Protein 1XV2 (pdb70)

Foldseek 3Di:
DEKEKEFFPLQVLWQQAFQAWQQRVLVAAQFWKFAFRQSAAIWTRHRSWIWGQGLVLFIDTDPTGTGTNIIMHHHDDFPDKFKDAFFWPVVVLVVVCVVPHLQFKKKKKKFFWFQKKAKHGDDPPTHNCLVVLVVIDMDMDGGFGWMKIWMADHDVCPSRYHHGTWIKIATPVRRGIGTDPITTHHIIMMTMGTDPYYHYHYSPVDPCVVPDPRDSVCSNVSSVVRD/DEKEKEFFPLLVLWQQAFQAWQQVVLVAAQFWWFAFRQRFAIWTRHRSWIWGAGLVLFIDTDPTGTGTNIIIHHHDDFPDKFKDAFFKPVVVLVVVCVGPHLQFKKKKKKWFWWQKKAKHGDDPPTHDCLVVLVDMDMDMDGGFTWMKIWMADHCVCPSRYNHGTWIKIAGPVRRDIGTDPITTHHIIMMGMGTDPYYHYHYSPPPPCVVPPPRDSVCVNVSRVRRD/DWEKEKEAFPLLVLWQQAFQAWQQRVLVAAQFWWFAFRQRFAIWTRHRSWIWGAGQVLFIGTDPTGTGTNIIMHTHDDFPDKDKDAFFWPVVVLVVVCVVPHLQFKKKKKKFFWFQKKAKHGDDPPTHDCLVVLVVIDMDMDGGFGWMKIWMAHHDVCPSRYNHGTWIKIATPVRRDIGTDPITTGHIIMMTMGTDPYYHYHYSPVDVCVVVDPRDSVCSSVSSVVRD/DEKEKEAFPLLVLWPQAFQAWQQRVLVAAQFWWFAFRQSFAIWTRHRSWIWGAGQVLFIDTDPTGTGTNIMMHHHDDFPDKFKDAFFKPVVVLVVVCVVPHLQFKKKKKKFFWFQKKAKHGDDPPTHRCLVVLVVIDMDMDGGFGWMKIWMAHHPVCPSRYNHGTWIKIAGPVRRGIGTDPITTHHIIMMTMGTDPYYHYHYSPVPVCVVPDDRDSVCSSVSSVVSD

CATH classification: 3.30.1330.80 (+1 more: 3.30.1330.80)

Structure (mmCIF, N/CA/C/O backbone):
data_1XV2
#
_entry.id   1XV2
#
_cell.length_a   48.434
_cell.length_b   160.005
_cell.length_c   68.056
_cell.angle_alpha   90.00
_cell.angle_beta   107.55
_cell.angle_gamma   90.00
#
_symmetry.space_group_name_H-M   'P 1 21 1'
#
loop_
_entity.id
_entity.type
_entity.pdbx_description
1 polymer 'hypothetical protein, similar to alpha-acetolactate decarboxylase'
2 non-polymer 'ZINC ION'
3 water water
#
loop_
_atom_site.group_PDB
_atom_site.id
_atom_site.type_symbol
_atom_site.label_atom_id
_atom_site.label_alt_id
_atom_site.label_comp_id
_atom_site.label_asym_id
_atom_site.label_entity_id
_atom_site.label_seq_id
_atom_site.pdbx_PDB_ins_code
_atom_site.Cartn_x
_atom_site.Cartn_y
_atom_site.Cartn_z
_atom_site.occupancy
_atom_site.B_iso_or_equiv
_atom_site.auth_seq_id
_atom_site.auth_comp_id
_atom_site.auth_asym_id
_atom_site.auth_atom_id
_atom_site.pdbx_PDB_model_num
ATOM 1 N N . ASN A 1 6 ? 28.878 31.748 53.011 1.00 26.78 3 ASN A N 1
ATOM 2 C CA . ASN A 1 6 ? 28.239 30.425 52.736 1.00 25.57 3 ASN A CA 1
ATOM 3 C C . ASN A 1 6 ? 26.842 30.372 53.337 1.00 24.10 3 ASN A C 1
ATOM 4 O O . ASN A 1 6 ? 26.633 29.766 54.392 1.00 22.95 3 ASN A O 1
ATOM 9 N N . VAL A 1 7 ? 25.887 31.000 52.658 1.00 21.97 4 VAL A N 1
ATOM 10 C CA . VAL A 1 7 ? 24.512 31.040 53.140 1.00 21.15 4 VAL A CA 1
ATOM 11 C C . VAL A 1 7 ? 23.514 30.438 52.168 1.00 18.61 4 VAL A C 1
ATOM 12 O O . VAL A 1 7 ? 23.539 30.729 50.974 1.00 21.04 4 VAL A O 1
ATOM 16 N N . LEU A 1 8 ? 22.638 29.590 52.690 1.00 17.64 5 LEU A N 1
ATOM 17 C CA . LEU A 1 8 ? 21.597 28.974 51.881 1.00 14.53 5 LEU A CA 1
ATOM 18 C C . LEU A 1 8 ? 20.319 29.738 52.198 1.00 14.04 5 LEU A C 1
ATOM 19 O O . LEU A 1 8 ? 19.915 29.820 53.354 1.00 14.39 5 LEU A O 1
ATOM 24 N N . TYR A 1 9 ? 19.692 30.298 51.173 1.00 14.49 6 TYR A N 1
ATOM 25 C CA . TYR A 1 9 ? 18.464 31.062 51.357 1.00 15.42 6 TYR A CA 1
ATOM 26 C C . TYR A 1 9 ? 17.236 30.257 50.963 1.00 16.02 6 TYR A C 1
ATOM 27 O O . TYR A 1 9 ? 17.191 29.654 49.892 1.00 16.42 6 TYR A O 1
ATOM 36 N N . GLN A 1 10 ? 16.231 30.253 51.828 1.00 15.54 7 GLN A N 1
ATOM 37 C CA . GLN A 1 10 ? 15.010 29.532 51.525 1.00 16.63 7 GLN A CA 1
ATOM 38 C C . GLN A 1 10 ? 13.784 30.395 51.794 1.00 15.99 7 GLN A C 1
ATOM 39 O O . GLN A 1 10 ? 13.667 31.029 52.845 1.00 16.10 7 GLN A O 1
ATOM 45 N N . HIS A 1 11 ? 12.886 30.439 50.819 1.00 15.00 8 HIS A N 1
ATOM 46 C CA . HIS A 1 11 ? 11.653 31.198 50.955 1.00 15.60 8 HIS A CA 1
ATOM 47 C C . HIS A 1 11 ? 10.545 30.171 51.112 1.00 15.12 8 HIS A C 1
ATOM 48 O O . HIS A 1 11 ? 10.302 29.368 50.209 1.00 15.31 8 HIS A O 1
ATOM 55 N N . GLY A 1 12 ? 9.875 30.196 52.259 1.00 14.48 9 GLY A N 1
ATOM 56 C CA . GLY A 1 12 ? 8.821 29.230 52.503 1.00 13.75 9 GLY A CA 1
ATOM 57 C C . GLY A 1 12 ? 9.476 27.907 52.835 1.00 13.81 9 GLY A C 1
ATOM 58 O O . GLY A 1 12 ? 10.707 27.825 52.900 1.00 13.97 9 GLY A O 1
ATOM 59 N N . THR A 1 13 ? 8.673 26.868 53.042 1.00 14.77 10 THR A N 1
ATOM 60 C CA . THR A 1 13 ? 9.212 25.554 53.382 1.00 14.06 10 THR A CA 1
ATOM 61 C C . THR A 1 13 ? 8.530 24.437 52.598 1.00 14.20 10 THR A C 1
ATOM 62 O O . THR A 1 13 ? 7.452 24.624 52.038 1.00 14.33 10 THR A O 1
ATOM 66 N N . LEU A 1 14 ? 9.163 23.271 52.561 1.00 13.81 11 LEU A N 1
ATOM 67 C CA . LEU A 1 14 ? 8.603 22.135 51.842 1.00 14.11 11 LEU A CA 1
ATOM 68 C C . LEU A 1 14 ? 7.367 21.584 52.545 1.00 13.55 11 LEU A C 1
ATOM 69 O O . LEU A 1 14 ? 6.383 21.235 51.901 1.00 13.31 11 LEU A O 1
ATOM 74 N N . GLY A 1 15 ? 7.422 21.519 53.870 1.00 14.02 12 GLY A N 1
ATOM 75 C CA . GLY A 1 15 ? 6.299 21.005 54.632 1.00 12.98 12 GLY A CA 1
ATOM 76 C C . GLY A 1 15 ? 5.023 21.817 54.483 1.00 13.99 12 GLY A C 1
ATOM 77 O O . GLY A 1 15 ? 3.936 21.252 54.407 1.00 12.92 12 GLY A O 1
ATOM 78 N N . THR A 1 16 ? 5.150 23.140 54.453 1.00 13.53 13 THR A N 1
ATOM 79 C CA . THR A 1 16 ? 3.996 24.019 54.311 1.00 14.80 13 THR A CA 1
ATOM 80 C C . THR A 1 16 ? 3.472 23.975 52.875 1.00 15.74 13 THR A C 1
ATOM 81 O O . THR A 1 16 ? 2.272 24.123 52.639 1.00 16.04 13 THR A O 1
ATOM 85 N N . LEU A 1 17 ? 4.371 23.780 51.915 1.00 15.87 14 LEU A N 1
ATOM 86 C CA . LEU A 1 17 ? 3.955 23.685 50.521 1.00 17.14 14 LEU A CA 1
ATOM 87 C C . LEU A 1 17 ? 3.127 22.403 50.418 1.00 17.16 14 LEU A C 1
ATOM 88 O O . LEU A 1 17 ? 2.018 22.412 49.887 1.00 18.09 14 LEU A O 1
ATOM 101 N N . ALA A 1 19 ? 1.492 20.992 52.553 1.00 20.36 16 ALA A N 1
ATOM 102 C CA . ALA A 1 19 ? 0.240 21.179 53.275 1.00 21.34 16 ALA A CA 1
ATOM 103 C C . ALA A 1 19 ? -0.861 21.807 52.425 1.00 21.72 16 ALA A C 1
ATOM 104 O O . ALA A 1 19 ? -2.026 21.805 52.821 1.00 22.03 16 ALA A O 1
ATOM 106 N N . GLY A 1 20 ? -0.499 22.360 51.270 1.00 21.36 17 GLY A N 1
ATOM 107 C CA . GLY A 1 20 ? -1.510 22.954 50.414 1.00 21.40 17 GLY A CA 1
ATOM 108 C C . GLY A 1 20 ? -1.447 24.456 50.213 1.00 22.53 17 GLY A C 1
ATOM 109 O O . GLY A 1 20 ? -2.304 25.020 49.533 1.00 23.57 17 GLY A O 1
ATOM 110 N N . LEU A 1 21 ? -0.452 25.115 50.798 1.00 21.84 18 LEU A N 1
ATOM 111 C CA . LEU A 1 21 ? -0.323 26.558 50.632 1.00 21.46 18 LEU A CA 1
ATOM 112 C C . LEU A 1 21 ? 0.532 26.824 49.400 1.00 20.51 18 LEU A C 1
ATOM 113 O O . LEU A 1 21 ? 1.745 27.002 49.488 1.00 20.21 18 LEU A O 1
ATOM 118 N N . LEU A 1 22 ? -0.125 26.861 48.246 1.00 20.23 19 LEU A N 1
ATOM 119 C CA . LEU A 1 22 ? 0.566 27.051 46.981 1.00 19.33 19 LEU A CA 1
ATOM 120 C C . LEU A 1 22 ? 0.569 28.469 46.415 1.00 18.41 19 LEU A C 1
ATOM 121 O O . LEU A 1 22 ? 1.041 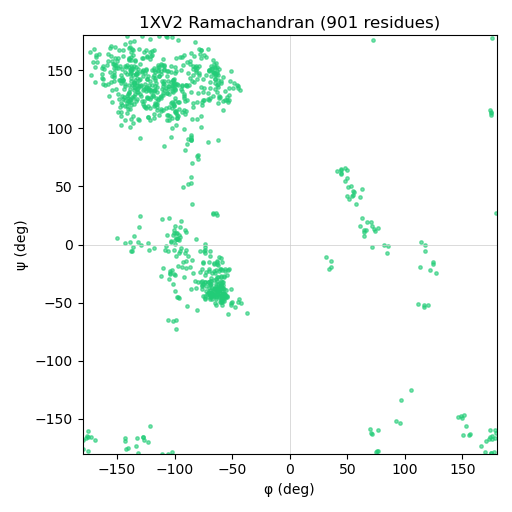28.683 45.300 1.00 17.86 19 LEU A O 1
ATOM 126 N N . GLU A 1 23 ? 0.050 29.436 47.166 1.00 17.17 20 GLU A N 1
ATOM 127 C CA . GLU A 1 23 ? 0.037 30.817 46.688 1.00 17.81 20 GLU A CA 1
ATOM 128 C C . GLU A 1 23 ? 1.451 31.357 46.466 1.00 18.10 20 GLU A C 1
ATOM 129 O O . GLU A 1 23 ? 2.351 31.107 47.265 1.00 18.35 20 GLU A O 1
ATOM 135 N N . GLY A 1 24 ? 1.648 32.089 45.374 1.00 17.29 21 GLY A N 1
ATOM 136 C CA . GLY A 1 24 ? 2.954 32.667 45.107 1.00 16.80 21 GLY A CA 1
ATOM 137 C C . GLY A 1 24 ? 3.149 33.782 46.114 1.00 17.47 21 GLY A C 1
ATOM 138 O O . GLY A 1 24 ? 2.310 34.675 46.211 1.00 18.58 21 GLY A O 1
ATOM 139 N N . THR A 1 25 ? 4.242 33.744 46.869 1.00 17.04 22 THR A N 1
ATOM 140 C CA . THR A 1 25 ? 4.474 34.763 47.887 1.00 17.55 22 THR A CA 1
ATOM 141 C C . THR A 1 25 ? 5.769 35.542 47.724 1.00 16.63 22 THR A C 1
ATOM 142 O O . THR A 1 25 ? 6.044 36.472 48.483 1.00 17.18 22 THR A O 1
ATOM 146 N N . ALA A 1 26 ? 6.573 35.148 46.744 1.00 16.34 23 ALA A N 1
ATOM 147 C CA . ALA A 1 26 ? 7.831 35.825 46.463 1.00 17.17 23 ALA A CA 1
ATOM 148 C C . ALA A 1 26 ? 8.019 35.861 44.950 1.00 17.77 23 ALA A C 1
ATOM 149 O O . ALA A 1 26 ? 7.509 35.005 44.225 1.00 18.45 23 ALA A O 1
ATOM 151 N N . THR A 1 27 ? 8.755 36.858 44.483 1.00 16.89 24 THR A N 1
ATOM 152 C CA . THR A 1 27 ? 9.001 37.039 43.062 1.00 17.43 24 THR A CA 1
ATOM 153 C C . THR A 1 27 ? 10.313 36.386 42.621 1.00 17.98 24 THR A C 1
ATOM 154 O O . THR A 1 27 ? 11.252 36.277 43.409 1.00 19.32 24 THR A O 1
ATOM 158 N N . ILE A 1 28 ? 10.374 35.949 41.365 1.00 18.63 25 ILE A N 1
ATOM 159 C CA . ILE A 1 28 ? 11.595 35.339 40.838 1.00 18.44 25 ILE A CA 1
ATOM 160 C C . ILE A 1 28 ? 12.755 36.316 41.008 1.00 18.95 25 ILE A C 1
ATOM 161 O O . ILE A 1 28 ? 13.836 35.941 41.463 1.00 17.47 25 ILE A O 1
ATOM 166 N N . ASN A 1 29 ? 12.517 37.573 40.638 1.00 20.60 26 ASN A N 1
ATOM 167 C CA . ASN A 1 29 ? 13.525 38.622 40.751 1.00 22.57 26 ASN A CA 1
ATOM 168 C C . ASN A 1 29 ? 13.998 38.787 42.192 1.00 21.61 26 ASN A C 1
ATOM 169 O O . ASN A 1 29 ? 15.185 38.999 42.442 1.00 21.88 26 ASN A O 1
ATOM 174 N N . GLU A 1 30 ? 13.070 38.694 43.139 1.00 21.34 27 GLU A N 1
ATOM 175 C CA . GLU A 1 30 ? 13.421 38.835 44.548 1.00 21.75 27 GLU A CA 1
ATOM 176 C C . GLU A 1 30 ? 14.320 37.679 44.993 1.00 21.54 27 GLU A C 1
ATOM 177 O O . GLU A 1 30 ? 15.247 37.866 45.783 1.00 20.93 27 GLU A O 1
ATOM 183 N N . LEU A 1 31 ? 14.045 36.484 44.480 1.00 21.09 28 LEU A N 1
ATOM 184 C CA . LEU A 1 31 ? 14.845 35.313 44.822 1.00 20.85 28 LEU A CA 1
ATOM 185 C C . LEU A 1 31 ? 16.262 35.441 44.259 1.00 19.81 28 LEU A C 1
ATOM 186 O O . LEU A 1 31 ? 17.241 35.131 44.938 1.00 19.98 28 LEU A O 1
ATOM 191 N N . LEU A 1 32 ? 16.363 35.905 43.018 1.00 20.37 29 LEU A N 1
ATOM 192 C CA . LEU A 1 32 ? 17.653 36.069 42.369 1.00 20.57 29 LEU A CA 1
ATOM 193 C C . LEU A 1 32 ? 18.558 37.031 43.127 1.00 22.83 29 LEU A C 1
ATOM 194 O O . LEU A 1 32 ? 19.777 37.003 42.966 1.00 21.46 29 LEU A O 1
ATOM 199 N N . GLU A 1 33 ? 17.962 37.883 43.954 1.00 24.11 30 GLU A N 1
ATOM 200 C CA . GLU A 1 33 ? 18.744 38.826 44.742 1.00 26.28 30 GLU A CA 1
ATOM 201 C C . GLU A 1 33 ? 19.572 38.064 45.772 1.00 25.61 30 GLU A C 1
ATOM 202 O O . GLU A 1 33 ? 20.610 38.550 46.228 1.00 25.56 30 GLU A O 1
ATOM 208 N N . HIS A 1 34 ? 19.115 36.865 46.130 1.00 23.48 31 HIS A N 1
ATOM 209 C CA . HIS A 1 34 ? 19.813 36.048 47.116 1.00 23.49 31 HIS A CA 1
ATOM 210 C C . HIS A 1 34 ? 20.675 34.928 46.532 1.00 22.45 31 HIS A C 1
ATOM 211 O O . HIS A 1 34 ? 21.372 34.240 47.273 1.00 23.88 31 HIS A O 1
ATOM 218 N N . GLY A 1 35 ? 20.636 34.735 45.218 1.00 22.59 32 GLY A N 1
ATOM 219 C CA . GLY A 1 35 ? 21.445 33.675 44.641 1.00 21.74 32 GLY A CA 1
ATOM 220 C C . GLY A 1 35 ? 21.446 33.566 43.132 1.00 21.80 32 GLY A C 1
ATOM 221 O O . GLY A 1 35 ? 20.820 34.365 42.434 1.00 20.89 32 GLY A O 1
ATOM 222 N N . ASN A 1 36 ? 22.160 32.558 42.634 1.00 22.04 33 ASN A N 1
ATOM 223 C CA . ASN A 1 36 ? 22.273 32.301 41.204 1.00 21.06 33 ASN A CA 1
ATOM 224 C C . ASN A 1 36 ? 22.117 30.815 40.882 1.00 20.18 33 ASN A C 1
ATOM 225 O O . ASN A 1 36 ? 22.142 30.416 39.716 1.00 18.78 33 ASN A O 1
ATOM 230 N N . LEU A 1 37 ? 21.960 30.000 41.919 1.00 18.83 34 LEU A N 1
ATOM 231 C CA . LEU A 1 37 ? 21.791 28.564 41.743 1.00 18.21 34 LEU A CA 1
ATOM 232 C C . LEU A 1 37 ? 20.775 28.034 42.742 1.00 17.61 34 LEU A C 1
ATOM 233 O O . LEU A 1 37 ? 20.893 28.272 43.944 1.00 15.66 34 LEU A O 1
ATOM 238 N N . GLY A 1 38 ? 19.775 27.313 42.241 1.00 16.90 35 GLY A N 1
ATOM 239 C CA . GLY A 1 38 ? 18.760 26.777 43.126 1.00 15.86 35 GLY A CA 1
ATOM 240 C C . GLY A 1 38 ? 17.588 26.119 42.426 1.00 14.54 35 GLY A C 1
ATOM 241 O O . GLY A 1 38 ? 17.615 25.859 41.222 1.00 14.59 35 GLY A O 1
ATOM 242 N N . ILE A 1 39 ? 16.543 25.865 43.200 1.00 12.67 36 ILE A N 1
ATOM 243 C CA . ILE A 1 39 ? 15.348 25.211 42.700 1.00 13.07 36 ILE A CA 1
ATOM 244 C C . ILE A 1 39 ? 14.110 25.861 43.300 1.00 13.49 36 ILE A C 1
ATOM 245 O O . ILE A 1 39 ? 14.182 26.510 44.342 1.00 14.07 36 ILE A O 1
ATOM 250 N N . ALA A 1 40 ? 12.972 25.664 42.646 1.00 14.51 37 ALA A N 1
ATOM 251 C CA . ALA A 1 40 ? 11.712 26.218 43.122 1.00 14.17 37 ALA A CA 1
ATOM 252 C C . ALA A 1 40 ? 10.568 25.755 42.233 1.00 14.24 37 ALA A C 1
ATOM 253 O O . ALA A 1 40 ? 10.699 24.801 41.465 1.00 13.21 37 ALA A O 1
ATOM 255 N N . THR A 1 41 ? 9.437 26.435 42.363 1.00 14.33 38 THR A N 1
ATOM 256 C CA . THR A 1 41 ? 8.263 26.153 41.562 1.00 14.83 38 THR A CA 1
ATOM 257 C C . THR A 1 41 ? 7.458 27.446 41.533 1.00 17.23 38 THR A C 1
ATOM 258 O O . THR A 1 41 ? 7.793 28.400 42.243 1.00 17.71 38 THR A O 1
ATOM 262 N N . LEU A 1 42 ? 6.418 27.497 40.710 1.00 16.40 39 LEU A N 1
ATOM 263 C CA . LEU A 1 42 ? 5.612 28.710 40.612 1.00 16.46 39 LEU A CA 1
ATOM 264 C C . LEU A 1 42 ? 4.301 28.611 41.378 1.00 15.87 39 LEU A C 1
ATOM 265 O O . LEU A 1 42 ? 3.994 27.582 41.973 1.00 16.09 39 LEU A O 1
ATOM 270 N N . THR A 1 43 ? 3.529 29.692 41.358 1.00 16.07 40 THR A N 1
ATOM 271 C CA . THR A 1 43 ? 2.247 29.724 42.047 1.00 14.11 40 THR A CA 1
ATOM 272 C C . THR A 1 43 ? 1.452 28.475 41.678 1.00 14.71 40 THR A C 1
ATOM 273 O O . THR A 1 43 ? 1.457 28.052 40.524 1.00 14.32 40 THR A O 1
ATOM 277 N N . GLY A 1 44 ? 0.786 27.885 42.669 1.00 14.81 41 GLY A N 1
ATOM 278 C CA . GLY A 1 44 ? 0.007 26.680 42.444 1.00 15.51 41 GLY A CA 1
ATOM 279 C C . GLY A 1 44 ? 0.917 25.479 42.267 1.00 17.11 41 GLY A C 1
ATOM 280 O O . GLY A 1 44 ? 0.472 24.395 41.880 1.00 15.60 41 GLY A O 1
ATOM 281 N N . SER A 1 45 ? 2.196 25.682 42.579 1.00 18.45 42 SER A N 1
ATOM 282 C CA . SER A 1 45 ? 3.229 24.659 42.444 1.00 20.04 42 SER A CA 1
ATOM 283 C C . SER A 1 45 ? 3.303 24.280 40.975 1.00 20.52 42 SER A C 1
ATOM 284 O O . SER A 1 45 ? 3.425 23.108 40.618 1.00 19.78 42 SER A O 1
ATOM 287 N N . ASP A 1 46 ? 3.218 25.297 40.126 1.00 20.14 43 ASP A N 1
ATOM 288 C CA . ASP A 1 46 ? 3.261 25.091 38.693 1.00 22.50 43 ASP A CA 1
ATOM 289 C C . ASP A 1 46 ? 4.660 24.823 38.158 1.00 21.05 43 ASP A C 1
ATOM 290 O O . ASP A 1 46 ? 5.520 25.703 38.151 1.00 21.48 43 ASP A O 1
ATOM 295 N N . GLY A 1 47 ? 4.880 23.589 37.724 1.00 21.00 44 GLY A N 1
ATOM 296 C CA . GLY A 1 47 ? 6.153 23.227 37.140 1.00 19.25 44 GLY A CA 1
ATOM 297 C C . GLY A 1 47 ? 7.374 23.148 38.029 1.00 18.40 44 GLY A C 1
ATOM 298 O O . GLY A 1 47 ? 7.289 23.011 39.250 1.00 17.90 44 GLY A O 1
ATOM 299 N N . GLU A 1 48 ? 8.526 23.258 37.382 1.00 17.57 45 GLU A N 1
ATOM 300 C CA . GLU A 1 48 ? 9.811 23.157 38.046 1.00 15.50 45 GLU A CA 1
ATOM 301 C C . GLU A 1 48 ? 10.704 24.336 37.714 1.00 15.82 45 GLU A C 1
ATOM 302 O O . GLU A 1 48 ? 10.982 24.596 36.545 1.00 15.33 45 GLU A O 1
ATOM 308 N N . VAL A 1 49 ? 11.165 25.041 38.741 1.00 14.34 46 VAL A N 1
ATOM 309 C CA . VAL A 1 49 ? 12.053 26.171 38.525 1.00 14.91 46 VAL A CA 1
ATOM 310 C C . VAL A 1 49 ? 13.491 25.739 38.781 1.00 15.80 46 VAL A C 1
ATOM 311 O O . VAL A 1 49 ? 13.780 25.078 39.776 1.00 14.48 46 VAL A O 1
ATOM 315 N N . ILE A 1 50 ? 14.387 26.093 37.868 1.00 16.69 47 ILE A N 1
ATOM 316 C CA . ILE A 1 50 ? 15.798 25.774 38.032 1.00 18.36 47 ILE A CA 1
ATOM 317 C C . ILE A 1 50 ? 16.586 27.076 37.931 1.00 19.62 47 ILE A C 1
ATOM 318 O O . ILE A 1 50 ? 16.549 27.750 36.900 1.00 19.92 47 ILE A O 1
ATOM 323 N N . PHE A 1 51 ? 17.272 27.443 39.008 1.00 20.19 48 PHE A N 1
ATOM 324 C CA . PHE A 1 51 ? 18.091 28.649 39.003 1.00 20.83 48 PHE A CA 1
ATOM 325 C C . PHE A 1 51 ? 19.477 28.195 38.563 1.00 22.03 48 PHE A C 1
ATOM 326 O O . PHE A 1 51 ? 20.151 27.454 39.278 1.00 21.94 48 PHE A O 1
ATOM 334 N N . LEU A 1 52 ? 19.890 28.629 37.377 1.00 22.57 49 LEU A N 1
ATOM 335 C CA . LEU A 1 52 ? 21.183 28.233 36.835 1.00 23.65 49 LEU A CA 1
ATOM 336 C C . LEU A 1 52 ? 21.944 29.411 36.239 1.00 24.47 49 LEU A C 1
ATOM 337 O O . LEU A 1 52 ? 21.463 30.070 35.318 1.00 24.79 49 LEU A O 1
ATOM 342 N N . ASP A 1 53 ? 23.136 29.664 36.768 1.00 25.93 50 ASP A N 1
ATOM 343 C CA . ASP A 1 53 ? 23.973 30.758 36.297 1.00 28.15 50 ASP A CA 1
ATOM 344 C C . ASP A 1 53 ? 23.231 32.095 36.333 1.00 28.61 50 ASP A C 1
ATOM 345 O O . ASP A 1 53 ? 23.267 32.859 35.369 1.00 28.23 50 ASP A O 1
ATOM 350 N N . GLY A 1 54 ? 22.551 32.367 37.443 1.00 28.82 51 GLY A N 1
ATOM 351 C CA . GLY A 1 54 ? 21.825 33.617 37.584 1.00 27.99 51 GLY A CA 1
ATOM 352 C C . GLY A 1 54 ? 20.567 33.743 36.746 1.00 27.86 51 GLY A C 1
ATOM 353 O O . GLY A 1 54 ? 19.870 34.754 36.823 1.00 29.19 51 GLY A O 1
ATOM 354 N N . LYS A 1 55 ? 20.271 32.730 35.940 1.00 27.30 52 LYS A N 1
ATOM 355 C CA . LYS A 1 55 ? 19.077 32.757 35.103 1.00 26.12 52 LYS A CA 1
ATOM 356 C C . LYS A 1 55 ? 18.010 31.862 35.727 1.00 24.98 52 LYS A C 1
ATOM 357 O O . LYS A 1 55 ? 18.330 30.916 36.444 1.00 23.41 52 LYS A O 1
ATOM 363 N N . ALA A 1 56 ? 16.744 32.161 35.456 1.00 23.06 53 ALA A N 1
ATOM 364 C CA . ALA A 1 56 ? 15.648 31.374 36.008 1.00 22.33 53 ALA A CA 1
ATOM 365 C C . ALA A 1 56 ? 14.879 30.677 34.896 1.00 21.96 53 ALA A C 1
ATOM 366 O O . ALA A 1 56 ? 14.302 31.328 34.033 1.00 24.95 53 ALA A O 1
ATOM 368 N N . TYR A 1 57 ? 14.873 29.349 34.925 1.00 21.03 54 TYR A N 1
ATOM 369 C CA . TYR A 1 57 ? 14.184 28.558 33.912 1.00 20.15 54 TYR A CA 1
ATOM 370 C C . TYR A 1 57 ? 12.960 27.842 34.472 1.00 19.59 54 TYR A C 1
ATOM 371 O O . TYR A 1 57 ? 12.886 27.548 35.668 1.00 17.44 54 TYR A O 1
ATOM 380 N N . HIS A 1 58 ? 12.002 27.552 33.598 1.00 18.26 55 HIS A N 1
ATOM 381 C CA . HIS A 1 58 ? 10.791 26.868 34.018 1.00 18.52 55 HIS A CA 1
ATOM 382 C C . HIS A 1 58 ? 10.368 25.762 33.063 1.00 19.95 55 HIS A C 1
ATOM 383 O O . HIS A 1 58 ? 10.219 25.982 31.858 1.00 20.21 55 HIS A O 1
ATOM 390 N N . ALA A 1 59 ? 10.178 24.569 33.617 1.00 20.51 56 ALA A N 1
ATOM 391 C CA . ALA A 1 59 ? 9.748 23.410 32.846 1.00 20.19 56 ALA A CA 1
ATOM 392 C C . ALA A 1 59 ? 8.389 23.008 33.403 1.00 20.34 56 ALA A C 1
ATOM 393 O O . ALA A 1 59 ? 8.273 22.700 34.590 1.00 19.33 56 ALA A O 1
ATOM 395 N N . ASN A 1 60 ? 7.356 23.024 32.566 1.00 19.58 57 ASN A N 1
ATOM 396 C CA . ASN A 1 60 ? 6.032 22.668 33.051 1.00 20.16 57 ASN A CA 1
ATOM 397 C C . ASN A 1 60 ? 5.527 21.318 32.577 1.00 20.80 57 ASN A C 1
ATOM 398 O O . ASN A 1 60 ? 6.197 20.608 31.824 1.00 21.44 57 ASN A O 1
ATOM 403 N N . GLU A 1 61 ? 4.326 20.991 33.040 1.00 19.61 58 GLU A N 1
ATOM 404 C CA . GLU A 1 61 ? 3.636 19.742 32.745 1.00 21.83 58 GLU A CA 1
ATOM 405 C C . GLU A 1 61 ? 3.332 19.526 31.267 1.00 22.89 58 GLU A C 1
ATOM 406 O O . GLU A 1 61 ? 2.931 18.433 30.871 1.00 24.08 58 GLU A O 1
ATOM 412 N N . HIS A 1 62 ? 3.514 20.566 30.460 1.00 23.59 59 HIS A N 1
ATOM 413 C CA . HIS A 1 62 ? 3.232 20.478 29.030 1.00 25.00 59 HIS A CA 1
ATOM 414 C C . HIS A 1 62 ? 4.498 20.390 28.188 1.00 26.07 59 HIS A C 1
ATOM 415 O O . HIS A 1 62 ? 4.485 20.726 27.004 1.00 26.62 59 HIS A O 1
ATOM 422 N N . LYS A 1 63 ? 5.589 19.947 28.807 1.00 26.41 60 LYS A N 1
ATOM 423 C CA . LYS A 1 63 ? 6.868 19.802 28.123 1.00 27.43 60 LYS A CA 1
ATOM 424 C C . LYS A 1 63 ? 7.452 21.124 27.634 1.00 28.27 60 LYS A C 1
ATOM 425 O O . LYS A 1 63 ? 8.394 21.139 26.845 1.00 28.80 60 LYS A O 1
ATOM 431 N N . GLU A 1 64 ? 6.894 22.234 28.103 1.00 27.67 61 GLU A N 1
ATOM 432 C CA . GLU A 1 64 ? 7.393 23.542 27.710 1.00 27.28 61 GLU A CA 1
ATOM 433 C C . GLU A 1 64 ? 8.598 23.868 28.591 1.00 26.31 61 GLU A C 1
ATOM 434 O O . GLU A 1 64 ? 8.703 23.377 29.713 1.00 25.62 61 GLU A O 1
ATOM 440 N N . PHE A 1 65 ? 9.514 24.679 28.077 1.00 24.36 62 PHE A N 1
ATOM 441 C CA . PHE A 1 65 ? 10.706 25.051 28.828 1.00 25.33 62 PHE A CA 1
ATOM 442 C C . PHE A 1 65 ? 11.088 26.464 28.417 1.00 25.81 62 PHE A C 1
ATOM 443 O O . PHE A 1 65 ? 11.394 26.710 27.252 1.00 25.42 62 PHE A O 1
ATOM 451 N N . ILE A 1 66 ? 11.070 27.394 29.365 1.00 26.73 63 ILE A N 1
ATOM 452 C CA . ILE A 1 66 ? 11.403 28.778 29.050 1.00 28.20 63 ILE A CA 1
ATOM 453 C C . ILE A 1 66 ? 12.139 29.517 30.164 1.00 28.91 63 ILE A C 1
ATOM 454 O O . ILE A 1 66 ? 12.228 29.037 31.296 1.00 27.89 63 ILE A O 1
ATOM 459 N N . GLU A 1 67 ? 12.680 30.686 29.831 1.00 28.98 64 GLU A N 1
ATOM 460 C CA . GLU A 1 67 ? 13.363 31.501 30.823 1.00 29.62 64 GLU A CA 1
ATOM 461 C C . GLU A 1 67 ? 12.292 32.432 31.377 1.00 29.37 64 GLU A C 1
ATOM 462 O O . GLU A 1 67 ? 11.592 33.104 30.620 1.00 27.41 64 GLU A O 1
ATOM 468 N N . LEU A 1 68 ? 12.158 32.460 32.696 1.00 29.21 65 LEU A N 1
ATOM 469 C CA . LEU A 1 68 ? 11.156 33.295 33.340 1.00 28.49 65 LEU A CA 1
ATOM 470 C C . LEU A 1 68 ? 11.444 34.783 33.162 1.00 29.37 65 LEU A C 1
ATOM 471 O O . LEU A 1 68 ? 12.600 35.199 33.075 1.00 29.45 65 LEU A O 1
ATOM 476 N N . LYS A 1 69 ? 10.385 35.582 33.103 1.00 29.95 66 LYS A N 1
ATOM 477 C CA . LYS A 1 69 ? 10.529 37.024 32.943 1.00 31.76 66 LYS A CA 1
ATOM 478 C C . LYS A 1 69 ? 11.118 37.649 34.204 1.00 30.21 66 LYS A C 1
ATOM 479 O O . LYS A 1 69 ? 11.939 38.566 34.127 1.00 30.00 66 LYS A O 1
ATOM 485 N N . GLY A 1 70 ? 10.691 37.152 35.362 1.00 28.10 67 GLY A N 1
ATOM 486 C CA . GLY A 1 70 ? 11.192 37.677 36.619 1.00 27.00 67 GLY A CA 1
ATOM 487 C C . GLY A 1 70 ? 10.110 38.098 37.601 1.00 26.21 67 GLY A C 1
ATOM 488 O O . GLY A 1 70 ? 10.333 38.113 38.811 1.00 26.15 67 GLY A O 1
ATOM 489 N N . ASP A 1 71 ? 8.931 38.425 37.086 1.00 26.32 68 ASP A N 1
ATOM 490 C CA . ASP A 1 71 ? 7.824 38.863 37.930 1.00 25.61 68 ASP A CA 1
ATOM 491 C C . ASP A 1 71 ? 6.934 37.716 38.406 1.00 24.23 68 ASP A C 1
ATOM 492 O O . ASP A 1 71 ? 6.004 37.930 39.185 1.00 23.17 68 ASP A O 1
ATOM 497 N N . GLU A 1 72 ? 7.205 36.502 37.935 1.00 22.02 69 GLU A N 1
ATOM 498 C CA . GLU A 1 72 ? 6.411 35.350 38.349 1.00 20.29 69 GLU A CA 1
ATOM 499 C C . GLU A 1 72 ? 6.594 35.145 39.847 1.00 18.84 69 GLU A C 1
ATOM 500 O O . GLU A 1 72 ? 7.659 35.432 40.388 1.00 18.32 69 GLU A O 1
ATOM 506 N N . LYS A 1 73 ? 5.558 34.653 40.514 1.00 18.88 70 LYS A N 1
ATOM 507 C CA . LYS A 1 73 ? 5.630 34.426 41.954 1.00 20.83 70 LYS A CA 1
ATOM 508 C C . LYS A 1 73 ? 5.910 32.960 42.294 1.00 19.39 70 LYS A C 1
ATOM 509 O O . LYS A 1 73 ? 5.568 32.061 41.528 1.00 18.71 70 LYS A O 1
ATOM 515 N N . VAL A 1 74 ? 6.538 32.733 43.444 1.00 19.75 71 VAL A N 1
ATOM 516 C CA . VAL A 1 74 ? 6.867 31.382 43.898 1.00 18.99 71 VAL A CA 1
ATOM 517 C C . VAL A 1 74 ? 6.401 31.167 45.338 1.00 17.82 71 VAL A C 1
ATOM 518 O O . VAL A 1 74 ? 6.472 32.072 46.164 1.00 17.37 71 VAL A O 1
ATOM 522 N N . PRO A 1 75 ? 5.904 29.961 45.650 1.00 17.44 72 PRO A N 1
ATOM 523 C CA . PRO A 1 75 ? 5.427 29.629 46.996 1.00 15.68 72 PRO A CA 1
ATOM 524 C C . PRO A 1 75 ? 6.517 28.978 47.846 1.00 15.94 72 PRO A C 1
ATOM 525 O O . PRO A 1 75 ? 6.427 28.956 49.075 1.00 16.44 72 PRO A O 1
ATOM 529 N N . TYR A 1 76 ? 7.540 28.449 47.175 1.00 15.84 73 TYR A N 1
ATOM 530 C CA . TYR A 1 76 ? 8.662 27.784 47.833 1.00 14.53 73 TYR A CA 1
ATOM 531 C C . TYR A 1 76 ? 9.898 27.786 46.940 1.00 13.41 73 TYR A C 1
ATOM 532 O O . TYR A 1 76 ? 9.843 27.359 45.791 1.00 15.31 73 TYR A O 1
ATOM 541 N N . ALA A 1 77 ? 11.016 28.257 47.478 1.00 13.95 74 ALA A N 1
ATOM 542 C CA . ALA A 1 77 ? 12.255 28.326 46.713 1.00 14.39 74 ALA A CA 1
ATOM 543 C C . ALA A 1 77 ? 13.497 28.236 47.593 1.00 14.16 74 ALA A C 1
ATOM 544 O O . ALA A 1 77 ? 13.489 28.677 48.738 1.00 13.13 74 ALA A O 1
ATOM 546 N N . SER A 1 78 ? 14.560 27.658 47.039 1.00 14.54 75 SER A N 1
ATOM 547 C CA . SER A 1 78 ? 15.838 27.528 47.729 1.00 16.33 75 SER A CA 1
ATOM 548 C C . SER A 1 78 ? 16.887 28.047 46.757 1.00 16.26 75 SER A C 1
ATOM 549 O O . SER A 1 78 ? 16.914 27.631 45.596 1.00 17.74 75 SER A O 1
ATOM 552 N N . ILE A 1 79 ? 17.748 28.952 47.215 1.00 15.66 76 ILE A N 1
ATOM 553 C CA . ILE A 1 79 ? 18.763 29.515 46.330 1.00 15.44 76 ILE A CA 1
ATOM 554 C C . ILE A 1 79 ? 20.047 29.897 47.063 1.00 14.94 76 ILE A C 1
ATOM 555 O O . ILE A 1 79 ? 20.057 30.069 48.278 1.00 13.18 76 ILE A O 1
ATOM 560 N N . THR A 1 80 ? 21.135 30.029 46.312 1.00 16.61 77 THR A N 1
ATOM 561 C CA . THR A 1 80 ? 22.411 30.388 46.909 1.00 17.64 77 THR A CA 1
ATOM 562 C C . THR A 1 80 ? 23.371 31.001 45.901 1.00 18.74 77 THR A C 1
ATOM 563 O O . THR A 1 80 ? 23.216 30.823 44.691 1.00 17.81 77 THR A O 1
ATOM 567 N N . ASN A 1 81 ? 24.341 31.751 46.413 1.00 21.77 78 ASN A N 1
ATOM 568 C CA . ASN A 1 81 ? 25.383 32.343 45.583 1.00 23.84 78 ASN A CA 1
ATOM 569 C C . ASN A 1 81 ? 26.409 31.223 45.590 1.00 23.85 78 ASN A C 1
ATOM 570 O O . ASN A 1 81 ? 27.259 31.154 46.477 1.00 24.02 78 ASN A O 1
ATOM 575 N N . PHE A 1 82 ? 26.304 30.333 44.610 1.00 25.01 79 PHE A N 1
ATOM 576 C CA . PHE A 1 82 ? 27.181 29.175 44.527 1.00 25.29 79 PHE A CA 1
ATOM 577 C C . PHE A 1 82 ? 28.671 29.464 44.450 1.00 25.85 79 PHE A C 1
ATOM 578 O O . PHE A 1 82 ? 29.158 30.057 43.493 1.00 25.23 79 PHE A O 1
ATOM 586 N N . LYS A 1 83 ? 29.379 29.019 45.481 1.00 27.72 80 LYS A N 1
ATOM 587 C CA . LYS A 1 83 ? 30.825 29.163 45.588 1.00 29.75 80 LYS A CA 1
ATOM 588 C C . LYS A 1 83 ? 31.344 27.766 45.944 1.00 29.30 80 LYS A C 1
ATOM 589 O O . LYS A 1 83 ? 31.411 27.396 47.118 1.00 27.99 80 LYS A O 1
ATOM 595 N N . ALA A 1 84 ? 31.690 26.991 44.920 1.00 29.27 81 ALA A N 1
ATOM 596 C CA . ALA A 1 84 ? 32.176 25.627 45.112 1.00 29.59 81 ALA A CA 1
ATOM 597 C C . ALA A 1 84 ? 33.393 25.548 46.020 1.00 30.07 81 ALA A C 1
ATOM 598 O O . ALA A 1 84 ? 34.409 26.194 45.769 1.00 30.87 81 ALA A O 1
ATOM 600 N N . SER A 1 85 ? 33.287 24.754 47.080 1.00 29.96 82 SER A N 1
ATOM 601 C CA . SER A 1 85 ? 34.403 24.589 48.001 1.00 31.10 82 SER A CA 1
ATOM 602 C C . SER A 1 85 ? 35.149 23.300 47.667 1.00 31.17 82 SER A C 1
ATOM 603 O O . SER A 1 85 ? 36.238 23.047 48.183 1.00 31.47 82 SER A O 1
ATOM 606 N N . LYS A 1 86 ? 34.555 22.493 46.792 1.00 29.50 83 LYS A N 1
ATOM 607 C CA . LYS A 1 86 ? 35.163 21.240 46.368 1.00 28.58 83 LYS A CA 1
ATOM 608 C C . LYS A 1 86 ? 34.645 20.841 44.990 1.00 28.29 83 LYS A C 1
ATOM 609 O O . LYS A 1 86 ? 33.459 20.994 44.694 1.00 26.12 83 LYS A O 1
ATOM 615 N N . THR A 1 87 ? 35.547 20.338 44.153 1.00 26.49 84 THR A N 1
ATOM 616 C CA . THR A 1 87 ? 35.207 19.911 42.803 1.00 26.49 84 THR A CA 1
ATOM 617 C C . THR A 1 87 ? 35.836 18.545 42.556 1.00 26.50 84 THR A C 1
ATOM 618 O O . THR A 1 87 ? 36.912 18.257 43.081 1.00 25.93 84 THR A O 1
ATOM 622 N N . PHE A 1 88 ? 35.166 17.708 41.764 1.00 25.73 85 PHE A N 1
ATOM 623 C CA . PHE A 1 88 ? 35.673 16.373 41.450 1.00 24.25 85 PHE A CA 1
ATOM 624 C C . PHE A 1 88 ? 34.821 15.683 40.387 1.00 24.19 85 PHE A C 1
ATOM 625 O O . PHE A 1 88 ? 33.606 15.870 40.332 1.00 24.55 85 PHE A O 1
ATOM 633 N N . PRO A 1 89 ? 35.455 14.876 39.522 1.00 22.30 86 PRO A N 1
ATOM 634 C CA . PRO A 1 89 ? 34.732 14.171 38.461 1.00 22.36 86 PRO A CA 1
ATOM 635 C C . PRO A 1 89 ? 34.126 12.827 38.859 1.00 21.80 86 PRO A C 1
ATOM 636 O O . PRO A 1 89 ? 34.460 12.259 39.898 1.00 21.30 86 PRO A O 1
ATOM 640 N N . LEU A 1 90 ? 33.221 12.338 38.015 1.00 21.41 87 LEU A N 1
ATOM 641 C CA . LEU A 1 90 ? 32.560 11.052 38.213 1.00 21.05 87 LEU A CA 1
ATOM 642 C C . LEU A 1 90 ? 32.169 10.516 36.846 1.00 22.00 87 LEU A C 1
ATOM 643 O O . LEU A 1 90 ? 31.805 11.284 35.954 1.00 22.23 87 LEU A O 1
ATOM 648 N N . GLN A 1 91 ? 32.247 9.200 36.679 1.00 22.04 88 GLN A N 1
ATOM 649 C CA . GLN A 1 91 ? 31.904 8.584 35.405 1.00 23.08 88 GLN A CA 1
ATOM 650 C C . GLN A 1 91 ? 31.199 7.249 35.586 1.00 22.43 88 GLN A C 1
ATOM 651 O O . GLN A 1 91 ? 31.458 6.528 36.548 1.00 19.81 88 GLN A O 1
ATOM 657 N N . GLN A 1 92 ? 30.305 6.937 34.650 1.00 22.06 89 GLN A N 1
ATOM 658 C CA . GLN A 1 92 ? 29.569 5.676 34.651 1.00 21.91 89 GLN A CA 1
ATOM 659 C C . GLN A 1 92 ? 29.098 5.233 36.038 1.00 20.76 89 GLN A C 1
ATOM 660 O O . GLN A 1 92 ? 29.524 4.188 36.531 1.00 20.52 89 GLN A O 1
ATOM 666 N N . LEU A 1 93 ? 28.221 6.021 36.656 1.00 18.59 90 LEU A N 1
ATOM 667 C CA . LEU A 1 93 ? 27.697 5.698 37.984 1.00 17.70 90 LEU A CA 1
ATOM 668 C C . LEU A 1 93 ? 26.198 5.962 38.099 1.00 17.50 90 LEU A C 1
ATOM 669 O O . LEU A 1 93 ? 25.649 6.845 37.431 1.00 15.92 90 LEU A O 1
ATOM 674 N N . SER A 1 94 ? 25.550 5.188 38.964 1.00 16.32 91 SER A N 1
ATOM 675 C CA . SER A 1 94 ? 24.118 5.305 39.208 1.00 17.19 91 SER A CA 1
ATOM 676 C C . SER A 1 94 ? 23.843 6.486 40.128 1.00 16.98 91 SER A C 1
ATOM 677 O O . SER A 1 94 ? 24.766 7.038 40.725 1.00 16.94 91 SER A O 1
ATOM 680 N N . GLN A 1 95 ? 22.573 6.862 40.249 1.00 16.57 92 GLN A N 1
ATOM 681 C CA . GLN A 1 95 ? 22.203 7.967 41.118 1.00 17.88 92 GLN A CA 1
ATOM 682 C C . GLN A 1 95 ? 22.650 7.677 42.554 1.00 18.05 92 GLN A C 1
ATOM 683 O O . GLN A 1 95 ? 23.297 8.513 43.187 1.00 19.20 92 GLN A O 1
ATOM 689 N N . ASP A 1 96 ? 22.318 6.492 43.059 1.00 18.96 93 ASP A N 1
ATOM 690 C CA . ASP A 1 96 ? 22.704 6.111 44.420 1.00 19.60 93 ASP A CA 1
ATOM 691 C C . ASP A 1 96 ? 24.208 6.225 44.647 1.00 18.80 93 ASP A C 1
ATOM 692 O O . ASP A 1 96 ? 24.652 6.716 45.689 1.00 17.42 93 ASP A O 1
ATOM 697 N N . ASP A 1 97 ? 24.987 5.754 43.678 1.00 17.15 94 ASP A N 1
ATOM 698 C CA . ASP A 1 97 ? 26.442 5.793 43.787 1.00 19.39 94 ASP A CA 1
ATOM 699 C C . ASP A 1 97 ? 26.977 7.218 43.710 1.00 17.88 94 ASP A C 1
ATOM 700 O O . ASP A 1 97 ? 28.005 7.533 44.311 1.00 17.89 94 ASP A O 1
ATOM 705 N N . VAL A 1 98 ? 26.277 8.072 42.966 1.00 18.51 95 VAL A N 1
ATOM 706 C CA . VAL A 1 98 ? 26.681 9.467 42.833 1.00 17.67 95 VAL A CA 1
ATOM 707 C C . VAL A 1 98 ? 26.407 10.176 44.149 1.00 18.13 95 VAL A C 1
ATOM 708 O O . VAL A 1 98 ? 27.227 10.961 44.613 1.00 19.73 95 VAL A O 1
ATOM 712 N N . PHE A 1 99 ? 25.255 9.892 44.754 1.00 19.16 96 PHE A N 1
ATOM 713 C CA . PHE A 1 99 ? 24.911 10.511 46.029 1.00 17.68 96 PHE A CA 1
ATOM 714 C C . PHE A 1 99 ? 25.878 10.043 47.116 1.00 18.67 96 PHE A C 1
ATOM 715 O O . PHE A 1 99 ? 26.269 10.817 47.987 1.00 18.80 96 PHE A O 1
ATOM 723 N N . ALA A 1 100 ? 26.259 8.771 47.066 1.00 19.01 97 ALA A N 1
ATOM 724 C CA . ALA A 1 100 ? 27.183 8.223 48.059 1.00 18.92 97 ALA A CA 1
ATOM 725 C C . ALA A 1 100 ? 28.521 8.949 47.984 1.00 18.55 97 ALA A C 1
ATOM 726 O O . ALA A 1 100 ? 29.185 9.143 49.000 1.00 18.93 97 ALA A O 1
ATOM 728 N N . GLN A 1 101 ? 28.915 9.348 46.777 1.00 18.77 98 GLN A N 1
ATOM 729 C CA . GLN A 1 101 ? 30.170 10.070 46.590 1.00 20.40 98 GLN A CA 1
ATOM 730 C C . GLN A 1 101 ? 30.050 11.461 47.208 1.00 20.88 98 GLN A C 1
ATOM 731 O O . GLN A 1 101 ? 30.937 11.911 47.936 1.00 19.44 98 GLN A O 1
ATOM 737 N N . ILE A 1 102 ? 28.944 12.136 46.914 1.00 20.07 99 ILE A N 1
ATOM 738 C CA . ILE A 1 102 ? 28.709 13.468 47.449 1.00 20.66 99 ILE A CA 1
ATOM 739 C C . ILE A 1 102 ? 28.660 13.394 48.973 1.00 20.28 99 ILE A C 1
ATOM 740 O O . ILE A 1 102 ? 29.185 14.267 49.662 1.00 20.86 99 ILE A O 1
ATOM 745 N N . LYS A 1 103 ? 28.048 12.338 49.497 1.00 21.69 100 LYS A N 1
ATOM 746 C CA . LYS A 1 103 ? 27.954 12.154 50.942 1.00 24.29 100 LYS A CA 1
ATOM 747 C C . LYS A 1 103 ? 29.348 11.996 51.544 1.00 25.48 100 LYS A C 1
ATOM 748 O O . LYS A 1 103 ? 29.578 12.333 52.706 1.00 25.71 100 LYS A O 1
ATOM 754 N N . ASN A 1 104 ? 30.279 11.488 50.741 1.00 25.78 101 ASN A N 1
ATOM 755 C CA . ASN A 1 104 ? 31.657 11.289 51.184 1.00 26.45 101 ASN A CA 1
ATOM 756 C C . ASN A 1 104 ? 32.475 12.573 51.121 1.00 25.76 101 ASN A C 1
ATOM 757 O O . ASN A 1 104 ? 33.308 12.829 51.991 1.00 24.27 101 ASN A O 1
ATOM 762 N N . GLU A 1 105 ? 32.236 13.374 50.086 1.00 24.57 102 GLU A N 1
ATOM 763 C CA . GLU A 1 105 ? 32.978 14.612 49.889 1.00 25.68 102 GLU A CA 1
ATOM 764 C C . GLU A 1 105 ? 32.452 15.845 50.622 1.00 25.66 102 GLU A C 1
ATOM 765 O O . GLU A 1 105 ? 33.206 16.788 50.856 1.00 25.64 102 GLU A O 1
ATOM 779 N N . LEU A 1 107 ? 31.264 18.313 53.638 1.00 24.19 104 LEU A N 1
ATOM 780 C CA . LEU A 1 107 ? 31.870 18.552 54.944 1.00 23.12 104 LEU A CA 1
ATOM 781 C C . LEU A 1 107 ? 31.179 17.777 56.058 1.00 23.41 104 LEU A C 1
ATOM 782 O O . LEU A 1 107 ? 31.832 17.252 56.959 1.00 22.53 104 LEU A O 1
ATOM 787 N N . SER A 1 108 ? 29.853 17.709 55.994 1.00 22.59 105 SER A N 1
ATOM 788 C CA . SER A 1 108 ? 29.087 17.007 57.011 1.00 20.73 105 SER A CA 1
ATOM 789 C C . SER A 1 108 ? 27.633 16.818 56.608 1.00 21.87 105 SER A C 1
ATOM 790 O O . SER A 1 108 ? 27.016 17.713 56.029 1.00 20.26 105 SER A O 1
ATOM 793 N N . GLU A 1 109 ? 27.089 15.646 56.920 1.00 21.10 106 GLU A N 1
ATOM 794 C CA . GLU A 1 109 ? 25.700 15.366 56.606 1.00 22.15 106 GLU A CA 1
ATOM 795 C C . GLU A 1 109 ? 24.817 15.988 57.682 1.00 20.03 106 GLU A C 1
ATOM 796 O O . GLU A 1 109 ? 23.606 15.794 57.690 1.00 21.76 106 GLU A O 1
ATOM 802 N N . ASN A 1 110 ? 25.436 16.725 58.600 1.00 19.53 107 ASN A N 1
ATOM 803 C CA . ASN A 1 110 ? 24.697 17.399 59.663 1.00 19.54 107 ASN A CA 1
ATOM 804 C C . ASN A 1 110 ? 24.523 18.872 59.270 1.00 19.27 107 ASN A C 1
ATOM 805 O O . ASN A 1 110 ? 23.998 19.681 60.035 1.00 17.66 107 ASN A O 1
ATOM 810 N N . LEU A 1 111 ? 24.975 19.200 58.063 1.00 18.91 108 LEU A N 1
ATOM 811 C CA . LEU A 1 111 ? 24.891 20.554 57.529 1.00 18.56 108 LEU A CA 1
ATOM 812 C C . LEU A 1 111 ? 24.157 20.569 56.199 1.00 18.48 108 LEU A C 1
ATOM 813 O O . LEU A 1 111 ? 23.999 19.535 55.547 1.00 16.88 108 LEU A O 1
ATOM 818 N N . PHE A 1 112 ? 23.708 21.754 55.806 1.00 16.93 109 PHE A N 1
ATOM 819 C CA . PHE A 1 112 ? 23.049 21.936 54.523 1.00 15.40 109 PHE A CA 1
ATOM 820 C C . PHE A 1 112 ? 24.209 22.054 53.539 1.00 15.08 109 PHE A C 1
ATOM 821 O O . PHE A 1 112 ? 25.306 22.470 53.919 1.00 15.18 109 PHE A O 1
ATOM 829 N N . SER A 1 113 ? 23.973 21.694 52.284 1.00 15.60 110 SER A N 1
ATOM 830 C CA . SER A 1 113 ? 25.005 21.801 51.257 1.00 15.66 110 SER A CA 1
ATOM 831 C C . SER A 1 113 ? 24.353 21.948 49.892 1.00 15.16 110 SER A C 1
ATOM 832 O O . SER A 1 113 ? 23.193 21.583 49.701 1.00 16.49 110 SER A O 1
ATOM 835 N N . ALA A 1 114 ? 25.101 22.494 48.945 1.00 14.19 111 ALA A N 1
ATOM 836 C CA . ALA A 1 114 ? 24.601 22.681 47.597 1.00 14.54 111 ALA A CA 1
ATOM 837 C C . ALA A 1 114 ? 25.454 21.853 46.649 1.00 15.94 111 ALA A C 1
ATOM 838 O O . ALA A 1 114 ? 26.643 21.658 46.888 1.00 15.70 111 ALA A O 1
ATOM 840 N N . VAL A 1 115 ? 24.845 21.367 45.574 1.00 17.58 112 VAL A N 1
ATOM 841 C CA . VAL A 1 115 ? 25.575 20.573 44.602 1.00 19.98 112 VAL A CA 1
ATOM 842 C C . VAL A 1 115 ? 25.282 21.005 43.182 1.00 20.16 112 VAL A C 1
ATOM 843 O O . VAL A 1 115 ? 24.210 21.532 42.874 1.00 20.37 112 VAL A O 1
ATOM 847 N N . LYS A 1 116 ? 26.258 20.774 42.319 1.00 19.59 113 LYS A N 1
ATOM 848 C CA . LYS A 1 116 ? 26.133 21.093 40.913 1.00 20.39 113 LYS A CA 1
ATOM 849 C C . LYS A 1 116 ? 26.823 19.949 40.193 1.00 19.76 113 LYS A C 1
ATOM 850 O O . LYS A 1 116 ? 27.996 19.669 40.440 1.00 20.41 113 LYS A O 1
ATOM 856 N N . ILE A 1 117 ? 26.077 19.272 39.331 1.00 19.36 114 ILE A N 1
ATOM 857 C CA . ILE A 1 117 ? 26.592 18.142 38.570 1.00 18.39 114 ILE A CA 1
ATOM 858 C C . ILE A 1 117 ? 26.384 18.469 37.100 1.00 17.48 114 ILE A C 1
ATOM 859 O O . ILE A 1 117 ? 25.251 18.491 36.626 1.00 16.55 114 ILE A O 1
ATOM 864 N N . TYR A 1 118 ? 27.475 18.734 36.385 1.00 18.80 115 TYR A N 1
ATOM 865 C CA . TYR A 1 118 ? 27.386 19.092 34.972 1.00 20.61 115 TYR A CA 1
ATOM 866 C C . TYR A 1 118 ? 28.179 18.173 34.051 1.00 20.72 115 TYR A C 1
ATOM 867 O O . TYR A 1 118 ? 29.318 17.819 34.345 1.00 19.92 115 TYR A O 1
ATOM 876 N N . GLY A 1 119 ? 27.574 17.817 32.923 1.00 21.63 116 GLY A N 1
ATOM 877 C CA . GLY A 1 119 ? 28.231 16.948 31.962 1.00 21.66 116 GLY A CA 1
ATOM 878 C C . GLY A 1 119 ? 27.221 16.136 31.175 1.00 21.30 116 GLY A C 1
ATOM 879 O O . GLY A 1 119 ? 26.116 16.609 30.900 1.00 19.85 116 GLY A O 1
ATOM 880 N N . THR A 1 120 ? 27.595 14.913 30.813 1.00 19.78 117 THR A N 1
ATOM 881 C CA . THR A 1 120 ? 26.705 14.038 30.062 1.00 19.40 117 THR A CA 1
ATOM 882 C C . THR A 1 120 ? 26.066 12.991 30.976 1.00 18.88 117 THR A C 1
ATOM 883 O O . THR A 1 120 ? 26.706 12.463 31.883 1.00 17.26 117 THR A O 1
ATOM 887 N N . PHE A 1 121 ? 24.795 12.700 30.733 1.00 18.35 118 PHE A N 1
ATOM 888 C CA . PHE A 1 121 ? 24.072 11.723 31.535 1.00 18.87 118 PHE A CA 1
ATOM 889 C C . PHE A 1 121 ? 23.556 10.607 30.656 1.00 19.85 118 PHE A C 1
ATOM 890 O O . PHE A 1 121 ? 22.854 10.858 29.675 1.00 20.23 118 PHE A O 1
ATOM 898 N N . LYS A 1 122 ? 23.910 9.374 31.006 1.00 19.99 119 LYS A N 1
ATOM 899 C CA . LYS A 1 122 ? 23.469 8.214 30.244 1.00 21.17 119 LYS A CA 1
ATOM 900 C C . LYS A 1 122 ? 21.959 8.110 30.345 1.00 19.95 119 LYS A C 1
ATOM 901 O O . LYS A 1 122 ? 21.283 7.758 29.382 1.00 20.83 119 LYS A O 1
ATOM 907 N N . HIS A 1 123 ? 21.436 8.424 31.525 1.00 20.16 120 HIS A N 1
ATOM 908 C CA . HIS A 1 123 ? 20.003 8.361 31.767 1.00 20.28 120 HIS A CA 1
ATOM 909 C C . HIS A 1 123 ? 19.551 9.524 32.651 1.00 18.22 120 HIS A C 1
ATOM 910 O O . HIS A 1 123 ? 20.243 9.905 33.588 1.00 18.70 120 HIS A O 1
ATOM 925 N N . HIS A 1 125 ? 15.816 11.056 34.427 1.00 13.85 122 HIS A N 1
ATOM 926 C CA . HIS A 1 125 ? 14.396 10.846 34.682 1.00 12.92 122 HIS A CA 1
ATOM 927 C C . HIS A 1 125 ? 13.875 11.968 35.580 1.00 13.28 122 HIS A C 1
ATOM 928 O O . HIS A 1 125 ? 14.303 12.099 36.722 1.00 11.82 122 HIS A O 1
ATOM 935 N N . VAL A 1 126 ? 12.953 12.774 35.060 1.00 12.75 123 VAL A N 1
ATOM 936 C CA . VAL A 1 126 ? 12.394 13.883 35.830 1.00 12.36 123 VAL A CA 1
ATOM 937 C C . VAL A 1 126 ? 10.875 13.917 35.784 1.00 13.14 123 VAL A C 1
ATOM 938 O O . VAL A 1 126 ? 10.242 13.216 34.991 1.00 13.42 123 VAL A O 1
ATOM 942 N N . ARG A 1 127 ? 10.299 14.747 36.646 1.00 12.89 124 ARG A N 1
ATOM 943 C CA . ARG A 1 127 ? 8.863 14.946 36.670 1.00 12.85 124 ARG A CA 1
ATOM 944 C C . ARG A 1 127 ? 8.653 16.448 36.574 1.00 13.54 124 ARG A C 1
ATOM 945 O O . ARG A 1 127 ? 9.553 17.231 36.893 1.00 11.34 124 ARG A O 1
ATOM 969 N N . PRO A 1 130 ? 2.499 19.128 38.020 1.00 18.80 127 PRO A N 1
ATOM 970 C CA . PRO A 1 130 ? 1.350 19.753 37.358 1.00 20.97 127 PRO A CA 1
ATOM 971 C C . PRO A 1 130 ? 0.765 20.856 38.241 1.00 22.94 127 PRO A C 1
ATOM 972 O O . PRO A 1 130 ? 0.621 20.688 39.454 1.00 22.45 127 PRO A O 1
ATOM 976 N N . ALA A 1 131 ? 0.439 21.986 37.627 1.00 23.50 128 ALA A N 1
ATOM 977 C CA . ALA A 1 131 ? -0.105 23.119 38.357 1.00 25.28 128 ALA A CA 1
ATOM 978 C C . ALA A 1 131 ? -1.503 22.874 38.916 1.00 26.06 128 ALA A C 1
ATOM 979 O O . ALA A 1 131 ? -2.285 22.093 38.370 1.00 26.46 128 ALA A O 1
ATOM 981 N N . GLN A 1 132 ? -1.798 23.546 40.024 1.00 26.32 129 GLN A N 1
ATOM 982 C CA . GLN A 1 132 ? -3.102 23.462 40.676 1.00 26.00 129 GLN A CA 1
ATOM 983 C C . GLN A 1 132 ? -3.744 24.840 40.578 1.00 25.32 129 GLN A C 1
ATOM 984 O O . GLN A 1 132 ? -3.047 25.843 40.458 1.00 25.13 129 GLN A O 1
ATOM 990 N N . GLN A 1 133 ? -5.069 24.881 40.624 1.00 26.24 130 GLN A N 1
ATOM 991 C CA . GLN A 1 133 ? -5.798 26.141 40.588 1.00 27.47 130 GLN A CA 1
ATOM 992 C C . GLN A 1 133 ? -6.516 26.247 41.927 1.00 27.99 130 GLN A C 1
ATOM 993 O O . GLN A 1 133 ? -7.038 25.253 42.435 1.00 27.58 130 GLN A O 1
ATOM 999 N N . PRO A 1 134 ? -6.544 27.448 42.526 1.00 29.37 131 PRO A N 1
ATOM 1000 C CA . PRO A 1 134 ? -7.216 27.629 43.818 1.00 30.98 131 PRO A CA 1
ATOM 1001 C C . PRO A 1 134 ? -8.723 27.400 43.722 1.00 32.36 131 PRO A C 1
ATOM 1002 O O . PRO A 1 134 ? -9.333 27.668 42.688 1.00 33.26 131 PRO A O 1
ATOM 1006 N N . PRO A 1 135 ? -9.342 26.882 44.797 1.00 33.29 132 PRO A N 1
ATOM 1007 C CA . PRO A 1 135 ? -8.753 26.496 46.085 1.00 32.73 132 PRO A CA 1
ATOM 1008 C C . PRO A 1 135 ? -7.771 25.334 45.956 1.00 31.64 132 PRO A C 1
ATOM 1009 O O . PRO A 1 135 ? -8.026 24.372 45.230 1.00 33.19 132 PRO A O 1
ATOM 1013 N N . TYR A 1 136 ? -6.656 25.425 46.674 1.00 29.33 133 TYR A N 1
ATOM 1014 C CA . TYR A 1 136 ? -5.619 24.399 46.629 1.00 26.29 133 TYR A CA 1
ATOM 1015 C C . TYR A 1 136 ? -5.865 23.200 47.541 1.00 26.02 133 TYR A C 1
ATOM 1016 O O . TYR A 1 136 ? -6.674 23.258 48.466 1.00 27.45 133 TYR A O 1
ATOM 1025 N N . THR A 1 137 ? -5.157 22.110 47.259 1.00 24.76 134 THR A N 1
ATOM 1026 C CA . THR A 1 137 ? -5.243 20.885 48.048 1.00 24.80 134 THR A CA 1
ATOM 1027 C C . THR A 1 137 ? -3.812 20.509 48.413 1.00 24.30 134 THR A C 1
ATOM 1028 O O . THR A 1 137 ? -2.869 21.205 48.030 1.00 24.73 134 THR A O 1
ATOM 1032 N N . ARG A 1 138 ? -3.646 19.413 49.144 1.00 22.48 135 ARG A N 1
ATOM 1033 C CA . ARG A 1 138 ? -2.312 18.968 49.529 1.00 23.18 135 ARG A CA 1
ATOM 1034 C C . ARG A 1 138 ? -1.532 18.636 48.257 1.00 21.80 135 ARG A C 1
ATOM 1035 O O . ARG A 1 138 ? -2.054 17.999 47.344 1.00 21.58 135 ARG A O 1
ATOM 1043 N N . LEU A 1 139 ? -0.282 19.077 48.206 1.00 21.57 136 LEU A N 1
ATOM 1044 C CA . LEU A 1 139 ? 0.568 18.875 47.036 1.00 21.80 136 LEU A CA 1
ATOM 1045 C C . LEU A 1 139 ? 0.746 17.421 46.599 1.00 23.05 136 LEU A C 1
ATOM 1046 O O . LEU A 1 139 ? 1.099 17.151 45.447 1.00 21.67 136 LEU A O 1
ATOM 1051 N N . ILE A 1 140 ? 0.500 16.485 47.510 1.00 23.97 137 ILE A N 1
ATOM 1052 C CA . ILE A 1 140 ? 0.645 15.069 47.192 1.00 25.99 137 ILE A CA 1
ATOM 1053 C C . ILE A 1 140 ? -0.291 14.674 46.050 1.00 27.53 137 ILE A C 1
ATOM 1054 O O . ILE A 1 140 ? 0.000 13.751 45.282 1.00 27.11 137 ILE A O 1
ATOM 1059 N N . ASP A 1 141 ? -1.409 15.385 45.936 1.00 27.61 138 ASP A N 1
ATOM 1060 C CA . ASP A 1 141 ? -2.391 15.102 44.895 1.00 29.13 138 ASP A CA 1
ATOM 1061 C C . ASP A 1 141 ? -1.838 15.442 43.519 1.00 27.79 138 ASP A C 1
ATOM 1062 O O . ASP A 1 141 ? -2.186 14.806 42.528 1.00 26.63 138 ASP A O 1
ATOM 1067 N N . SER A 1 142 ? -0.979 16.453 43.461 1.00 26.91 139 SER A N 1
ATOM 1068 C CA . SER A 1 142 ? -0.380 16.856 42.197 1.00 25.74 139 SER A CA 1
ATOM 1069 C C . SER A 1 142 ? 0.669 15.834 41.791 1.00 25.71 139 SER A C 1
ATOM 1070 O O . SER A 1 142 ? 0.706 15.387 40.642 1.00 26.10 139 SER A O 1
ATOM 1073 N N . ALA A 1 143 ? 1.508 15.454 42.750 1.00 24.49 140 ALA A N 1
ATOM 1074 C CA . ALA A 1 143 ? 2.569 14.488 42.504 1.00 23.81 140 ALA A CA 1
ATOM 1075 C C . ALA A 1 143 ? 2.036 13.150 41.989 1.00 23.14 140 ALA A C 1
ATOM 1076 O O . ALA A 1 143 ? 2.680 12.492 41.174 1.00 22.27 140 ALA A O 1
ATOM 1078 N N . ARG A 1 144 ? 0.860 12.753 42.459 1.00 23.48 141 ARG A N 1
ATOM 1079 C CA . ARG A 1 144 ? 0.270 11.484 42.046 1.00 24.62 141 ARG A CA 1
ATOM 1080 C C . ARG A 1 144 ? -0.294 11.476 40.627 1.00 24.81 141 ARG A C 1
ATOM 1081 O O . ARG A 1 144 ? -0.731 10.434 40.136 1.00 26.86 141 ARG A O 1
ATOM 1089 N N . ARG A 1 145 ? -0.283 12.631 39.970 1.00 23.93 142 ARG A N 1
ATOM 1090 C CA . ARG A 1 145 ? -0.776 12.735 38.600 1.00 23.82 142 ARG A CA 1
ATOM 1091 C C . ARG A 1 145 ? 0.254 13.476 37.755 1.00 22.54 142 ARG A C 1
ATOM 1092 O O . ARG A 1 145 ? -0.037 13.929 36.649 1.00 21.87 142 ARG A O 1
ATOM 1100 N N . GLN A 1 146 ? 1.466 13.584 38.290 1.00 20.39 143 GLN A N 1
ATOM 1101 C CA . GLN A 1 146 ? 2.556 14.275 37.615 1.00 19.70 143 GLN A CA 1
ATOM 1102 C C . GLN A 1 146 ? 3.048 13.563 36.369 1.00 19.31 143 GLN A C 1
ATOM 1103 O O . GLN A 1 146 ? 3.062 12.332 36.299 1.00 18.32 143 GLN A O 1
ATOM 1109 N N . PRO A 1 147 ? 3.448 14.336 35.354 1.00 18.00 144 PRO A N 1
ATOM 1110 C CA . PRO A 1 147 ? 3.952 13.697 34.144 1.00 18.86 144 PRO A CA 1
ATOM 1111 C C . PRO A 1 147 ? 5.447 13.469 34.399 1.00 19.49 144 PRO A C 1
ATOM 1112 O O . PRO A 1 147 ? 6.057 14.160 35.222 1.00 17.88 144 PRO A O 1
ATOM 1116 N N . GLU A 1 148 ? 6.024 12.489 33.719 1.00 16.85 145 GLU A N 1
ATOM 1117 C CA . GLU A 1 148 ? 7.438 12.182 33.875 1.00 17.72 145 GLU A CA 1
ATOM 1118 C C . GLU A 1 148 ? 8.037 11.974 32.493 1.00 18.18 145 GLU A C 1
ATOM 1119 O O . GLU A 1 148 ? 7.404 11.387 31.617 1.00 18.38 145 GLU A O 1
ATOM 1125 N N . GLU A 1 149 ? 9.249 12.474 32.295 1.00 19.53 146 GLU A N 1
ATOM 1126 C CA . GLU A 1 149 ? 9.919 12.347 31.011 1.00 22.06 146 GLU A CA 1
ATOM 1127 C C . GLU A 1 149 ? 11.352 11.881 31.236 1.00 21.48 146 GLU A C 1
ATOM 1128 O O . GLU A 1 149 ? 12.043 12.361 32.140 1.00 19.21 146 GLU A O 1
ATOM 1134 N N . LYS A 1 150 ? 11.788 10.940 30.407 1.00 20.69 147 LYS A N 1
ATOM 1135 C CA . LYS A 1 150 ? 13.133 10.393 30.501 1.00 20.89 147 LYS A CA 1
ATOM 1136 C C . LYS A 1 150 ? 13.917 10.681 29.231 1.00 19.86 147 LYS A C 1
ATOM 1137 O O . LYS A 1 150 ? 13.344 10.783 28.147 1.00 18.27 147 LYS A O 1
ATOM 1143 N N . ARG A 1 151 ? 15.231 10.811 29.374 1.00 20.10 148 ARG A N 1
ATOM 1144 C CA . ARG A 1 151 ? 16.107 11.058 28.237 1.00 20.58 148 ARG A CA 1
ATOM 1145 C C . ARG A 1 151 ? 17.350 10.193 28.401 1.00 20.32 148 ARG A C 1
ATOM 1146 O O . ARG A 1 151 ? 17.602 9.660 29.482 1.00 18.73 148 ARG A O 1
ATOM 1154 N N . GLN A 1 152 ? 18.122 10.055 27.328 1.00 21.20 149 GLN A N 1
ATOM 1155 C CA . GLN A 1 152 ? 19.340 9.248 27.356 1.00 23.76 149 GLN A CA 1
ATOM 1156 C C . GLN A 1 152 ? 20.484 9.997 26.681 1.00 23.13 149 GLN A C 1
ATOM 1157 O O . GLN A 1 152 ? 20.284 10.669 25.667 1.00 23.83 149 GLN A O 1
ATOM 1163 N N . ASP A 1 153 ? 21.681 9.878 27.244 1.00 22.16 150 ASP A N 1
ATOM 1164 C CA . ASP A 1 153 ? 22.859 10.530 26.681 1.00 23.46 150 ASP A CA 1
ATOM 1165 C C . ASP A 1 153 ? 22.572 12.000 26.411 1.00 22.64 150 ASP A C 1
ATOM 1166 O O . ASP A 1 153 ? 22.696 12.478 25.283 1.00 21.49 150 ASP A O 1
ATOM 1171 N N . ILE A 1 154 ? 22.184 12.706 27.464 1.00 22.40 151 ILE A N 1
ATOM 1172 C CA . ILE A 1 154 ? 21.851 14.116 27.365 1.00 21.68 151 ILE A CA 1
ATOM 1173 C C . ILE A 1 154 ? 22.872 14.934 28.148 1.00 22.57 151 ILE A C 1
ATOM 1174 O O . ILE A 1 154 ? 23.374 14.497 29.187 1.00 21.51 151 ILE A O 1
ATOM 1179 N N . ARG A 1 155 ? 23.181 16.121 27.642 1.00 21.69 152 ARG A N 1
ATOM 1180 C CA . ARG A 1 155 ? 24.134 16.995 28.302 1.00 23.41 152 ARG A CA 1
ATOM 1181 C C . ARG A 1 155 ? 23.379 18.131 28.994 1.00 22.09 152 ARG A C 1
ATOM 1182 O O . ARG A 1 155 ? 22.526 18.790 28.391 1.00 22.28 152 ARG A O 1
ATOM 1190 N N . GLY A 1 156 ? 23.685 18.342 30.269 1.00 20.63 153 GLY A N 1
ATOM 1191 C CA . GLY A 1 156 ? 23.022 19.387 31.023 1.00 19.47 153 GLY A CA 1
ATOM 1192 C C . GLY A 1 156 ? 23.602 19.529 32.414 1.00 19.28 153 GLY A C 1
ATOM 1193 O O . GLY A 1 156 ? 24.720 19.086 32.682 1.00 18.51 153 GLY A O 1
ATOM 1194 N N . ALA A 1 157 ? 22.837 20.142 33.309 1.00 19.07 154 ALA A N 1
ATOM 1195 C CA . ALA A 1 157 ? 23.301 20.345 34.669 1.00 16.44 154 ALA A CA 1
ATOM 1196 C C . ALA A 1 157 ? 22.224 20.062 35.698 1.00 16.57 154 ALA A C 1
ATOM 1197 O O . ALA A 1 157 ? 21.052 20.390 35.503 1.00 15.94 154 ALA A O 1
ATOM 1199 N N . ILE A 1 158 ? 22.639 19.435 36.792 1.00 14.73 155 ILE A N 1
ATOM 1200 C CA . ILE A 1 158 ? 21.748 19.137 37.899 1.00 14.67 155 ILE A CA 1
ATOM 1201 C C . ILE A 1 158 ? 22.163 20.091 39.006 1.00 14.87 155 ILE A C 1
ATOM 1202 O O . ILE A 1 158 ? 23.352 20.255 39.269 1.00 15.30 155 ILE A O 1
ATOM 1207 N N . VAL A 1 159 ? 21.191 20.726 39.644 1.00 14.15 156 VAL A N 1
ATOM 1208 C CA . VAL A 1 159 ? 21.481 21.627 40.750 1.00 14.00 156 VAL A CA 1
ATOM 1209 C C . VAL A 1 159 ? 20.507 21.267 41.854 1.00 13.62 156 VAL A C 1
ATOM 1210 O O . VAL A 1 159 ? 19.380 20.845 41.587 1.00 13.37 156 VAL A O 1
ATOM 1214 N N . GLY A 1 160 ? 20.946 21.409 43.095 1.00 13.92 157 GLY A N 1
ATOM 1215 C CA . GLY A 1 160 ? 20.079 21.081 44.204 1.00 14.85 157 GLY A CA 1
ATOM 1216 C C . GLY A 1 160 ? 20.726 21.315 45.546 1.00 13.73 157 GLY A C 1
ATOM 1217 O O . GLY A 1 160 ? 21.793 21.925 45.642 1.00 15.80 157 GLY A O 1
ATOM 1218 N N . PHE A 1 161 ? 20.083 20.808 46.589 1.00 13.41 158 PHE A N 1
ATOM 1219 C CA . PHE A 1 161 ? 20.578 20.981 47.941 1.00 14.04 158 PHE A CA 1
ATOM 1220 C C . PHE A 1 161 ? 20.379 19.738 48.783 1.00 14.24 158 PHE A C 1
ATOM 1221 O O . PHE A 1 161 ? 19.481 18.935 48.532 1.00 13.59 158 PHE A O 1
ATOM 1229 N N . PHE A 1 162 ? 21.224 19.596 49.792 1.00 14.21 159 PHE A N 1
ATOM 1230 C CA . PHE A 1 162 ? 21.125 18.483 50.715 1.00 15.02 159 PHE A CA 1
ATOM 1231 C C . PHE A 1 162 ? 20.652 19.083 52.028 1.00 15.06 159 PHE A C 1
ATOM 1232 O O . PHE A 1 162 ? 21.202 20.084 52.494 1.00 15.44 159 PHE A O 1
ATOM 1240 N N . THR A 1 163 ? 19.624 18.478 52.611 1.00 13.65 160 THR A N 1
ATOM 1241 C CA . THR A 1 163 ? 19.074 18.938 53.876 1.00 13.77 160 THR A CA 1
ATOM 1242 C C . THR A 1 163 ? 19.379 17.902 54.953 1.00 14.81 160 THR A C 1
ATOM 1243 O O . THR A 1 163 ? 19.101 16.718 54.773 1.00 13.44 160 THR A O 1
ATOM 1247 N N . PRO A 1 164 ? 19.966 18.333 56.083 1.00 16.22 161 PRO A N 1
ATOM 1248 C CA . PRO A 1 164 ? 20.296 17.407 57.172 1.00 17.95 161 PRO A CA 1
ATOM 1249 C C . PRO A 1 164 ? 19.038 16.903 57.875 1.00 19.24 161 PRO A C 1
ATOM 1250 O O . PRO A 1 164 ? 18.026 17.605 57.936 1.00 18.73 161 PRO A O 1
ATOM 1254 N N . GLU A 1 165 ? 19.113 15.684 58.404 1.00 19.20 162 GLU A N 1
ATOM 1255 C CA . GLU A 1 165 ? 17.986 15.032 59.068 1.00 18.30 162 GLU A CA 1
ATOM 1256 C C . GLU A 1 165 ? 17.062 15.903 59.917 1.00 18.40 162 GLU A C 1
ATOM 1257 O O . GLU A 1 165 ? 15.864 15.967 59.658 1.00 18.18 162 GLU A O 1
ATOM 1263 N N . LEU A 1 166 ? 17.609 16.561 60.933 1.00 19.17 163 LEU A N 1
ATOM 1264 C CA . LEU A 1 166 ? 16.804 17.395 61.825 1.00 20.04 163 LEU A CA 1
ATOM 1265 C C . LEU A 1 166 ? 15.971 18.447 61.096 1.00 20.62 163 LEU A C 1
ATOM 1266 O O . LEU A 1 166 ? 14.969 18.928 61.621 1.00 19.87 163 LEU A O 1
ATOM 1271 N N . PHE A 1 167 ? 16.380 18.801 59.886 1.00 20.58 164 PHE A N 1
ATOM 1272 C CA . PHE A 1 167 ? 15.652 19.803 59.128 1.00 19.93 164 PHE A CA 1
ATOM 1273 C C . PHE A 1 167 ? 14.677 19.225 58.109 1.00 19.88 164 PHE A C 1
ATOM 1274 O O . PHE A 1 167 ? 14.123 19.952 57.285 1.00 18.80 164 PHE A O 1
ATOM 1282 N N . HIS A 1 168 ? 14.459 17.918 58.166 1.00 20.80 165 HIS A N 1
ATOM 1283 C CA . HIS A 1 168 ? 13.515 17.287 57.254 1.00 22.41 165 HIS A CA 1
ATOM 1284 C C . HIS A 1 168 ? 12.141 17.912 57.511 1.00 22.27 165 HIS A C 1
ATOM 1285 O O . HIS A 1 168 ? 11.669 17.945 58.646 1.00 21.49 165 HIS A O 1
ATOM 1292 N N . GLY A 1 169 ? 11.507 18.414 56.456 1.00 20.58 166 GLY A N 1
ATOM 1293 C CA . GLY A 1 169 ? 10.214 19.059 56.609 1.00 19.44 166 GLY A CA 1
ATOM 1294 C C . GLY A 1 169 ? 10.372 20.516 56.215 1.00 18.33 166 GLY A C 1
ATOM 1295 O O . GLY A 1 169 ? 9.631 21.027 55.374 1.00 18.04 166 GLY A O 1
ATOM 1296 N N . VAL A 1 170 ? 11.340 21.187 56.833 1.00 16.86 167 VAL A N 1
ATOM 1297 C CA . VAL A 1 170 ? 11.635 22.582 56.517 1.00 16.73 167 VAL A CA 1
ATOM 1298 C C . VAL A 1 170 ? 12.196 22.516 55.103 1.00 16.77 167 VAL A C 1
ATOM 1299 O O . VAL A 1 170 ? 11.872 23.329 54.237 1.00 14.49 167 VAL A O 1
ATOM 1303 N N . GLY A 1 171 ? 13.038 21.513 54.894 1.00 17.27 168 GLY A N 1
ATOM 1304 C CA . GLY A 1 171 ? 13.628 21.264 53.594 1.00 18.22 168 GLY A CA 1
ATOM 1305 C C . GLY A 1 171 ? 13.194 19.854 53.240 1.00 19.14 168 GLY A C 1
ATOM 1306 O O . GLY A 1 171 ? 12.185 19.381 53.759 1.00 19.47 168 GLY A O 1
ATOM 1307 N N . SER A 1 172 ? 13.936 19.172 52.375 1.00 20.58 169 SER A N 1
ATOM 1308 C CA . SER A 1 172 ? 13.570 17.810 52.001 1.00 23.51 169 SER A CA 1
ATOM 1309 C C . SER A 1 172 ? 14.549 16.804 52.589 1.00 23.54 169 SER A C 1
ATOM 1310 O O . SER A 1 172 ? 15.718 17.107 52.793 1.00 26.54 169 SER A O 1
ATOM 1313 N N . ALA A 1 173 ? 14.055 15.604 52.859 1.00 23.92 170 ALA A N 1
ATOM 1314 C CA . ALA A 1 173 ? 14.864 14.539 53.436 1.00 24.73 170 ALA A CA 1
ATOM 1315 C C . ALA A 1 173 ? 16.023 14.133 52.532 1.00 23.87 170 ALA A C 1
ATOM 1316 O O . ALA A 1 173 ? 15.879 13.247 51.694 1.00 27.27 170 ALA A O 1
ATOM 1318 N N . GLY A 1 174 ? 17.173 14.775 52.702 1.00 23.33 171 GLY A N 1
ATOM 1319 C CA . GLY A 1 174 ? 18.321 14.440 51.877 1.00 21.48 171 GLY A CA 1
ATOM 1320 C C . GLY A 1 174 ? 18.506 15.351 50.673 1.00 21.38 171 GLY A C 1
ATOM 1321 O O . GLY A 1 174 ? 18.414 16.573 50.793 1.00 20.40 171 GLY A O 1
ATOM 1322 N N . PHE A 1 175 ? 18.763 14.759 49.508 1.00 19.28 172 PHE A N 1
ATOM 1323 C CA . PHE A 1 175 ? 18.977 15.529 48.287 1.00 19.16 172 PHE A CA 1
ATOM 1324 C C . PHE A 1 175 ? 17.696 15.955 47.576 1.00 18.95 172 PHE A C 1
ATOM 1325 O O . PHE A 1 175 ? 16.726 15.199 47.494 1.00 18.81 172 PHE A O 1
ATOM 1333 N N . HIS A 1 176 ? 17.705 17.180 47.068 1.00 16.39 173 HIS A N 1
ATOM 1334 C CA . HIS A 1 176 ? 16.581 17.714 46.315 1.00 15.79 173 HIS A CA 1
ATOM 1335 C C . HIS A 1 176 ? 17.257 18.388 45.133 1.00 14.69 173 HIS A C 1
ATOM 1336 O O . HIS A 1 176 ? 17.936 19.404 45.291 1.00 13.21 173 HIS A O 1
ATOM 1343 N N . ILE A 1 177 ? 17.083 17.805 43.951 1.00 13.74 174 ILE A N 1
ATOM 1344 C CA . ILE A 1 177 ? 17.735 18.309 42.753 1.00 12.19 174 ILE A CA 1
ATOM 1345 C C . ILE A 1 177 ? 16.848 18.435 41.526 1.00 12.45 174 ILE A C 1
ATOM 1346 O O . ILE A 1 177 ? 15.937 17.633 41.311 1.00 13.79 174 ILE A O 1
ATOM 1351 N N . HIS A 1 178 ? 17.144 19.445 40.717 1.00 11.47 175 HIS A N 1
ATOM 1352 C CA . HIS A 1 178 ? 16.422 19.694 39.476 1.00 13.12 175 HIS A CA 1
ATOM 1353 C C . HIS A 1 178 ? 17.446 19.637 38.352 1.00 13.86 175 HIS A C 1
ATOM 1354 O O . HIS A 1 178 ? 18.642 19.796 38.592 1.00 14.28 175 HIS A O 1
ATOM 1361 N N . PHE A 1 179 ? 16.971 19.423 37.130 1.00 14.01 176 PHE A N 1
ATOM 1362 C CA . PHE A 1 179 ? 17.847 19.332 35.969 1.00 15.69 176 PHE A CA 1
ATOM 1363 C C . PHE A 1 179 ? 17.415 20.272 34.847 1.00 15.68 176 PHE A C 1
ATOM 1364 O O . PHE A 1 179 ? 16.234 20.582 34.698 1.00 16.41 176 PHE A O 1
ATOM 1372 N N . ALA A 1 180 ? 18.392 20.719 34.066 1.00 16.22 177 ALA A N 1
ATOM 1373 C CA . ALA A 1 180 ? 18.157 21.581 32.913 1.00 17.26 177 ALA A CA 1
ATOM 1374 C C . ALA A 1 180 ? 19.215 21.208 31.882 1.00 17.19 177 ALA A C 1
ATOM 1375 O O . ALA A 1 180 ? 20.414 21.275 32.161 1.00 16.16 177 ALA A O 1
ATOM 1377 N N . ASP A 1 181 ? 18.771 20.802 30.697 1.00 18.91 178 ASP A N 1
ATOM 1378 C CA . ASP A 1 181 ? 19.699 20.411 29.647 1.00 21.25 178 ASP A CA 1
ATOM 1379 C C . ASP A 1 181 ? 20.286 21.637 28.954 1.00 22.50 178 ASP A C 1
ATOM 1380 O O . ASP A 1 181 ? 19.679 22.710 28.945 1.00 22.19 178 ASP A O 1
ATOM 1385 N N . ASP A 1 182 ? 21.482 21.469 28.396 1.00 23.75 179 ASP A N 1
ATOM 1386 C CA . ASP A 1 182 ? 22.182 22.543 27.700 1.00 26.00 179 ASP A CA 1
ATOM 1387 C C . ASP A 1 182 ? 21.311 23.228 26.658 1.00 27.01 179 ASP A C 1
ATOM 1388 O O . ASP A 1 182 ? 21.384 24.444 26.491 1.00 26.11 179 ASP A O 1
ATOM 1393 N N . GLU A 1 183 ? 20.489 22.449 25.963 1.00 27.40 180 GLU A N 1
ATOM 1394 C CA . GLU A 1 183 ? 19.605 23.001 24.942 1.00 30.10 180 GLU A CA 1
ATOM 1395 C C . GLU A 1 183 ? 18.486 23.861 25.523 1.00 28.68 180 GLU A C 1
ATOM 1396 O O . GLU A 1 183 ? 17.731 24.478 24.775 1.00 29.04 180 GLU A O 1
ATOM 1402 N N . ARG A 1 184 ? 18.383 23.902 26.849 1.00 28.01 181 ARG A N 1
ATOM 1403 C CA . ARG A 1 184 ? 17.337 24.677 27.520 1.00 26.93 181 ARG A CA 1
ATOM 1404 C C . ARG A 1 184 ? 15.995 24.302 26.894 1.00 25.15 181 ARG A C 1
ATOM 1405 O O . ARG A 1 184 ? 15.219 25.178 26.510 1.00 24.48 181 ARG A O 1
ATOM 1413 N N . ALA A 1 185 ? 15.722 23.006 26.782 1.00 22.67 182 ALA A N 1
ATOM 1414 C CA . ALA A 1 185 ? 14.473 22.554 26.180 1.00 21.40 182 ALA A CA 1
ATOM 1415 C C . ALA A 1 185 ? 13.837 21.396 26.943 1.00 20.33 182 ALA A C 1
ATOM 1416 O O . ALA A 1 185 ? 12.719 20.972 26.634 1.00 20.91 182 ALA A O 1
ATOM 1418 N N . TYR A 1 186 ? 14.549 20.897 27.945 1.00 17.91 183 TYR A N 1
ATOM 1419 C CA . TYR A 1 186 ? 14.079 19.774 28.748 1.00 16.71 183 TYR A CA 1
ATOM 1420 C C . TYR A 1 186 ? 14.596 19.908 30.173 1.00 14.82 183 TYR A C 1
ATOM 1421 O O . TYR A 1 186 ? 15.736 20.311 30.386 1.00 14.04 183 TYR A O 1
ATOM 1430 N N . GLY A 1 187 ? 13.763 19.560 31.146 1.00 14.69 184 GLY A N 1
ATOM 1431 C CA . GLY A 1 187 ? 14.194 19.648 32.528 1.00 14.85 184 GLY A CA 1
ATOM 1432 C C . GLY A 1 187 ? 13.092 19.338 33.517 1.00 15.20 184 GLY A C 1
ATOM 1433 O O . GLY A 1 187 ? 11.965 19.036 33.127 1.00 13.69 184 GLY A O 1
ATOM 1434 N N . GLY A 1 188 ? 13.422 19.414 34.804 1.00 14.46 185 GLY A N 1
ATOM 1435 C CA . GLY A 1 188 ? 12.440 19.144 35.836 1.00 13.37 185 GLY A CA 1
ATOM 1436 C C . GLY A 1 188 ? 13.054 18.704 37.153 1.00 13.03 185 GLY A C 1
ATOM 1437 O O . GLY A 1 188 ? 14.245 18.896 37.397 1.00 12.57 185 GLY A O 1
ATOM 1438 N N . HIS A 1 189 ? 12.217 18.126 38.008 1.00 13.79 186 HIS A N 1
ATOM 1439 C CA . HIS A 1 189 ? 12.629 17.623 39.315 1.00 13.36 186 HIS A CA 1
ATOM 1440 C C . HIS A 1 189 ? 13.177 16.214 39.073 1.00 12.85 186 HIS A C 1
ATOM 1441 O O . HIS A 1 189 ? 12.451 15.341 38.602 1.00 12.57 186 HIS A O 1
ATOM 1448 N N . VAL A 1 190 ? 14.453 16.000 39.387 1.00 12.09 187 VAL A N 1
ATOM 1449 C CA . VAL A 1 190 ? 15.093 14.704 39.164 1.00 13.44 187 VAL A CA 1
ATOM 1450 C C . VAL A 1 190 ? 14.596 13.587 40.081 1.00 14.72 187 VAL A C 1
ATOM 1451 O O . VAL A 1 190 ? 14.601 13.724 41.306 1.00 13.75 187 VAL A O 1
ATOM 1455 N N . LEU A 1 191 ? 14.170 12.484 39.469 1.00 15.22 188 LEU A N 1
ATOM 1456 C CA . LEU A 1 191 ? 13.684 11.315 40.199 1.00 14.08 188 LEU A CA 1
ATOM 1457 C C . LEU A 1 191 ? 14.749 10.230 40.150 1.00 15.01 188 LEU A C 1
ATOM 1458 O O . LEU A 1 191 ? 14.864 9.414 41.061 1.00 14.75 188 LEU A O 1
ATOM 1463 N N . ASP A 1 192 ? 15.527 10.229 39.074 1.00 14.87 189 ASP A N 1
ATOM 1464 C CA . ASP A 1 192 ? 16.582 9.241 38.901 1.00 16.14 189 ASP A CA 1
ATOM 1465 C C . ASP A 1 192 ? 17.493 9.673 37.757 1.00 16.65 189 ASP A C 1
ATOM 1466 O O . ASP A 1 192 ? 17.085 10.454 36.890 1.00 14.12 189 ASP A O 1
ATOM 1471 N N . PHE A 1 193 ? 18.729 9.180 37.768 1.00 16.00 190 PHE A N 1
ATOM 1472 C CA . PHE A 1 193 ? 19.683 9.511 36.719 1.00 16.84 190 PHE A CA 1
ATOM 1473 C C . PHE A 1 193 ? 20.924 8.629 36.772 1.00 18.24 190 PHE A C 1
ATOM 1474 O O . PHE A 1 193 ? 21.199 7.964 37.774 1.00 16.91 190 PHE A O 1
ATOM 1482 N N . GLU A 1 194 ? 21.662 8.625 35.669 1.00 18.62 191 GLU A N 1
ATOM 1483 C CA . GLU A 1 194 ? 22.896 7.863 35.567 1.00 21.09 191 GLU A CA 1
ATOM 1484 C C . GLU A 1 194 ? 23.906 8.749 34.849 1.00 20.19 191 GLU A C 1
ATOM 1485 O O . GLU A 1 194 ? 23.674 9.173 33.715 1.00 19.92 191 GLU A O 1
ATOM 1491 N N . VAL A 1 195 ? 25.019 9.042 35.512 1.00 19.29 192 VAL A N 1
ATOM 1492 C CA . VAL A 1 195 ? 26.041 9.890 34.915 1.00 19.79 192 VAL A CA 1
ATOM 1493 C C . VAL A 1 195 ? 26.944 9.137 33.945 1.00 20.54 192 VAL A C 1
ATOM 1494 O O . VAL A 1 195 ? 27.271 7.971 34.162 1.00 19.60 192 VAL A O 1
ATOM 1498 N N . ASP A 1 196 ? 27.320 9.803 32.858 1.00 20.91 193 ASP A N 1
ATOM 1499 C CA . ASP A 1 196 ? 28.227 9.210 31.886 1.00 22.53 193 ASP A CA 1
ATOM 1500 C C . ASP A 1 196 ? 29.580 9.799 32.248 1.00 22.40 193 ASP A C 1
ATOM 1501 O O . ASP A 1 196 ? 30.490 9.095 32.679 1.00 22.17 193 ASP A O 1
ATOM 1506 N N . ASP A 1 197 ? 29.691 11.112 32.078 1.00 22.89 194 ASP A N 1
ATOM 1507 C CA . ASP A 1 197 ? 30.913 11.834 32.399 1.00 23.94 194 ASP A CA 1
ATOM 1508 C C . ASP A 1 197 ? 30.491 13.214 32.890 1.00 22.53 194 ASP A C 1
ATOM 1509 O O . ASP A 1 197 ? 29.927 14.004 32.129 1.00 22.35 194 ASP A O 1
ATOM 1514 N N . VAL A 1 198 ? 30.752 13.494 34.162 1.00 20.09 195 VAL A N 1
ATOM 1515 C CA . VAL A 1 198 ? 30.374 14.775 34.747 1.00 20.03 195 VAL A CA 1
ATOM 1516 C C . VAL A 1 198 ? 31.388 15.297 35.750 1.00 19.59 195 VAL A C 1
ATOM 1517 O O . VAL A 1 198 ? 32.344 14.611 36.110 1.00 19.13 195 VAL A O 1
ATOM 1521 N N . VAL A 1 199 ? 31.160 16.530 36.191 1.00 19.25 196 VAL A N 1
ATOM 1522 C CA . VAL A 1 199 ? 31.999 17.174 37.192 1.00 19.55 196 VAL A CA 1
ATOM 1523 C C . VAL A 1 199 ? 31.046 17.542 38.326 1.00 19.72 196 VAL A C 1
ATOM 1524 O O . VAL A 1 199 ? 29.960 18.066 38.079 1.00 19.63 196 VAL A O 1
ATOM 1528 N N . VAL A 1 200 ? 31.441 17.251 39.558 1.00 18.64 197 VAL A N 1
ATOM 1529 C CA . VAL A 1 200 ? 30.608 17.557 40.710 1.00 19.10 197 VAL A CA 1
ATOM 1530 C C . VAL A 1 200 ? 31.203 18.681 41.550 1.00 20.96 197 VAL A C 1
ATOM 1531 O O . VAL A 1 200 ? 32.376 18.633 41.931 1.00 19.25 197 VAL A O 1
ATOM 1535 N N . GLU A 1 201 ? 30.383 19.687 41.834 1.00 21.13 198 GLU A N 1
ATOM 1536 C CA . GLU A 1 201 ? 30.800 20.817 42.657 1.00 23.11 198 GLU A CA 1
ATOM 1537 C C . GLU A 1 201 ? 29.932 20.847 43.909 1.00 22.86 198 GLU A C 1
ATOM 1538 O O . GLU A 1 201 ? 28.707 20.718 43.833 1.00 24.29 198 GLU A O 1
ATOM 1544 N N . ILE A 1 202 ? 30.569 21.009 45.062 1.00 21.49 199 ILE A N 1
ATOM 1545 C CA . ILE A 1 202 ? 29.850 21.049 46.327 1.00 22.24 199 ILE A CA 1
ATOM 1546 C C . ILE A 1 202 ? 30.162 22.325 47.099 1.00 22.75 199 ILE A C 1
ATOM 1547 O O . ILE A 1 202 ? 31.249 22.896 46.970 1.00 21.05 199 ILE A O 1
ATOM 1552 N N . GLN A 1 203 ? 29.195 22.768 47.896 1.00 23.54 200 GLN A N 1
ATOM 1553 C CA . GLN A 1 203 ? 29.358 23.948 48.733 1.00 23.85 200 GLN A CA 1
ATOM 1554 C C . GLN A 1 203 ? 28.694 23.651 50.072 1.00 23.39 200 GLN A C 1
ATOM 1555 O O . GLN A 1 203 ? 27.512 23.309 50.121 1.00 24.64 200 GLN A O 1
ATOM 1561 N N . ASN A 1 204 ? 29.459 23.768 51.153 1.00 21.34 201 ASN A N 1
ATOM 1562 C CA . ASN A 1 204 ? 28.939 23.509 52.489 1.00 22.37 201 ASN A CA 1
ATOM 1563 C C . ASN A 1 204 ? 28.483 24.826 53.116 1.00 21.72 201 ASN A C 1
ATOM 1564 O O . ASN A 1 204 ? 29.200 25.822 53.066 1.00 22.30 201 ASN A O 1
ATOM 1569 N N . PHE A 1 205 ? 27.291 24.823 53.707 1.00 20.31 202 PHE A N 1
ATOM 1570 C CA . PHE A 1 205 ? 26.730 26.029 54.310 1.00 18.72 202 PHE A CA 1
ATOM 1571 C C . PHE A 1 205 ? 26.919 26.144 55.817 1.00 18.67 202 PHE A C 1
ATOM 1572 O O . PHE A 1 205 ? 26.759 25.177 56.559 1.00 19.26 202 PHE A O 1
ATOM 1580 N N . GLU A 1 206 ? 27.256 27.352 56.254 1.00 19.53 203 GLU A N 1
ATOM 1581 C CA . GLU A 1 206 ? 27.464 27.648 57.663 1.00 20.41 203 GLU A CA 1
ATOM 1582 C C . GLU A 1 206 ? 26.199 28.315 58.199 1.00 20.25 203 GLU A C 1
ATOM 1583 O O . GLU A 1 206 ? 25.895 28.238 59.389 1.00 20.48 203 GLU A O 1
ATOM 1589 N N . THR A 1 207 ? 25.462 28.965 57.303 1.00 19.48 204 THR A N 1
ATOM 1590 C CA . THR A 1 207 ? 24.233 29.654 57.675 1.00 19.87 204 THR A CA 1
ATOM 1591 C C . THR A 1 207 ? 23.058 29.319 56.761 1.00 17.61 204 THR A C 1
ATOM 1592 O O . THR A 1 207 ? 23.196 29.272 55.540 1.00 17.78 204 THR A O 1
ATOM 1596 N N . PHE A 1 208 ? 21.906 29.093 57.383 1.00 17.18 205 PHE A N 1
ATOM 1597 C CA . PHE A 1 208 ? 20.663 28.776 56.692 1.00 16.21 205 PHE A CA 1
ATOM 1598 C C . PHE A 1 208 ? 19.718 29.938 56.976 1.00 16.67 205 PHE A C 1
ATOM 1599 O O . PHE A 1 208 ? 19.345 30.171 58.125 1.00 16.80 205 PHE A O 1
ATOM 1607 N N . GLN A 1 209 ? 19.340 30.670 55.935 1.00 16.07 206 GLN A N 1
ATOM 1608 C CA . GLN A 1 209 ? 18.446 31.816 56.096 1.00 16.72 206 GLN A CA 1
ATOM 1609 C C . GLN A 1 209 ? 17.031 31.502 55.615 1.00 15.19 206 GLN A C 1
ATOM 1610 O O . GLN A 1 209 ? 16.780 31.407 54.412 1.00 16.14 206 GLN A O 1
ATOM 1616 N N . GLN A 1 210 ? 16.112 31.343 56.563 1.00 15.81 207 GLN A N 1
ATOM 1617 C CA . GLN A 1 210 ? 14.718 31.020 56.254 1.00 16.22 207 GLN A CA 1
ATOM 1618 C C . GLN A 1 210 ? 13.833 32.263 56.246 1.00 16.22 207 GLN A C 1
ATOM 1619 O O . GLN A 1 210 ? 13.740 32.972 57.246 1.00 15.26 207 GLN A O 1
ATOM 1625 N N . HIS A 1 211 ? 13.173 32.510 55.118 1.00 18.26 208 HIS A N 1
ATOM 1626 C CA . HIS A 1 211 ? 12.301 33.671 54.978 1.00 18.05 208 HIS A CA 1
ATOM 1627 C C . HIS A 1 211 ? 10.842 33.238 54.921 1.00 17.43 208 HIS A C 1
ATOM 1628 O O . HIS A 1 211 ? 10.504 32.244 54.278 1.00 18.49 208 HIS A O 1
ATOM 1635 N N . PHE A 1 212 ? 9.985 33.995 55.603 1.00 15.88 209 PHE A N 1
ATOM 1636 C CA . PHE A 1 212 ? 8.558 33.706 55.677 1.00 14.73 209 PHE A CA 1
ATOM 1637 C C . PHE A 1 212 ? 7.728 34.827 55.046 1.00 15.18 209 PHE A C 1
ATOM 1638 O O . PHE A 1 212 ? 8.063 36.002 55.177 1.00 13.99 209 PHE A O 1
ATOM 1646 N N . PRO A 1 213 ? 6.628 34.473 54.361 1.00 14.31 210 PRO A N 1
ATOM 1647 C CA . PRO A 1 213 ? 5.758 35.469 53.722 1.00 14.82 210 PRO A CA 1
ATOM 1648 C C . PRO A 1 213 ? 4.817 36.125 54.737 1.00 15.12 210 PRO A C 1
ATOM 1649 O O . PRO A 1 213 ? 3.617 35.852 54.757 1.00 15.99 210 PRO A O 1
ATOM 1653 N N . VAL A 1 214 ? 5.368 36.998 55.571 1.00 15.39 211 VAL A N 1
ATOM 1654 C CA . VAL A 1 214 ? 4.588 37.672 56.603 1.00 17.10 211 VAL A CA 1
ATOM 1655 C C . VAL A 1 214 ? 3.483 38.583 56.070 1.00 18.61 211 VAL A C 1
ATOM 1656 O O . VAL A 1 214 ? 2.589 38.979 56.818 1.00 18.66 211 VAL A O 1
ATOM 1660 N N . ASN A 1 215 ? 3.539 38.906 54.782 1.00 19.58 212 ASN A N 1
ATOM 1661 C CA . ASN A 1 215 ? 2.540 39.775 54.167 1.00 20.84 212 ASN A CA 1
ATOM 1662 C C . ASN A 1 215 ? 1.419 39.013 53.486 1.00 21.46 212 ASN A C 1
ATOM 1663 O O . ASN A 1 215 ? 0.461 39.617 53.002 1.00 21.40 212 ASN A O 1
ATOM 1668 N N . ASN A 1 216 ? 1.545 37.691 53.441 1.00 20.33 213 ASN A N 1
ATOM 1669 C CA . ASN A 1 216 ? 0.538 36.853 52.809 1.00 20.50 213 ASN A CA 1
ATOM 1670 C C . ASN A 1 216 ? -0.515 36.447 53.830 1.00 21.19 213 ASN A C 1
ATOM 1671 O O . ASN A 1 216 ? -0.229 35.728 54.786 1.00 19.61 213 ASN A O 1
ATOM 1676 N N . GLU A 1 217 ? -1.740 36.913 53.612 1.00 21.98 214 GLU A N 1
ATOM 1677 C CA . GLU A 1 217 ? -2.846 36.633 54.514 1.00 22.70 214 GLU A CA 1
ATOM 1678 C C . GLU A 1 217 ? -3.200 35.157 54.670 1.00 22.00 214 GLU A C 1
ATOM 1679 O O . GLU A 1 217 ? -3.557 34.717 55.762 1.00 21.01 214 GLU A O 1
ATOM 1685 N N . THR A 1 218 ? -3.115 34.391 53.588 1.00 21.16 215 THR A N 1
ATOM 1686 C CA . THR A 1 218 ? -3.452 32.975 53.667 1.00 20.17 215 THR A CA 1
ATOM 1687 C C . THR A 1 218 ? -2.484 32.232 54.587 1.00 19.93 215 THR A C 1
ATOM 1688 O O . THR A 1 218 ? -2.902 31.426 55.419 1.00 20.62 215 THR A O 1
ATOM 1692 N N . PHE A 1 219 ? -1.193 32.508 54.439 1.00 18.21 216 PHE A N 1
ATOM 1693 C CA . PHE A 1 219 ? -0.187 31.875 55.281 1.00 17.40 216 PHE A CA 1
ATOM 1694 C C . PHE A 1 219 ? -0.386 32.306 56.739 1.00 17.27 216 PHE A C 1
ATOM 1695 O O . PHE A 1 219 ? -0.479 31.473 57.638 1.00 18.45 216 PHE A O 1
ATOM 1703 N N . VAL A 1 220 ? -0.457 33.614 56.961 1.00 17.61 217 VAL A N 1
ATOM 1704 C CA . VAL A 1 220 ? -0.652 34.167 58.297 1.00 18.20 217 VAL A CA 1
ATOM 1705 C C . VAL A 1 220 ? -1.827 33.548 59.063 1.00 19.02 217 VAL A C 1
ATOM 1706 O O . VAL A 1 220 ? -1.669 33.102 60.202 1.00 17.89 217 VAL A O 1
ATOM 1710 N N . LYS A 1 221 ? -2.998 33.517 58.432 1.00 20.02 218 LYS A N 1
ATOM 1711 C CA . LYS A 1 221 ? -4.211 32.991 59.066 1.00 20.13 218 LYS A CA 1
ATOM 1712 C C . LYS A 1 221 ? -4.442 31.483 58.986 1.00 20.95 218 LYS A C 1
ATOM 1713 O O . LYS A 1 221 ? -5.303 30.946 59.690 1.00 19.18 218 LYS A O 1
ATOM 1719 N N . ALA A 1 222 ? -3.689 30.796 58.137 1.00 20.02 219 ALA A N 1
ATOM 1720 C CA . ALA A 1 222 ? -3.884 29.364 57.964 1.00 21.07 219 ALA A CA 1
ATOM 1721 C C . ALA A 1 222 ? -3.590 28.476 59.165 1.00 21.81 219 ALA A C 1
ATOM 1722 O O . ALA A 1 222 ? -2.657 28.720 59.935 1.00 20.18 219 ALA A O 1
ATOM 1724 N N . LYS A 1 223 ? -4.420 27.449 59.318 1.00 22.12 220 LYS A N 1
ATOM 1725 C CA . LYS A 1 223 ? -4.249 26.454 60.368 1.00 25.54 220 LYS A CA 1
ATOM 1726 C C . LYS A 1 223 ? -3.656 25.294 59.578 1.00 25.28 220 LYS A C 1
ATOM 1727 O O . LYS A 1 223 ? -4.380 24.488 58.998 1.00 25.94 220 LYS A O 1
ATOM 1733 N N . ILE A 1 224 ? -2.331 25.235 59.541 1.00 24.88 221 ILE A N 1
ATOM 1734 C CA . ILE A 1 224 ? -1.626 24.220 58.774 1.00 23.90 221 ILE A CA 1
ATOM 1735 C C . ILE A 1 224 ? -1.614 22.828 59.391 1.00 24.92 221 ILE A C 1
ATOM 1736 O O . ILE A 1 224 ? -1.188 22.645 60.530 1.00 24.71 221 ILE A O 1
ATOM 1741 N N . ASP A 1 225 ? -2.087 21.847 58.626 1.00 26.47 222 ASP A N 1
ATOM 1742 C CA . ASP A 1 225 ? -2.111 20.458 59.079 1.00 28.37 222 ASP A CA 1
ATOM 1743 C C . ASP A 1 225 ? -0.921 19.725 58.473 1.00 27.79 222 ASP A C 1
ATOM 1744 O O . ASP A 1 225 ? -0.849 19.539 57.259 1.00 27.61 222 ASP A O 1
ATOM 1749 N N . TYR A 1 226 ? 0.009 19.309 59.327 1.00 27.59 223 TYR A N 1
ATOM 1750 C CA . TYR A 1 226 ? 1.207 18.613 58.873 1.00 26.92 223 TYR A CA 1
ATOM 1751 C C . TYR A 1 226 ? 1.101 17.102 59.028 1.00 28.11 223 TYR A C 1
ATOM 1752 O O . TYR A 1 226 ? 2.082 16.382 58.860 1.00 28.05 223 TYR A O 1
ATOM 1761 N N . LYS A 1 227 ? -0.101 16.632 59.338 1.00 30.18 224 LYS A N 1
ATOM 1762 C CA . LYS A 1 227 ? -0.350 15.208 59.509 1.00 32.22 224 LYS A CA 1
ATOM 1763 C C . LYS A 1 227 ? 0.143 14.444 58.281 1.00 32.40 224 LYS A C 1
ATOM 1764 O O . LYS A 1 227 ? -0.245 14.748 57.155 1.00 33.23 224 LYS A O 1
ATOM 1770 N N . ASP A 1 228 ? 1.013 13.466 58.514 1.00 32.75 225 ASP A N 1
ATOM 1771 C CA . ASP A 1 228 ? 1.576 12.632 57.451 1.00 33.43 225 ASP A CA 1
ATOM 1772 C C . ASP A 1 228 ? 2.460 13.365 56.445 1.00 33.11 225 ASP A C 1
ATOM 1773 O O . ASP A 1 228 ? 2.824 12.792 55.416 1.00 31.74 225 ASP A O 1
ATOM 1778 N N . VAL A 1 229 ? 2.816 14.615 56.731 1.00 31.58 226 VAL A N 1
ATOM 1779 C CA . VAL A 1 229 ? 3.644 15.369 55.796 1.00 31.18 226 VAL A CA 1
ATOM 1780 C C . VAL A 1 229 ? 4.978 14.678 55.511 1.00 31.87 226 VAL A C 1
ATOM 1781 O O . VAL A 1 229 ? 5.458 14.700 54.380 1.00 31.91 226 VAL A O 1
ATOM 1785 N N . ALA A 1 230 ? 5.570 14.052 56.524 1.00 32.32 227 ALA A N 1
ATOM 1786 C CA . ALA A 1 230 ? 6.845 13.367 56.336 1.00 33.57 227 ALA A CA 1
ATOM 1787 C C . ALA A 1 230 ? 6.717 12.211 55.348 1.00 34.41 227 ALA A C 1
ATOM 1788 O O . ALA A 1 230 ? 7.581 12.018 54.494 1.00 35.24 227 ALA A O 1
ATOM 1790 N N . GLU A 1 231 ? 5.637 11.444 55.465 1.00 34.58 228 GLU A N 1
ATOM 1791 C CA . GLU A 1 231 ? 5.406 10.311 54.576 1.00 35.08 228 GLU A CA 1
ATOM 1792 C C . GLU A 1 231 ? 5.072 10.770 53.159 1.00 34.06 228 GLU A C 1
ATOM 1793 O O . GLU A 1 231 ? 5.481 10.143 52.183 1.00 34.86 228 GLU A O 1
ATOM 1799 N N . GLU A 1 232 ? 4.323 11.862 53.049 1.00 31.98 229 GLU A N 1
ATOM 1800 C CA . GLU A 1 232 ? 3.943 12.381 51.743 1.00 30.49 229 GLU A CA 1
ATOM 1801 C C . GLU A 1 232 ? 5.157 12.905 50.979 1.00 28.93 229 GLU A C 1
ATOM 1802 O O . GLU A 1 232 ? 5.268 12.709 49.767 1.00 28.17 229 GLU A O 1
ATOM 1808 N N . ILE A 1 233 ? 6.066 13.567 51.690 1.00 27.10 230 ILE A N 1
ATOM 1809 C CA . ILE A 1 233 ? 7.269 14.109 51.072 1.00 26.76 230 ILE A CA 1
ATOM 1810 C C . ILE A 1 233 ? 8.107 12.993 50.450 1.00 28.00 230 ILE A C 1
ATOM 1811 O O . ILE A 1 233 ? 8.724 13.176 49.399 1.00 26.23 230 ILE A O 1
ATOM 1816 N N . ARG A 1 234 ? 8.120 11.835 51.103 1.00 29.27 231 ARG A N 1
ATOM 1817 C CA . ARG A 1 234 ? 8.885 10.690 50.619 1.00 31.60 231 ARG A CA 1
ATOM 1818 C C . ARG A 1 234 ? 8.230 10.034 49.402 1.00 31.65 231 ARG A C 1
ATOM 1819 O O . ARG A 1 234 ? 8.910 9.424 48.579 1.00 30.97 231 ARG A O 1
ATOM 1827 N N . GLU A 1 235 ? 6.913 10.171 49.284 1.00 31.64 232 GLU A N 1
ATOM 1828 C CA . GLU A 1 235 ? 6.196 9.593 48.154 1.00 32.38 232 GLU A CA 1
ATOM 1829 C C . GLU A 1 235 ? 6.212 10.548 46.964 1.00 32.42 232 GLU A C 1
ATOM 1830 O O . GLU A 1 235 ? 6.345 10.126 45.813 1.00 32.78 232 GLU A O 1
ATOM 1836 N N . ALA A 1 236 ? 6.087 11.838 47.257 1.00 32.64 233 ALA A N 1
ATOM 1837 C CA . ALA A 1 236 ? 6.041 12.878 46.235 1.00 32.80 233 ALA A CA 1
ATOM 1838 C C . ALA A 1 236 ? 7.353 13.222 45.534 1.00 33.25 233 ALA A C 1
ATOM 1839 O O . ALA A 1 236 ? 7.392 13.334 44.310 1.00 33.07 233 ALA A O 1
ATOM 1841 N N . GLU A 1 237 ? 8.424 13.395 46.298 1.00 34.23 234 GLU A N 1
ATOM 1842 C CA . GLU A 1 237 ? 9.699 13.761 45.696 1.00 35.68 234 GLU A CA 1
ATOM 1843 C C . GLU A 1 237 ? 10.689 12.625 45.469 1.00 35.06 234 GLU A C 1
ATOM 1844 O O . GLU A 1 237 ? 10.395 11.477 45.860 1.00 34.34 234 GLU A O 1
ATOM 1851 N N . ASN B 1 6 ? 13.254 42.274 61.187 1.00 21.58 3 ASN B N 1
ATOM 1852 C CA . ASN B 1 6 ? 12.914 41.295 62.260 1.00 21.03 3 ASN B CA 1
ATOM 1853 C C . ASN B 1 6 ? 13.536 39.930 61.986 1.00 20.59 3 ASN B C 1
ATOM 1854 O O . ASN B 1 6 ? 12.930 39.071 61.338 1.00 18.57 3 ASN B O 1
ATOM 1859 N N . VAL B 1 7 ? 14.749 39.742 62.493 1.00 19.69 4 VAL B N 1
ATOM 1860 C CA . VAL B 1 7 ? 15.480 38.501 62.312 1.00 20.83 4 VAL B CA 1
ATOM 1861 C C . VAL B 1 7 ? 15.709 37.768 63.633 1.00 19.63 4 VAL B C 1
ATOM 1862 O O . VAL B 1 7 ? 16.137 38.365 64.619 1.00 20.52 4 VAL B O 1
ATOM 1866 N N . LEU B 1 8 ? 15.401 36.478 63.652 1.00 18.07 5 LEU B N 1
ATOM 1867 C CA . LEU B 1 8 ? 15.627 35.663 64.838 1.00 18.75 5 LEU B CA 1
ATOM 1868 C C . LEU B 1 8 ? 16.913 34.899 64.547 1.00 18.24 5 LEU B C 1
ATOM 1869 O O . LEU B 1 8 ? 16.993 34.164 63.564 1.00 18.68 5 LEU B O 1
ATOM 1874 N N . TYR B 1 9 ? 17.921 35.094 65.388 1.00 18.50 6 TYR B N 1
ATOM 1875 C CA . TYR B 1 9 ? 19.205 34.430 65.207 1.00 17.85 6 TYR B CA 1
ATOM 1876 C C . TYR B 1 9 ? 19.321 33.235 66.141 1.00 17.78 6 TYR B C 1
ATOM 1877 O O . TYR B 1 9 ? 18.993 33.323 67.321 1.00 16.53 6 TYR B O 1
ATOM 1886 N N . GLN B 1 10 ? 19.790 32.113 65.612 1.00 18.98 7 GLN B N 1
ATOM 1887 C CA . GLN B 1 10 ? 19.953 30.926 66.434 1.00 19.80 7 GLN B CA 1
ATOM 1888 C C . GLN B 1 10 ? 21.237 30.179 66.085 1.00 20.34 7 GLN B C 1
ATOM 1889 O O . GLN B 1 10 ? 21.492 29.862 64.923 1.00 21.14 7 GLN B O 1
ATOM 1895 N N . HIS B 1 11 ? 22.055 29.931 67.103 1.00 20.01 8 HIS B N 1
ATOM 1896 C CA . HIS B 1 11 ? 23.302 29.194 66.934 1.00 19.30 8 HIS B CA 1
ATOM 1897 C C . HIS B 1 11 ? 23.016 27.780 67.418 1.00 19.36 8 HIS B C 1
ATOM 1898 O O . HIS B 1 11 ? 22.638 27.581 68.577 1.00 17.52 8 HIS B O 1
ATOM 1905 N N . GLY B 1 12 ? 23.192 26.804 66.535 1.00 19.29 9 GLY B N 1
ATOM 1906 C CA . GLY B 1 12 ? 22.913 25.430 66.907 1.00 19.56 9 GLY B CA 1
ATOM 1907 C C . GLY B 1 12 ? 21.414 25.197 67.015 1.00 19.50 9 GLY B C 1
ATOM 1908 O O . GLY B 1 12 ? 20.618 26.130 66.876 1.00 18.99 9 GLY B O 1
ATOM 1909 N N . THR B 1 13 ? 21.021 23.954 67.269 1.00 19.18 10 THR B N 1
ATOM 1910 C CA . THR B 1 13 ? 19.609 23.616 67.383 1.00 19.94 10 THR B CA 1
ATOM 1911 C C . THR B 1 13 ? 19.326 22.872 68.678 1.00 21.26 10 THR B C 1
ATOM 1912 O O . THR B 1 13 ? 20.230 22.308 69.294 1.00 23.38 10 THR B O 1
ATOM 1916 N N . LEU B 1 14 ? 18.064 22.867 69.084 1.00 20.66 11 LEU B N 1
ATOM 1917 C CA . LEU B 1 14 ? 17.660 22.190 70.303 1.00 22.19 11 LEU B CA 1
ATOM 1918 C C . LEU B 1 14 ? 17.733 20.675 70.133 1.00 22.64 11 LEU B C 1
ATOM 1919 O O . LEU B 1 14 ? 18.182 19.962 71.032 1.00 20.88 11 LEU B O 1
ATOM 1924 N N . GLY B 1 15 ? 17.284 20.193 68.978 1.00 22.88 12 GLY B N 1
ATOM 1925 C CA . GLY B 1 15 ? 17.307 18.766 68.704 1.00 23.20 12 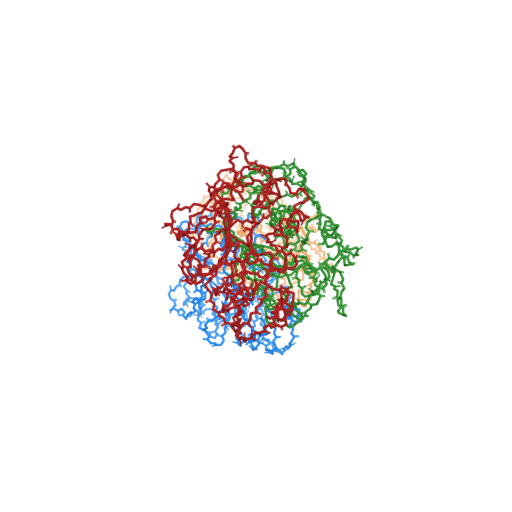GLY B CA 1
ATOM 1926 C C . GLY B 1 15 ? 18.709 18.198 68.821 1.00 24.17 12 GLY B C 1
ATOM 1927 O O . GLY B 1 15 ? 18.909 17.122 69.385 1.00 22.76 12 GLY B O 1
ATOM 1928 N N . THR B 1 16 ? 19.682 18.925 68.283 1.00 24.23 13 THR B N 1
ATOM 1929 C CA . THR B 1 16 ? 21.072 18.499 68.339 1.00 24.69 13 THR B CA 1
ATOM 1930 C C . THR B 1 16 ? 21.580 18.541 69.776 1.00 24.78 13 THR B C 1
ATOM 1931 O O . THR B 1 16 ? 22.358 17.676 70.192 1.00 24.03 13 THR B O 1
ATOM 1935 N N . LEU B 1 17 ? 21.141 19.545 70.533 1.00 23.79 14 LEU B N 1
ATOM 1936 C CA . LEU B 1 17 ? 21.551 19.673 71.927 1.00 24.12 14 LEU B CA 1
ATOM 1937 C C . LEU B 1 17 ? 21.013 18.472 72.691 1.00 25.99 14 LEU B C 1
ATOM 1938 O O . LEU B 1 17 ? 21.725 17.857 73.485 1.00 27.60 14 LEU B O 1
ATOM 1951 N N . ALA B 1 19 ? 20.362 15.583 71.596 1.00 30.00 16 ALA B N 1
ATOM 1952 C CA . ALA B 1 19 ? 21.098 14.395 71.183 1.00 31.90 16 ALA B CA 1
ATOM 1953 C C . ALA B 1 19 ? 22.368 14.189 71.997 1.00 32.21 16 ALA B C 1
ATOM 1954 O O . ALA B 1 19 ? 22.896 13.080 72.058 1.00 33.93 16 ALA B O 1
ATOM 1956 N N . GLY B 1 20 ? 22.866 15.255 72.613 1.00 33.20 17 GLY B N 1
ATOM 1957 C CA . GLY B 1 20 ? 24.065 15.121 73.419 1.00 33.88 17 GLY B CA 1
ATOM 1958 C C . GLY B 1 20 ? 25.230 16.028 73.073 1.00 33.14 17 GLY B C 1
ATOM 1959 O O . GLY B 1 20 ? 26.161 16.150 73.866 1.00 34.70 17 GLY B O 1
ATOM 1960 N N . LEU B 1 21 ? 25.205 16.656 71.902 1.00 32.64 18 LEU B N 1
ATOM 1961 C CA . LEU B 1 21 ? 26.299 17.547 71.526 1.00 32.65 18 LEU B CA 1
ATOM 1962 C C . LEU B 1 21 ? 26.223 18.808 72.380 1.00 31.65 18 LEU B C 1
ATOM 1963 O O . LEU B 1 21 ? 25.607 19.800 71.990 1.00 31.28 18 LEU B O 1
ATOM 1968 N N . LEU B 1 22 ? 26.860 18.756 73.548 1.00 30.99 19 LEU B N 1
ATOM 1969 C CA . LEU B 1 22 ? 26.844 19.869 74.488 1.00 31.40 19 LEU B CA 1
ATOM 1970 C C . LEU B 1 22 ? 28.109 20.722 74.474 1.00 31.97 19 LEU B C 1
ATOM 1971 O O . LEU B 1 22 ? 28.282 21.593 75.327 1.00 32.98 19 LEU B O 1
ATOM 1976 N N . GLU B 1 23 ? 28.996 20.479 73.516 1.00 31.90 20 GLU B N 1
ATOM 1977 C CA . GLU B 1 23 ? 30.225 21.258 73.430 1.00 31.71 20 GLU B CA 1
ATOM 1978 C C . GLU B 1 23 ? 29.933 22.724 73.119 1.00 31.94 20 GLU B C 1
ATOM 1979 O O . GLU B 1 23 ? 29.021 23.035 72.355 1.00 30.38 20 GLU B O 1
ATOM 1985 N N . GLY B 1 24 ? 30.705 23.622 73.722 1.00 32.01 21 GLY B N 1
ATOM 1986 C CA . GLY B 1 24 ? 30.516 25.039 73.471 1.00 31.24 21 GLY B CA 1
ATOM 1987 C C . GLY B 1 24 ? 31.111 25.360 72.115 1.00 30.86 21 GLY B C 1
ATOM 1988 O O . GLY B 1 24 ? 32.298 25.122 71.886 1.00 30.89 21 GLY B O 1
ATOM 1989 N N . THR B 1 25 ? 30.298 25.899 71.212 1.00 29.16 22 THR B N 1
ATOM 1990 C CA . THR B 1 25 ? 30.769 26.216 69.869 1.00 27.60 22 THR B CA 1
ATOM 1991 C C . THR B 1 25 ? 30.698 27.694 69.505 1.00 27.49 22 THR B C 1
ATOM 1992 O O . THR B 1 25 ? 31.104 28.092 68.413 1.00 26.79 22 THR B O 1
ATOM 1996 N N . ALA B 1 26 ? 30.172 28.503 70.415 1.00 27.43 23 ALA B N 1
ATOM 1997 C CA . ALA B 1 26 ? 30.071 29.940 70.190 1.00 27.28 23 ALA B CA 1
ATOM 1998 C C . ALA B 1 26 ? 30.147 30.639 71.539 1.00 26.70 23 ALA B C 1
ATOM 1999 O O . ALA B 1 26 ? 29.767 30.069 72.559 1.00 25.76 23 ALA B O 1
ATOM 2001 N N . THR B 1 27 ? 30.636 31.874 71.543 1.00 27.78 24 THR B N 1
ATOM 2002 C CA . THR B 1 27 ? 30.767 32.624 72.782 1.00 28.61 24 THR B CA 1
ATOM 2003 C C . THR B 1 27 ? 29.622 33.609 72.998 1.00 29.49 24 THR B C 1
ATOM 2004 O O . THR B 1 27 ? 28.922 33.990 72.054 1.00 28.45 24 THR B O 1
ATOM 2008 N N . ILE B 1 28 ? 29.444 34.018 74.250 1.00 28.11 25 ILE B N 1
ATOM 2009 C CA . ILE B 1 28 ? 28.401 34.965 74.617 1.00 28.36 25 ILE B CA 1
ATOM 2010 C C . ILE B 1 28 ? 28.548 36.265 73.830 1.00 29.38 25 ILE B C 1
ATOM 2011 O O . ILE B 1 28 ? 27.553 36.865 73.414 1.00 29.63 25 ILE B O 1
ATOM 2016 N N . ASN B 1 29 ? 29.790 36.696 73.628 1.00 29.50 26 ASN B N 1
ATOM 2017 C CA . ASN B 1 29 ? 30.061 37.923 72.890 1.00 29.39 26 ASN B CA 1
ATOM 2018 C C . ASN B 1 29 ? 29.651 37.835 71.428 1.00 29.40 26 ASN B C 1
ATOM 2019 O O . ASN B 1 29 ? 29.081 38.784 70.881 1.00 28.88 26 ASN B O 1
ATOM 2024 N N . GLU B 1 30 ? 29.951 36.707 70.793 1.00 27.65 27 GLU B N 1
ATOM 2025 C CA . GLU B 1 30 ? 29.597 36.515 69.392 1.00 28.46 27 GLU B CA 1
ATOM 2026 C C . GLU B 1 30 ? 28.085 36.609 69.229 1.00 27.33 27 GLU B C 1
ATOM 2027 O O . GLU B 1 30 ? 27.586 37.172 68.256 1.00 26.87 27 GLU B O 1
ATOM 2033 N N . LEU B 1 31 ? 27.358 36.060 70.195 1.00 25.81 28 LEU B N 1
ATOM 2034 C CA . LEU B 1 31 ? 25.905 36.090 70.158 1.00 25.05 28 LEU B CA 1
ATOM 2035 C C . LEU B 1 31 ? 25.347 37.496 70.357 1.00 25.07 28 LEU B C 1
ATOM 2036 O O . LEU B 1 31 ? 24.428 37.902 69.648 1.00 24.23 28 LEU B O 1
ATOM 2041 N N . LEU B 1 32 ? 25.902 38.238 71.315 1.00 24.18 29 LEU B N 1
ATOM 2042 C CA . LEU B 1 32 ? 25.439 39.599 71.586 1.00 24.47 29 LEU B CA 1
ATOM 2043 C C . LEU B 1 32 ? 25.554 40.500 70.362 1.00 24.66 29 LEU B C 1
ATOM 2044 O O . LEU B 1 32 ? 24.962 41.578 70.319 1.00 23.79 29 LEU B O 1
ATOM 2049 N N . GLU B 1 33 ? 26.317 40.050 69.369 1.00 24.70 30 GLU B N 1
ATOM 2050 C CA . GLU B 1 33 ? 26.493 40.796 68.126 1.00 25.60 30 GLU B CA 1
ATOM 2051 C C . GLU B 1 33 ? 25.239 40.658 67.267 1.00 24.89 30 GLU B C 1
ATOM 2052 O O . GLU B 1 33 ? 25.037 41.415 66.315 1.00 23.88 30 GLU B O 1
ATOM 2058 N N . HIS B 1 34 ? 24.403 39.683 67.611 1.00 23.92 31 HIS B N 1
ATOM 2059 C CA . HIS B 1 34 ? 23.176 39.415 66.869 1.00 23.57 31 HIS B CA 1
ATOM 2060 C C . HIS B 1 34 ? 21.896 39.806 67.602 1.00 23.62 31 HIS B C 1
ATOM 2061 O O . HIS B 1 34 ? 20.802 39.710 67.039 1.00 23.68 31 HIS B O 1
ATOM 2068 N N . GLY B 1 35 ? 22.022 40.247 68.850 1.00 22.67 32 GLY B N 1
ATOM 2069 C CA . GLY B 1 35 ? 20.838 40.633 69.596 1.00 21.34 32 GLY B CA 1
ATOM 2070 C C . GLY B 1 35 ? 21.086 41.139 71.005 1.00 20.75 32 GLY B C 1
ATOM 2071 O O . GLY B 1 35 ? 22.228 41.269 71.448 1.00 21.45 32 GLY B O 1
ATOM 2072 N N . ASN B 1 36 ? 19.993 41.413 71.710 1.00 20.71 33 ASN B N 1
ATOM 2073 C CA . ASN B 1 36 ? 20.039 41.922 73.077 1.00 19.96 33 ASN B CA 1
ATOM 2074 C C . ASN B 1 36 ? 18.986 41.256 73.959 1.00 18.17 33 ASN B C 1
ATOM 2075 O O . ASN B 1 36 ? 18.841 41.593 75.137 1.00 18.25 33 ASN B O 1
ATOM 2080 N N . LEU B 1 37 ? 18.246 40.318 73.382 1.00 15.49 34 LEU B N 1
ATOM 2081 C CA . LEU B 1 37 ? 17.210 39.608 74.112 1.00 14.58 34 LEU B CA 1
ATOM 2082 C C . LEU B 1 37 ? 17.152 38.166 73.633 1.00 15.25 34 LEU B C 1
ATOM 2083 O O . LEU B 1 37 ? 16.999 37.906 72.443 1.00 14.10 34 LEU B O 1
ATOM 2088 N N . GLY B 1 38 ? 17.275 37.228 74.562 1.00 16.10 35 GLY B N 1
ATOM 2089 C CA . GLY B 1 38 ? 17.238 35.833 74.172 1.00 17.39 35 GLY B CA 1
ATOM 2090 C C . GLY B 1 38 ? 17.523 34.846 75.285 1.00 17.62 35 GLY B C 1
ATOM 2091 O O . GLY B 1 38 ? 17.520 35.197 76.469 1.00 17.34 35 GLY B O 1
ATOM 2092 N N . ILE B 1 39 ? 17.785 33.606 74.885 1.00 16.80 36 ILE B N 1
ATOM 2093 C CA . ILE B 1 39 ? 18.053 32.519 75.813 1.00 18.09 36 ILE B CA 1
ATOM 2094 C C . ILE B 1 39 ? 19.182 31.619 75.317 1.00 18.55 36 ILE B C 1
ATOM 2095 O O . ILE B 1 39 ? 19.507 31.609 74.128 1.00 18.43 36 ILE B O 1
ATOM 2100 N N . ALA B 1 40 ? 19.769 30.857 76.236 1.00 19.44 37 ALA B N 1
ATOM 2101 C CA . ALA B 1 40 ? 20.855 29.950 75.896 1.00 21.01 37 ALA B CA 1
ATOM 2102 C C . ALA B 1 40 ? 21.304 29.131 77.107 1.00 22.82 37 ALA B C 1
ATOM 2103 O O . ALA B 1 40 ? 20.617 29.066 78.126 1.00 22.42 37 ALA B O 1
ATOM 2105 N N . THR B 1 41 ? 22.461 28.496 76.966 1.00 24.26 38 THR B N 1
ATOM 2106 C CA . THR B 1 41 ? 23.061 27.694 78.025 1.00 25.96 38 THR B CA 1
ATOM 2107 C C . THR B 1 41 ? 24.547 27.618 77.709 1.00 26.51 38 THR B C 1
ATOM 2108 O O . THR B 1 41 ? 24.956 27.911 76.585 1.00 26.42 38 THR B O 1
ATOM 2112 N N . LEU B 1 42 ? 25.359 27.233 78.687 1.00 26.79 39 LEU B N 1
ATOM 2113 C CA . LEU B 1 42 ? 26.799 27.170 78.468 1.00 27.39 39 LEU B CA 1
ATOM 2114 C C . LEU B 1 42 ? 27.288 25.773 78.120 1.00 26.61 39 LEU B C 1
ATOM 2115 O O . LEU B 1 42 ? 26.510 24.822 78.109 1.00 24.74 39 LEU B O 1
ATOM 2120 N N . THR B 1 43 ? 28.583 25.668 77.827 1.00 27.06 40 THR B N 1
ATOM 2121 C CA . THR B 1 43 ? 29.207 24.390 77.489 1.00 28.08 40 THR B CA 1
ATOM 2122 C C . THR B 1 43 ? 28.736 23.329 78.480 1.00 27.21 40 THR B C 1
ATOM 2123 O O . THR B 1 43 ? 28.691 23.575 79.683 1.00 27.15 40 THR B O 1
ATOM 2127 N N . GLY B 1 44 ? 28.374 22.157 77.965 1.00 28.31 41 GLY B N 1
ATOM 2128 C CA . GLY B 1 44 ? 27.904 21.082 78.821 1.00 26.64 41 GLY B CA 1
ATOM 2129 C C . GLY B 1 44 ? 26.474 21.298 79.277 1.00 28.21 41 GLY B C 1
ATOM 2130 O O . GLY B 1 44 ? 25.999 20.635 80.198 1.00 26.42 41 GLY B O 1
ATOM 2131 N N . SER B 1 45 ? 25.782 22.224 78.618 1.00 29.41 42 SER B N 1
ATOM 2132 C CA . SER B 1 45 ? 24.401 22.561 78.955 1.00 30.33 42 SER B CA 1
ATOM 2133 C C . SER B 1 45 ? 24.318 22.958 80.426 1.00 29.96 42 SER B C 1
ATOM 2134 O O . SER B 1 45 ? 23.419 22.530 81.154 1.00 29.70 42 SER B O 1
ATOM 2137 N N . ASP B 1 46 ? 25.266 23.788 80.848 1.00 29.70 43 ASP B N 1
ATOM 2138 C CA . ASP B 1 46 ? 25.326 24.250 82.226 1.00 29.33 43 ASP B CA 1
ATOM 2139 C C . ASP B 1 46 ? 24.457 25.470 82.519 1.00 28.32 43 ASP B C 1
ATOM 2140 O O . ASP B 1 46 ? 24.756 26.582 82.084 1.00 28.38 43 ASP B O 1
ATOM 2145 N N . GLY B 1 47 ? 23.374 25.244 83.256 1.00 27.59 44 GLY B N 1
ATOM 2146 C CA . GLY B 1 47 ? 22.492 26.327 83.650 1.00 27.50 44 GLY B CA 1
ATOM 2147 C C . GLY B 1 47 ? 21.624 26.986 82.597 1.00 27.14 44 GLY B C 1
ATOM 2148 O O . GLY B 1 47 ? 21.416 26.457 81.505 1.00 24.57 44 GLY B O 1
ATOM 2149 N N . GLU B 1 48 ? 21.122 28.166 82.946 1.00 28.10 45 GLU B N 1
ATOM 2150 C CA . GLU B 1 48 ? 20.243 28.934 82.076 1.00 28.43 45 GLU B CA 1
ATOM 2151 C C . GLU B 1 48 ? 20.790 30.328 81.796 1.00 28.39 45 GLU B C 1
ATOM 2152 O O . GLU B 1 48 ? 20.967 31.128 82.717 1.00 28.27 45 GLU B O 1
ATOM 2158 N N . VAL B 1 49 ? 21.050 30.616 80.524 1.00 27.03 46 VAL B N 1
ATOM 2159 C CA . VAL B 1 49 ? 21.544 31.928 80.124 1.00 25.92 46 VAL B CA 1
ATOM 2160 C C . VAL B 1 49 ? 20.355 32.788 79.723 1.00 26.76 46 VAL B C 1
ATOM 2161 O O . VAL B 1 49 ? 19.441 32.323 79.042 1.00 27.65 46 VAL B O 1
ATOM 2165 N N . ILE B 1 50 ? 20.363 34.039 80.165 1.00 26.56 47 ILE B N 1
ATOM 2166 C CA . ILE B 1 50 ? 19.297 34.969 79.835 1.00 24.66 47 ILE B CA 1
ATOM 2167 C C . IL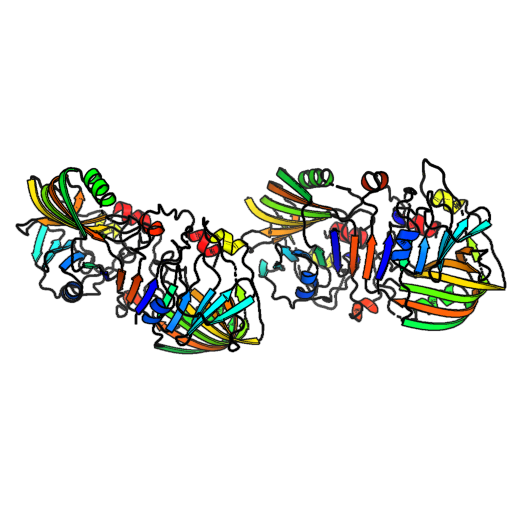E B 1 50 ? 19.915 36.235 79.256 1.00 23.33 47 ILE B C 1
ATOM 2168 O O . ILE B 1 50 ? 20.743 36.875 79.902 1.00 22.41 47 ILE B O 1
ATOM 2173 N N . PHE B 1 51 ? 19.536 36.575 78.028 1.00 21.68 48 PHE B N 1
ATOM 2174 C CA . PHE B 1 51 ? 20.032 37.790 77.390 1.00 20.88 48 PHE B CA 1
ATOM 2175 C C . PHE B 1 51 ? 18.924 38.819 77.597 1.00 21.01 48 PHE B C 1
ATOM 2176 O O . PHE B 1 51 ? 17.827 38.673 77.060 1.00 18.74 48 PHE B O 1
ATOM 2184 N N . LEU B 1 52 ? 19.208 39.847 78.389 1.00 21.49 49 LEU B N 1
ATOM 2185 C CA . LEU B 1 52 ? 18.223 40.878 78.677 1.00 22.65 49 LEU B CA 1
ATOM 2186 C C . LEU B 1 52 ? 18.858 42.260 78.624 1.00 23.46 49 LEU B C 1
ATOM 2187 O O . LEU B 1 52 ? 19.866 42.520 79.279 1.00 22.62 49 LEU B O 1
ATOM 2192 N N . ASP B 1 53 ? 18.254 43.138 77.832 1.00 24.62 50 ASP B N 1
ATOM 2193 C CA . ASP B 1 53 ? 18.736 44.502 77.658 1.00 25.94 50 ASP B CA 1
ATOM 2194 C C . ASP B 1 53 ? 20.220 44.573 77.309 1.00 25.17 50 ASP B C 1
ATOM 2195 O O . ASP B 1 53 ? 20.939 45.453 77.784 1.00 25.85 50 ASP B O 1
ATOM 2200 N N . GLY B 1 54 ? 20.673 43.642 76.474 1.00 24.50 51 GLY B N 1
ATOM 2201 C CA . GLY B 1 54 ? 22.063 43.637 76.052 1.00 23.29 51 GLY B CA 1
ATOM 2202 C C . GLY B 1 54 ? 23.053 42.961 76.981 1.00 22.92 51 GLY B C 1
ATOM 2203 O O . GLY B 1 54 ? 24.222 42.808 76.630 1.00 22.44 51 GLY B O 1
ATOM 2204 N N . LYS B 1 55 ? 22.606 42.559 78.163 1.00 23.61 52 LYS B N 1
ATOM 2205 C CA . LYS B 1 55 ? 23.498 41.894 79.107 1.00 25.94 52 LYS B CA 1
ATOM 2206 C C . LYS B 1 55 ? 23.183 40.406 79.183 1.00 26.16 52 LYS B C 1
ATOM 2207 O O . LYS B 1 55 ? 22.024 40.003 79.079 1.00 26.25 52 LYS B O 1
ATOM 2213 N N . ALA B 1 56 ? 24.219 39.592 79.362 1.00 26.15 53 ALA B N 1
ATOM 2214 C CA . ALA B 1 56 ? 24.049 38.149 79.452 1.00 25.66 53 ALA B CA 1
ATOM 2215 C C . ALA B 1 56 ? 24.183 37.670 80.894 1.00 26.95 53 ALA B C 1
ATOM 2216 O O . ALA B 1 56 ? 25.231 37.827 81.520 1.00 27.62 53 ALA B O 1
ATOM 2218 N N . TYR B 1 57 ? 23.111 37.085 81.413 1.00 27.33 54 TYR B N 1
ATOM 2219 C CA . TYR B 1 57 ? 23.086 36.578 82.779 1.00 29.72 54 TYR B CA 1
ATOM 2220 C C . TYR B 1 57 ? 23.077 35.057 82.771 1.00 30.40 54 TYR B C 1
ATOM 2221 O O . TYR B 1 57 ? 22.623 34.434 81.810 1.00 30.91 54 TYR B O 1
ATOM 2230 N N . HIS B 1 58 ? 23.575 34.461 83.846 1.00 31.36 55 HIS B N 1
ATOM 2231 C CA . HIS B 1 58 ? 23.618 33.012 83.939 1.00 31.69 55 HIS B CA 1
ATOM 2232 C C . HIS B 1 58 ? 23.340 32.492 85.339 1.00 31.37 55 HIS B C 1
ATOM 2233 O O . HIS B 1 58 ? 24.004 32.871 86.305 1.00 30.87 55 HIS B O 1
ATOM 2240 N N . ALA B 1 59 ? 22.341 31.622 85.433 1.00 30.64 56 ALA B N 1
ATOM 2241 C CA . ALA B 1 59 ? 21.954 31.012 86.692 1.00 30.79 56 ALA B CA 1
ATOM 2242 C C . ALA B 1 59 ? 22.240 29.520 86.575 1.00 31.51 56 ALA B C 1
ATOM 2243 O O . ALA B 1 59 ? 21.747 28.864 85.656 1.00 31.82 56 ALA B O 1
ATOM 2245 N N . ASN B 1 60 ? 23.037 28.983 87.496 1.00 31.48 57 ASN B N 1
ATOM 2246 C CA . ASN B 1 60 ? 23.372 27.562 87.461 1.00 31.08 57 ASN B CA 1
ATOM 2247 C C . ASN B 1 60 ? 22.591 26.721 88.461 1.00 31.38 57 ASN B C 1
ATOM 2248 O O . ASN B 1 60 ? 21.748 27.226 89.207 1.00 30.08 57 ASN B O 1
ATOM 2253 N N . GLU B 1 61 ? 22.894 25.427 88.467 1.00 31.29 58 GLU B N 1
ATOM 2254 C CA . GLU B 1 61 ? 22.242 24.472 89.354 1.00 32.25 58 GLU B CA 1
ATOM 2255 C C . GLU B 1 61 ? 22.478 24.779 90.832 1.00 32.25 58 GLU B C 1
ATOM 2256 O O . GLU B 1 61 ? 21.746 24.292 91.692 1.00 31.55 58 GLU B O 1
ATOM 2262 N N . HIS B 1 62 ? 23.491 25.589 91.124 1.00 32.74 59 HIS B N 1
ATOM 2263 C CA . HIS B 1 62 ? 23.813 25.929 92.509 1.00 33.17 59 HIS B CA 1
ATOM 2264 C C . HIS B 1 62 ? 23.183 27.233 92.985 1.00 33.87 59 HIS B C 1
ATOM 2265 O O . HIS B 1 62 ? 23.642 27.832 93.958 1.00 33.74 59 HIS B O 1
ATOM 2272 N N . LYS B 1 63 ? 22.129 27.664 92.300 1.00 35.41 60 LYS B N 1
ATOM 2273 C CA . LYS B 1 63 ? 21.423 28.895 92.650 1.00 35.59 60 LYS B CA 1
ATOM 2274 C C . LYS B 1 63 ? 22.272 30.155 92.528 1.00 35.26 60 LYS B C 1
ATOM 2275 O O . LYS B 1 63 ? 21.975 31.171 93.157 1.00 35.02 60 LYS B O 1
ATOM 2281 N N . GLU B 1 64 ? 23.327 30.093 91.724 1.00 34.76 61 GLU B N 1
ATOM 2282 C CA . GLU B 1 64 ? 24.187 31.255 91.526 1.00 35.15 61 GLU B CA 1
ATOM 2283 C C . GLU B 1 64 ? 23.697 32.048 90.315 1.00 34.71 61 GLU B C 1
ATOM 2284 O O . GLU B 1 64 ? 23.479 31.488 89.243 1.00 35.07 61 GLU B O 1
ATOM 2290 N N . PHE B 1 65 ? 23.518 33.351 90.493 1.00 33.64 62 PHE B N 1
ATOM 2291 C CA . PHE B 1 65 ? 23.060 34.207 89.407 1.00 32.33 62 PHE B CA 1
ATOM 2292 C C . PHE B 1 65 ? 24.124 35.275 89.202 1.00 31.60 62 PHE B C 1
ATOM 2293 O O . PHE B 1 65 ? 24.392 36.068 90.101 1.00 32.07 62 PHE B O 1
ATOM 2301 N N . ILE B 1 66 ? 24.733 35.294 88.021 1.00 31.47 63 ILE B N 1
ATOM 2302 C CA . ILE B 1 66 ? 25.786 36.262 87.729 1.00 32.17 63 ILE B CA 1
ATOM 2303 C C . ILE B 1 66 ? 25.672 36.844 86.325 1.00 32.00 63 ILE B C 1
ATOM 2304 O O . ILE B 1 66 ? 24.832 36.425 85.530 1.00 31.53 63 ILE B O 1
ATOM 2309 N N . GLU B 1 67 ? 26.532 37.813 86.029 1.00 32.09 64 GLU B N 1
ATOM 2310 C CA . GLU B 1 67 ? 26.563 38.411 84.705 1.00 32.42 64 GLU B CA 1
ATOM 2311 C C . GLU B 1 67 ? 27.814 37.873 84.025 1.00 33.18 64 GLU B C 1
ATOM 2312 O O . GLU B 1 67 ? 28.935 38.198 84.420 1.00 33.32 64 GLU B O 1
ATOM 2318 N N . LEU B 1 68 ? 27.613 37.042 83.010 1.00 33.76 65 LEU B N 1
ATOM 2319 C CA . LEU B 1 68 ? 28.713 36.438 82.271 1.00 34.03 65 LEU B CA 1
ATOM 2320 C C . LEU B 1 68 ? 29.724 37.478 81.799 1.00 33.93 65 LEU B C 1
ATOM 2321 O O . LEU B 1 68 ? 29.370 38.625 81.534 1.00 33.14 65 LEU B O 1
ATOM 2326 N N . LYS B 1 69 ? 30.985 37.069 81.703 1.00 34.26 66 LYS B N 1
ATOM 2327 C CA . LYS B 1 69 ? 32.053 37.965 81.270 1.00 35.09 66 LYS B CA 1
ATOM 2328 C C . LYS B 1 69 ? 32.051 38.159 79.762 1.00 34.38 66 LYS B C 1
ATOM 2329 O O . LYS B 1 69 ? 32.562 39.160 79.256 1.00 32.79 66 LYS B O 1
ATOM 2335 N N . GLY B 1 70 ? 31.488 37.192 79.047 1.00 33.95 67 GLY B N 1
ATOM 2336 C CA . GLY B 1 70 ? 31.426 37.294 77.600 1.00 34.41 67 GLY B CA 1
ATOM 2337 C C . GLY B 1 70 ? 32.263 36.287 76.834 1.00 34.36 67 GLY B C 1
ATOM 2338 O O . GLY B 1 70 ? 32.010 36.050 75.654 1.00 33.44 67 GLY B O 1
ATOM 2339 N N . ASP B 1 71 ? 33.255 35.692 77.493 1.00 35.35 68 ASP B N 1
ATOM 2340 C CA . ASP B 1 71 ? 34.122 34.716 76.835 1.00 35.87 68 ASP B CA 1
ATOM 2341 C C . ASP B 1 71 ? 33.624 33.280 76.973 1.00 34.52 68 ASP B C 1
ATOM 2342 O O . ASP B 1 71 ? 34.174 32.366 76.359 1.00 34.14 68 ASP B O 1
ATOM 2347 N N . GLU B 1 72 ? 32.580 33.083 77.773 1.00 34.20 69 GLU B N 1
ATOM 2348 C CA . GLU B 1 72 ? 32.018 31.752 77.968 1.00 34.15 69 GLU B CA 1
ATOM 2349 C C . GLU B 1 72 ? 31.467 31.234 76.644 1.00 34.10 69 GLU B C 1
ATOM 2350 O O . GLU B 1 72 ? 31.087 32.018 75.772 1.00 32.94 69 GLU B O 1
ATOM 2356 N N . LYS B 1 73 ? 31.435 29.913 76.495 1.00 31.90 70 LYS B N 1
ATOM 2357 C CA . LYS B 1 73 ? 30.932 29.299 75.274 1.00 30.39 70 LYS B CA 1
ATOM 2358 C C . LYS B 1 73 ? 29.551 28.682 75.468 1.00 28.13 70 LYS B C 1
ATOM 2359 O O . LYS B 1 73 ? 29.210 28.221 76.555 1.00 26.81 70 LYS B O 1
ATOM 2365 N N . VAL B 1 74 ? 28.758 28.684 74.402 1.00 26.36 71 VAL B N 1
ATOM 2366 C CA . VAL B 1 74 ? 27.417 28.117 74.451 1.00 23.82 71 VAL B CA 1
ATOM 2367 C C . VAL B 1 74 ? 27.246 27.113 73.314 1.00 22.28 71 VAL B C 1
ATOM 2368 O O . VAL B 1 74 ? 27.813 27.281 72.236 1.00 21.27 71 VAL B O 1
ATOM 2372 N N . PRO B 1 75 ? 26.484 26.038 73.554 1.00 20.90 72 PRO B N 1
ATOM 2373 C CA . PRO B 1 75 ? 26.249 25.017 72.531 1.00 20.75 72 PRO B CA 1
ATOM 2374 C C . PRO B 1 75 ? 24.989 25.336 71.725 1.00 20.43 72 PRO B C 1
ATOM 2375 O O . PRO B 1 75 ? 24.870 24.962 70.557 1.00 19.12 72 PRO B O 1
ATOM 2379 N N . TYR B 1 76 ? 24.060 26.036 72.370 1.00 19.45 73 TYR B N 1
ATOM 2380 C CA . TYR B 1 76 ? 22.782 26.408 71.768 1.00 20.05 73 TYR B CA 1
ATOM 2381 C C . TYR B 1 76 ? 22.353 27.795 72.251 1.00 19.54 73 TYR B C 1
ATOM 2382 O O . TYR B 1 76 ? 22.416 28.090 73.443 1.00 17.80 73 TYR B O 1
ATOM 2391 N N . ALA B 1 77 ? 21.918 28.643 71.323 1.00 18.29 74 ALA B N 1
ATOM 2392 C CA . ALA B 1 77 ? 21.485 29.991 71.681 1.00 18.23 74 ALA B CA 1
ATOM 2393 C C . ALA B 1 77 ? 20.485 30.601 70.702 1.00 16.58 74 ALA B C 1
ATOM 2394 O O . ALA B 1 77 ? 20.559 30.369 69.499 1.00 18.09 74 ALA B O 1
ATOM 2396 N N . SER B 1 78 ? 19.557 31.384 71.243 1.00 16.94 75 SER B N 1
ATOM 2397 C CA . SER B 1 78 ? 18.536 32.079 70.456 1.00 17.88 75 SER B CA 1
ATOM 2398 C C . SER B 1 78 ? 18.576 33.541 70.902 1.00 16.69 75 SER B C 1
ATOM 2399 O O . SER B 1 78 ? 18.504 33.825 72.100 1.00 14.30 75 SER B O 1
ATOM 2402 N N . ILE B 1 79 ? 18.691 34.464 69.952 1.00 15.52 76 ILE B N 1
ATOM 2403 C CA . ILE B 1 79 ? 18.764 35.875 70.311 1.00 15.98 76 ILE B CA 1
ATOM 2404 C C . ILE B 1 79 ? 18.220 36.782 69.213 1.00 15.97 76 ILE B C 1
ATOM 2405 O O . ILE B 1 79 ? 18.133 36.386 68.050 1.00 15.06 76 ILE B O 1
ATOM 2410 N N . THR B 1 80 ? 17.869 38.009 69.589 1.00 16.45 77 THR B N 1
ATOM 2411 C CA . THR B 1 80 ? 17.330 38.973 68.638 1.00 16.00 77 THR B CA 1
ATOM 2412 C C . THR B 1 80 ? 17.477 40.410 69.118 1.00 17.37 77 THR B C 1
ATOM 2413 O O . THR B 1 80 ? 17.569 40.670 70.322 1.00 16.63 77 THR B O 1
ATOM 2417 N N . ASN B 1 81 ? 17.523 41.338 68.165 1.00 17.67 78 ASN B N 1
ATOM 2418 C CA . ASN B 1 81 ? 17.583 42.759 68.484 1.00 17.81 78 ASN B CA 1
ATOM 2419 C C . ASN B 1 81 ? 16.102 43.064 68.632 1.00 17.51 78 ASN B C 1
ATOM 2420 O O . ASN B 1 81 ? 15.426 43.403 67.659 1.00 16.08 78 ASN B O 1
ATOM 2425 N N . PHE B 1 82 ? 15.605 42.910 69.853 1.00 15.74 79 PHE B N 1
ATOM 2426 C CA . PHE B 1 82 ? 14.194 43.096 70.141 1.00 16.38 79 PHE B CA 1
ATOM 2427 C C . PHE B 1 82 ? 13.581 44.430 69.768 1.00 17.12 79 PHE B C 1
ATOM 2428 O O . PHE B 1 82 ? 14.113 45.495 70.072 1.00 17.34 79 PHE B O 1
ATOM 2436 N N . LYS B 1 83 ? 12.433 44.341 69.113 1.00 17.46 80 LYS B N 1
ATOM 2437 C CA . LYS B 1 83 ? 11.672 45.501 68.691 1.00 18.00 80 LYS B CA 1
ATOM 2438 C C . LYS B 1 83 ? 10.224 45.027 68.731 1.00 16.33 80 LYS B C 1
ATOM 2439 O O . LYS B 1 83 ? 9.839 44.135 67.977 1.00 14.61 80 LYS B O 1
ATOM 2445 N N . ALA B 1 84 ? 9.429 45.604 69.625 1.00 14.67 81 ALA B N 1
ATOM 2446 C CA . ALA B 1 84 ? 8.033 45.202 69.767 1.00 15.06 81 ALA B CA 1
ATOM 2447 C C . ALA B 1 84 ? 7.169 45.494 68.538 1.00 15.20 81 ALA B C 1
ATOM 2448 O O . ALA B 1 84 ? 7.237 46.583 67.973 1.00 15.82 81 ALA B O 1
ATOM 2450 N N . SER B 1 85 ? 6.367 44.507 68.135 1.00 14.39 82 SER B N 1
ATOM 2451 C CA . SER B 1 85 ? 5.449 44.635 67.005 1.00 13.76 82 SER B CA 1
ATOM 2452 C C . SER B 1 85 ? 4.055 44.873 67.594 1.00 13.73 82 SER B C 1
ATOM 2453 O O . SER B 1 85 ? 3.229 45.582 67.019 1.00 14.65 82 SER B O 1
ATOM 2456 N N . LYS B 1 86 ? 3.803 44.259 68.745 1.00 10.70 83 LYS B N 1
ATOM 2457 C CA . LYS B 1 86 ? 2.515 44.372 69.419 1.00 11.27 83 LYS B CA 1
ATOM 2458 C C . LYS B 1 86 ? 2.741 44.507 70.925 1.00 12.15 83 LYS B C 1
ATOM 2459 O O . LYS B 1 86 ? 3.499 43.734 71.516 1.00 11.20 83 LYS B O 1
ATOM 2465 N N . THR B 1 87 ? 2.098 45.497 71.538 1.00 8.46 84 THR B N 1
ATOM 2466 C CA . THR B 1 87 ? 2.236 45.716 72.977 1.00 9.91 84 THR B CA 1
ATOM 2467 C C . THR B 1 87 ? 0.854 45.723 73.635 1.00 11.19 84 THR B C 1
ATOM 2468 O O . THR B 1 87 ? -0.080 46.352 73.132 1.00 9.46 84 THR B O 1
ATOM 2472 N N . PHE B 1 88 ? 0.727 45.029 74.761 1.00 11.02 85 PHE B N 1
ATOM 2473 C CA . PHE B 1 88 ? -0.549 44.967 75.465 1.00 11.24 85 PHE B CA 1
ATOM 2474 C C . PHE B 1 88 ? -0.375 44.492 76.909 1.00 12.39 85 PHE B C 1
ATOM 2475 O O . PHE B 1 88 ? 0.547 43.741 77.222 1.00 10.36 85 PHE B O 1
ATOM 2483 N N . PRO B 1 89 ? -1.273 44.922 77.807 1.00 11.80 86 PRO B N 1
ATOM 2484 C CA . PRO B 1 89 ? -1.211 44.544 79.218 1.00 12.96 86 PRO B CA 1
ATOM 2485 C C . PRO B 1 89 ? -2.023 43.305 79.592 1.00 13.72 86 PRO B C 1
ATOM 2486 O O . PRO B 1 89 ? -3.008 42.971 78.935 1.00 13.82 86 PRO B O 1
ATOM 2490 N N . LEU B 1 90 ? -1.592 42.637 80.661 1.00 14.10 87 LEU B N 1
ATOM 2491 C CA . LEU B 1 90 ? -2.267 41.454 81.189 1.00 14.96 87 LEU B CA 1
ATOM 2492 C C . LEU B 1 90 ? -2.203 41.527 82.714 1.00 17.17 87 LEU B C 1
ATOM 2493 O O . LEU B 1 90 ? -1.243 42.053 83.277 1.00 16.18 87 LEU B O 1
ATOM 2498 N N . GLN B 1 91 ? -3.234 41.014 83.378 1.00 18.63 88 GLN B N 1
ATOM 2499 C CA . GLN B 1 91 ? -3.270 41.020 84.835 1.00 21.88 88 GLN B CA 1
ATOM 2500 C C . GLN B 1 91 ? -3.967 39.783 85.388 1.00 20.86 88 GLN B C 1
ATOM 2501 O O . GLN B 1 91 ? -4.930 39.285 84.805 1.00 19.60 88 GLN B O 1
ATOM 2507 N N . GLN B 1 92 ? -3.455 39.290 86.511 1.00 21.62 89 GLN B N 1
ATOM 2508 C CA . GLN B 1 92 ? -4.008 38.122 87.192 1.00 22.09 89 GLN B CA 1
ATOM 2509 C C . GLN B 1 92 ? -4.280 36.931 86.277 1.00 21.07 89 GLN B C 1
ATOM 2510 O O . GLN B 1 92 ? -5.402 36.426 86.250 1.00 21.35 89 GLN B O 1
ATOM 2516 N N . LEU B 1 93 ? -3.276 36.476 85.535 1.00 20.43 90 LEU B N 1
ATOM 2517 C CA . LEU B 1 93 ? -3.469 35.330 84.644 1.00 22.23 90 LEU B CA 1
ATOM 2518 C C . LEU B 1 93 ? -2.387 34.271 84.809 1.00 22.17 90 LEU B C 1
ATOM 2519 O O . LEU B 1 93 ? -1.213 34.587 85.004 1.00 23.54 90 LEU B O 1
ATOM 2524 N N . SER B 1 94 ? -2.795 33.009 84.730 1.00 22.98 91 SER B N 1
ATOM 2525 C CA . SER B 1 94 ? -1.870 31.890 84.863 1.00 22.20 91 SER B CA 1
ATOM 2526 C C . SER B 1 94 ? -1.085 31.716 83.566 1.00 22.85 91 SER B C 1
ATOM 2527 O O . SER B 1 94 ? -1.433 32.301 82.539 1.00 22.01 91 SER B O 1
ATOM 2530 N N . GLN B 1 95 ? -0.031 30.908 83.615 1.00 22.21 92 GLN B N 1
ATOM 2531 C CA . GLN B 1 95 ? 0.795 30.669 82.441 1.00 21.84 92 GLN B CA 1
ATOM 2532 C C . GLN B 1 95 ? -0.024 30.273 81.216 1.00 21.96 92 GLN B C 1
ATOM 2533 O O . GLN B 1 95 ? 0.139 30.855 80.145 1.00 20.90 92 GLN B O 1
ATOM 2539 N N . ASP B 1 96 ? -0.908 29.291 81.372 1.00 22.79 93 ASP B N 1
ATOM 2540 C CA . ASP B 1 96 ? -1.730 28.839 80.255 1.00 23.94 93 ASP B CA 1
ATOM 2541 C C . ASP B 1 96 ? -2.582 29.940 79.633 1.00 23.18 93 ASP B C 1
ATOM 2542 O O . ASP B 1 96 ? -2.674 30.044 78.409 1.00 22.31 93 ASP B O 1
ATOM 2547 N N . ASP B 1 97 ? -3.209 30.759 80.469 1.00 21.71 94 ASP B N 1
ATOM 2548 C CA . ASP B 1 97 ? -4.043 31.837 79.958 1.00 21.95 94 ASP B CA 1
ATOM 2549 C C . ASP B 1 97 ? -3.219 32.941 79.295 1.00 19.72 94 ASP B C 1
ATOM 2550 O O . ASP B 1 97 ? -3.676 33.578 78.345 1.00 19.00 94 ASP B O 1
ATOM 2555 N N . VAL B 1 98 ? -2.006 33.165 79.790 1.00 17.28 95 VAL B N 1
ATOM 2556 C CA . VAL B 1 98 ? -1.138 34.183 79.208 1.00 16.87 95 VAL B CA 1
ATOM 2557 C C . VAL B 1 98 ? -0.655 33.727 77.834 1.00 16.40 95 VAL B C 1
ATOM 2558 O O . VAL B 1 98 ? -0.613 34.518 76.894 1.00 13.70 95 VAL B O 1
ATOM 2562 N N . PHE B 1 99 ? -0.290 32.452 77.721 1.00 17.37 96 PHE B N 1
ATOM 2563 C CA . PHE B 1 99 ? 0.173 31.911 76.444 1.00 17.20 96 PHE B CA 1
ATOM 2564 C C . PHE B 1 99 ? -0.939 32.009 75.409 1.00 16.05 96 PHE B C 1
ATOM 2565 O O . PHE B 1 99 ? -0.681 32.293 74.239 1.00 17.04 96 PHE B O 1
ATOM 2573 N N . ALA B 1 100 ? -2.172 31.763 75.844 1.00 15.21 97 ALA B N 1
ATOM 2574 C CA . ALA B 1 100 ? -3.326 31.829 74.956 1.00 15.87 97 ALA B CA 1
ATOM 2575 C C . ALA B 1 100 ? -3.503 33.254 74.438 1.00 16.39 97 ALA B C 1
ATOM 2576 O O . ALA B 1 100 ? -3.830 33.467 73.272 1.00 15.65 97 ALA B O 1
ATOM 2578 N N . GLN B 1 101 ? -3.286 34.229 75.314 1.00 16.05 98 GLN B N 1
ATOM 2579 C CA . GLN B 1 101 ? -3.402 35.625 74.928 1.00 16.05 98 GLN B CA 1
ATOM 2580 C C . GLN B 1 101 ? -2.320 35.954 73.910 1.00 15.31 98 GLN B C 1
ATOM 2581 O O . GLN B 1 101 ? -2.581 36.608 72.899 1.00 15.88 98 GLN B O 1
ATOM 2587 N N . ILE B 1 102 ? -1.103 35.489 74.175 1.00 14.98 99 ILE B N 1
ATOM 2588 C CA . ILE B 1 102 ? 0.009 35.735 73.271 1.00 13.21 99 ILE B CA 1
ATOM 2589 C C . ILE B 1 102 ? -0.271 35.123 71.902 1.00 14.97 99 ILE B C 1
ATOM 2590 O O . ILE B 1 102 ? -0.041 35.764 70.872 1.00 14.42 99 ILE B O 1
ATOM 2595 N N . LYS B 1 103 ? -0.772 33.891 71.882 1.00 15.25 100 LYS B N 1
ATOM 2596 C CA . LYS B 1 103 ? -1.081 33.246 70.612 1.00 16.23 100 LYS B CA 1
ATOM 2597 C C . LYS B 1 103 ? -2.116 34.073 69.849 1.00 15.21 100 LYS B C 1
ATOM 2598 O O . LYS B 1 103 ? -2.119 34.101 68.616 1.00 15.15 100 LYS B O 1
ATOM 2604 N N . ASN B 1 104 ? -2.988 34.756 70.584 1.00 15.66 101 ASN B N 1
ATOM 2605 C CA . ASN B 1 104 ? -4.017 35.584 69.962 1.00 15.26 101 ASN B CA 1
ATOM 2606 C C . ASN B 1 104 ? -3.467 36.905 69.433 1.00 14.69 101 ASN B C 1
ATOM 2607 O O . ASN B 1 104 ? -3.911 37.397 68.392 1.00 13.83 101 ASN B O 1
ATOM 2612 N N . GLU B 1 105 ? -2.498 37.471 70.151 1.00 13.14 102 GLU B N 1
ATOM 2613 C CA . GLU B 1 105 ? -1.913 38.763 69.785 1.00 13.67 102 GLU B CA 1
ATOM 2614 C C . GLU B 1 105 ? -0.765 38.704 68.780 1.00 12.49 102 GLU B C 1
ATOM 2615 O O . GLU B 1 105 ? -0.447 39.710 68.147 1.00 9.77 102 GLU B O 1
ATOM 2629 N N . LEU B 1 107 ? 1.236 37.751 65.308 1.00 9.97 104 LEU B N 1
ATOM 2630 C CA . LEU B 1 107 ? 0.773 37.838 63.931 1.00 11.64 104 LEU B CA 1
ATOM 2631 C C . LEU B 1 107 ? 0.280 36.485 63.412 1.00 12.91 104 LEU B C 1
ATOM 2632 O O . LEU B 1 107 ? -0.786 36.400 62.795 1.00 11.78 104 LEU B O 1
ATOM 2637 N N . SER B 1 108 ? 1.046 35.428 63.674 1.00 12.66 105 SER B N 1
ATOM 2638 C CA . SER B 1 108 ? 0.673 34.094 63.207 1.00 13.35 105 SER B CA 1
ATOM 2639 C C . SER B 1 108 ? 1.398 32.976 63.950 1.00 13.61 105 SER B C 1
ATOM 2640 O O . SER B 1 108 ? 2.600 33.058 64.208 1.00 11.54 105 SER B O 1
ATOM 2643 N N . GLU B 1 109 ? 0.664 31.921 64.281 1.00 13.89 106 GLU B N 1
ATOM 2644 C CA . GLU B 1 109 ? 1.263 30.795 64.973 1.00 15.66 106 GLU B CA 1
ATOM 2645 C C . GLU B 1 109 ? 2.126 29.994 63.992 1.00 13.72 106 GLU B C 1
ATOM 2646 O O . GLU B 1 109 ? 2.736 29.001 64.368 1.00 13.45 106 GLU B O 1
ATOM 2652 N N . ASN B 1 110 ? 2.183 30.443 62.739 1.00 12.22 107 ASN B N 1
ATOM 2653 C CA . ASN B 1 110 ? 2.984 29.766 61.721 1.00 11.74 107 ASN B CA 1
ATOM 2654 C C . ASN B 1 110 ? 4.336 30.460 61.541 1.00 11.06 107 ASN B C 1
ATOM 2655 O O . ASN B 1 110 ? 5.133 30.090 60.678 1.00 10.33 107 ASN B O 1
ATOM 2660 N N . LEU B 1 111 ? 4.581 31.465 62.377 1.00 11.24 108 LEU B N 1
ATOM 2661 C CA . LEU B 1 111 ? 5.821 32.234 62.358 1.00 11.86 108 LEU B CA 1
ATOM 2662 C C . LEU B 1 111 ? 6.543 32.121 63.691 1.00 11.40 108 LEU B C 1
ATOM 2663 O O . LEU B 1 111 ? 5.953 31.725 64.694 1.00 13.06 108 LEU B O 1
ATOM 2668 N N . PHE B 1 112 ? 7.822 32.475 63.691 1.00 11.92 109 PHE B N 1
ATOM 2669 C CA . PHE B 1 112 ? 8.606 32.504 64.916 1.00 11.56 109 PHE B CA 1
ATOM 2670 C C . PHE B 1 112 ? 8.277 33.880 65.487 1.00 13.29 109 PHE B C 1
ATOM 2671 O O . PHE B 1 112 ? 7.971 34.806 64.732 1.00 12.80 109 PHE B O 1
ATOM 2679 N N . SER B 1 113 ? 8.333 34.014 66.806 1.00 10.17 110 SER B N 1
ATOM 2680 C CA . SER B 1 113 ? 8.082 35.297 67.443 1.00 12.82 110 SER B CA 1
ATOM 2681 C C . SER B 1 113 ? 8.830 35.340 68.770 1.00 12.70 110 SER B C 1
ATOM 2682 O O . SER B 1 113 ? 9.153 34.302 69.351 1.00 13.19 110 SER B O 1
ATOM 2685 N N . ALA B 1 114 ? 9.142 36.543 69.225 1.00 12.59 111 ALA B N 1
ATOM 2686 C CA . ALA B 1 114 ? 9.837 36.710 70.487 1.00 11.03 111 ALA B CA 1
ATOM 2687 C C . ALA B 1 114 ? 8.880 37.414 71.433 1.00 11.85 111 ALA B C 1
ATOM 2688 O O . ALA B 1 114 ? 8.015 38.176 70.994 1.00 10.57 111 ALA B O 1
ATOM 2690 N N . VAL B 1 115 ? 9.015 37.140 72.725 1.00 9.80 112 VAL B N 1
ATOM 2691 C CA . VAL B 1 115 ? 8.158 37.768 73.719 1.00 10.78 112 VAL B CA 1
ATOM 2692 C C . VAL B 1 115 ? 8.975 38.312 74.873 1.00 12.38 112 VAL B C 1
ATOM 2693 O O . VAL B 1 115 ? 10.053 37.803 75.190 1.00 12.62 112 VAL B O 1
ATOM 2697 N N . LYS B 1 116 ? 8.454 39.369 75.482 1.00 12.54 113 LYS B N 1
ATOM 2698 C CA . LYS B 1 116 ? 9.077 39.999 76.631 1.00 13.64 113 LYS B CA 1
ATOM 2699 C C . LYS B 1 116 ? 7.918 40.369 77.535 1.00 15.76 113 LYS B C 1
ATOM 2700 O O . LYS B 1 116 ? 7.083 41.202 77.176 1.00 15.00 113 LYS B O 1
ATOM 2706 N N . ILE B 1 117 ? 7.846 39.718 78.690 1.00 14.32 114 ILE B N 1
ATOM 2707 C CA . ILE B 1 117 ? 6.786 39.979 79.649 1.00 15.25 114 ILE B CA 1
ATOM 2708 C C . ILE B 1 117 ? 7.451 40.599 80.868 1.00 16.61 114 ILE B C 1
ATOM 2709 O O . ILE B 1 117 ? 8.209 39.926 81.570 1.00 14.31 114 ILE B O 1
ATOM 2714 N N . TYR B 1 118 ? 7.177 41.880 81.110 1.00 16.43 115 TYR B N 1
ATOM 2715 C CA . TYR B 1 118 ? 7.773 42.579 82.239 1.00 18.47 115 TYR B CA 1
ATOM 2716 C C . TYR B 1 118 ? 6.748 43.144 83.215 1.00 18.42 115 TYR B C 1
ATOM 2717 O O . TYR B 1 118 ? 5.709 43.676 82.816 1.00 16.93 115 TYR B O 1
ATOM 2726 N N . GLY B 1 119 ? 7.065 43.036 84.502 1.00 18.20 116 GLY B N 1
ATOM 2727 C CA . GLY B 1 119 ? 6.179 43.529 85.538 1.00 17.53 116 GLY B CA 1
ATOM 2728 C C . GLY B 1 119 ? 6.258 42.649 86.771 1.00 17.27 116 GLY B C 1
ATOM 2729 O O . GLY B 1 119 ? 7.304 42.072 87.059 1.00 17.77 116 GLY B O 1
ATOM 2730 N N . THR B 1 120 ? 5.150 42.543 87.494 1.00 17.77 117 THR B N 1
ATOM 2731 C CA . THR B 1 120 ? 5.097 41.733 88.703 1.00 18.89 117 THR B CA 1
ATOM 2732 C C . THR B 1 120 ? 4.429 40.389 88.432 1.00 18.02 117 THR B C 1
ATOM 2733 O O . THR B 1 120 ? 3.465 40.305 87.668 1.00 16.15 117 THR B O 1
ATOM 2737 N N . PHE B 1 121 ? 4.950 39.347 89.075 1.00 17.68 118 PHE B N 1
ATOM 2738 C CA . PHE B 1 121 ? 4.441 37.987 88.924 1.00 18.10 118 PHE B CA 1
ATOM 2739 C C . PHE B 1 121 ? 4.036 37.406 90.275 1.00 19.79 118 PHE B C 1
ATOM 2740 O O . PHE B 1 121 ? 4.837 37.392 91.211 1.00 20.55 118 PHE B O 1
ATOM 2748 N N . LYS B 1 122 ? 2.799 36.933 90.381 1.00 20.86 119 LYS B N 1
ATOM 2749 C CA . LYS B 1 122 ? 2.338 36.331 91.625 1.00 23.63 119 LYS B CA 1
ATOM 2750 C C . LYS B 1 122 ? 3.231 35.138 91.935 1.00 23.78 119 LYS B C 1
ATOM 2751 O O . LYS B 1 122 ? 3.699 34.979 93.062 1.00 23.96 119 LYS B O 1
ATOM 2757 N N . HIS B 1 123 ? 3.471 34.312 90.919 1.00 24.50 120 HIS B N 1
ATOM 2758 C CA . HIS B 1 123 ? 4.314 33.126 91.054 1.00 25.72 120 HIS B CA 1
ATOM 2759 C C . HIS B 1 123 ? 5.330 32.989 89.927 1.00 25.37 120 HIS B C 1
ATOM 2760 O O . HIS B 1 123 ? 5.077 33.397 88.794 1.00 24.72 120 HIS B O 1
ATOM 2775 N N . HIS B 1 125 ? 8.267 29.941 88.677 1.00 24.46 122 HIS B N 1
ATOM 2776 C CA . HIS B 1 125 ? 8.854 28.620 88.875 1.00 23.27 122 HIS B CA 1
ATOM 2777 C C . HIS B 1 125 ? 9.852 28.346 87.759 1.00 23.67 122 HIS B C 1
ATOM 2778 O O . HIS B 1 125 ? 9.465 28.185 86.601 1.00 23.98 122 HIS B O 1
ATOM 2785 N N . VAL B 1 126 ? 11.135 28.300 88.103 1.00 23.33 123 VAL B N 1
ATOM 2786 C CA . VAL B 1 126 ? 12.174 28.046 87.111 1.00 25.76 123 VAL B CA 1
ATOM 2787 C C . VAL B 1 126 ? 13.047 26.859 87.501 1.00 27.09 123 VAL B C 1
ATOM 2788 O O . VAL B 1 126 ? 12.995 26.380 88.634 1.00 26.97 123 VAL B O 1
ATOM 2792 N N . ARG B 1 127 ? 13.850 26.394 86.550 1.00 27.34 124 ARG B N 1
ATOM 2793 C CA . ARG B 1 127 ? 14.756 25.281 86.786 1.00 28.29 124 ARG B CA 1
ATOM 2794 C C . ARG B 1 127 ? 16.116 25.681 86.229 1.00 29.71 124 ARG B C 1
ATOM 2795 O O . ARG B 1 127 ? 16.200 26.533 85.344 1.00 30.75 124 ARG B O 1
ATOM 2819 N N . PRO B 1 130 ? 21.245 21.200 85.246 1.00 34.41 127 PRO B N 1
ATOM 2820 C CA . PRO B 1 130 ? 22.525 20.780 85.822 1.00 34.61 127 PRO B CA 1
ATOM 2821 C C . PRO B 1 130 ? 23.541 20.504 84.720 1.00 35.25 127 PRO B C 1
ATOM 2822 O O . PRO B 1 130 ? 23.213 19.904 83.695 1.00 35.78 127 PRO B O 1
ATOM 2826 N N . ALA B 1 131 ? 24.771 20.959 84.930 1.00 34.99 128 ALA B N 1
ATOM 2827 C CA . ALA B 1 131 ? 25.834 20.778 83.952 1.00 35.10 128 ALA B CA 1
ATOM 2828 C C . ALA B 1 131 ? 26.227 19.315 83.770 1.00 35.86 128 ALA B C 1
ATOM 2829 O O . ALA B 1 131 ? 25.975 18.472 84.634 1.00 34.66 128 ALA B O 1
ATOM 2831 N N . GLN B 1 132 ? 26.845 19.030 82.628 1.00 36.19 129 GLN B N 1
ATOM 2832 C CA . GLN B 1 132 ? 27.298 17.687 82.296 1.00 37.23 129 GLN B CA 1
ATOM 2833 C C . GLN B 1 132 ? 28.780 17.787 81.958 1.00 38.16 129 GLN B C 1
ATOM 2834 O O . GLN B 1 132 ? 29.233 18.803 81.430 1.00 37.57 129 GLN B O 1
ATOM 2840 N N . GLN B 1 133 ? 29.538 16.740 82.264 1.00 39.21 130 GLN B N 1
ATOM 2841 C CA . GLN B 1 133 ? 30.962 16.744 81.969 1.00 39.92 130 GLN B CA 1
ATOM 2842 C C . GLN B 1 133 ? 31.259 15.742 80.858 1.00 40.12 130 GLN B C 1
ATOM 2843 O O . GLN B 1 133 ? 30.684 14.655 80.823 1.00 40.22 130 GLN B O 1
ATOM 2849 N N . PRO B 1 134 ? 32.163 16.100 79.931 1.00 40.59 131 PRO B N 1
ATOM 2850 C CA . PRO B 1 134 ? 32.532 15.227 78.813 1.00 41.95 131 PRO B CA 1
ATOM 2851 C C . PRO B 1 134 ? 33.170 13.918 79.264 1.00 43.13 131 PRO B C 1
ATOM 2852 O O . PRO B 1 134 ? 33.938 13.895 80.223 1.00 43.65 131 PRO B O 1
ATOM 2856 N N . PRO B 1 135 ? 32.854 12.806 78.577 1.00 43.57 132 PRO B N 1
ATOM 2857 C CA . PRO B 1 135 ? 31.944 12.740 77.428 1.00 43.01 132 PRO B CA 1
ATOM 2858 C C . PRO B 1 135 ? 30.497 13.033 77.818 1.00 42.62 132 PRO B C 1
ATOM 2859 O O . PRO B 1 135 ? 30.087 12.779 78.951 1.00 41.88 132 PRO B O 1
ATOM 2863 N N . TYR B 1 136 ? 29.731 13.564 76.869 1.00 41.63 133 TYR B N 1
ATOM 2864 C CA . TYR B 1 136 ? 28.339 13.919 77.112 1.00 40.62 133 TYR B CA 1
ATOM 2865 C C . TYR B 1 136 ? 27.350 12.828 76.740 1.00 41.05 133 TYR B C 1
ATOM 2866 O O . TYR B 1 136 ? 27.667 11.921 75.975 1.00 41.86 133 TYR B O 1
ATOM 2875 N N . THR B 1 137 ? 26.143 12.939 77.286 1.00 41.89 134 THR B N 1
ATOM 2876 C CA . THR B 1 137 ? 25.067 11.987 77.029 1.00 43.06 134 THR B CA 1
ATOM 2877 C C . THR B 1 137 ? 23.793 12.762 76.682 1.00 43.56 134 THR B C 1
ATOM 2878 O O . THR B 1 137 ? 23.804 13.993 76.638 1.00 42.86 134 THR B O 1
ATOM 2882 N N . ARG B 1 138 ? 22.702 12.040 76.437 1.00 44.05 135 ARG B N 1
ATOM 2883 C CA . ARG B 1 138 ? 21.420 12.665 76.113 1.00 45.34 135 ARG B CA 1
ATOM 2884 C C . ARG B 1 138 ? 21.043 13.686 77.183 1.00 45.71 135 ARG B C 1
ATOM 2885 O O . ARG B 1 138 ? 20.938 13.351 78.364 1.00 46.19 135 ARG B O 1
ATOM 2893 N N . LEU B 1 139 ? 20.831 14.930 76.765 1.00 44.82 136 LEU B N 1
ATOM 2894 C CA . LEU B 1 139 ? 20.482 16.000 77.694 1.00 43.75 136 LEU B CA 1
ATOM 2895 C C . LEU B 1 139 ? 19.293 15.664 78.592 1.00 43.33 136 LEU B C 1
ATOM 2896 O O . LEU B 1 139 ? 19.126 16.261 79.656 1.00 42.32 136 LEU B O 1
ATOM 2901 N N . ILE B 1 140 ? 18.472 14.707 78.172 1.00 43.31 137 ILE B N 1
ATOM 2902 C CA . ILE B 1 140 ? 17.308 14.320 78.959 1.00 44.77 137 ILE B CA 1
ATOM 2903 C C . ILE B 1 140 ? 17.682 13.848 80.365 1.00 45.96 137 ILE B C 1
ATOM 2904 O O . ILE B 1 140 ? 16.923 14.048 81.315 1.00 45.34 137 ILE B O 1
ATOM 2909 N N . ASP B 1 141 ? 18.850 13.225 80.498 1.00 47.16 138 ASP B N 1
ATOM 2910 C CA . ASP B 1 141 ? 19.299 12.733 81.799 1.00 48.61 138 ASP B CA 1
ATOM 2911 C C . ASP B 1 141 ? 19.568 13.882 82.765 1.00 48.74 138 ASP B C 1
ATOM 2912 O O . ASP B 1 141 ? 19.400 13.737 83.976 1.00 49.05 138 ASP B O 1
ATOM 2917 N N . SER B 1 142 ? 19.986 15.022 82.225 1.00 49.11 139 SER B N 1
ATOM 2918 C CA . SER B 1 142 ? 20.268 16.195 83.044 1.00 48.86 139 SER B CA 1
ATOM 2919 C C . SER B 1 142 ? 18.971 16.769 83.613 1.00 49.33 139 SER B C 1
ATOM 2920 O O . SER B 1 142 ? 18.901 17.121 84.791 1.00 49.53 139 SER B O 1
ATOM 2923 N N . ALA B 1 143 ? 17.944 16.855 82.773 1.00 48.94 140 ALA B N 1
ATOM 2924 C CA . ALA B 1 143 ? 16.654 17.386 83.197 1.00 49.03 140 ALA B CA 1
ATOM 2925 C C . ALA B 1 143 ? 16.003 16.479 84.236 1.00 49.26 140 ALA B C 1
ATOM 2926 O O . ALA B 1 143 ? 15.150 16.918 85.008 1.00 49.74 140 ALA B O 1
ATOM 2928 N N . ARG B 1 144 ? 16.411 15.213 84.251 1.00 48.73 141 ARG B N 1
ATOM 2929 C CA . ARG B 1 144 ? 15.873 14.238 85.195 1.00 48.21 141 ARG B CA 1
ATOM 2930 C C . ARG B 1 144 ? 16.600 14.270 86.534 1.00 47.78 141 ARG B C 1
ATOM 2931 O O . ARG B 1 144 ? 16.775 13.237 87.179 1.00 48.95 141 ARG B O 1
ATOM 2939 N N . ARG B 1 145 ? 17.019 15.461 86.946 1.00 47.75 142 ARG B N 1
ATOM 2940 C CA . ARG B 1 145 ? 17.728 15.652 88.210 1.00 46.87 142 ARG B CA 1
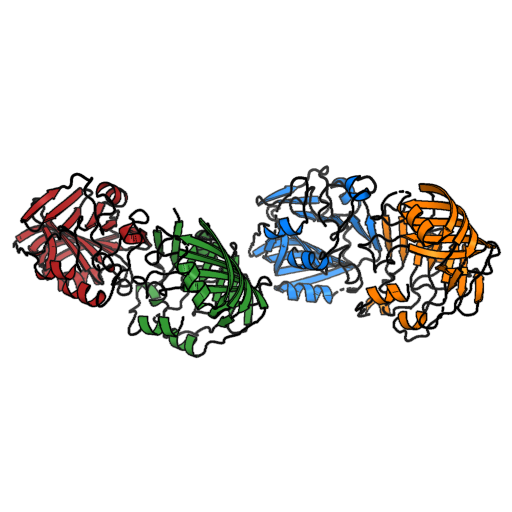ATOM 2941 C C . ARG B 1 145 ? 18.063 17.134 88.322 1.00 45.31 142 ARG B C 1
ATOM 2942 O O . ARG B 1 145 ? 19.036 17.527 88.967 1.00 45.75 142 ARG B O 1
ATOM 2950 N N . GLN B 1 146 ? 17.237 17.950 87.681 1.00 43.32 143 GLN B N 1
ATOM 2951 C CA . GLN B 1 146 ? 17.426 19.392 87.662 1.00 41.43 143 GLN B CA 1
ATOM 2952 C C . GLN B 1 146 ? 16.837 20.092 88.879 1.00 40.18 143 GLN B C 1
ATOM 2953 O O . GLN B 1 146 ? 15.768 19.726 89.367 1.00 39.49 143 GLN B O 1
ATOM 2959 N N . PRO B 1 147 ? 17.544 21.107 89.395 1.00 38.87 144 PRO B N 1
ATOM 2960 C CA . PRO B 1 147 ? 17.067 21.860 90.558 1.00 39.14 144 PRO B CA 1
ATOM 2961 C C . PRO B 1 147 ? 15.898 22.740 90.119 1.00 38.80 144 PRO B C 1
ATOM 2962 O O . PRO B 1 147 ? 15.724 22.996 88.928 1.00 39.11 144 PRO B O 1
ATOM 2966 N N . GLU B 1 148 ? 15.105 23.201 91.077 1.00 38.49 145 GLU B N 1
ATOM 2967 C CA . GLU B 1 148 ? 13.962 24.056 90.781 1.00 37.74 145 GLU B CA 1
ATOM 2968 C C . GLU B 1 148 ? 13.701 25.007 91.941 1.00 38.19 145 GLU B C 1
ATOM 2969 O O . GLU B 1 148 ? 13.614 24.583 93.096 1.00 37.83 145 GLU B O 1
ATOM 2975 N N . GLU B 1 149 ? 13.584 26.295 91.633 1.00 37.31 146 GLU B N 1
ATOM 2976 C CA . GLU B 1 149 ? 13.337 27.291 92.666 1.00 37.25 146 GLU B CA 1
ATOM 2977 C C . GLU B 1 149 ? 12.119 28.137 92.326 1.00 36.68 146 GLU B C 1
ATOM 2978 O O . GLU B 1 149 ? 11.967 28.610 91.196 1.00 35.36 146 GLU B O 1
ATOM 2984 N N . LYS B 1 150 ? 11.252 28.323 93.315 1.00 36.10 147 LYS B N 1
ATOM 2985 C CA . LYS B 1 150 ? 10.045 29.114 93.134 1.00 35.44 147 LYS B CA 1
ATOM 2986 C C . LYS B 1 150 ? 10.127 30.419 93.911 1.00 34.74 147 LYS B C 1
ATOM 2987 O O . LYS B 1 150 ? 10.912 30.549 94.850 1.00 34.47 147 LYS B O 1
ATOM 2993 N N . ARG B 1 151 ? 9.312 31.385 93.503 1.00 33.53 148 ARG B N 1
ATOM 2994 C CA . ARG B 1 151 ? 9.261 32.687 94.150 1.00 32.31 148 ARG B CA 1
ATOM 2995 C C . ARG B 1 151 ? 7.848 33.228 94.050 1.00 31.92 148 ARG B C 1
ATOM 2996 O O . ARG B 1 151 ? 7.026 32.701 93.303 1.00 30.89 148 ARG B O 1
ATOM 3004 N N . GLN B 1 152 ? 7.566 34.284 94.802 1.00 31.40 149 GLN B N 1
ATOM 3005 C CA . GLN B 1 152 ? 6.241 34.883 94.792 1.00 30.90 149 GLN B CA 1
ATOM 3006 C C . GLN B 1 152 ? 6.330 36.397 94.804 1.00 29.34 149 GLN B C 1
ATOM 3007 O O . GLN B 1 152 ? 7.247 36.963 95.398 1.00 29.10 149 GLN B O 1
ATOM 3013 N N . ASP B 1 153 ? 5.369 37.044 94.149 1.00 28.58 150 ASP B N 1
ATOM 3014 C CA . ASP B 1 153 ? 5.327 38.498 94.076 1.00 26.72 150 ASP B CA 1
ATOM 3015 C C . ASP B 1 153 ? 6.721 39.024 93.779 1.00 25.98 150 ASP B C 1
ATOM 3016 O O . ASP B 1 153 ? 7.336 39.703 94.608 1.00 26.09 150 ASP B O 1
ATOM 3021 N N . ILE B 1 154 ? 7.217 38.693 92.593 1.00 22.87 151 ILE B N 1
ATOM 3022 C CA . ILE B 1 154 ? 8.543 39.110 92.177 1.00 22.88 151 ILE B CA 1
ATOM 3023 C C . ILE B 1 154 ? 8.482 39.899 90.872 1.00 23.08 151 ILE B C 1
ATOM 3024 O O . ILE B 1 154 ? 7.788 39.516 89.930 1.00 22.34 151 ILE B O 1
ATOM 3029 N N . ARG B 1 155 ? 9.203 41.013 90.838 1.00 24.25 152 ARG B N 1
ATOM 3030 C CA . ARG B 1 155 ? 9.250 41.870 89.662 1.00 23.91 152 ARG B CA 1
ATOM 3031 C C . ARG B 1 155 ? 10.439 41.474 88.803 1.00 23.06 152 ARG B C 1
ATOM 3032 O O . ARG B 1 155 ? 11.551 41.307 89.304 1.00 21.99 152 ARG B O 1
ATOM 3040 N N . GLY B 1 156 ? 10.198 41.325 87.505 1.00 21.60 153 GLY B N 1
ATOM 3041 C CA . GLY B 1 156 ? 11.264 40.945 86.602 1.00 18.81 153 GLY B CA 1
ATOM 3042 C C . GLY B 1 156 ? 10.760 40.823 85.182 1.00 18.54 153 GLY B C 1
ATOM 3043 O O . GLY B 1 156 ? 9.683 41.318 84.849 1.00 17.91 153 GLY B O 1
ATOM 3044 N N . ALA B 1 157 ? 11.527 40.148 84.339 1.00 17.35 154 ALA B N 1
ATOM 3045 C CA . ALA B 1 157 ? 11.130 40.000 82.954 1.00 17.32 154 ALA B CA 1
ATOM 3046 C C . ALA B 1 157 ? 11.310 38.596 82.407 1.00 17.27 154 ALA B C 1
ATOM 3047 O O . ALA B 1 157 ? 12.328 37.936 82.640 1.00 17.22 154 ALA B O 1
ATOM 3049 N N . ILE B 1 158 ? 10.296 38.144 81.685 1.00 16.65 155 ILE B N 1
ATOM 3050 C CA . ILE B 1 158 ? 10.343 36.852 81.033 1.00 15.61 155 ILE B CA 1
ATOM 3051 C C . ILE B 1 158 ? 10.696 37.187 79.592 1.00 16.55 155 ILE B C 1
ATOM 3052 O O . ILE B 1 158 ? 10.135 38.118 79.011 1.00 15.31 155 ILE B O 1
ATOM 3057 N N . VAL B 1 159 ? 11.644 36.453 79.027 1.00 14.65 156 VAL B N 1
ATOM 3058 C CA . VAL B 1 159 ? 12.036 36.672 77.647 1.00 14.67 156 VAL B CA 1
ATOM 3059 C C . VAL B 1 159 ? 12.154 35.307 76.985 1.00 16.48 156 VAL B C 1
ATOM 3060 O O . VAL B 1 159 ? 12.664 34.359 77.581 1.00 16.91 156 VAL B O 1
ATOM 3064 N N . GLY B 1 160 ? 11.667 35.198 75.758 1.00 15.31 157 GLY B N 1
ATOM 3065 C CA . GLY B 1 160 ? 11.735 33.917 75.092 1.00 16.29 157 GLY B CA 1
ATOM 3066 C C . GLY B 1 160 ? 11.256 33.976 73.665 1.00 16.14 157 GLY B C 1
ATOM 3067 O O . GLY B 1 160 ? 11.088 35.057 73.101 1.00 16.15 157 GLY B O 1
ATOM 3068 N N . PHE B 1 161 ? 11.017 32.805 73.091 1.00 13.84 158 PHE B N 1
ATOM 3069 C CA . PHE B 1 161 ? 10.582 32.713 71.715 1.00 14.72 158 PHE B CA 1
ATOM 3070 C C . PHE B 1 161 ? 9.488 31.679 71.521 1.00 14.98 158 PHE B C 1
ATOM 3071 O O . PHE B 1 161 ? 9.311 30.773 72.340 1.00 13.84 158 PHE B O 1
ATOM 3079 N N . PHE B 1 162 ? 8.745 31.837 70.433 1.00 13.88 159 PHE B N 1
ATOM 3080 C CA . PHE B 1 162 ? 7.694 30.895 70.078 1.00 14.36 159 PHE B CA 1
ATOM 3081 C C . PHE B 1 162 ? 8.170 30.272 68.780 1.00 13.16 159 PHE B C 1
ATOM 3082 O O . PHE B 1 162 ? 8.654 30.976 67.889 1.00 11.58 159 PHE B O 1
ATOM 3090 N N . THR B 1 163 ? 8.045 28.956 68.678 1.00 12.75 160 THR B N 1
ATOM 3091 C CA . THR B 1 163 ? 8.480 28.243 67.486 1.00 13.33 160 THR B CA 1
ATOM 3092 C C . THR B 1 163 ? 7.280 27.589 66.806 1.00 13.35 160 THR B C 1
ATOM 3093 O O . THR B 1 163 ? 6.532 26.843 67.435 1.00 14.79 160 THR B O 1
ATOM 3097 N N . PRO B 1 164 ? 7.077 27.871 65.509 1.00 13.39 161 PRO B N 1
ATOM 3098 C CA . PRO B 1 164 ? 5.947 27.283 64.784 1.00 12.67 161 PRO B CA 1
ATOM 3099 C C . PRO B 1 164 ? 6.102 25.759 64.711 1.00 14.76 161 PRO B C 1
ATOM 3100 O O . PRO B 1 164 ? 7.216 25.241 64.807 1.00 14.10 161 PRO B O 1
ATOM 3104 N N . GLU B 1 165 ? 4.989 25.053 64.533 1.00 14.90 162 GLU B N 1
ATOM 3105 C CA . GLU B 1 165 ? 4.994 23.589 64.504 1.00 16.50 162 GLU B CA 1
ATOM 3106 C C . GLU B 1 165 ? 6.045 22.892 63.642 1.00 16.76 162 GLU B C 1
ATOM 3107 O O . GLU B 1 165 ? 6.774 22.037 64.132 1.00 17.34 162 GLU B O 1
ATOM 3113 N N . LEU B 1 166 ? 6.114 23.241 62.362 1.00 17.44 163 LEU B N 1
ATOM 3114 C CA . LEU B 1 166 ? 7.061 22.604 61.449 1.00 16.58 163 LEU B CA 1
ATOM 3115 C C . LEU B 1 166 ? 8.516 22.699 61.905 1.00 17.93 163 LEU B C 1
ATOM 3116 O O . LEU B 1 166 ? 9.356 21.890 61.502 1.00 16.82 163 LEU B O 1
ATOM 3121 N N . PHE B 1 167 ? 8.816 23.677 62.749 1.00 16.33 164 PHE B N 1
ATOM 3122 C CA . PHE B 1 167 ? 10.178 23.852 63.230 1.00 16.54 164 PHE B CA 1
ATOM 3123 C C . PHE B 1 167 ? 10.451 23.203 64.590 1.00 17.55 164 PHE B C 1
ATOM 3124 O O . PHE B 1 167 ? 11.512 23.404 65.178 1.00 17.11 164 PHE B O 1
ATOM 3132 N N . HIS B 1 168 ? 9.502 22.422 65.095 1.00 19.54 165 HIS B N 1
ATOM 3133 C CA . HIS B 1 168 ? 9.716 21.752 66.374 1.00 21.69 165 HIS B CA 1
ATOM 3134 C C . HIS B 1 168 ? 10.907 20.814 66.201 1.00 20.99 165 HIS B C 1
ATOM 3135 O O . HIS B 1 168 ? 10.900 19.945 65.335 1.00 22.20 165 HIS B O 1
ATOM 3142 N N . GLY B 1 169 ? 11.934 21.010 67.020 1.00 20.67 166 GLY B N 1
ATOM 3143 C CA . GLY B 1 169 ? 13.135 20.200 66.922 1.00 21.34 166 GLY B CA 1
ATOM 3144 C C . GLY B 1 169 ? 14.286 21.142 66.633 1.00 20.58 166 GLY B C 1
ATOM 3145 O O . GLY B 1 169 ? 15.312 21.123 67.318 1.00 20.19 166 GLY B O 1
ATOM 3146 N N . VAL B 1 170 ? 14.110 21.968 65.604 1.00 19.50 167 VAL B N 1
ATOM 3147 C CA . VAL B 1 170 ? 15.107 22.967 65.230 1.00 20.30 167 VAL B CA 1
ATOM 3148 C C . VAL B 1 170 ? 15.085 23.950 66.396 1.00 21.22 167 VAL B C 1
ATOM 3149 O O . VAL B 1 170 ? 16.123 24.417 66.869 1.00 20.69 167 VAL B O 1
ATOM 3153 N N . GLY B 1 171 ? 13.869 24.236 66.849 1.00 22.39 168 GLY B N 1
ATOM 3154 C CA . GLY B 1 171 ? 13.643 25.112 67.981 1.00 23.81 168 GLY B CA 1
ATOM 3155 C C . GLY B 1 171 ? 12.768 24.298 68.914 1.00 26.13 168 GLY B C 1
ATOM 3156 O O . GLY B 1 171 ? 12.606 23.100 68.693 1.00 25.86 168 GLY B O 1
ATOM 3157 N N . SER B 1 172 ? 12.195 24.915 69.943 1.00 27.85 169 SER B N 1
ATOM 3158 C CA . SER B 1 172 ? 11.346 24.170 70.867 1.00 29.49 169 SER B CA 1
ATOM 3159 C C . SER B 1 172 ? 9.932 24.027 70.308 1.00 29.78 169 SER B C 1
ATOM 3160 O O . SER B 1 172 ? 9.609 24.591 69.265 1.00 31.19 169 SER B O 1
ATOM 3163 N N . ALA B 1 173 ? 9.092 23.264 71.000 1.00 29.33 170 ALA B N 1
ATOM 3164 C CA . ALA B 1 173 ? 7.717 23.053 70.561 1.00 28.43 170 ALA B CA 1
ATOM 3165 C C . ALA B 1 173 ? 6.781 24.094 71.171 1.00 27.03 170 ALA B C 1
ATOM 3166 O O . ALA B 1 173 ? 6.109 23.828 72.164 1.00 30.44 170 ALA B O 1
ATOM 3168 N N . GLY B 1 174 ? 6.734 25.279 70.569 1.00 25.40 171 GLY B N 1
ATOM 3169 C CA . GLY B 1 174 ? 5.882 26.334 71.087 1.00 20.58 171 GLY B CA 1
ATOM 3170 C C . GLY B 1 174 ? 6.701 27.394 71.805 1.00 19.42 171 GLY B C 1
ATOM 3171 O O . GLY B 1 174 ? 7.649 27.939 71.240 1.00 17.18 171 GLY B O 1
ATOM 3172 N N . PHE B 1 175 ? 6.348 27.677 73.057 1.00 18.03 172 PHE B N 1
ATOM 3173 C CA . PHE B 1 175 ? 7.049 28.683 73.844 1.00 18.01 172 PHE B CA 1
ATOM 3174 C C . PHE B 1 175 ? 8.265 28.154 74.601 1.00 18.87 172 PHE B C 1
ATOM 3175 O O . PHE B 1 175 ? 8.228 27.073 75.187 1.00 19.62 172 PHE B O 1
ATOM 3183 N N . HIS B 1 176 ? 9.340 28.934 74.576 1.00 17.99 173 HIS B N 1
ATOM 3184 C CA . HIS B 1 176 ? 10.572 28.610 75.287 1.00 17.93 173 HIS B CA 1
ATOM 3185 C C . HIS B 1 176 ? 10.988 29.925 75.932 1.00 17.37 173 HIS B C 1
ATOM 3186 O O . HIS B 1 176 ? 11.485 30.832 75.262 1.00 17.69 173 HIS B O 1
ATOM 3193 N N . ILE B 1 177 ? 10.782 30.025 77.239 1.00 16.12 174 ILE B N 1
ATOM 3194 C CA . ILE B 1 177 ? 11.072 31.256 77.951 1.00 15.61 174 ILE B CA 1
ATOM 3195 C C . ILE B 1 177 ? 11.941 31.128 79.191 1.00 15.35 174 ILE B C 1
ATOM 3196 O O . ILE B 1 177 ? 11.895 30.124 79.895 1.00 14.24 174 ILE B O 1
ATOM 3201 N N . HIS B 1 178 ? 12.724 32.171 79.450 1.00 14.47 175 HIS B N 1
ATOM 3202 C CA . HIS B 1 178 ? 13.578 32.236 80.631 1.00 16.07 175 HIS B CA 1
ATOM 3203 C C . HIS B 1 178 ? 13.171 33.473 81.422 1.00 17.18 175 HIS B C 1
ATOM 3204 O O . HIS B 1 178 ? 12.464 34.344 80.904 1.00 18.31 175 HIS B O 1
ATOM 3211 N N . PHE B 1 179 ? 13.618 33.553 82.671 1.00 16.45 176 PHE B N 1
ATOM 3212 C CA . PHE B 1 179 ? 13.271 34.677 83.528 1.00 15.94 176 PHE B CA 1
ATOM 3213 C C . PHE B 1 179 ? 14.474 35.207 84.299 1.00 17.33 176 PHE B C 1
ATOM 3214 O O . PHE B 1 179 ? 15.434 34.480 84.560 1.00 15.25 176 PHE B O 1
ATOM 3222 N N . ALA B 1 180 ? 14.405 36.486 84.647 1.00 17.06 177 ALA B N 1
ATOM 3223 C CA . ALA B 1 180 ? 15.448 37.162 85.409 1.00 18.17 177 ALA B CA 1
ATOM 3224 C C . ALA B 1 180 ? 14.782 38.321 86.143 1.00 19.75 177 ALA B C 1
ATOM 3225 O O . ALA B 1 180 ? 14.159 39.179 85.513 1.00 18.10 177 ALA B O 1
ATOM 3227 N N . ASP B 1 181 ? 14.893 38.344 87.469 1.00 21.83 178 ASP B N 1
ATOM 3228 C CA . ASP B 1 181 ? 14.282 39.425 88.233 1.00 24.00 178 ASP B CA 1
ATOM 3229 C C . ASP B 1 181 ? 15.080 40.720 88.092 1.00 24.73 178 ASP B C 1
ATOM 3230 O O . ASP B 1 181 ? 16.234 40.706 87.663 1.00 24.50 178 ASP B O 1
ATOM 3235 N N . ASP B 1 182 ? 14.453 41.840 88.437 1.00 25.65 179 ASP B N 1
ATOM 3236 C CA . ASP B 1 182 ? 15.107 43.141 88.347 1.00 28.19 179 ASP B CA 1
ATOM 3237 C C . ASP B 1 182 ? 16.347 43.196 89.229 1.00 28.69 179 ASP B C 1
ATOM 3238 O O . ASP B 1 182 ? 17.324 43.862 88.893 1.00 28.59 179 ASP B O 1
ATOM 3243 N N . GLU B 1 183 ? 16.304 42.497 90.359 1.00 30.26 180 GLU B N 1
ATOM 3244 C CA . GLU B 1 183 ? 17.438 42.480 91.274 1.00 31.81 180 GLU B CA 1
ATOM 3245 C C . GLU B 1 183 ? 18.583 41.636 90.734 1.00 31.88 180 GLU B C 1
ATOM 3246 O O . GLU B 1 183 ? 19.640 41.549 91.356 1.00 33.47 180 GLU B O 1
ATOM 3252 N N . ARG B 1 184 ? 18.369 41.019 89.576 1.00 30.07 181 ARG B N 1
ATOM 3253 C CA . ARG B 1 184 ? 19.389 40.194 88.940 1.00 29.57 181 ARG B CA 1
ATOM 3254 C C . ARG B 1 184 ? 20.091 39.274 89.937 1.00 29.35 181 ARG B C 1
ATOM 3255 O O . ARG B 1 184 ? 21.303 39.351 90.127 1.00 29.02 181 ARG B O 1
ATOM 3263 N N . ALA B 1 185 ? 19.318 38.401 90.570 1.00 29.45 182 ALA B N 1
ATOM 3264 C CA . ALA B 1 185 ? 19.864 37.468 91.546 1.00 29.01 182 ALA B CA 1
ATOM 3265 C C . ALA B 1 185 ? 19.043 36.189 91.569 1.00 28.13 182 ALA B C 1
ATOM 3266 O O . ALA B 1 185 ? 19.267 35.311 92.401 1.00 28.10 182 ALA B O 1
ATOM 3268 N N . TYR B 1 186 ? 18.085 36.097 90.650 1.00 26.79 183 TYR B N 1
ATOM 3269 C CA . TYR B 1 186 ? 17.216 34.929 90.546 1.00 25.25 183 TYR B CA 1
ATOM 3270 C C . TYR B 1 186 ? 16.688 34.791 89.124 1.00 26.23 183 TYR B C 1
ATOM 3271 O O . TYR B 1 186 ? 16.210 35.764 88.532 1.00 24.94 183 TYR B O 1
ATOM 3280 N N . GLY B 1 187 ? 16.763 33.580 88.583 1.00 24.59 184 GLY B N 1
ATOM 3281 C CA . GLY B 1 187 ? 16.278 33.353 87.237 1.00 24.80 184 GLY B CA 1
ATOM 3282 C C . GLY B 1 187 ? 16.548 31.951 86.734 1.00 25.29 184 GLY B C 1
ATOM 3283 O O . GLY B 1 187 ? 17.115 31.116 87.450 1.00 25.44 184 GLY B O 1
ATOM 3284 N N . GLY B 1 188 ? 16.142 31.695 85.494 1.00 23.31 185 GLY B N 1
ATOM 3285 C CA . GLY B 1 188 ? 16.342 30.387 84.900 1.00 22.42 185 GLY B CA 1
ATOM 3286 C C . GLY B 1 188 ? 15.273 30.053 83.877 1.00 21.63 185 GLY B C 1
ATOM 3287 O O . GLY B 1 188 ? 14.549 30.933 83.409 1.00 20.66 185 GLY B O 1
ATOM 3288 N N . HIS B 1 189 ? 15.180 28.774 83.528 1.00 20.52 186 HIS B N 1
ATOM 3289 C CA . HIS B 1 189 ? 14.200 28.301 82.557 1.00 20.51 186 HIS B CA 1
ATOM 3290 C C . HIS B 1 189 ? 12.831 28.253 83.218 1.00 20.20 186 HIS B C 1
ATOM 3291 O O . HIS B 1 189 ? 12.634 27.542 84.205 1.00 21.25 186 HIS B O 1
ATOM 3298 N N . VAL B 1 190 ? 11.883 29.005 82.670 1.00 19.69 187 VAL B N 1
ATOM 3299 C CA . VAL B 1 190 ? 10.533 29.051 83.223 1.00 18.57 187 VAL B CA 1
ATOM 3300 C C . VAL B 1 190 ? 9.759 27.754 83.000 1.00 19.65 187 VAL B C 1
ATOM 3301 O O . VAL B 1 190 ? 9.692 27.244 81.880 1.00 20.04 187 VAL B O 1
ATOM 3305 N N . LEU B 1 191 ? 9.167 27.238 84.075 1.00 19.27 188 LEU B N 1
ATOM 3306 C CA . LEU B 1 191 ? 8.376 26.016 84.021 1.00 20.29 188 LEU B CA 1
ATOM 3307 C C . LEU B 1 191 ? 6.910 26.360 84.262 1.00 20.05 188 LEU B C 1
ATOM 3308 O O . LEU B 1 191 ? 6.011 25.659 83.800 1.00 19.46 188 LEU B O 1
ATOM 3313 N N . ASP B 1 192 ? 6.676 27.445 84.994 1.00 21.20 189 ASP B N 1
ATOM 3314 C CA . ASP B 1 192 ? 5.316 27.886 85.286 1.00 20.39 189 ASP B CA 1
ATOM 3315 C C . ASP B 1 192 ? 5.343 29.285 85.877 1.00 19.54 189 ASP B C 1
ATOM 3316 O O . ASP B 1 192 ? 6.384 29.743 86.354 1.00 19.29 189 ASP B O 1
ATOM 3321 N N . PHE B 1 193 ? 4.204 29.968 85.838 1.00 18.02 190 PHE B N 1
ATOM 3322 C CA . PHE B 1 193 ? 4.130 31.317 86.379 1.00 17.63 190 PHE B CA 1
ATOM 3323 C C . PHE B 1 193 ? 2.710 31.864 86.376 1.00 17.34 190 PHE B C 1
ATOM 3324 O O . PHE B 1 193 ? 1.813 31.306 85.747 1.00 19.54 190 PHE B O 1
ATOM 3332 N N . GLU B 1 194 ? 2.516 32.951 87.114 1.00 18.87 191 GLU B N 1
ATOM 3333 C CA . GLU B 1 194 ? 1.230 33.630 87.185 1.00 19.47 191 GLU B CA 1
ATOM 3334 C C . GLU B 1 194 ? 1.538 35.118 87.262 1.00 18.91 191 GLU B C 1
ATOM 3335 O O . GLU B 1 194 ? 2.209 35.579 88.189 1.00 17.30 191 GLU B O 1
ATOM 3341 N N . VAL B 1 195 ? 1.061 35.865 86.272 1.00 16.43 192 VAL B N 1
ATOM 3342 C CA . VAL B 1 195 ? 1.307 37.295 86.229 1.00 16.84 192 VAL B CA 1
ATOM 3343 C C . VAL B 1 195 ? 0.388 38.049 87.173 1.00 16.76 192 VAL B C 1
ATOM 3344 O O . VAL B 1 195 ? -0.745 37.639 87.411 1.00 16.73 192 VAL B O 1
ATOM 3348 N N . ASP B 1 196 ? 0.891 39.149 87.718 1.00 18.08 193 ASP B N 1
ATOM 3349 C CA . ASP B 1 196 ? 0.095 39.986 88.601 1.00 18.85 193 ASP B CA 1
ATOM 3350 C C . ASP B 1 196 ? -0.255 41.210 87.766 1.00 17.87 193 ASP B C 1
ATOM 3351 O O . ASP B 1 196 ? -1.417 41.447 87.448 1.00 18.70 193 ASP B O 1
ATOM 3356 N N . ASP B 1 197 ? 0.771 41.972 87.400 1.00 16.83 194 ASP B N 1
ATOM 3357 C CA . ASP B 1 197 ? 0.592 43.169 86.590 1.00 17.00 194 ASP B CA 1
ATOM 3358 C C . ASP B 1 197 ? 1.774 43.264 85.637 1.00 15.43 194 ASP B C 1
ATOM 3359 O O . ASP B 1 197 ? 2.887 43.581 86.054 1.00 17.08 194 ASP B O 1
ATOM 3364 N N . VAL B 1 198 ? 1.541 42.995 84.357 1.00 14.53 195 VAL B N 1
ATOM 3365 C CA . VAL B 1 198 ? 2.621 43.036 83.378 1.00 12.14 195 VAL B CA 1
ATOM 3366 C C . VAL B 1 198 ? 2.213 43.651 82.047 1.00 12.78 195 VAL B C 1
ATOM 3367 O O . VAL B 1 198 ? 1.031 43.876 81.780 1.00 12.84 195 VAL B O 1
ATOM 3371 N N . VAL B 1 199 ? 3.219 43.915 81.223 1.00 13.25 196 VAL B N 1
ATOM 3372 C CA . VAL B 1 199 ? 3.026 44.432 79.876 1.00 13.65 196 VAL B CA 1
ATOM 3373 C C . VAL B 1 199 ? 3.726 43.412 78.985 1.00 13.07 196 VAL B C 1
ATOM 3374 O O . VAL B 1 199 ? 4.851 42.992 79.270 1.00 12.86 196 VAL B O 1
ATOM 3378 N N . VAL B 1 200 ? 3.053 42.995 77.923 1.00 11.21 197 VAL B N 1
ATOM 3379 C CA . VAL B 1 200 ? 3.627 42.014 77.020 1.00 11.67 197 VAL B CA 1
ATOM 3380 C C . VAL B 1 200 ? 4.002 42.646 75.693 1.00 13.03 197 VAL B C 1
ATOM 3381 O O . VAL B 1 200 ? 3.227 43.411 75.115 1.00 13.77 197 VAL B O 1
ATOM 3385 N N . GLU B 1 201 ? 5.205 42.341 75.227 1.00 13.11 198 GLU B N 1
ATOM 3386 C CA . GLU B 1 201 ? 5.677 42.834 73.942 1.00 14.86 198 GLU B CA 1
ATOM 3387 C C . GLU B 1 201 ? 5.992 41.613 73.089 1.00 14.42 198 GLU B C 1
ATOM 3388 O O . GLU B 1 201 ? 6.630 40.666 73.560 1.00 11.72 198 GLU B O 1
ATOM 3394 N N . ILE B 1 202 ? 5.526 41.629 71.843 1.00 12.74 199 ILE B N 1
ATOM 3395 C CA . ILE B 1 202 ? 5.763 40.523 70.926 1.00 11.06 199 ILE B CA 1
ATOM 3396 C C . ILE B 1 202 ? 6.420 41.017 69.646 1.00 11.76 199 ILE B C 1
ATOM 3397 O O . ILE B 1 202 ? 6.019 42.044 69.094 1.00 11.41 199 ILE B O 1
ATOM 3402 N N . GLN B 1 203 ? 7.431 40.290 69.183 1.00 9.17 200 GLN B N 1
ATOM 3403 C CA . GLN B 1 203 ? 8.110 40.636 67.941 1.00 10.60 200 GLN B CA 1
ATOM 3404 C C . GLN B 1 203 ? 7.847 39.495 66.961 1.00 12.73 200 GLN B C 1
ATOM 3405 O O . GLN B 1 203 ? 8.174 38.336 67.249 1.00 13.89 200 GLN B O 1
ATOM 3411 N N . ASN B 1 204 ? 7.240 39.815 65.821 1.00 11.26 201 ASN B N 1
ATOM 3412 C CA . ASN B 1 204 ? 6.934 38.811 64.801 1.00 11.59 201 ASN B CA 1
ATOM 3413 C C . ASN B 1 204 ? 8.106 38.743 63.831 1.00 13.18 201 ASN B C 1
ATOM 3414 O O . ASN B 1 204 ? 8.490 39.752 63.240 1.00 13.29 201 ASN B O 1
ATOM 3419 N N . PHE B 1 205 ? 8.678 37.554 63.673 1.00 13.52 202 PHE B N 1
ATOM 3420 C CA . PHE B 1 205 ? 9.829 37.390 62.792 1.00 12.85 202 PHE B CA 1
ATOM 3421 C C . PHE B 1 205 ? 9.489 37.043 61.350 1.00 12.85 202 PHE B C 1
ATOM 3422 O O . PHE B 1 205 ? 8.613 36.219 61.077 1.00 10.89 202 PHE B O 1
ATOM 3430 N N . GLU B 1 206 ? 10.200 37.690 60.435 1.00 13.31 203 GLU B N 1
ATOM 3431 C CA . GLU B 1 206 ? 10.027 37.464 59.009 1.00 14.92 203 GLU B CA 1
ATOM 3432 C C . GLU B 1 206 ? 11.177 36.587 58.521 1.00 14.15 203 GLU B C 1
ATOM 3433 O O . GLU B 1 206 ? 11.064 35.910 57.502 1.00 12.13 203 GLU B O 1
ATOM 3439 N N . THR B 1 207 ? 12.275 36.588 59.271 1.00 14.81 204 THR B N 1
ATOM 3440 C CA . THR B 1 207 ? 13.448 35.800 58.906 1.00 16.06 204 THR B CA 1
ATOM 3441 C C . THR B 1 207 ? 14.028 34.998 60.066 1.00 16.95 204 THR B C 1
ATOM 3442 O O . THR B 1 207 ? 14.118 35.485 61.191 1.00 17.03 204 THR B O 1
ATOM 3446 N N . PHE B 1 208 ? 14.424 33.763 59.775 1.00 16.98 205 PHE B N 1
ATOM 3447 C CA . PHE B 1 208 ? 15.021 32.877 60.770 1.00 17.19 205 PHE B CA 1
ATOM 3448 C C . PHE B 1 208 ? 16.443 32.558 60.309 1.00 16.88 205 PHE B C 1
ATOM 3449 O O . PHE B 1 208 ? 16.642 31.843 59.331 1.00 16.58 205 PHE B O 1
ATOM 3457 N N . GLN B 1 209 ? 17.427 33.113 61.007 1.00 17.16 206 GLN B N 1
ATOM 3458 C CA . GLN B 1 209 ? 18.828 32.902 60.663 1.00 18.00 206 GLN B CA 1
ATOM 3459 C C . GLN B 1 209 ? 19.426 31.806 61.542 1.00 18.02 206 GLN B C 1
ATOM 3460 O O . GLN B 1 209 ? 19.641 32.004 62.740 1.00 16.57 206 GLN B O 1
ATOM 3466 N N . GLN B 1 210 ? 19.687 30.651 60.935 1.00 17.16 207 GLN B N 1
ATOM 3467 C CA . GLN B 1 210 ? 20.250 29.507 61.647 1.00 17.09 207 GLN B CA 1
ATOM 3468 C C . GLN B 1 210 ? 21.738 29.354 61.357 1.00 17.15 207 GLN B C 1
ATOM 3469 O O . GLN B 1 210 ? 22.138 29.121 60.215 1.00 17.99 207 GLN B O 1
ATOM 3475 N N . HIS B 1 211 ? 22.554 29.484 62.398 1.00 19.19 208 HIS B N 1
ATOM 3476 C CA . HIS B 1 211 ? 23.997 29.355 62.255 1.00 19.09 208 HIS B CA 1
ATOM 3477 C C . HIS B 1 211 ? 24.437 27.962 62.703 1.00 19.73 208 HIS B C 1
ATOM 3478 O O . HIS B 1 211 ? 23.842 27.372 63.608 1.00 17.47 208 HIS B O 1
ATOM 3485 N N . PHE B 1 212 ? 25.481 27.449 62.055 1.00 20.42 209 PHE B N 1
ATOM 3486 C CA . PHE B 1 212 ? 26.026 26.119 62.337 1.00 20.17 209 PHE B CA 1
ATOM 3487 C C . PHE B 1 212 ? 27.509 26.182 62.707 1.00 21.49 209 PHE B C 1
ATOM 3488 O O . PHE B 1 212 ? 28.255 27.003 62.175 1.00 20.98 209 PHE B O 1
ATOM 3496 N N . PRO B 1 213 ? 27.956 25.304 63.620 1.00 23.14 210 PRO B N 1
ATOM 3497 C CA . PRO B 1 213 ? 29.361 25.276 64.044 1.00 24.89 210 PRO B CA 1
ATOM 3498 C C . PRO B 1 213 ? 30.220 24.440 63.090 1.00 26.13 210 PRO B C 1
ATOM 3499 O O . PRO B 1 213 ? 30.686 23.356 63.444 1.00 26.83 210 PRO B O 1
ATOM 3503 N N . VAL B 1 214 ? 30.431 24.958 61.884 1.00 27.37 211 VAL B N 1
ATOM 3504 C CA . VAL B 1 214 ? 31.208 24.261 60.864 1.00 30.58 211 VAL B CA 1
ATOM 3505 C C . VAL B 1 214 ? 32.653 23.952 61.249 1.00 32.00 211 VAL B C 1
ATOM 3506 O O . VAL B 1 214 ? 33.324 23.181 60.561 1.00 32.58 211 VAL B O 1
ATOM 3510 N N . ASN B 1 215 ? 33.130 24.547 62.340 1.00 32.62 212 ASN B N 1
ATOM 3511 C CA . ASN B 1 215 ? 34.502 24.323 62.788 1.00 33.73 212 ASN B CA 1
ATOM 3512 C C . ASN B 1 215 ? 34.591 23.382 63.981 1.00 33.98 212 ASN B C 1
ATOM 3513 O O . ASN B 1 215 ? 35.679 23.131 64.498 1.00 35.72 212 ASN B O 1
ATOM 3518 N N . ASN B 1 216 ? 33.449 22.869 64.426 1.00 33.30 213 ASN B N 1
ATOM 3519 C CA . ASN B 1 216 ? 33.424 21.952 65.559 1.00 33.83 213 ASN B CA 1
ATOM 3520 C C . ASN B 1 216 ? 33.511 20.515 65.048 1.00 34.22 213 ASN B C 1
ATOM 3521 O O . ASN B 1 216 ? 32.515 19.936 64.615 1.00 32.78 213 ASN B O 1
ATOM 3526 N N . GLU B 1 217 ? 34.715 19.953 65.098 1.00 34.27 214 GLU B N 1
ATOM 3527 C CA . GLU B 1 217 ? 34.958 18.591 64.630 1.00 36.44 214 GLU B CA 1
ATOM 3528 C C . GLU B 1 217 ? 33.894 17.603 65.088 1.00 34.60 214 GLU B C 1
ATOM 3529 O O . GLU B 1 217 ? 33.388 16.812 64.288 1.00 35.02 214 GLU B O 1
ATOM 3535 N N . THR B 1 218 ? 33.553 17.646 66.371 1.00 32.32 215 THR B N 1
ATOM 3536 C CA . THR B 1 218 ? 32.547 16.741 66.910 1.00 31.51 215 THR B CA 1
ATOM 3537 C C . THR B 1 218 ? 31.261 16.829 66.101 1.00 30.63 215 THR B C 1
ATOM 3538 O O . THR B 1 218 ? 30.812 15.836 65.527 1.00 30.20 215 THR B O 1
ATOM 3542 N N . PHE B 1 219 ? 30.675 18.022 66.056 1.00 29.21 216 PHE B N 1
ATOM 3543 C CA . PHE B 1 219 ? 29.438 18.234 65.313 1.00 28.04 216 PHE B CA 1
ATOM 3544 C C . PHE B 1 219 ? 29.582 17.782 63.864 1.00 26.13 216 PHE B C 1
ATOM 3545 O O . PHE B 1 219 ? 28.699 17.125 63.316 1.00 27.00 216 PHE B O 1
ATOM 3553 N N . VAL B 1 220 ? 30.698 18.147 63.247 1.00 25.22 217 VAL B N 1
ATOM 3554 C CA . VAL B 1 220 ? 30.957 17.792 61.860 1.00 26.11 217 VAL B CA 1
ATOM 3555 C C . VAL B 1 220 ? 30.969 16.286 61.599 1.00 27.97 217 VAL B C 1
ATOM 3556 O O . VAL B 1 220 ? 30.278 15.806 60.702 1.00 27.60 217 VAL B O 1
ATOM 3560 N N . LYS B 1 221 ? 31.748 15.547 62.388 1.00 28.96 218 LYS B N 1
ATOM 3561 C CA . LYS B 1 221 ? 31.870 14.100 62.220 1.00 30.12 218 LYS B CA 1
ATOM 3562 C C . LYS B 1 221 ? 30.835 13.276 62.978 1.00 30.58 218 LYS B C 1
ATOM 3563 O O . LYS B 1 221 ? 30.722 12.070 62.770 1.00 31.94 218 LYS B O 1
ATOM 3569 N N . ALA B 1 222 ? 30.075 13.919 63.852 1.00 30.71 219 ALA B N 1
ATOM 3570 C CA . ALA B 1 222 ? 29.078 13.206 64.636 1.00 31.91 219 ALA B CA 1
ATOM 3571 C C . ALA B 1 222 ? 27.948 12.587 63.818 1.00 33.15 219 ALA B C 1
ATOM 3572 O O . ALA B 1 222 ? 27.535 13.126 62.789 1.00 32.98 219 ALA B O 1
ATOM 3574 N N . LYS B 1 223 ? 27.472 11.433 64.279 1.00 33.40 220 LYS B N 1
ATOM 3575 C CA . LYS B 1 223 ? 26.350 10.744 63.653 1.00 34.63 220 LYS B CA 1
ATOM 3576 C C . LYS B 1 223 ? 25.245 10.927 64.680 1.00 34.95 220 LYS B C 1
ATOM 3577 O O . LYS B 1 223 ? 25.023 10.072 65.537 1.00 34.45 220 LYS B O 1
ATOM 3583 N N . ILE B 1 224 ? 24.571 12.066 64.593 1.00 35.08 221 ILE B N 1
ATOM 3584 C CA . ILE B 1 224 ? 23.516 12.433 65.526 1.00 33.99 221 ILE B CA 1
ATOM 3585 C C . ILE B 1 224 ? 22.267 11.563 65.474 1.00 34.29 221 ILE B C 1
ATOM 3586 O O . ILE B 1 224 ? 21.686 11.354 64.409 1.00 34.58 221 ILE B O 1
ATOM 3591 N N . ASP B 1 225 ? 21.857 11.057 66.633 1.00 34.74 222 ASP B N 1
ATOM 3592 C CA . ASP B 1 225 ? 20.660 10.229 66.724 1.00 35.16 222 ASP B CA 1
ATOM 3593 C C . ASP B 1 225 ? 19.529 11.070 67.296 1.00 35.18 222 ASP B C 1
ATOM 3594 O O . ASP B 1 225 ? 19.636 11.601 68.401 1.00 34.89 222 ASP B O 1
ATOM 3599 N N . TYR B 1 226 ? 18.444 11.177 66.539 1.00 34.78 223 TYR B N 1
ATOM 3600 C CA . TYR B 1 226 ? 17.292 11.969 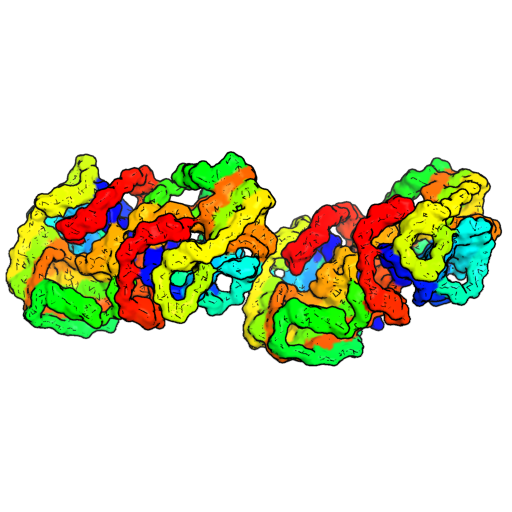66.945 1.00 34.84 223 TYR B CA 1
ATOM 3601 C C . TYR B 1 226 ? 16.106 11.116 67.366 1.00 35.95 223 TYR B C 1
ATOM 3602 O O . TYR B 1 226 ? 15.015 11.635 67.597 1.00 35.50 223 TYR B O 1
ATOM 3611 N N . LYS B 1 227 ? 16.317 9.808 67.465 1.00 38.35 224 LYS B N 1
ATOM 3612 C CA . LYS B 1 227 ? 15.244 8.904 67.857 1.00 40.13 224 LYS B CA 1
ATOM 3613 C C . LYS B 1 227 ? 14.615 9.327 69.182 1.00 41.15 224 LYS B C 1
ATOM 3614 O O . LYS B 1 227 ? 15.306 9.471 70.191 1.00 39.65 224 LYS B O 1
ATOM 3620 N N . ASP B 1 228 ? 13.299 9.526 69.160 1.00 42.84 225 ASP B N 1
ATOM 3621 C CA . ASP B 1 228 ? 12.534 9.928 70.340 1.00 44.79 225 ASP B CA 1
ATOM 3622 C C . ASP B 1 228 ? 12.860 11.326 70.867 1.00 45.77 225 ASP B C 1
ATOM 3623 O O . ASP B 1 228 ? 12.446 11.685 71.969 1.00 46.21 225 ASP B O 1
ATOM 3628 N N . VAL B 1 229 ? 13.590 12.118 70.088 1.00 46.45 226 VAL B N 1
ATOM 3629 C CA . VAL B 1 229 ? 13.948 13.467 70.518 1.00 47.64 226 VAL B CA 1
ATOM 3630 C C . VAL B 1 229 ? 12.707 14.316 70.786 1.00 48.64 226 VAL B C 1
ATOM 3631 O O . VAL B 1 229 ? 12.695 15.148 71.693 1.00 48.80 226 VAL B O 1
ATOM 3635 N N . ALA B 1 230 ? 11.661 14.096 69.997 1.00 49.79 227 ALA B N 1
ATOM 3636 C CA . ALA B 1 230 ? 10.419 14.844 70.147 1.00 51.24 227 ALA B CA 1
ATOM 3637 C C . ALA B 1 230 ? 9.804 14.671 71.533 1.00 52.49 227 ALA B C 1
ATOM 3638 O O . ALA B 1 230 ? 9.349 15.639 72.144 1.00 53.40 227 ALA B O 1
ATOM 3640 N N . GLU B 1 231 ? 9.793 13.437 72.026 1.00 53.01 228 GLU B N 1
ATOM 3641 C CA . GLU B 1 231 ? 9.221 13.138 73.333 1.00 53.80 228 GLU B CA 1
ATOM 3642 C C . GLU B 1 231 ? 10.114 13.567 74.491 1.00 53.73 228 GLU B C 1
ATOM 3643 O O . GLU B 1 231 ? 9.621 13.926 75.562 1.00 53.57 228 GLU B O 1
ATOM 3649 N N . GLU B 1 232 ? 11.426 13.527 74.284 1.00 53.66 229 GLU B N 1
ATOM 3650 C CA . GLU B 1 232 ? 12.355 13.920 75.334 1.00 53.61 229 GLU B CA 1
ATOM 3651 C C . GLU B 1 232 ? 12.296 15.427 75.573 1.00 53.78 229 GLU B C 1
ATOM 3652 O O . GLU B 1 232 ? 12.689 15.910 76.637 1.00 53.85 229 GLU B O 1
ATOM 3658 N N . ILE B 1 233 ? 11.797 16.166 74.584 1.00 53.52 230 ILE B N 1
ATOM 3659 C CA . ILE B 1 233 ? 11.676 17.617 74.700 1.00 52.85 230 ILE B CA 1
ATOM 3660 C C . ILE B 1 233 ? 10.399 17.974 75.461 1.00 53.08 230 ILE B C 1
ATOM 3661 O O . ILE B 1 233 ? 10.345 18.983 76.163 1.00 53.09 230 ILE B O 1
ATOM 3666 N N . ARG B 1 234 ? 9.373 17.141 75.318 1.00 52.97 231 ARG B N 1
ATOM 3667 C CA . ARG B 1 234 ? 8.107 17.370 76.003 1.00 53.40 231 ARG B CA 1
ATOM 3668 C C . ARG B 1 234 ? 8.321 17.177 77.497 1.00 53.97 231 ARG B C 1
ATOM 3669 O O . ARG B 1 234 ? 7.636 17.783 78.322 1.00 53.86 231 ARG B O 1
ATOM 3677 N N . GLU B 1 235 ? 9.283 16.324 77.835 1.00 54.30 232 GLU B N 1
ATOM 3678 C CA . GLU B 1 235 ? 9.612 16.042 79.225 1.00 54.75 232 GLU B CA 1
ATOM 3679 C C . GLU B 1 235 ? 10.664 17.011 79.764 1.00 54.92 232 GLU B C 1
ATOM 3680 O O . GLU B 1 235 ? 10.461 17.650 80.797 1.00 55.15 232 GLU B O 1
ATOM 3686 N N . ALA B 1 236 ? 11.783 17.119 79.055 1.00 55.37 233 ALA B N 1
ATOM 3687 C CA . ALA B 1 236 ? 12.880 17.988 79.469 1.00 56.48 233 ALA B CA 1
ATOM 3688 C C . ALA B 1 236 ? 12.677 19.459 79.125 1.00 57.53 233 ALA B C 1
ATOM 3689 O O . ALA B 1 236 ? 12.730 20.316 80.009 1.00 57.01 233 ALA B O 1
ATOM 3691 N N . GLU B 1 237 ? 12.453 19.731 77.838 1.00 58.67 234 GLU B N 1
ATOM 3692 C CA . GLU B 1 237 ? 12.257 21.080 77.295 1.00 58.69 234 GLU B CA 1
ATOM 3693 C C . GLU B 1 237 ? 13.378 22.052 77.663 1.00 59.20 234 GLU B C 1
ATOM 3694 O O . GLU B 1 237 ? 14.057 22.536 76.732 1.00 58.90 234 GLU B O 1
ATOM 3701 N N . THR C 1 5 ? -15.056 0.192 21.114 1.00 34.61 2 THR C N 1
ATOM 3702 C CA . THR C 1 5 ? -13.877 1.101 21.004 1.00 34.65 2 THR C CA 1
ATOM 3703 C C . THR C 1 5 ? -12.793 0.653 21.976 1.00 32.81 2 THR C C 1
ATOM 3704 O O . THR C 1 5 ? -11.704 1.231 22.029 1.00 33.41 2 THR C O 1
ATOM 3708 N N . ASN C 1 6 ? -13.107 -0.378 22.753 1.00 29.82 3 ASN C N 1
ATOM 3709 C CA . ASN C 1 6 ? -12.165 -0.923 23.722 1.00 25.48 3 ASN C CA 1
ATOM 3710 C C . ASN C 1 6 ? -11.398 -2.046 23.040 1.00 21.96 3 ASN C C 1
ATOM 3711 O O . ASN C 1 6 ? -11.980 -3.066 22.656 1.00 19.58 3 ASN C O 1
ATOM 3716 N N . VAL C 1 7 ? -10.094 -1.845 22.883 1.00 18.40 4 VAL C N 1
ATOM 3717 C CA . VAL C 1 7 ? -9.239 -2.823 22.220 1.00 14.80 4 VAL C CA 1
ATOM 3718 C C . VAL C 1 7 ? -8.170 -3.408 23.133 1.00 13.91 4 VAL C C 1
ATOM 3719 O O . VAL C 1 7 ? -7.491 -2.682 23.853 1.00 11.76 4 VAL C O 1
ATOM 3723 N N . LEU C 1 8 ? -8.035 -4.728 23.101 1.00 8.50 5 LEU C N 1
ATOM 3724 C CA . LEU C 1 8 ? -7.011 -5.401 23.887 1.00 9.95 5 LEU C CA 1
ATOM 3725 C C . LEU C 1 8 ? -5.871 -5.680 22.916 1.00 8.31 5 LEU C C 1
ATOM 3726 O O . LEU C 1 8 ? -6.090 -6.272 21.858 1.00 8.10 5 LEU C O 1
ATOM 3731 N N . TYR C 1 9 ? -4.664 -5.240 23.265 1.00 7.63 6 TYR C N 1
ATOM 3732 C CA . TYR C 1 9 ? -3.498 -5.443 22.405 1.00 8.13 6 TYR C CA 1
ATOM 3733 C C . TYR C 1 9 ? -2.583 -6.528 22.954 1.00 9.09 6 TYR C C 1
ATOM 3734 O O . TYR C 1 9 ? -2.301 -6.574 24.148 1.00 7.04 6 TYR C O 1
ATOM 3743 N N . GLN C 1 10 ? -2.111 -7.398 22.074 1.00 7.23 7 GLN C N 1
ATOM 3744 C CA . GLN C 1 10 ? -1.205 -8.444 22.501 1.00 8.69 7 GLN C CA 1
ATOM 3745 C C . GLN C 1 10 ? -0.058 -8.545 21.510 1.00 7.77 7 GLN C C 1
ATOM 3746 O O . GLN C 1 10 ? -0.254 -8.407 20.303 1.00 8.44 7 GLN C O 1
ATOM 3752 N N . HIS C 1 11 ? 1.150 -8.734 22.029 1.00 7.42 8 HIS C N 1
ATOM 3753 C CA . HIS C 1 11 ? 2.318 -8.893 21.174 1.00 6.83 8 HIS C CA 1
ATOM 3754 C C . HIS C 1 11 ? 2.848 -10.292 21.459 1.00 5.34 8 HIS C C 1
ATOM 3755 O O . HIS C 1 11 ? 3.224 -10.603 22.590 1.00 5.96 8 HIS C O 1
ATOM 3762 N N . GLY C 1 12 ? 2.874 -11.134 20.434 1.00 4.26 9 GLY C N 1
ATOM 3763 C CA . GLY C 1 12 ? 3.322 -12.500 20.627 1.00 5.57 9 GLY C CA 1
ATOM 3764 C C . GLY C 1 12 ? 2.211 -13.255 21.340 1.00 6.85 9 GLY C C 1
ATOM 3765 O O . GLY C 1 12 ? 1.145 -12.687 21.619 1.00 6.73 9 GLY C O 1
ATOM 3766 N N . THR C 1 13 ? 2.444 -14.525 21.644 1.00 5.85 10 THR C N 1
ATOM 3767 C CA . THR C 1 13 ? 1.431 -15.330 22.311 1.00 7.03 10 THR C CA 1
ATOM 3768 C C . THR C 1 13 ? 2.018 -16.139 23.455 1.00 7.39 10 THR C C 1
ATOM 3769 O O . THR C 1 13 ? 3.213 -16.419 23.479 1.00 8.86 10 THR C O 1
ATOM 3773 N N . LEU C 1 14 ? 1.164 -16.533 24.391 1.00 7.14 11 LEU C N 1
ATOM 3774 C CA . LEU C 1 14 ? 1.615 -17.331 25.522 1.00 9.06 11 LEU C CA 1
ATOM 3775 C C . LEU C 1 14 ? 2.060 -18.720 25.048 1.00 8.26 11 LEU C C 1
ATOM 3776 O O . LEU C 1 14 ? 3.093 -19.233 25.482 1.00 8.82 11 LEU C O 1
ATOM 3781 N N . GLY C 1 15 ? 1.280 -19.322 24.154 1.00 7.80 12 GLY C N 1
ATOM 3782 C CA . GLY C 1 15 ? 1.616 -20.642 23.648 1.00 7.92 12 GLY C CA 1
ATOM 3783 C C . GLY C 1 15 ? 2.993 -20.703 23.013 1.00 8.21 12 GLY C C 1
ATOM 3784 O O . GLY C 1 15 ? 3.753 -21.645 23.239 1.00 7.94 12 GLY C O 1
ATOM 3785 N N . THR C 1 16 ? 3.318 -19.697 22.208 1.00 7.91 13 THR C N 1
ATOM 3786 C CA . THR C 1 16 ? 4.616 -19.652 21.553 1.00 8.61 13 THR C CA 1
ATOM 3787 C C . THR C 1 16 ? 5.725 -19.427 22.584 1.00 8.36 13 THR C C 1
ATOM 3788 O O . THR C 1 16 ? 6.832 -19.953 22.439 1.00 9.17 13 THR C O 1
ATOM 3792 N N . LEU C 1 17 ? 5.426 -18.657 23.629 1.00 6.70 14 LEU C N 1
ATOM 3793 C CA . LEU C 1 17 ? 6.401 -18.398 24.693 1.00 6.78 14 LEU C CA 1
ATOM 3794 C C . LEU C 1 17 ? 6.660 -19.717 25.426 1.00 6.50 14 LEU C C 1
ATOM 3795 O O . LEU C 1 17 ? 7.805 -20.074 25.716 1.00 7.02 14 LEU C O 1
ATOM 3808 N N . ALA C 1 19 ? 6.348 -22.576 24.249 1.00 6.68 16 ALA C N 1
ATOM 3809 C CA . ALA C 1 19 ? 7.033 -23.451 23.308 1.00 9.08 16 ALA C CA 1
ATOM 3810 C C . ALA C 1 19 ? 8.548 -23.281 23.383 1.00 10.80 16 ALA C C 1
ATOM 3811 O O . ALA C 1 19 ? 9.291 -24.146 22.935 1.00 13.54 16 ALA C O 1
ATOM 3813 N N . GLY C 1 20 ? 9.004 -22.164 23.940 1.00 11.19 17 GLY C N 1
ATOM 3814 C CA . GLY C 1 20 ? 10.435 -21.952 24.064 1.00 10.97 17 GLY C CA 1
ATOM 3815 C C . GLY C 1 20 ? 11.041 -20.771 23.325 1.00 11.29 17 GLY C C 1
ATOM 3816 O O . GLY C 1 20 ? 12.250 -20.567 23.404 1.00 15.21 17 GLY C O 1
ATOM 3817 N N . LEU C 1 21 ? 10.237 -20.004 22.597 1.00 10.04 18 LEU C N 1
ATOM 3818 C CA . LEU C 1 21 ? 10.764 -18.837 21.890 1.00 9.89 18 LEU C CA 1
ATOM 3819 C C . LEU C 1 21 ? 10.757 -17.678 22.873 1.00 9.62 18 LEU C C 1
ATOM 3820 O O . LEU C 1 21 ? 9.763 -16.964 23.005 1.00 7.68 18 LEU C O 1
ATOM 3825 N N . LEU C 1 22 ? 11.884 -17.496 23.556 1.00 7.60 19 LEU C N 1
ATOM 3826 C CA . LEU C 1 22 ? 12.004 -16.464 24.573 1.00 7.16 19 LEU C CA 1
ATOM 3827 C C . LEU C 1 22 ? 12.710 -15.169 24.162 1.00 6.98 19 LEU C C 1
ATOM 3828 O O . LEU C 1 22 ? 12.855 -14.265 24.983 1.00 5.89 19 LEU C O 1
ATOM 3833 N N . GLU C 1 23 ? 13.149 -15.083 22.907 1.00 7.40 20 GLU C N 1
ATOM 3834 C CA . GLU C 1 23 ? 13.819 -13.884 22.405 1.00 8.48 20 GLU C CA 1
ATOM 3835 C C . GLU C 1 23 ? 12.887 -12.679 22.520 1.00 7.31 20 GLU C C 1
ATOM 3836 O O . GLU C 1 23 ? 11.694 -12.790 22.241 1.00 6.52 20 GLU C O 1
ATOM 3842 N N . GLY C 1 24 ? 13.435 -11.536 22.931 1.00 4.96 21 GLY C N 1
ATOM 3843 C CA . GLY C 1 24 ? 12.638 -10.326 23.046 1.00 6.61 21 GLY C CA 1
ATOM 3844 C C . GLY C 1 24 ? 12.401 -9.787 21.651 1.00 6.25 21 GLY C C 1
ATOM 3845 O O . GLY C 1 24 ? 13.345 -9.653 20.874 1.00 6.91 21 GLY C O 1
ATOM 3846 N N . THR C 1 25 ? 11.154 -9.465 21.325 1.00 5.76 22 THR C N 1
ATOM 3847 C CA . THR C 1 25 ? 10.832 -8.998 19.983 1.00 7.47 22 THR C CA 1
ATOM 3848 C C . THR C 1 25 ? 10.148 -7.635 19.859 1.00 8.16 22 THR C C 1
ATOM 3849 O O . THR C 1 25 ? 9.811 -7.208 18.757 1.00 10.11 22 THR C O 1
ATOM 3853 N N . ALA C 1 26 ? 9.930 -6.971 20.989 1.00 7.74 23 ALA C N 1
ATOM 3854 C CA . ALA C 1 26 ? 9.325 -5.643 21.014 1.00 8.70 23 ALA C CA 1
ATOM 3855 C C . ALA C 1 26 ? 9.847 -4.948 22.267 1.00 10.19 23 ALA C C 1
ATOM 3856 O O . ALA C 1 26 ? 10.169 -5.598 23.256 1.00 8.55 23 ALA C O 1
ATOM 3858 N N . THR C 1 27 ? 9.925 -3.627 22.234 1.00 9.41 24 THR C N 1
ATOM 3859 C CA . THR C 1 27 ? 10.433 -2.903 23.383 1.00 10.33 24 THR C CA 1
ATOM 3860 C C . THR C 1 27 ? 9.303 -2.485 24.324 1.00 9.65 24 THR C C 1
ATOM 3861 O O . THR C 1 27 ? 8.130 -2.501 23.953 1.00 8.38 24 THR C O 1
ATOM 3865 N N . ILE C 1 28 ? 9.662 -2.126 25.551 1.00 9.67 25 ILE C N 1
ATOM 3866 C CA . ILE C 1 28 ? 8.678 -1.678 26.525 1.00 8.58 25 ILE C CA 1
ATOM 3867 C C . ILE C 1 28 ? 8.016 -0.416 25.973 1.00 8.41 25 ILE C C 1
ATOM 3868 O O . ILE C 1 28 ? 6.792 -0.274 26.005 1.00 6.82 25 ILE C O 1
ATOM 3873 N N . ASN C 1 29 ? 8.838 0.487 25.445 1.00 10.14 26 ASN C N 1
ATOM 3874 C CA . ASN C 1 29 ? 8.346 1.735 24.870 1.00 11.98 26 ASN C CA 1
ATOM 3875 C C . ASN C 1 29 ? 7.318 1.491 23.772 1.00 11.39 26 ASN C C 1
ATOM 3876 O O . ASN C 1 29 ? 6.286 2.161 23.718 1.00 10.66 26 ASN C O 1
ATOM 3881 N N . GLU C 1 30 ? 7.598 0.534 22.894 1.00 10.42 27 GLU C N 1
ATOM 3882 C CA . GLU C 1 30 ? 6.673 0.221 21.816 1.00 11.49 27 GLU C CA 1
ATOM 3883 C C . GLU C 1 30 ? 5.339 -0.263 22.373 1.00 9.97 27 GLU C C 1
ATOM 3884 O O . GLU C 1 30 ? 4.283 0.104 21.861 1.00 11.25 27 GLU C O 1
ATOM 3890 N N . LEU C 1 31 ? 5.383 -1.068 23.435 1.00 8.76 28 LEU C N 1
ATOM 3891 C CA . LEU C 1 31 ? 4.152 -1.578 24.047 1.00 7.72 28 LEU C CA 1
ATOM 3892 C C . LEU C 1 31 ? 3.343 -0.457 24.702 1.00 7.91 28 LEU C C 1
ATOM 3893 O O . LEU C 1 31 ? 2.117 -0.411 24.586 1.00 8.80 28 LEU C O 1
ATOM 3898 N N . LEU C 1 32 ? 4.033 0.449 25.388 1.00 8.48 29 LEU C N 1
ATOM 3899 C CA . LEU C 1 32 ? 3.365 1.559 26.052 1.00 10.59 29 LEU C CA 1
ATOM 3900 C C . LEU C 1 32 ? 2.600 2.447 25.075 1.00 11.25 29 LEU C C 1
ATOM 3901 O O . LEU C 1 32 ? 1.687 3.171 25.467 1.00 11.59 29 LEU C O 1
ATOM 3906 N N . GLU C 1 33 ? 2.959 2.388 23.799 1.00 13.14 30 GLU C N 1
ATOM 3907 C CA . GLU C 1 33 ? 2.252 3.184 22.802 1.00 15.48 30 GLU C CA 1
ATOM 3908 C C . GLU C 1 33 ? 0.844 2.611 22.618 1.00 14.99 30 GLU C C 1
ATOM 3909 O O . GLU C 1 33 ? -0.032 3.268 22.058 1.00 14.38 30 GLU C O 1
ATOM 3915 N N . HIS C 1 34 ? 0.632 1.388 23.104 1.00 13.87 31 HIS C N 1
ATOM 3916 C CA . HIS C 1 34 ? -0.656 0.704 22.967 1.00 12.50 31 HIS C CA 1
ATOM 3917 C C . HIS C 1 34 ? -1.513 0.628 24.233 1.00 12.69 31 HIS C C 1
ATOM 3918 O O . HIS C 1 34 ? -2.651 0.157 24.183 1.00 10.13 31 HIS C O 1
ATOM 3925 N N . GLY C 1 35 ? -0.979 1.077 25.364 1.00 11.26 32 GLY C N 1
ATOM 3926 C CA . GLY C 1 35 ? -1.755 1.020 26.588 1.00 10.76 32 GLY C CA 1
ATOM 3927 C C . GLY C 1 35 ? -1.039 1.504 27.831 1.00 9.93 32 GLY C C 1
ATOM 3928 O O . GLY C 1 35 ? 0.112 1.936 27.766 1.00 9.82 32 GLY C O 1
ATOM 3929 N N . ASN C 1 36 ? -1.728 1.422 28.967 1.00 9.81 33 ASN C N 1
ATOM 3930 C CA . ASN C 1 36 ? -1.180 1.853 30.249 1.00 10.42 33 ASN C CA 1
ATOM 3931 C C . ASN C 1 36 ? -1.443 0.849 31.375 1.00 10.68 33 ASN C C 1
ATOM 3932 O O . ASN C 1 36 ? -1.174 1.135 32.544 1.00 10.19 33 ASN C O 1
ATOM 3937 N N . LEU C 1 37 ? -1.985 -0.316 31.027 1.00 9.59 34 LEU C N 1
ATOM 3938 C CA . LEU C 1 37 ? -2.267 -1.365 32.013 1.00 10.03 34 LEU C CA 1
ATOM 3939 C C . LEU C 1 37 ? -2.120 -2.722 31.350 1.00 10.24 34 LEU C C 1
ATOM 3940 O O . LEU C 1 37 ? -2.754 -2.993 30.332 1.00 10.82 34 LEU C O 1
ATOM 3945 N N . GLY C 1 38 ? -1.284 -3.579 31.924 1.00 10.41 35 GLY C N 1
ATOM 3946 C CA . GLY C 1 38 ? -1.095 -4.890 31.333 1.00 8.25 35 GLY C CA 1
ATOM 3947 C C . GLY C 1 38 ? -0.042 -5.737 32.017 1.00 6.94 35 GLY C C 1
ATOM 3948 O O . GLY C 1 38 ? 0.400 -5.441 33.130 1.00 7.67 35 GLY C O 1
ATOM 3949 N N . ILE C 1 39 ? 0.369 -6.792 31.325 1.00 6.41 36 ILE C N 1
ATOM 3950 C CA . ILE C 1 39 ? 1.339 -7.740 31.853 1.00 6.27 36 ILE C CA 1
ATOM 3951 C C . ILE C 1 39 ? 2.286 -8.234 30.770 1.00 5.98 36 ILE C C 1
ATOM 3952 O O . ILE C 1 39 ? 1.930 -8.270 29.592 1.00 6.26 36 ILE C O 1
ATOM 3957 N N . ALA C 1 40 ? 3.486 -8.635 31.178 1.00 6.09 37 ALA C N 1
ATOM 3958 C CA . ALA C 1 40 ? 4.475 -9.143 30.240 1.00 7.15 37 ALA C CA 1
ATOM 3959 C C . ALA C 1 40 ? 5.640 -9.775 30.978 1.00 6.16 37 ALA C C 1
ATOM 3960 O O . ALA C 1 40 ? 5.569 -10.021 32.180 1.00 7.53 37 ALA C O 1
ATOM 3962 N N . THR C 1 41 ? 6.701 -10.045 30.228 1.00 7.03 38 THR C N 1
ATOM 3963 C CA . THR C 1 41 ? 7.937 -10.607 30.758 1.00 6.78 38 THR C CA 1
ATOM 3964 C C . THR C 1 41 ? 9.018 -10.095 29.813 1.00 6.78 38 THR C C 1
ATOM 3965 O O . THR C 1 41 ? 8.703 -9.513 28.775 1.00 5.80 38 THR C O 1
ATOM 3969 N N . LEU C 1 42 ? 10.282 -10.288 30.170 1.00 5.76 39 LEU C N 1
ATOM 3970 C CA . LEU C 1 42 ? 11.380 -9.823 29.331 1.00 7.03 39 LEU C CA 1
ATOM 3971 C C . LEU C 1 42 ? 12.069 -10.985 28.621 1.00 7.32 39 LEU C C 1
ATOM 3972 O O . LEU C 1 42 ? 11.703 -12.148 28.806 1.00 7.16 39 LEU C O 1
ATOM 3977 N N . THR C 1 43 ? 13.067 -10.651 27.807 1.00 8.28 40 THR C N 1
ATOM 3978 C CA . THR C 1 43 ? 13.854 -11.638 27.071 1.00 7.86 40 THR C CA 1
ATOM 3979 C C . THR C 1 43 ? 14.242 -12.797 27.990 1.00 7.89 40 THR C C 1
ATOM 3980 O O . THR C 1 43 ? 14.639 -12.578 29.132 1.00 6.87 40 THR C O 1
ATOM 3984 N N . GLY C 1 44 ? 14.121 -14.025 27.484 1.00 7.79 41 GLY C N 1
ATOM 3985 C CA . GLY C 1 44 ? 14.457 -15.198 28.272 1.00 7.31 41 GLY C CA 1
ATOM 3986 C C . GLY C 1 44 ? 13.398 -15.438 29.328 1.00 8.60 41 GLY C C 1
ATOM 3987 O O . GLY C 1 44 ? 13.586 -16.226 30.256 1.00 8.11 41 GLY C O 1
ATOM 3988 N N . SER C 1 45 ? 12.268 -14.758 29.167 1.00 7.74 42 SER C N 1
ATOM 3989 C CA . SER C 1 45 ? 11.161 -14.849 30.110 1.00 8.56 42 SER C CA 1
ATOM 3990 C C . SER C 1 45 ? 11.668 -14.511 31.504 1.00 8.99 42 SER C C 1
ATOM 3991 O O . SER C 1 45 ? 11.336 -15.175 32.493 1.00 8.29 42 SER C O 1
ATOM 3994 N N . ASP C 1 46 ? 12.489 -13.471 31.567 1.00 7.58 43 ASP C N 1
ATOM 3995 C CA . ASP C 1 46 ? 13.058 -13.022 32.817 1.00 9.43 43 ASP C CA 1
ATOM 3996 C C . ASP C 1 46 ? 12.099 -12.162 33.638 1.00 8.34 43 ASP C C 1
ATOM 3997 O O . ASP C 1 46 ? 11.800 -11.019 33.297 1.00 9.05 43 ASP C O 1
ATOM 4002 N N . GLY C 1 47 ? 11.604 -12.739 34.720 1.00 8.99 44 GLY C N 1
ATOM 4003 C CA . GLY C 1 47 ? 10.734 -12.004 35.609 1.00 8.81 44 GLY C CA 1
ATOM 4004 C C . GLY C 1 47 ? 9.333 -11.660 35.150 1.00 9.17 44 GLY C C 1
ATOM 4005 O O . GLY C 1 47 ? 8.794 -12.215 34.186 1.00 6.69 44 GLY C O 1
ATOM 4006 N N . GLU C 1 48 ? 8.767 -10.690 35.857 1.00 8.37 45 GLU C N 1
ATOM 4007 C CA . GLU C 1 48 ? 7.407 -10.243 35.643 1.00 7.64 45 GLU C CA 1
ATOM 4008 C C . GLU C 1 48 ? 7.307 -8.760 35.358 1.00 7.78 45 GLU C C 1
ATOM 4009 O O . GLU C 1 48 ? 7.810 -7.934 36.122 1.00 8.42 45 GLU C O 1
ATOM 4015 N N . VAL C 1 49 ? 6.645 -8.418 34.262 1.00 5.31 46 VAL C N 1
ATOM 4016 C CA . VAL C 1 49 ? 6.461 -7.017 33.928 1.00 5.05 46 VAL C CA 1
ATOM 4017 C C . VAL C 1 49 ? 5.033 -6.631 34.304 1.00 5.83 46 VAL C C 1
ATOM 4018 O O . VAL C 1 49 ? 4.089 -7.388 34.066 1.00 7.32 46 VAL C O 1
ATOM 4022 N N . ILE C 1 50 ? 4.879 -5.469 34.923 1.00 6.07 47 ILE C N 1
ATOM 4023 C CA . ILE C 1 50 ? 3.559 -4.993 35.297 1.00 7.01 47 ILE C CA 1
ATOM 4024 C C . ILE C 1 50 ? 3.371 -3.596 34.716 1.00 7.20 47 ILE C C 1
ATOM 4025 O O . ILE C 1 50 ? 4.136 -2.682 35.031 1.00 6.80 47 ILE C O 1
ATOM 4030 N N . PHE C 1 51 ? 2.383 -3.437 33.845 1.00 6.20 48 PHE C N 1
ATOM 4031 C CA . PHE C 1 51 ? 2.093 -2.127 33.282 1.00 6.76 48 PHE C CA 1
ATOM 4032 C C . PHE C 1 51 ? 1.011 -1.564 34.208 1.00 7.32 48 PHE C C 1
ATOM 4033 O O . PHE C 1 51 ? -0.095 -2.098 34.276 1.00 5.71 48 PHE C O 1
ATOM 4041 N N . LEU C 1 52 ? 1.339 -0.500 34.934 1.00 7.18 49 LEU C N 1
ATOM 4042 C CA . LEU C 1 52 ? 0.396 0.099 35.872 1.00 9.53 49 LEU C CA 1
ATOM 4043 C C . LEU C 1 52 ? 0.461 1.621 35.839 1.00 11.23 49 LEU C C 1
ATOM 4044 O O . LEU C 1 52 ? 1.518 2.206 36.056 1.00 10.85 49 LEU C O 1
ATOM 4049 N N . ASP C 1 53 ? -0.680 2.246 35.563 1.00 12.12 50 ASP C N 1
ATOM 4050 C CA . ASP C 1 53 ? -0.789 3.699 35.496 1.00 15.67 50 ASP C CA 1
ATOM 4051 C C . ASP C 1 53 ? 0.168 4.315 34.484 1.00 16.05 50 ASP C C 1
ATOM 4052 O O . ASP C 1 53 ? 0.696 5.406 34.703 1.00 15.22 50 ASP C O 1
ATOM 4057 N N . GLY C 1 54 ? 0.397 3.611 33.381 1.00 14.48 51 GLY C N 1
ATOM 4058 C CA . GLY C 1 54 ? 1.279 4.128 32.353 1.00 13.11 51 GLY C CA 1
ATOM 4059 C C . GLY C 1 54 ? 2.754 3.852 32.567 1.00 12.87 51 GLY C C 1
ATOM 4060 O O . GLY C 1 54 ? 3.576 4.230 31.735 1.00 10.31 51 GLY C O 1
ATOM 4061 N N . LYS C 1 55 ? 3.100 3.198 33.672 1.00 12.60 52 LYS C N 1
ATOM 4062 C CA . LYS C 1 55 ? 4.499 2.886 33.947 1.00 12.54 52 LYS C CA 1
ATOM 4063 C C . LYS C 1 55 ? 4.769 1.389 33.810 1.00 11.68 52 LYS C C 1
ATOM 4064 O O . LYS C 1 55 ? 3.865 0.570 33.972 1.00 12.05 52 LYS C O 1
ATOM 4070 N N . ALA C 1 56 ? 6.015 1.040 33.504 1.00 9.16 53 ALA C N 1
ATOM 4071 C CA . ALA C 1 56 ? 6.402 -0.357 33.347 1.00 8.63 53 ALA C CA 1
ATOM 4072 C C . ALA C 1 56 ? 7.349 -0.784 34.468 1.00 8.69 53 ALA C C 1
ATOM 4073 O O . ALA C 1 56 ? 8.467 -0.278 34.575 1.00 9.28 53 ALA C O 1
ATOM 4075 N N . TYR C 1 57 ? 6.890 -1.713 35.301 1.00 8.58 54 TYR C N 1
ATOM 4076 C CA . TYR C 1 57 ? 7.689 -2.219 36.412 1.00 7.63 54 TYR C CA 1
ATOM 4077 C C . TYR C 1 57 ? 8.135 -3.656 36.143 1.00 7.74 54 TYR C C 1
ATOM 4078 O O . TYR C 1 57 ? 7.454 -4.412 35.438 1.00 5.05 54 TYR C O 1
ATOM 4087 N N . HIS C 1 58 ? 9.279 -4.024 36.713 1.00 6.62 55 HIS C N 1
ATOM 4088 C CA . HIS C 1 58 ? 9.829 -5.362 36.548 1.00 6.90 55 HIS C CA 1
ATOM 4089 C C . HIS C 1 58 ? 10.271 -5.957 37.883 1.00 6.75 55 HIS C C 1
ATOM 4090 O O . HIS C 1 58 ? 11.054 -5.349 38.621 1.00 6.47 55 HIS C O 1
ATOM 4097 N N . ALA C 1 59 ? 9.748 -7.143 38.182 1.00 6.48 56 ALA C N 1
ATOM 4098 C CA . ALA C 1 59 ? 10.077 -7.872 39.405 1.00 5.04 56 ALA C CA 1
ATOM 4099 C C . ALA C 1 59 ? 10.752 -9.167 38.955 1.00 7.32 56 ALA C C 1
ATOM 4100 O O . ALA C 1 59 ? 10.158 -9.941 38.201 1.00 7.94 56 ALA C O 1
ATOM 4102 N N . ASN C 1 60 ? 11.987 -9.405 39.391 1.00 7.26 57 ASN C N 1
ATOM 4103 C CA . ASN C 1 60 ? 12.670 -10.621 38.978 1.00 8.37 57 ASN C CA 1
ATOM 4104 C C . ASN C 1 60 ? 12.878 -11.648 40.084 1.00 8.57 57 ASN C C 1
ATOM 4105 O O . ASN C 1 60 ? 12.477 -11.448 41.234 1.00 6.94 57 ASN C O 1
ATOM 4110 N N . GLU C 1 61 ? 13.503 -12.756 39.706 1.00 8.55 58 GLU C N 1
ATOM 4111 C CA . GLU C 1 61 ? 13.770 -13.874 40.604 1.00 8.19 58 GLU C CA 1
ATOM 4112 C C . GLU C 1 61 ? 14.654 -13.526 41.796 1.00 9.54 58 GLU C C 1
ATOM 4113 O O . GLU C 1 61 ? 14.624 -14.222 42.810 1.00 7.17 58 GLU C O 1
ATOM 4119 N N . HIS C 1 62 ? 15.439 -12.459 41.673 1.00 8.99 59 HIS C N 1
ATOM 4120 C CA . HIS C 1 62 ? 16.338 -12.047 42.750 1.00 12.46 59 HIS C CA 1
ATOM 4121 C C . HIS C 1 62 ? 15.672 -11.054 43.702 1.00 12.38 59 HIS C C 1
ATOM 4122 O O . HIS C 1 62 ? 16.340 -10.421 44.513 1.00 9.60 59 HIS C O 1
ATOM 4129 N N . LYS C 1 63 ? 14.353 -10.923 43.582 1.00 11.35 60 LYS C N 1
ATOM 4130 C CA . LYS C 1 63 ? 13.567 -10.036 44.429 1.00 11.19 60 LYS C CA 1
ATOM 4131 C C . LYS C 1 63 ? 13.784 -8.548 44.170 1.00 13.55 60 LYS C C 1
ATOM 4132 O O . LYS C 1 63 ? 13.481 -7.709 45.021 1.00 12.56 60 LYS C O 1
ATOM 4138 N N . GLU C 1 64 ? 14.312 -8.213 42.998 1.00 11.21 61 GLU C N 1
ATOM 4139 C CA . GLU C 1 64 ? 14.515 -6.810 42.665 1.00 10.21 61 GLU C CA 1
ATOM 4140 C C . GLU C 1 64 ? 13.216 -6.323 42.020 1.00 9.74 61 GLU C C 1
ATOM 4141 O O . GLU C 1 64 ? 12.515 -7.100 41.361 1.00 7.37 61 GLU C O 1
ATOM 4147 N N . PHE C 1 65 ? 12.890 -5.052 42.230 1.00 7.18 62 PHE C N 1
ATOM 4148 C CA . PHE C 1 65 ? 11.677 -4.448 41.671 1.00 9.04 62 PHE C CA 1
ATOM 4149 C C . PHE C 1 65 ? 12.073 -3.053 41.195 1.00 8.89 62 PHE C C 1
ATOM 4150 O O . PHE C 1 65 ? 12.444 -2.202 42.005 1.00 9.00 62 PHE C O 1
ATOM 4158 N N . ILE C 1 66 ? 11.982 -2.813 39.892 1.00 6.38 63 ILE C N 1
ATOM 4159 C CA . ILE C 1 66 ? 12.384 -1.529 39.336 1.00 9.12 63 ILE C CA 1
ATOM 4160 C C . ILE C 1 66 ? 11.439 -1.025 38.261 1.00 9.55 63 ILE C C 1
ATOM 4161 O O . ILE C 1 66 ? 10.557 -1.748 37.803 1.00 9.56 63 ILE C O 1
ATOM 4166 N N . GLU C 1 67 ? 11.623 0.228 37.864 1.00 8.88 64 GLU C N 1
ATOM 4167 C CA . GLU C 1 67 ? 10.824 0.781 36.783 1.00 10.48 64 GLU C CA 1
ATOM 4168 C C . GLU C 1 67 ? 11.741 0.687 35.573 1.00 10.92 64 GLU C C 1
ATOM 4169 O O . GLU C 1 67 ? 12.856 1.210 35.588 1.00 10.99 64 GLU C O 1
ATOM 4175 N N . LEU C 1 68 ? 11.276 0.019 34.530 1.00 10.89 65 LEU C N 1
ATOM 4176 C CA . LEU C 1 68 ? 12.073 -0.158 33.319 1.00 10.97 65 LEU C CA 1
ATOM 4177 C C . LEU C 1 68 ? 12.358 1.163 32.612 1.00 12.60 65 LEU C C 1
ATOM 4178 O O . LEU C 1 68 ? 11.588 2.116 32.727 1.00 13.47 65 LEU C O 1
ATOM 4183 N N . LYS C 1 69 ? 13.466 1.218 31.880 1.00 12.03 66 LYS C N 1
ATOM 4184 C CA . LYS C 1 69 ? 13.835 2.432 31.160 1.00 13.97 66 LYS C CA 1
ATOM 4185 C C . LYS C 1 69 ? 13.023 2.614 29.887 1.00 14.10 66 LYS C C 1
ATOM 4186 O O . LYS C 1 69 ? 12.736 3.743 29.485 1.00 12.45 66 LYS C O 1
ATOM 4192 N N . GLY C 1 70 ? 12.650 1.502 29.259 1.00 11.27 67 GLY C N 1
ATOM 4193 C CA . GLY C 1 70 ? 11.850 1.572 28.050 1.00 12.26 67 GLY C CA 1
ATOM 4194 C C . GLY C 1 70 ? 12.450 0.857 26.855 1.00 13.09 67 GLY C C 1
ATOM 4195 O O . GLY C 1 70 ? 11.755 0.573 25.884 1.00 12.74 67 GLY C O 1
ATOM 4196 N N . ASP C 1 71 ? 13.738 0.552 26.928 1.00 12.83 68 ASP C N 1
ATOM 4197 C CA . ASP C 1 71 ? 14.422 -0.112 25.827 1.00 13.77 68 ASP C CA 1
ATOM 4198 C C . ASP C 1 71 ? 14.508 -1.630 25.992 1.00 12.87 68 ASP C C 1
ATOM 4199 O O . ASP C 1 71 ? 14.953 -2.335 25.077 1.00 11.11 68 ASP C O 1
ATOM 4204 N N . GLU C 1 72 ? 14.104 -2.131 27.158 1.00 10.65 69 GLU C N 1
ATOM 4205 C CA . GLU C 1 72 ? 14.147 -3.569 27.413 1.00 11.39 69 GLU C CA 1
ATOM 4206 C C . GLU C 1 72 ? 13.168 -4.262 26.464 1.00 9.69 69 GLU C C 1
ATOM 4207 O O . GLU C 1 72 ? 12.119 -3.708 26.146 1.00 8.79 69 GLU C O 1
ATOM 4213 N N . LYS C 1 73 ? 13.509 -5.469 26.020 1.00 10.28 70 LYS C N 1
ATOM 4214 C CA . LYS C 1 73 ? 12.661 -6.207 25.082 1.00 9.95 70 LYS C CA 1
ATOM 4215 C C . LYS C 1 73 ? 11.780 -7.256 25.744 1.00 9.00 70 LYS C C 1
ATOM 4216 O O . LYS C 1 73 ? 12.150 -7.830 26.769 1.00 6.63 70 LYS C O 1
ATOM 4222 N N . VAL C 1 74 ? 10.613 -7.501 25.143 1.00 7.10 71 VAL C N 1
ATOM 4223 C CA . VAL C 1 74 ? 9.661 -8.482 25.659 1.00 7.01 71 VAL C CA 1
ATOM 4224 C C . VAL C 1 74 ? 9.295 -9.510 24.585 1.00 5.27 71 VAL C C 1
ATOM 4225 O O . VAL C 1 74 ? 9.111 -9.170 23.415 1.00 4.10 71 VAL C O 1
ATOM 4229 N N . PRO C 1 75 ? 9.211 -10.790 24.964 1.00 5.66 72 PRO C N 1
ATOM 4230 C CA . PRO C 1 75 ? 8.855 -11.810 23.975 1.00 6.46 72 PRO C CA 1
ATOM 4231 C C . PRO C 1 75 ? 7.342 -12.001 23.912 1.00 6.63 72 PRO C C 1
ATOM 4232 O O . PRO C 1 75 ? 6.818 -12.604 22.980 1.00 7.23 72 PRO C O 1
ATOM 4236 N N . TYR C 1 76 ? 6.652 -11.476 24.918 1.00 5.78 73 TYR C N 1
ATOM 4237 C CA . TYR C 1 76 ? 5.201 -11.611 25.020 1.00 6.64 73 TYR C CA 1
ATOM 4238 C C . TYR C 1 76 ? 4.657 -10.549 25.960 1.00 6.53 73 TYR C C 1
ATOM 4239 O O . TYR C 1 76 ? 5.231 -10.298 27.024 1.00 5.93 73 TYR C O 1
ATOM 4248 N N . ALA C 1 77 ? 3.549 -9.931 25.569 1.00 5.38 74 ALA C N 1
ATOM 4249 C CA . ALA C 1 77 ? 2.933 -8.892 26.378 1.00 6.24 74 ALA C CA 1
ATOM 4250 C C . ALA C 1 77 ? 1.486 -8.658 25.964 1.00 6.10 74 ALA C C 1
ATOM 4251 O O . ALA C 1 77 ? 1.109 -8.922 24.823 1.00 6.32 74 ALA C O 1
ATOM 4253 N N . SER C 1 78 ? 0.684 -8.181 26.910 1.00 6.48 75 SER C N 1
ATOM 4254 C CA . SER C 1 78 ? -0.721 -7.850 26.666 1.00 8.05 75 SER C CA 1
ATOM 4255 C C . SER C 1 78 ? -0.911 -6.496 27.340 1.00 5.99 75 SER C C 1
ATOM 4256 O O . SER C 1 78 ? -0.496 -6.312 28.485 1.00 7.05 75 SER C O 1
ATOM 4259 N N . ILE C 1 79 ? -1.531 -5.546 26.647 1.00 5.48 76 ILE C N 1
ATOM 4260 C CA . ILE C 1 79 ? -1.709 -4.222 27.234 1.00 3.98 76 ILE C CA 1
ATOM 4261 C C . ILE C 1 79 ? -2.950 -3.526 26.677 1.00 5.69 76 ILE C C 1
ATOM 4262 O O . ILE C 1 79 ? -3.386 -3.818 25.567 1.00 7.13 76 ILE C O 1
ATOM 4267 N N . THR C 1 80 ? -3.517 -2.609 27.454 1.00 5.47 77 THR C N 1
ATOM 4268 C CA . THR C 1 80 ? -4.709 -1.888 27.029 1.00 8.30 77 THR C CA 1
ATOM 4269 C C . THR C 1 80 ? -4.728 -0.469 27.577 1.00 7.01 77 THR C C 1
ATOM 4270 O O . THR C 1 80 ? -4.112 -0.192 28.603 1.00 7.38 77 THR C O 1
ATOM 4274 N N . ASN C 1 81 ? -5.413 0.429 26.871 1.00 9.74 78 ASN C N 1
ATOM 4275 C CA . ASN C 1 81 ? -5.578 1.807 27.337 1.00 11.41 78 ASN C CA 1
ATOM 4276 C C . ASN C 1 81 ? -6.812 1.651 28.225 1.00 10.09 78 ASN C C 1
ATOM 4277 O O . ASN C 1 81 ? -7.944 1.775 27.763 1.00 10.58 78 ASN C O 1
ATOM 4282 N N . PHE C 1 82 ? -6.578 1.365 29.499 1.00 9.86 79 PHE C N 1
ATOM 4283 C CA . PHE C 1 82 ? -7.653 1.095 30.453 1.00 11.34 79 PHE C CA 1
ATOM 4284 C C . PHE C 1 82 ? -8.704 2.172 30.662 1.00 12.67 79 PHE C C 1
ATOM 4285 O O . PHE C 1 82 ? -8.403 3.306 31.027 1.00 12.04 79 PHE C O 1
ATOM 4293 N N . LYS C 1 83 ? -9.951 1.773 30.445 1.00 13.61 80 LYS C N 1
ATOM 4294 C CA . LYS C 1 83 ? -11.107 2.643 30.593 1.00 15.48 80 LYS C CA 1
ATOM 4295 C C . LYS C 1 83 ? -12.183 1.796 31.266 1.00 13.62 80 LYS C C 1
ATOM 4296 O O . LYS C 1 83 ? -12.834 0.982 30.617 1.00 12.10 80 LYS C O 1
ATOM 4302 N N . ALA C 1 84 ? -12.347 1.983 32.572 1.00 12.94 81 ALA C N 1
ATOM 4303 C CA . ALA C 1 84 ? -13.324 1.229 33.353 1.00 13.50 81 ALA C CA 1
ATOM 4304 C C . ALA C 1 84 ? -14.764 1.605 33.050 1.00 14.05 81 ALA C C 1
ATOM 4305 O O . ALA C 1 84 ? -15.148 2.768 33.163 1.00 17.67 81 ALA C O 1
ATOM 4307 N N . SER C 1 85 ? -15.562 0.612 32.679 1.00 13.18 82 SER C N 1
ATOM 4308 C CA . SER C 1 85 ? -16.968 0.839 32.386 1.00 13.49 82 SER C CA 1
ATOM 4309 C C . SER C 1 85 ? -17.794 0.483 33.619 1.00 13.93 82 SER C C 1
ATOM 4310 O O . SER C 1 85 ? -18.949 0.890 33.750 1.00 14.51 82 SER C O 1
ATOM 4313 N N . LYS C 1 86 ? -17.195 -0.284 34.523 1.00 11.62 83 LYS C N 1
ATOM 4314 C CA . LYS C 1 86 ? -17.876 -0.676 35.748 1.00 13.86 83 LYS C CA 1
ATOM 4315 C C . LYS C 1 86 ? -16.902 -0.701 36.916 1.00 13.96 83 LYS C C 1
ATOM 4316 O O . LYS C 1 86 ? -15.765 -1.155 36.781 1.00 12.72 83 LYS C O 1
ATOM 4322 N N . THR C 1 87 ? -17.362 -0.194 38.056 1.00 12.68 84 THR C N 1
ATOM 4323 C CA . THR C 1 87 ? -16.572 -0.145 39.276 1.00 13.28 84 THR C CA 1
ATOM 4324 C C . THR C 1 87 ? -17.429 -0.679 40.422 1.00 13.32 84 THR C C 1
ATOM 4325 O O . THR C 1 87 ? -18.602 -0.327 40.542 1.00 14.06 84 THR C O 1
ATOM 4329 N N . PHE C 1 88 ? -16.851 -1.536 41.254 1.00 11.77 85 PHE C N 1
ATOM 4330 C CA . PHE C 1 88 ? -17.573 -2.071 42.400 1.00 12.60 85 PHE C CA 1
ATOM 4331 C C . PHE C 1 88 ? -16.594 -2.521 43.475 1.00 12.08 85 PHE C C 1
ATOM 4332 O O . PHE C 1 88 ? -15.477 -2.944 43.179 1.00 12.14 85 PHE C O 1
ATOM 4340 N N . PRO C 1 89 ? -17.002 -2.417 44.747 1.00 12.45 86 PRO C N 1
ATOM 4341 C CA . PRO C 1 89 ? -16.145 -2.815 45.862 1.00 11.09 86 PRO C CA 1
ATOM 4342 C C . PRO C 1 89 ? -16.308 -4.278 46.254 1.00 10.94 86 PRO C C 1
ATOM 4343 O O . PRO C 1 89 ? -17.322 -4.900 45.955 1.00 11.13 86 PRO C O 1
ATOM 4347 N N . LEU C 1 90 ? -15.283 -4.824 46.901 1.00 10.14 87 LEU C N 1
ATOM 4348 C CA . LEU C 1 90 ? -15.312 -6.195 47.397 1.00 9.70 87 LEU C CA 1
ATOM 4349 C C . LEU C 1 90 ? -14.524 -6.200 48.695 1.00 9.95 87 LEU C C 1
ATOM 4350 O O . LEU C 1 90 ? -13.612 -5.397 48.875 1.00 9.76 87 LEU C O 1
ATOM 4355 N N . GLN C 1 91 ? -14.874 -7.093 49.604 1.00 9.75 88 GLN C N 1
ATOM 4356 C CA . GLN C 1 91 ? -14.150 -7.156 50.859 1.00 11.13 88 GLN C CA 1
ATOM 4357 C C . GLN C 1 91 ? -14.210 -8.552 51.442 1.00 9.96 88 GLN C C 1
ATOM 4358 O O . GLN C 1 91 ? -15.206 -9.261 51.284 1.00 10.01 88 GLN C O 1
ATOM 4364 N N . GLN C 1 92 ? -13.128 -8.948 52.099 1.00 9.55 89 GLN C N 1
ATOM 4365 C CA . GLN C 1 92 ? -13.058 -10.247 52.747 1.00 9.46 89 GLN C CA 1
ATOM 4366 C C . GLN C 1 92 ? -13.516 -11.401 51.864 1.00 9.13 89 GLN C C 1
ATOM 4367 O O . GLN C 1 92 ? -14.530 -12.050 52.137 1.00 7.78 89 GLN C O 1
ATOM 4373 N N . LEU C 1 93 ? -12.759 -11.652 50.802 1.00 7.93 90 LEU C N 1
ATOM 4374 C CA . LEU C 1 93 ? -13.077 -12.735 49.878 1.00 8.13 90 LEU C CA 1
ATOM 4375 C C . LEU C 1 93 ? -11.816 -13.391 49.336 1.00 6.46 90 LEU C C 1
ATOM 4376 O O . LEU C 1 93 ? -10.825 -12.721 49.048 1.00 5.94 90 LEU C O 1
ATOM 4381 N N . SER C 1 94 ? -11.872 -14.709 49.196 1.00 8.60 91 SER C N 1
ATOM 4382 C CA . SER C 1 94 ? -10.759 -15.494 48.664 1.00 7.31 91 SER C CA 1
ATOM 4383 C C . SER C 1 94 ? -10.652 -15.203 47.175 1.00 6.09 91 SER C C 1
ATOM 4384 O O . SER C 1 94 ? -11.559 -14.615 46.588 1.00 4.04 91 SER C O 1
ATOM 4387 N N . GLN C 1 95 ? -9.556 -15.638 46.562 1.00 6.80 92 GLN C N 1
ATOM 4388 C CA . GLN C 1 95 ? -9.358 -15.436 45.133 1.00 8.03 92 GLN C CA 1
ATOM 4389 C C . GLN C 1 95 ? -10.506 -16.042 44.315 1.00 7.10 92 GLN C C 1
ATOM 4390 O O . GLN C 1 95 ? -11.064 -15.389 43.434 1.00 6.95 92 GLN C O 1
ATOM 4396 N N . ASP C 1 96 ? -10.876 -17.284 44.594 1.00 7.95 93 ASP C N 1
ATOM 4397 C CA . ASP C 1 96 ? -11.962 -17.882 43.822 1.00 9.33 93 ASP C CA 1
ATOM 4398 C C . ASP C 1 96 ? -13.279 -17.114 43.943 1.00 9.60 93 ASP C C 1
ATOM 4399 O O . ASP C 1 96 ? -14.033 -17.023 42.976 1.00 8.80 93 ASP C O 1
ATOM 4404 N N . ASP C 1 97 ? -13.557 -16.563 45.121 1.00 7.86 94 ASP C N 1
ATOM 4405 C CA . ASP C 1 97 ? -14.789 -15.807 45.316 1.00 7.58 94 ASP C CA 1
ATOM 4406 C C . ASP C 1 97 ? -14.713 -14.454 44.625 1.00 7.20 94 ASP C C 1
ATOM 4407 O O . ASP C 1 97 ? -15.725 -13.928 44.148 1.00 6.84 94 ASP C O 1
ATOM 4412 N N . VAL C 1 98 ? -13.513 -13.886 44.564 1.00 5.69 95 VAL C N 1
ATOM 4413 C CA . VAL C 1 98 ? -13.328 -12.616 43.874 1.00 3.93 95 VAL C CA 1
ATOM 4414 C C . VAL C 1 98 ? -13.565 -12.881 42.383 1.00 4.39 95 VAL C C 1
ATOM 4415 O O . VAL C 1 98 ? -14.285 -12.143 41.714 1.00 3.54 95 VAL C O 1
ATOM 4419 N N . PHE C 1 99 ? -12.960 -13.949 41.874 1.00 3.56 96 PHE C N 1
ATOM 4420 C CA . PHE C 1 99 ? -13.118 -14.303 40.471 1.00 6.00 96 PHE C CA 1
ATOM 4421 C C . PHE C 1 99 ? -14.582 -14.561 40.125 1.00 5.40 96 PHE C C 1
ATOM 4422 O O . PHE C 1 99 ? -15.029 -14.217 39.037 1.00 6.92 96 PHE C O 1
ATOM 4430 N N . ALA C 1 100 ? -15.327 -15.154 41.054 1.00 5.65 97 ALA C N 1
ATOM 4431 C CA . ALA C 1 100 ? -16.741 -15.440 40.816 1.00 6.55 97 ALA C CA 1
ATOM 4432 C C . ALA C 1 100 ? -17.523 -14.139 40.648 1.00 8.96 97 ALA C C 1
ATOM 4433 O O . ALA C 1 100 ? -18.390 -14.029 39.771 1.00 7.50 97 ALA C O 1
ATOM 4435 N N . GLN C 1 101 ? -17.212 -13.152 41.485 1.00 7.99 98 GLN C N 1
ATOM 4436 C CA . GLN C 1 101 ? -17.885 -11.860 41.414 1.00 9.57 98 GLN C CA 1
ATOM 4437 C C . GLN C 1 101 ? -17.537 -11.145 40.116 1.00 9.11 98 GLN C C 1
ATOM 4438 O O . GLN C 1 101 ? -18.414 -10.580 39.454 1.00 9.09 98 GLN C O 1
ATOM 4444 N N . ILE C 1 102 ? -16.260 -11.170 39.748 1.00 6.78 99 ILE C N 1
ATOM 4445 C CA . ILE C 1 102 ? -15.835 -10.502 38.530 1.00 6.98 99 ILE C CA 1
ATOM 4446 C C . ILE C 1 102 ? -16.499 -11.127 37.311 1.00 7.72 99 ILE C C 1
ATOM 4447 O O . ILE C 1 102 ? -16.888 -10.420 36.383 1.00 10.15 99 ILE C O 1
ATOM 4452 N N . LYS C 1 103 ? -16.657 -12.447 37.318 1.00 9.76 100 LYS C N 1
ATOM 4453 C CA . LYS C 1 103 ? -17.291 -13.112 36.186 1.00 12.30 100 LYS C CA 1
ATOM 4454 C C . LYS C 1 103 ? -18.784 -12.793 36.121 1.00 12.17 100 LYS C C 1
ATOM 4455 O O . LYS C 1 103 ? -19.395 -12.888 35.061 1.00 10.27 100 LYS C O 1
ATOM 4461 N N . ASN C 1 104 ? -19.365 -12.407 37.250 1.00 11.88 101 ASN C N 1
ATOM 4462 C CA . ASN C 1 104 ? -20.775 -12.041 37.275 1.00 14.42 101 ASN C CA 1
ATOM 4463 C C . ASN C 1 104 ? -20.933 -10.589 36.858 1.00 12.27 101 ASN C C 1
ATOM 4464 O O . ASN C 1 104 ? -21.987 -10.189 36.368 1.00 12.52 101 ASN C O 1
ATOM 4469 N N . GLU C 1 105 ? -19.878 -9.803 37.043 1.00 9.11 102 GLU C N 1
ATOM 4470 C CA . GLU C 1 105 ? -19.929 -8.384 36.708 1.00 10.16 102 GLU C CA 1
ATOM 4471 C C . GLU C 1 105 ? -19.455 -8.029 35.300 1.00 9.83 102 GLU C C 1
ATOM 4472 O O . GLU C 1 105 ? -19.815 -6.974 34.780 1.00 9.60 102 GLU C O 1
ATOM 4486 N N . LEU C 1 107 ? -19.144 -8.224 31.153 1.00 8.75 104 LEU C N 1
ATOM 4487 C CA . LEU C 1 107 ? -20.184 -8.330 30.137 1.00 7.88 104 LEU C CA 1
ATOM 4488 C C . LEU C 1 107 ? -20.383 -9.789 29.723 1.00 8.46 104 LEU C C 1
ATOM 4489 O O . LEU C 1 107 ? -21.516 -10.268 29.647 1.00 8.33 104 LEU C O 1
ATOM 4494 N N . SER C 1 108 ? -19.289 -10.508 29.482 1.00 6.74 105 SER C N 1
ATOM 4495 C CA . SER C 1 108 ? -19.411 -11.902 29.051 1.00 5.65 105 SER C CA 1
ATOM 4496 C C . SER C 1 108 ? -18.137 -12.739 29.210 1.00 7.13 105 SER C C 1
ATOM 4497 O O . SER C 1 108 ? -17.026 -12.252 28.989 1.00 5.97 105 SER C O 1
ATOM 4500 N N . GLU C 1 109 ? -18.308 -14.004 29.583 1.00 6.21 106 GLU C N 1
ATOM 4501 C CA . GLU C 1 109 ? -17.179 -14.919 29.725 1.00 8.31 106 GLU C CA 1
ATOM 4502 C C . GLU C 1 109 ? -16.669 -15.328 28.344 1.00 7.44 106 GLU C C 1
ATOM 4503 O O . GLU C 1 109 ? -15.660 -16.020 28.222 1.00 7.39 106 GLU C O 1
ATOM 4509 N N . ASN C 1 110 ? -17.372 -14.897 27.301 1.00 7.63 107 ASN C N 1
ATOM 4510 C CA . ASN C 1 110 ? -16.987 -15.238 25.934 1.00 4.24 107 ASN C CA 1
ATOM 4511 C C . ASN C 1 110 ? -16.190 -14.115 25.291 1.00 6.74 107 ASN C C 1
ATOM 4512 O O . ASN C 1 110 ? -15.832 -14.180 24.109 1.00 5.69 107 ASN C O 1
ATOM 4517 N N . LEU C 1 111 ? -15.905 -13.089 26.086 1.00 5.11 108 LEU C N 1
ATOM 4518 C CA . LEU C 1 111 ? -15.151 -11.932 25.623 1.00 5.68 108 LEU C CA 1
ATOM 4519 C C . LEU C 1 111 ? -13.895 -11.768 26.453 1.00 6.56 108 LEU C C 1
ATOM 4520 O O . LEU C 1 111 ? -13.792 -12.322 27.547 1.00 6.80 108 LEU C O 1
ATOM 4525 N N . PHE C 1 112 ? -12.942 -11.005 25.927 1.00 6.98 109 PHE C N 1
ATOM 4526 C CA . PHE C 1 112 ? -11.722 -10.692 26.668 1.00 5.68 109 PHE C CA 1
ATOM 4527 C C . PHE C 1 112 ? -12.134 -9.496 27.519 1.00 6.71 109 PHE C C 1
ATOM 4528 O O . PHE C 1 112 ? -13.054 -8.763 27.150 1.00 5.75 109 PHE C O 1
ATOM 4536 N N . SER C 1 113 ? -11.474 -9.297 28.655 1.00 6.25 110 SER C N 1
ATOM 4537 C CA . SER C 1 113 ? -11.763 -8.140 29.495 1.00 5.93 110 SER C CA 1
ATOM 4538 C C . SER C 1 113 ? -10.538 -7.831 30.337 1.00 5.68 110 SER C C 1
ATOM 4539 O O . SER C 1 113 ? -9.644 -8.664 30.470 1.00 4.49 110 SER C O 1
ATOM 4542 N N . ALA C 1 114 ? -10.480 -6.623 30.880 1.00 5.03 111 ALA C N 1
ATOM 4543 C CA . ALA C 1 114 ? -9.348 -6.239 31.700 1.00 6.05 111 ALA C CA 1
ATOM 4544 C C . ALA C 1 114 ? -9.865 -5.911 33.081 1.00 7.54 111 ALA C C 1
ATOM 4545 O O . ALA C 1 114 ? -11.009 -5.476 33.237 1.00 8.19 111 ALA C O 1
ATOM 4547 N N . VAL C 1 115 ? -9.027 -6.135 34.085 1.00 7.38 112 VAL C N 1
ATOM 4548 C CA . VAL C 1 115 ? -9.418 -5.850 35.450 1.00 7.36 112 VAL C CA 1
ATOM 4549 C C . VAL C 1 115 ? -8.297 -5.181 36.211 1.00 7.30 112 VAL C C 1
ATOM 4550 O O . VAL C 1 115 ? -7.115 -5.360 35.900 1.00 5.58 112 VAL C O 1
ATOM 4554 N N . LYS C 1 116 ? -8.693 -4.390 37.198 1.00 8.75 113 LYS C N 1
ATOM 4555 C CA . LYS C 1 116 ? -7.774 -3.694 38.083 1.00 9.43 113 LYS C CA 1
ATOM 4556 C C . LYS C 1 116 ? -8.414 -3.846 39.457 1.00 9.60 113 LYS C C 1
ATOM 4557 O O . LYS C 1 116 ? -9.588 -3.508 39.640 1.00 7.10 113 LYS C O 1
ATOM 4563 N N . ILE C 1 117 ? -7.657 -4.391 40.404 1.00 8.05 114 ILE C N 1
ATOM 4564 C CA . ILE C 1 117 ? -8.151 -4.587 41.761 1.00 7.29 114 ILE C CA 1
ATOM 4565 C C . ILE C 1 117 ? -7.185 -3.849 42.673 1.00 9.64 114 ILE C C 1
ATOM 4566 O O . ILE C 1 117 ? -6.038 -4.268 42.847 1.00 9.65 114 ILE C O 1
ATOM 4571 N N . TYR C 1 118 ? -7.651 -2.744 43.246 1.00 9.83 115 TYR C N 1
ATOM 4572 C CA . TYR C 1 118 ? -6.809 -1.924 44.106 1.00 12.03 115 TYR C CA 1
ATOM 4573 C C . TYR C 1 118 ? -7.311 -1.780 45.537 1.00 10.75 115 TYR C C 1
ATOM 4574 O O . TYR C 1 118 ? -8.502 -1.572 45.773 1.00 8.55 115 TYR C O 1
ATOM 4583 N N . GLY C 1 119 ? -6.384 -1.876 46.487 1.00 9.36 116 GLY C N 1
ATOM 4584 C CA . GLY C 1 119 ? -6.741 -1.747 47.887 1.00 9.77 116 GLY C CA 1
ATOM 4585 C C . GLY C 1 119 ? -5.844 -2.572 48.787 1.00 9.25 116 GLY C C 1
ATOM 4586 O O . GLY C 1 119 ? -4.661 -2.753 48.500 1.00 8.74 116 GLY C O 1
ATOM 4587 N N . THR C 1 120 ? -6.405 -3.074 49.881 1.00 9.88 117 THR C N 1
ATOM 4588 C CA . THR C 1 120 ? -5.642 -3.881 50.822 1.00 10.11 117 THR C CA 1
ATOM 4589 C C . THR C 1 120 ? -5.976 -5.358 50.648 1.00 8.80 117 THR C C 1
ATOM 4590 O O . THR C 1 120 ? -7.130 -5.725 50.447 1.00 9.73 117 THR C O 1
ATOM 4594 N N . PHE C 1 121 ? -4.948 -6.194 50.727 1.00 6.98 118 PHE C N 1
ATOM 4595 C CA . PHE C 1 121 ? -5.088 -7.636 50.573 1.00 8.40 118 PHE C CA 1
ATOM 4596 C C . PHE C 1 121 ? -4.643 -8.334 51.857 1.00 8.39 118 PHE C C 1
ATOM 4597 O O . PHE C 1 121 ? -3.555 -8.060 52.367 1.00 7.10 118 PHE C O 1
ATOM 4605 N N . LYS C 1 122 ? -5.489 -9.220 52.377 1.00 9.33 119 LYS C N 1
ATOM 4606 C CA . LYS C 1 122 ? -5.162 -9.977 53.586 1.00 9.04 119 LYS C CA 1
ATOM 4607 C C . LYS C 1 122 ? -3.970 -10.880 53.275 1.00 10.71 119 LYS C C 1
ATOM 4608 O O . LYS C 1 122 ? -3.095 -11.093 54.116 1.00 10.62 119 LYS C O 1
ATOM 4614 N N . HIS C 1 123 ? -3.963 -11.431 52.063 1.00 9.96 120 HIS C N 1
ATOM 4615 C CA . HIS C 1 123 ? -2.886 -12.305 51.612 1.00 7.73 120 HIS C CA 1
ATOM 4616 C C . HIS C 1 123 ? -2.596 -12.057 50.146 1.00 7.84 120 HIS C C 1
ATOM 4617 O O . HIS C 1 123 ? -3.497 -11.718 49.367 1.00 6.76 120 HIS C O 1
ATOM 4632 N N . HIS C 1 125 ? 0.087 -13.817 47.028 1.00 4.24 122 HIS C N 1
ATOM 4633 C CA . HIS C 1 125 ? 1.035 -14.865 46.669 1.00 5.19 122 HIS C CA 1
ATOM 4634 C C . HIS C 1 125 ? 1.415 -14.744 45.194 1.00 5.96 122 HIS C C 1
ATOM 4635 O O . HIS C 1 125 ? 0.579 -14.947 44.312 1.00 3.84 122 HIS C O 1
ATOM 4642 N N . VAL C 1 126 ? 2.675 -14.411 44.935 1.00 4.07 123 VAL C N 1
ATOM 4643 C CA . VAL C 1 126 ? 3.151 -14.260 43.565 1.00 5.61 123 VAL C CA 1
ATOM 4644 C C . VAL C 1 126 ? 4.379 -15.107 43.291 1.00 6.30 123 VAL C C 1
ATOM 4645 O O . VAL C 1 126 ? 5.022 -15.617 44.216 1.00 6.23 123 VAL C O 1
ATOM 4649 N N . ARG C 1 127 ? 4.697 -15.251 42.008 1.00 5.98 124 ARG C N 1
ATOM 4650 C CA . ARG C 1 127 ? 5.895 -15.961 41.598 1.00 6.10 124 ARG C CA 1
ATOM 4651 C C . ARG C 1 127 ? 6.632 -15.003 40.671 1.00 6.36 124 ARG C C 1
ATOM 4652 O O . ARG C 1 127 ? 6.031 -14.084 40.115 1.00 4.89 124 ARG C O 1
ATOM 4676 N N . PRO C 1 130 ? 11.798 -17.241 36.665 1.00 8.55 127 PRO C N 1
ATOM 4677 C CA . PRO C 1 130 ? 13.259 -17.185 36.596 1.00 7.77 127 PRO C CA 1
ATOM 4678 C C . PRO C 1 130 ? 13.739 -17.143 35.142 1.00 7.61 127 PRO C C 1
ATOM 4679 O O . PRO C 1 130 ? 13.195 -17.828 34.277 1.00 9.68 127 PRO C O 1
ATOM 4683 N N . ALA C 1 131 ? 14.748 -16.322 34.877 1.00 6.52 128 ALA C N 1
ATOM 4684 C CA . ALA C 1 131 ? 15.277 -16.190 33.527 1.00 8.02 128 ALA C CA 1
ATOM 4685 C C . ALA C 1 131 ? 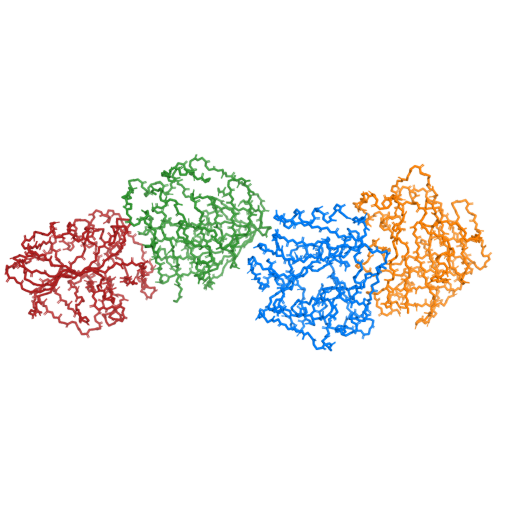15.947 -17.464 33.032 1.00 8.86 128 ALA C C 1
ATOM 4686 O O . ALA C 1 131 ? 16.524 -18.235 33.804 1.00 8.56 128 ALA C O 1
ATOM 4688 N N . GLN C 1 132 ? 15.856 -17.673 31.726 1.00 8.95 129 GLN C N 1
ATOM 4689 C CA . GLN C 1 132 ? 16.467 -18.820 31.089 1.00 11.63 129 GLN C CA 1
ATOM 4690 C C . GLN C 1 132 ? 17.644 -18.310 30.278 1.00 12.80 129 GLN C C 1
ATOM 4691 O O . GLN C 1 132 ? 17.575 -17.241 29.667 1.00 12.21 129 GLN C O 1
ATOM 4697 N N . GLN C 1 133 ? 18.731 -19.066 30.298 1.00 12.23 130 GLN C N 1
ATOM 4698 C CA . GLN C 1 133 ? 19.912 -18.728 29.529 1.00 15.23 130 GLN C CA 1
ATOM 4699 C C . GLN C 1 133 ? 19.770 -19.473 28.210 1.00 13.60 130 GLN C C 1
ATOM 4700 O O . GLN C 1 133 ? 19.374 -20.638 28.197 1.00 14.38 130 GLN C O 1
ATOM 4706 N N . PRO C 1 134 ? 20.079 -18.818 27.084 1.00 13.46 131 PRO C N 1
ATOM 4707 C CA . PRO C 1 134 ? 19.960 -19.529 25.807 1.00 12.64 131 PRO C CA 1
ATOM 4708 C C . PRO C 1 134 ? 21.016 -20.633 25.829 1.00 13.90 131 PRO C C 1
ATOM 4709 O O . PRO C 1 134 ? 22.010 -20.520 26.554 1.00 11.23 131 PRO C O 1
ATOM 4713 N N . PRO C 1 135 ? 20.817 -21.714 25.052 1.00 15.63 132 PRO C N 1
ATOM 4714 C CA . PRO C 1 135 ? 19.679 -21.973 24.161 1.00 15.70 132 PRO C CA 1
ATOM 4715 C C . PRO C 1 135 ? 18.400 -22.223 24.950 1.00 14.95 132 PRO C C 1
ATOM 4716 O O . PRO C 1 135 ? 18.388 -22.980 25.920 1.00 16.65 132 PRO C O 1
ATOM 4720 N N . TYR C 1 136 ? 17.321 -21.591 24.514 1.00 14.47 133 TYR C N 1
ATOM 4721 C CA . TYR C 1 136 ? 16.034 -21.700 25.189 1.00 15.95 133 TYR C CA 1
ATOM 4722 C C . TYR C 1 136 ? 15.327 -23.053 25.096 1.00 17.17 133 TYR C C 1
ATOM 4723 O O . TYR C 1 136 ? 15.482 -23.783 24.122 1.00 18.67 133 TYR C O 1
ATOM 4732 N N . THR C 1 137 ? 14.558 -23.372 26.133 1.00 17.86 134 THR C N 1
ATOM 4733 C CA . THR C 1 137 ? 13.790 -24.611 26.194 1.00 19.25 134 THR C CA 1
ATOM 4734 C C . THR C 1 137 ? 12.385 -24.272 26.691 1.00 18.15 134 THR C C 1
ATOM 4735 O O . THR C 1 137 ? 12.117 -23.129 27.052 1.00 16.13 134 THR C O 1
ATOM 4739 N N . ARG C 1 138 ? 11.506 -25.272 26.707 1.00 17.83 135 ARG C N 1
ATOM 4740 C CA . ARG C 1 138 ? 10.121 -25.125 27.163 1.00 16.61 135 ARG C CA 1
ATOM 4741 C C . ARG C 1 138 ? 10.056 -24.287 28.432 1.00 14.87 135 ARG C C 1
ATOM 4742 O O . ARG C 1 138 ? 10.801 -24.534 29.383 1.00 15.33 135 ARG C O 1
ATOM 4750 N N . LEU C 1 139 ? 9.149 -23.317 28.464 1.00 12.46 136 LEU C N 1
ATOM 4751 C CA . LEU C 1 139 ? 9.027 -22.449 29.626 1.00 11.50 136 LEU C CA 1
ATOM 4752 C C . LEU C 1 139 ? 8.584 -23.186 30.884 1.00 13.38 136 LEU C C 1
ATOM 4753 O O . LEU C 1 139 ? 8.874 -22.743 32.000 1.00 11.39 136 LEU C O 1
ATOM 4758 N N . ILE C 1 140 ? 7.896 -24.314 30.717 1.00 14.14 137 ILE C N 1
ATOM 4759 C CA . ILE C 1 140 ? 7.445 -25.067 31.880 1.00 14.13 137 ILE C CA 1
ATOM 4760 C C . ILE C 1 140 ? 8.634 -25.436 32.773 1.00 14.49 137 ILE C C 1
ATOM 4761 O O . ILE C 1 140 ? 8.482 -25.586 33.985 1.00 12.07 137 ILE C O 1
ATOM 4766 N N . ASP C 1 141 ? 9.818 -25.575 32.181 1.00 14.30 138 ASP C N 1
ATOM 4767 C CA . ASP C 1 141 ? 11.003 -25.912 32.970 1.00 15.64 138 ASP C CA 1
ATOM 4768 C C . ASP C 1 141 ? 11.280 -24.785 33.966 1.00 14.20 138 ASP C C 1
ATOM 4769 O O . ASP C 1 141 ? 11.664 -25.034 35.108 1.00 12.41 138 ASP C O 1
ATOM 4774 N N . SER C 1 142 ? 11.080 -23.545 33.526 1.00 12.85 139 SER C N 1
ATOM 4775 C CA . SER C 1 142 ? 11.304 -22.382 34.385 1.00 12.12 139 SER C CA 1
ATOM 4776 C C . SER C 1 142 ? 10.253 -22.279 35.500 1.00 12.22 139 SER C C 1
ATOM 4777 O O . SER C 1 142 ? 10.590 -22.041 36.666 1.00 9.93 139 SER C O 1
ATOM 4780 N N . ALA C 1 143 ? 8.984 -22.461 35.145 1.00 10.99 140 ALA C N 1
ATOM 4781 C CA . ALA C 1 143 ? 7.917 -22.385 36.139 1.00 11.81 140 ALA C CA 1
ATOM 4782 C C . ALA C 1 143 ? 8.102 -23.419 37.252 1.00 12.57 140 ALA C C 1
ATOM 4783 O O . ALA C 1 143 ? 7.782 -23.149 38.405 1.00 11.54 140 ALA C O 1
ATOM 4785 N N . ARG C 1 144 ? 8.623 -24.594 36.902 1.00 13.13 141 ARG C N 1
ATOM 4786 C CA . ARG C 1 144 ? 8.836 -25.661 37.878 1.00 13.59 141 ARG C CA 1
ATOM 4787 C C . ARG C 1 144 ? 9.947 -25.385 38.898 1.00 15.01 141 ARG C C 1
ATOM 4788 O O . ARG C 1 144 ? 10.092 -26.129 39.869 1.00 16.05 141 ARG C O 1
ATOM 4796 N N . ARG C 1 145 ? 10.722 -24.322 38.678 1.00 14.34 142 ARG C N 1
ATOM 4797 C CA . ARG C 1 145 ? 11.800 -23.940 39.596 1.00 13.84 142 ARG C CA 1
ATOM 4798 C C . ARG C 1 145 ? 11.679 -22.452 39.933 1.00 13.20 142 ARG C C 1
ATOM 4799 O O . ARG C 1 145 ? 12.660 -21.797 40.305 1.00 11.94 142 ARG C O 1
ATOM 4807 N N . GLN C 1 146 ? 10.466 -21.926 39.807 1.00 10.90 143 GLN C N 1
ATOM 4808 C CA . GLN C 1 146 ? 10.217 -20.516 40.070 1.00 8.90 143 GLN C CA 1
ATOM 4809 C C . GLN C 1 146 ? 10.195 -20.151 41.549 1.00 10.12 143 GLN C C 1
ATOM 4810 O O . GLN C 1 146 ? 9.734 -20.923 42.393 1.00 8.64 143 GLN C O 1
ATOM 4816 N N . PRO C 1 147 ? 10.726 -18.971 41.886 1.00 8.46 144 PRO C N 1
ATOM 4817 C CA . PRO C 1 147 ? 10.712 -18.549 43.285 1.00 8.36 144 PRO C CA 1
ATOM 4818 C C . PRO C 1 147 ? 9.339 -17.912 43.521 1.00 9.61 144 PRO C C 1
ATOM 4819 O O . PRO C 1 147 ? 8.764 -17.298 42.611 1.00 9.22 144 PRO C O 1
ATOM 4823 N N . GLU C 1 148 ? 8.806 -18.084 44.726 1.00 8.37 145 GLU C N 1
ATOM 4824 C CA . GLU C 1 148 ? 7.507 -17.530 45.088 1.00 7.30 145 GLU C CA 1
ATOM 4825 C C . GLU C 1 148 ? 7.655 -16.797 46.407 1.00 8.87 145 GLU C C 1
ATOM 4826 O O . GLU C 1 148 ? 8.571 -17.087 47.182 1.00 7.40 145 GLU C O 1
ATOM 4832 N N . GLU C 1 149 ? 6.773 -15.835 46.661 1.00 7.89 146 GLU C N 1
ATOM 4833 C CA . GLU C 1 149 ? 6.831 -15.083 47.911 1.00 8.01 146 GLU C CA 1
ATOM 4834 C C . GLU C 1 149 ? 5.447 -14.599 48.301 1.00 7.34 146 GLU C C 1
ATOM 4835 O O . GLU C 1 149 ? 4.702 -14.077 47.468 1.00 6.99 146 GLU C O 1
ATOM 4841 N N . LYS C 1 150 ? 5.108 -14.777 49.571 1.00 6.35 147 LYS C N 1
ATOM 4842 C CA . LYS C 1 150 ? 3.806 -14.365 50.075 1.00 8.11 147 LYS C CA 1
ATOM 4843 C C . LYS C 1 150 ? 3.953 -13.203 51.045 1.00 7.02 147 LYS C C 1
ATOM 4844 O O . LYS C 1 150 ? 4.971 -13.080 51.720 1.00 6.51 147 LYS C O 1
ATOM 4850 N N . ARG C 1 151 ? 2.936 -12.349 51.089 1.00 6.03 148 ARG C N 1
ATOM 4851 C CA . ARG C 1 151 ? 2.913 -11.186 51.981 1.00 6.81 148 ARG C CA 1
ATOM 4852 C C . ARG C 1 151 ? 1.504 -11.085 52.562 1.00 8.12 148 ARG C C 1
ATOM 4853 O O . ARG C 1 151 ? 0.528 -11.476 51.916 1.00 6.89 148 ARG C O 1
ATOM 4861 N N . GLN C 1 152 ? 1.390 -10.563 53.775 1.00 7.08 149 GLN C N 1
ATOM 4862 C CA . GLN C 1 152 ? 0.076 -10.397 54.382 1.00 6.75 149 GLN C CA 1
ATOM 4863 C C . GLN C 1 152 ? -0.210 -8.915 54.563 1.00 6.68 149 GLN C C 1
ATOM 4864 O O . GLN C 1 152 ? 0.716 -8.111 54.702 1.00 9.13 149 GLN C O 1
ATOM 4870 N N . ASP C 1 153 ? -1.492 -8.558 54.556 1.00 7.36 150 ASP C N 1
ATOM 4871 C CA . ASP C 1 153 ? -1.914 -7.175 54.777 1.00 10.10 150 ASP C CA 1
ATOM 4872 C C . ASP C 1 153 ? -1.070 -6.176 53.997 1.00 8.35 150 ASP C C 1
ATOM 4873 O O . ASP C 1 153 ? -0.415 -5.305 54.573 1.00 9.76 150 ASP C O 1
ATOM 4878 N N . ILE C 1 154 ? -1.107 -6.298 52.679 1.00 8.46 151 ILE C N 1
ATOM 4879 C CA . ILE C 1 154 ? -0.335 -5.431 51.814 1.00 6.50 151 ILE C CA 1
ATOM 4880 C C . ILE C 1 154 ? -1.278 -4.625 50.925 1.00 7.30 151 ILE C C 1
ATOM 4881 O O . ILE C 1 154 ? -2.341 -5.099 50.528 1.00 9.65 151 ILE C O 1
ATOM 4886 N N . ARG C 1 155 ? -0.887 -3.395 50.631 1.00 6.01 152 ARG C N 1
ATOM 4887 C CA . ARG C 1 155 ? -1.695 -2.506 49.813 1.00 7.09 152 ARG C CA 1
ATOM 4888 C C . ARG C 1 155 ? -1.085 -2.380 48.430 1.00 6.99 152 ARG C C 1
ATOM 4889 O O . ARG C 1 155 ? 0.127 -2.177 48.292 1.00 6.70 152 ARG C O 1
ATOM 4897 N N . GLY C 1 156 ? -1.919 -2.490 47.403 1.00 4.30 153 GLY C N 1
ATOM 4898 C CA . GLY C 1 156 ? -1.397 -2.388 46.057 1.00 5.65 153 GLY C CA 1
ATOM 4899 C C . GLY C 1 156 ? -2.451 -2.579 44.995 1.00 7.21 153 GLY C C 1
ATOM 4900 O O . GLY C 1 156 ? -3.645 -2.442 45.261 1.00 7.34 153 GLY C O 1
ATOM 4901 N N . ALA C 1 157 ? -2.007 -2.919 43.790 1.00 7.30 154 ALA C N 1
ATOM 4902 C CA . ALA C 1 157 ? -2.918 -3.110 42.677 1.00 5.98 154 ALA C CA 1
ATOM 4903 C C . ALA C 1 157 ? -2.645 -4.367 41.868 1.00 6.73 154 ALA C C 1
ATOM 4904 O O . ALA C 1 157 ? -1.497 -4.676 41.544 1.00 6.62 154 ALA C O 1
ATOM 4906 N N . ILE C 1 158 ? -3.713 -5.089 41.558 1.00 6.31 155 ILE C N 1
ATOM 4907 C CA . ILE C 1 158 ? -3.629 -6.272 40.722 1.00 6.06 155 ILE C CA 1
ATOM 4908 C C . ILE C 1 158 ? -4.137 -5.787 39.370 1.00 6.41 155 ILE C C 1
ATOM 4909 O O . ILE C 1 158 ? -5.141 -5.078 39.308 1.00 5.52 155 ILE C O 1
ATOM 4914 N N . VAL C 1 159 ? -3.438 -6.138 38.297 1.00 5.84 156 VAL C N 1
ATOM 4915 C CA . VAL C 1 159 ? -3.866 -5.761 36.952 1.00 7.02 156 VAL C CA 1
ATOM 4916 C C . VAL C 1 159 ? -3.766 -7.013 36.094 1.00 5.88 156 VAL C C 1
ATOM 4917 O O . VAL C 1 159 ? -2.858 -7.828 36.276 1.00 5.31 156 VAL C O 1
ATOM 4921 N N . GLY C 1 160 ? -4.699 -7.179 35.169 1.00 5.61 157 GLY C N 1
ATOM 4922 C CA . GLY C 1 160 ? -4.657 -8.365 34.336 1.00 6.74 157 GLY C CA 1
ATOM 4923 C C . GLY C 1 160 ? -5.796 -8.455 33.352 1.00 5.11 157 GLY C C 1
ATOM 4924 O O . GLY C 1 160 ? -6.537 -7.486 33.146 1.00 6.22 157 GLY C O 1
ATOM 4925 N N . PHE C 1 161 ? -5.948 -9.637 32.768 1.00 4.07 158 PHE C N 1
ATOM 4926 C CA . PHE C 1 161 ? -6.968 -9.872 31.759 1.00 5.54 158 PHE C CA 1
ATOM 4927 C C . PHE C 1 161 ? -7.663 -11.218 31.878 1.00 6.43 158 PHE C C 1
ATOM 4928 O O . PHE C 1 161 ? -7.090 -12.185 32.382 1.00 8.08 158 PHE C O 1
ATOM 4936 N N . PHE C 1 162 ? -8.906 -11.266 31.405 1.00 6.70 159 PHE C N 1
ATOM 4937 C CA . PHE C 1 162 ? -9.673 -12.503 31.384 1.00 5.84 159 PHE C CA 1
ATOM 4938 C C . PHE C 1 162 ? -9.686 -12.909 29.919 1.00 6.07 159 PHE C C 1
ATOM 4939 O O . PHE C 1 162 ? -9.997 -12.099 29.051 1.00 5.73 159 PHE C O 1
ATOM 4947 N N . THR C 1 163 ? -9.344 -14.161 29.653 1.00 5.64 160 THR C N 1
ATOM 4948 C CA . THR C 1 163 ? -9.311 -14.679 28.294 1.00 7.63 160 THR C CA 1
ATOM 4949 C C . THR C 1 163 ? -10.414 -15.721 28.141 1.00 8.19 160 THR C C 1
ATOM 4950 O O . THR C 1 163 ? -10.505 -16.657 28.941 1.00 8.33 160 THR C O 1
ATOM 4954 N N . PRO C 1 164 ? -11.280 -15.563 27.128 1.00 6.95 161 PRO C N 1
ATOM 4955 C CA . PRO C 1 164 ? -12.366 -16.526 26.913 1.00 8.22 161 PRO C CA 1
ATOM 4956 C C . PRO C 1 164 ? -11.799 -17.902 26.546 1.00 8.46 161 PRO C C 1
ATOM 4957 O O . PRO C 1 164 ? -10.710 -18.001 25.973 1.00 9.10 161 PRO C O 1
ATOM 4961 N N . GLU C 1 165 ? -12.543 -18.951 26.880 1.00 8.63 162 GLU C N 1
ATOM 4962 C CA . GLU C 1 165 ? -12.108 -20.327 26.661 1.00 8.88 162 GLU C CA 1
ATOM 4963 C C . GLU C 1 165 ? -11.471 -20.688 25.316 1.00 8.72 162 GLU C C 1
ATOM 4964 O O . GLU C 1 165 ? -10.413 -21.315 25.283 1.00 7.41 162 GLU C O 1
ATOM 4970 N N . LEU C 1 166 ? -12.114 -20.310 24.216 1.00 8.59 163 LEU C N 1
ATOM 4971 C CA . LEU C 1 166 ? -11.597 -20.634 22.886 1.00 8.65 163 LEU C CA 1
ATOM 4972 C C . LEU C 1 166 ? -10.183 -20.104 22.645 1.00 8.01 163 LEU C C 1
ATOM 4973 O O . LEU C 1 166 ? -9.429 -20.661 21.852 1.00 8.04 163 LEU C O 1
ATOM 4978 N N . PHE C 1 167 ? -9.819 -19.032 23.335 1.00 8.69 164 PHE C N 1
ATOM 4979 C CA . PHE C 1 167 ? -8.505 -18.443 23.134 1.00 6.38 164 PHE C CA 1
ATOM 4980 C C . PHE C 1 167 ? -7.387 -18.971 24.027 1.00 7.36 164 PHE C C 1
ATOM 4981 O O . PHE C 1 167 ? -6.293 -18.408 24.051 1.00 6.82 164 PHE C O 1
ATOM 4989 N N . HIS C 1 168 ? -7.652 -20.063 24.742 1.00 8.20 165 HIS C N 1
ATOM 4990 C CA . HIS C 1 168 ? -6.628 -20.666 25.589 1.00 9.69 165 HIS C CA 1
ATOM 4991 C C . HIS C 1 168 ? -5.489 -21.098 24.671 1.00 11.14 165 HIS C C 1
ATOM 4992 O O . HIS C 1 168 ? -5.705 -21.833 23.709 1.00 12.97 165 HIS C O 1
ATOM 4999 N N . GLY C 1 169 ? -4.278 -20.653 24.978 1.00 10.84 166 GLY C N 1
ATOM 5000 C CA . GLY C 1 169 ? -3.139 -20.974 24.138 1.00 11.11 166 GLY C CA 1
ATOM 5001 C C . GLY C 1 169 ? -2.634 -19.658 23.584 1.00 10.98 166 GLY C C 1
ATOM 5002 O O . GLY C 1 169 ? -1.444 -19.340 23.683 1.00 11.71 166 GLY C O 1
ATOM 5003 N N . VAL C 1 170 ? -3.544 -18.890 22.991 1.00 10.09 167 VAL C N 1
ATOM 5004 C CA . VAL C 1 170 ? -3.200 -17.578 22.461 1.00 10.40 167 VAL C CA 1
ATOM 5005 C C . VAL C 1 170 ? -2.932 -16.758 23.719 1.00 9.25 167 VAL C C 1
ATOM 5006 O O . VAL C 1 170 ? -2.060 -15.893 23.756 1.00 8.14 167 VAL C O 1
ATOM 5010 N N . GLY C 1 171 ? -3.703 -17.073 24.752 1.00 10.47 168 GLY C N 1
ATOM 5011 C CA . GLY C 1 171 ? -3.571 -16.435 26.049 1.00 11.36 168 GLY C CA 1
ATOM 5012 C C . GLY C 1 171 ? -3.834 -17.530 27.069 1.00 10.64 168 GLY C C 1
ATOM 5013 O O . GLY C 1 171 ? -3.836 -18.707 26.721 1.00 10.82 168 GLY C O 1
ATOM 5014 N N . SER C 1 172 ? -4.052 -17.161 28.324 1.00 10.73 169 SER C N 1
ATOM 5015 C CA . SER C 1 172 ? -4.330 -18.148 29.363 1.00 9.81 169 SER C CA 1
ATOM 5016 C C . SER C 1 172 ? -5.818 -18.045 29.676 1.00 10.34 169 SER C C 1
ATOM 5017 O O . SER C 1 172 ? -6.259 -17.038 30.223 1.00 10.69 169 SER C O 1
ATOM 5020 N N . ALA C 1 173 ? -6.596 -19.068 29.322 1.00 11.55 170 ALA C N 1
ATOM 5021 C CA . ALA C 1 173 ? -8.036 -19.027 29.581 1.00 11.15 170 ALA C CA 1
ATOM 5022 C C . ALA C 1 173 ? -8.285 -18.700 31.051 1.00 11.57 170 ALA C C 1
ATOM 5023 O O . ALA C 1 173 ? -7.649 -19.264 31.943 1.00 12.01 170 ALA C O 1
ATOM 5025 N N . GLY C 1 174 ? -9.216 -17.787 31.300 1.00 10.81 171 GLY C N 1
ATOM 5026 C CA . GLY C 1 174 ? -9.499 -17.393 32.664 1.00 8.32 171 GLY C CA 1
ATOM 5027 C C . GLY C 1 174 ? -8.710 -16.138 32.985 1.00 8.56 171 GLY C C 1
ATOM 5028 O O . GLY C 1 174 ? -8.365 -15.363 32.082 1.00 7.62 171 GLY C O 1
ATOM 5029 N N . PHE C 1 175 ? -8.405 -15.932 34.261 1.00 6.40 172 PHE C N 1
ATOM 5030 C CA . PHE C 1 175 ? -7.665 -14.747 34.669 1.00 7.69 172 PHE C CA 1
ATOM 5031 C C . PHE C 1 175 ? -6.149 -14.920 34.667 1.00 8.94 172 PHE C C 1
ATOM 5032 O O . PHE C 1 175 ? -5.613 -15.949 35.091 1.00 9.22 172 PHE C O 1
ATOM 5040 N N . HIS C 1 176 ? -5.470 -13.900 34.164 1.00 7.10 173 HIS C N 1
ATOM 5041 C CA . HIS C 1 176 ? -4.019 -13.860 34.147 1.00 6.22 173 HIS C CA 1
ATOM 5042 C C . HIS C 1 176 ? -3.761 -12.472 34.718 1.00 5.66 173 HIS C C 1
ATOM 5043 O O . HIS C 1 176 ? -4.011 -11.465 34.060 1.00 5.88 173 HIS C O 1
ATOM 5050 N N . ILE C 1 177 ? -3.283 -12.431 35.958 1.00 5.58 174 ILE C N 1
ATOM 5051 C CA . ILE C 1 177 ? -3.056 -11.173 36.653 1.00 5.07 174 ILE C CA 1
ATOM 5052 C C . ILE C 1 177 ? -1.687 -11.048 37.321 1.00 4.32 174 ILE C C 1
ATOM 5053 O O . ILE C 1 177 ? -1.116 -12.035 37.780 1.00 6.10 174 ILE C O 1
ATOM 5058 N N . HIS C 1 178 ? -1.174 -9.823 37.356 1.00 3.44 175 HIS C N 1
ATOM 5059 C CA . HIS C 1 178 ? 0.096 -9.514 38.006 1.00 4.81 175 HIS C CA 1
ATOM 5060 C C . HIS C 1 178 ? -0.202 -8.526 39.130 1.00 4.91 175 HIS C C 1
ATOM 5061 O O . HIS C 1 178 ? -1.292 -7.961 39.181 1.00 6.78 175 HIS C O 1
ATOM 5068 N N . PHE C 1 179 ? 0.765 -8.311 40.015 1.00 4.41 176 PHE C N 1
ATOM 5069 C CA . PHE C 1 179 ? 0.584 -7.412 41.152 1.00 5.35 176 PHE C CA 1
ATOM 5070 C C . PHE C 1 179 ? 1.794 -6.529 41.416 1.00 6.03 176 PHE C C 1
ATOM 5071 O O . PHE C 1 179 ? 2.931 -6.920 41.150 1.00 7.98 176 PHE C O 1
ATOM 5079 N N . ALA C 1 180 ? 1.532 -5.338 41.945 1.00 4.85 177 ALA C N 1
ATOM 5080 C CA . ALA C 1 180 ? 2.576 -4.395 42.323 1.00 5.27 177 ALA C CA 1
ATOM 5081 C C . ALA C 1 180 ? 2.080 -3.706 43.590 1.00 7.64 177 ALA C C 1
ATOM 5082 O O . ALA C 1 180 ? 0.958 -3.194 43.618 1.00 5.74 177 ALA C O 1
ATOM 5084 N N . ASP C 1 181 ? 2.885 -3.709 44.649 1.00 6.52 178 ASP C N 1
ATOM 5085 C CA . ASP C 1 181 ? 2.442 -3.047 45.861 1.00 8.36 178 ASP C CA 1
ATOM 5086 C C . ASP C 1 181 ? 2.607 -1.536 45.679 1.00 8.68 178 ASP C C 1
ATOM 5087 O O . ASP C 1 181 ? 3.321 -1.088 44.780 1.00 9.36 178 ASP C O 1
ATOM 5092 N N . ASP C 1 182 ? 1.910 -0.753 46.493 1.00 11.73 179 ASP C N 1
ATOM 5093 C CA . ASP C 1 182 ? 1.992 0.701 46.393 1.00 13.38 179 ASP C CA 1
ATOM 5094 C C . ASP C 1 182 ? 3.410 1.227 46.593 1.00 14.68 179 ASP C C 1
ATOM 5095 O O . ASP C 1 182 ? 3.789 2.235 46.001 1.00 14.39 179 ASP C O 1
ATOM 5100 N N . GLU C 1 183 ? 4.191 0.545 47.422 1.00 15.25 180 GLU C N 1
ATOM 5101 C CA . GLU C 1 183 ? 5.561 0.972 47.684 1.00 18.52 180 GLU C CA 1
ATOM 5102 C C . GLU C 1 183 ? 6.469 0.684 46.489 1.00 18.57 180 GLU C C 1
ATOM 5103 O O . GLU C 1 183 ? 7.629 1.093 46.462 1.00 19.04 180 GLU C O 1
ATOM 5109 N N . ARG C 1 184 ? 5.930 -0.022 45.501 1.00 16.52 181 ARG C N 1
ATOM 5110 C CA . ARG C 1 184 ? 6.688 -0.380 44.308 1.00 16.34 181 ARG C CA 1
ATOM 5111 C C . ARG C 1 184 ? 8.001 -1.071 44.668 1.00 14.64 181 ARG C C 1
ATOM 5112 O O . ARG C 1 184 ? 9.061 -0.700 44.181 1.00 14.37 181 ARG C O 1
ATOM 5120 N N . ALA C 1 185 ? 7.916 -2.090 45.518 1.00 13.09 182 ALA C N 1
ATOM 5121 C CA . ALA C 1 185 ? 9.094 -2.838 45.941 1.00 11.95 182 ALA C CA 1
ATOM 5122 C C . ALA C 1 185 ? 8.837 -4.347 45.956 1.00 11.62 182 ALA C C 1
ATOM 5123 O O . ALA C 1 185 ? 9.751 -5.140 46.194 1.00 13.69 182 ALA C O 1
ATOM 5125 N N . TYR C 1 186 ? 7.594 -4.741 45.698 1.00 9.85 183 TYR C N 1
ATOM 5126 C CA . TYR C 1 186 ? 7.212 -6.152 45.683 1.00 9.37 183 TYR C CA 1
ATOM 5127 C C . TYR C 1 186 ? 6.102 -6.400 44.670 1.00 8.21 183 TYR C C 1
ATOM 5128 O O . TYR C 1 186 ? 5.187 -5.584 44.516 1.00 8.07 183 TYR C O 1
ATOM 5137 N N . GLY C 1 187 ? 6.184 -7.535 43.987 1.00 7.22 184 GLY C N 1
ATOM 5138 C CA . GLY C 1 187 ? 5.165 -7.871 43.014 1.00 7.18 184 GLY C CA 1
ATOM 5139 C C . GLY C 1 187 ? 5.552 -9.061 42.164 1.00 6.79 184 GLY C C 1
ATOM 5140 O O . GLY C 1 187 ? 6.619 -9.651 42.352 1.00 4.91 184 GLY C O 1
ATOM 5141 N N . GLY C 1 188 ? 4.679 -9.405 41.222 1.00 6.62 185 GLY C N 1
ATOM 5142 C CA . GLY C 1 188 ? 4.930 -10.531 40.343 1.00 6.53 185 GLY C CA 1
ATOM 5143 C C . GLY C 1 188 ? 3.635 -11.086 39.776 1.00 4.27 185 GLY C C 1
ATOM 5144 O O . GLY C 1 188 ? 2.596 -10.421 39.811 1.00 6.01 185 GLY C O 1
ATOM 5145 N N . HIS C 1 189 ? 3.702 -12.307 39.257 1.00 3.01 186 HIS C N 1
ATOM 5146 C CA . HIS C 1 189 ? 2.546 -12.990 38.678 1.00 3.75 186 HIS C CA 1
ATOM 5147 C C . HIS C 1 189 ? 1.749 -13.572 39.846 1.00 4.27 186 HIS C C 1
ATOM 5148 O O . HIS C 1 189 ? 2.280 -14.359 40.631 1.00 4.02 186 HIS C O 1
ATOM 5155 N N . VAL C 1 190 ? 0.480 -13.190 39.957 1.00 3.51 187 VAL C N 1
ATOM 5156 C CA . VAL C 1 190 ? -0.349 -13.646 41.065 1.00 3.86 187 VAL C CA 1
ATOM 5157 C C . VAL C 1 190 ? -0.810 -15.093 40.975 1.00 3.58 187 VAL C C 1
ATOM 5158 O O . VAL C 1 190 ? -1.430 -15.499 39.996 1.00 3.91 187 VAL C O 1
ATOM 5162 N N . LEU C 1 191 ? -0.511 -15.864 42.015 1.00 3.36 188 LEU C N 1
ATOM 5163 C CA . LEU C 1 191 ? -0.911 -17.264 42.071 1.00 4.48 188 LEU C CA 1
ATOM 5164 C C . LEU C 1 191 ? -2.105 -17.448 43.015 1.00 6.03 188 LEU C C 1
ATOM 5165 O O . LEU C 1 191 ? -2.879 -18.390 42.867 1.00 4.40 188 LEU C O 1
ATOM 5170 N N . ASP C 1 192 ? -2.256 -16.545 43.983 1.00 5.89 189 ASP C N 1
ATOM 5171 C CA . ASP C 1 192 ? -3.360 -16.641 44.944 1.00 7.62 189 ASP C CA 1
ATOM 5172 C C . ASP C 1 192 ? -3.440 -15.354 45.746 1.00 8.33 189 ASP C C 1
ATOM 5173 O O . ASP C 1 192 ? -2.431 -14.679 45.912 1.00 7.85 189 ASP C O 1
ATOM 5178 N N . PHE C 1 193 ? -4.626 -15.012 46.245 1.00 8.14 190 PHE C N 1
ATOM 5179 C CA . PHE C 1 193 ? -4.781 -13.804 47.045 1.00 6.76 190 PHE C CA 1
ATOM 5180 C C . PHE C 1 193 ? -6.102 -13.778 47.792 1.00 8.27 190 PHE C C 1
ATOM 5181 O O . PHE C 1 193 ? -7.016 -14.548 47.495 1.00 9.11 190 PHE C O 1
ATOM 5189 N N . GLU C 1 194 ? -6.181 -12.891 48.778 1.00 7.07 191 GLU C N 1
ATOM 5190 C CA . GLU C 1 194 ? -7.382 -12.726 49.578 1.00 6.99 191 GLU C CA 1
ATOM 5191 C C . GLU C 1 194 ? -7.526 -11.236 49.821 1.00 7.41 191 GLU C C 1
ATOM 5192 O O . GLU C 1 194 ? -6.647 -10.618 50.420 1.00 7.43 191 GLU C O 1
ATOM 5198 N N . VAL C 1 195 ? -8.625 -10.653 49.355 1.00 7.15 192 VAL C N 1
ATOM 5199 C CA . VAL C 1 195 ? -8.824 -9.222 49.517 1.00 6.48 192 VAL C CA 1
ATOM 5200 C C . VAL C 1 195 ? -9.352 -8.859 50.892 1.00 9.40 192 VAL C C 1
ATOM 5201 O O . VAL C 1 195 ? -10.074 -9.634 51.514 1.00 8.32 192 VAL C O 1
ATOM 5205 N N . ASP C 1 196 ? -8.967 -7.680 51.369 1.00 7.93 193 ASP C N 1
ATOM 5206 C CA . ASP C 1 196 ? -9.443 -7.199 52.658 1.00 9.22 193 ASP C CA 1
ATOM 5207 C C . ASP C 1 196 ? -10.540 -6.203 52.300 1.00 9.04 193 ASP C C 1
ATOM 5208 O O . ASP C 1 196 ? -11.715 -6.432 52.581 1.00 9.09 193 ASP C O 1
ATOM 5213 N N . ASP C 1 197 ? -10.130 -5.106 51.665 1.00 10.07 194 ASP C N 1
ATOM 5214 C CA . ASP C 1 197 ? -11.033 -4.049 51.198 1.00 13.19 194 ASP C CA 1
ATOM 5215 C C . ASP C 1 197 ? -10.445 -3.488 49.910 1.00 11.08 194 ASP C C 1
ATOM 5216 O O . ASP C 1 197 ? -9.402 -2.824 49.931 1.00 8.88 194 ASP C O 1
ATOM 5221 N N . VAL C 1 198 ? -11.106 -3.758 48.789 1.00 10.49 195 VAL C N 1
ATOM 5222 C CA . VAL C 1 198 ? -10.616 -3.291 47.496 1.00 7.81 195 VAL C CA 1
ATOM 5223 C C . VAL C 1 198 ? -11.713 -2.738 46.608 1.00 7.99 195 VAL C C 1
ATOM 5224 O O . VAL C 1 198 ? -12.899 -2.915 46.878 1.00 6.86 195 VAL C O 1
ATOM 5228 N N . VAL C 1 199 ? -11.286 -2.079 45.537 1.00 7.72 196 VAL C N 1
ATOM 5229 C CA . VAL C 1 199 ? -12.188 -1.526 44.540 1.00 7.65 196 VAL C CA 1
ATOM 5230 C C . VAL C 1 199 ? -11.853 -2.243 43.236 1.00 8.27 196 VAL C C 1
ATOM 5231 O O . VAL C 1 199 ? -10.683 -2.369 42.868 1.00 7.64 196 VAL C O 1
ATOM 5235 N N . VAL C 1 200 ? -12.875 -2.727 42.546 1.00 8.52 197 VAL C N 1
ATOM 5236 C CA . VAL C 1 200 ? -12.656 -3.431 41.296 1.00 8.74 197 VAL C CA 1
ATOM 5237 C C . VAL C 1 200 ? -13.157 -2.626 40.108 1.00 9.51 197 VAL C C 1
ATOM 5238 O O . VAL C 1 200 ? -14.267 -2.086 40.125 1.00 9.21 197 VAL C O 1
ATOM 5242 N N . GLU C 1 201 ? -12.328 -2.558 39.076 1.00 8.72 198 GLU C N 1
ATOM 5243 C CA . GLU C 1 201 ? -12.673 -1.846 37.855 1.00 10.63 198 GLU C CA 1
ATOM 5244 C C . GLU C 1 201 ? -12.521 -2.820 36.692 1.00 10.81 198 GLU C C 1
ATOM 5245 O O . GLU C 1 201 ? -11.521 -3.535 36.595 1.00 10.65 198 GLU C O 1
ATOM 5251 N N . ILE C 1 202 ? -13.527 -2.865 35.826 1.00 8.90 199 ILE C N 1
ATOM 5252 C CA . ILE C 1 202 ? -13.502 -3.763 34.679 1.00 9.23 199 ILE C CA 1
ATOM 5253 C C . ILE C 1 202 ? -13.718 -3.023 33.366 1.00 8.60 199 ILE C C 1
ATOM 5254 O O . ILE C 1 202 ? -14.389 -1.989 33.316 1.00 9.14 199 ILE C O 1
ATOM 5259 N N . GLN C 1 203 ? -13.133 -3.574 32.309 1.00 7.87 200 GLN C N 1
ATOM 5260 C CA . GLN C 1 203 ? -13.265 -3.043 30.965 1.00 8.17 200 GLN C CA 1
ATOM 5261 C C . GLN C 1 203 ? -13.529 -4.255 30.079 1.00 8.40 200 GLN C C 1
ATOM 5262 O O . GLN C 1 203 ? -12.781 -5.235 30.133 1.00 7.92 200 GLN C O 1
ATOM 5268 N N . ASN C 1 204 ? -14.593 -4.195 29.282 1.00 7.46 201 ASN C N 1
ATOM 5269 C CA . ASN C 1 204 ? -14.947 -5.295 28.389 1.00 9.38 201 ASN C CA 1
ATOM 5270 C C . ASN C 1 204 ? -14.451 -4.968 26.980 1.00 10.70 201 ASN C C 1
ATOM 5271 O O . ASN C 1 204 ? -14.609 -3.840 26.509 1.00 13.34 201 ASN C O 1
ATOM 5276 N N . PHE C 1 205 ? -13.874 -5.954 26.299 1.00 7.30 202 PHE C N 1
ATOM 5277 C CA . PHE C 1 205 ? -13.348 -5.731 24.960 1.00 7.25 202 PHE C CA 1
ATOM 5278 C C . PHE C 1 205 ? -14.213 -6.222 23.804 1.00 7.76 202 PHE C C 1
ATOM 5279 O O . PHE C 1 205 ? -14.809 -7.298 23.856 1.00 7.90 202 PHE C O 1
ATOM 5287 N N . GLU C 1 206 ? -14.257 -5.414 22.751 1.00 8.44 203 GLU C N 1
ATOM 5288 C CA . GLU C 1 206 ? -15.008 -5.736 21.548 1.00 8.85 203 GLU C CA 1
ATOM 5289 C C . GLU C 1 206 ? -14.024 -6.181 20.471 1.00 9.14 203 GLU C C 1
ATOM 5290 O O . GLU C 1 206 ? -14.382 -6.910 19.537 1.00 6.71 203 GLU C O 1
ATOM 5296 N N . THR C 1 207 ? -12.772 -5.755 20.620 1.00 8.26 204 THR C N 1
ATOM 5297 C CA . THR C 1 207 ? -11.742 -6.084 19.650 1.00 8.61 204 THR C CA 1
ATOM 5298 C C . THR C 1 207 ? -10.455 -6.592 20.278 1.00 9.33 204 THR C C 1
ATOM 5299 O O . THR C 1 207 ? -9.956 -6.021 21.250 1.00 8.66 204 THR C O 1
ATOM 5303 N N . PHE C 1 208 ? -9.929 -7.676 19.714 1.00 8.03 205 PHE C N 1
ATOM 5304 C CA . PHE C 1 208 ? -8.673 -8.272 20.164 1.00 7.86 205 PHE C CA 1
ATOM 5305 C C . PHE C 1 208 ? -7.679 -8.029 19.021 1.00 8.13 205 PHE C C 1
ATOM 5306 O O . PHE C 1 208 ? -7.888 -8.506 17.905 1.00 9.43 205 PHE C O 1
ATOM 5314 N N . GLN C 1 209 ? -6.628 -7.259 19.285 1.00 5.69 206 GLN C N 1
ATOM 5315 C CA . GLN C 1 209 ? -5.633 -6.959 18.259 1.00 7.39 206 GLN C CA 1
ATOM 5316 C C . GLN C 1 209 ? -4.352 -7.736 18.543 1.00 7.63 206 GLN C C 1
ATOM 5317 O O . GLN C 1 209 ? -3.615 -7.412 19.476 1.00 6.27 206 GLN C O 1
ATOM 5323 N N . GLN C 1 210 ? -4.100 -8.763 17.735 1.00 6.48 207 GLN C N 1
ATOM 5324 C CA . GLN C 1 210 ? -2.926 -9.614 17.901 1.00 6.77 207 GLN C CA 1
ATOM 5325 C C . GLN C 1 210 ? -1.787 -9.244 16.948 1.00 6.72 207 GLN C C 1
ATOM 5326 O O . GLN C 1 210 ? -1.915 -9.382 15.730 1.00 6.24 207 GLN C O 1
ATOM 5332 N N . HIS C 1 211 ? -0.676 -8.777 17.508 1.00 5.96 208 HIS C N 1
ATOM 5333 C CA . HIS C 1 211 ? 0.490 -8.398 16.710 1.00 7.02 208 HIS C CA 1
ATOM 5334 C C . HIS C 1 211 ? 1.559 -9.489 16.761 1.00 6.71 208 HIS C C 1
ATOM 5335 O O . HIS C 1 211 ? 1.777 -10.102 17.804 1.00 7.24 208 HIS C O 1
ATOM 5342 N N . PHE C 1 212 ? 2.216 -9.720 15.627 1.00 7.62 209 PHE C N 1
ATOM 5343 C CA . PHE C 1 212 ? 3.259 -10.738 15.502 1.00 6.60 209 PHE C CA 1
ATOM 5344 C C . PHE C 1 212 ? 4.585 -10.087 15.119 1.00 7.83 209 PHE C C 1
ATOM 5345 O O . PHE C 1 212 ? 4.610 -9.125 14.345 1.00 8.13 209 PHE C O 1
ATOM 5353 N N . PRO C 1 213 ? 5.706 -10.615 15.641 1.00 8.39 210 PRO C N 1
ATOM 5354 C CA . PRO C 1 213 ? 7.045 -10.083 15.345 1.00 8.22 210 PRO C CA 1
ATOM 5355 C C . PRO C 1 213 ? 7.575 -10.591 13.996 1.00 8.31 210 PRO C C 1
ATOM 5356 O O . PRO C 1 213 ? 8.443 -11.467 13.951 1.00 9.07 210 PRO C O 1
ATOM 5360 N N . VAL C 1 214 ? 7.061 -10.021 12.906 1.00 8.00 211 VAL C N 1
ATOM 5361 C CA . VAL C 1 214 ? 7.454 -10.425 11.556 1.00 9.71 211 VAL C CA 1
ATOM 5362 C C . VAL C 1 214 ? 8.905 -10.123 11.194 1.00 10.78 211 VAL C C 1
ATOM 5363 O O . VAL C 1 214 ? 9.430 -10.678 10.236 1.00 10.36 211 VAL C O 1
ATOM 5367 N N . ASN C 1 215 ? 9.549 -9.246 11.956 1.00 11.41 212 ASN C N 1
ATOM 5368 C CA . ASN C 1 215 ? 10.935 -8.905 11.682 1.00 12.33 212 ASN C CA 1
ATOM 5369 C C . ASN C 1 215 ? 11.917 -9.695 12.542 1.00 12.75 212 ASN C C 1
ATOM 5370 O O . ASN C 1 215 ? 13.120 -9.443 12.502 1.00 11.72 212 ASN C O 1
ATOM 5375 N N . ASN C 1 216 ? 11.406 -10.640 13.329 1.00 10.33 213 ASN C N 1
ATOM 5376 C CA . ASN C 1 216 ? 12.278 -11.475 14.148 1.00 10.38 213 ASN C CA 1
ATOM 5377 C C . ASN C 1 216 ? 12.486 -12.781 13.393 1.00 9.81 213 ASN C C 1
ATOM 5378 O O . ASN C 1 216 ? 11.568 -13.592 13.279 1.00 8.65 213 ASN C O 1
ATOM 5383 N N . GLU C 1 217 ? 13.694 -12.981 12.879 1.00 9.66 214 GLU C N 1
ATOM 5384 C CA . GLU C 1 217 ? 13.994 -14.178 12.103 1.00 10.76 214 GLU C CA 1
ATOM 5385 C C . GLU C 1 217 ? 13.722 -15.494 12.816 1.00 10.27 214 GLU C C 1
ATOM 5386 O O . GLU C 1 217 ? 13.190 -16.425 12.217 1.00 8.72 214 GLU C O 1
ATOM 5392 N N . THR C 1 218 ? 14.090 -15.581 14.090 1.00 9.74 215 THR C N 1
ATOM 5393 C CA . THR C 1 218 ? 13.868 -16.811 14.830 1.00 9.80 215 THR C CA 1
ATOM 5394 C C . THR C 1 218 ? 12.391 -17.209 14.853 1.00 8.71 215 THR C C 1
ATOM 5395 O O . THR C 1 218 ? 12.051 -18.354 14.564 1.00 9.76 215 THR C O 1
ATOM 5399 N N . PHE C 1 219 ? 11.507 -16.269 15.168 1.00 8.47 216 PHE C N 1
ATOM 5400 C CA . PHE C 1 219 ? 10.082 -16.586 15.209 1.00 7.31 216 PHE C CA 1
ATOM 5401 C C . PHE C 1 219 ? 9.536 -16.981 13.844 1.00 8.18 216 PHE C C 1
ATOM 5402 O O . PHE C 1 219 ? 8.825 -17.977 13.714 1.00 8.86 216 PHE C O 1
ATOM 5410 N N . VAL C 1 220 ? 9.865 -16.198 12.825 1.00 8.72 217 VAL C N 1
ATOM 5411 C CA . VAL C 1 220 ? 9.357 -16.473 11.488 1.00 9.95 217 VAL C CA 1
ATOM 5412 C C . VAL C 1 220 ? 9.836 -17.790 10.898 1.00 8.87 217 VAL C C 1
ATOM 5413 O O . VAL C 1 220 ? 9.084 -18.456 10.200 1.00 8.58 217 VAL C O 1
ATOM 5417 N N . LYS C 1 221 ? 11.077 -18.173 11.192 1.00 8.52 218 LYS C N 1
ATOM 5418 C CA . LYS C 1 221 ? 11.651 -19.409 10.646 1.00 9.69 218 LYS C CA 1
ATOM 5419 C C . LYS C 1 221 ? 11.469 -20.634 11.535 1.00 9.89 218 LYS C C 1
ATOM 5420 O O . LYS C 1 221 ? 11.653 -21.766 11.092 1.00 11.34 218 LYS C O 1
ATOM 5426 N N . ALA C 1 222 ? 11.111 -20.410 12.789 1.00 8.73 219 ALA C N 1
ATOM 5427 C CA . ALA C 1 222 ? 10.982 -21.510 13.730 1.00 8.24 219 ALA C CA 1
ATOM 5428 C C . ALA C 1 222 ? 9.946 -22.583 13.437 1.00 9.18 219 ALA C C 1
ATOM 5429 O O . ALA C 1 222 ? 8.888 -22.319 12.865 1.00 8.75 219 ALA C O 1
ATOM 5431 N N . LYS C 1 223 ? 10.293 -23.804 13.826 1.00 8.92 220 LYS C N 1
ATOM 5432 C CA . LYS C 1 223 ? 9.395 -24.942 13.728 1.00 11.95 220 LYS C CA 1
ATOM 5433 C C . LYS C 1 223 ? 8.971 -25.021 15.191 1.00 11.55 220 LYS C C 1
ATOM 5434 O O . LYS C 1 223 ? 9.711 -25.521 16.037 1.00 12.62 220 LYS C O 1
ATOM 5440 N N . ILE C 1 224 ? 7.792 -24.495 15.489 1.00 10.73 221 ILE C N 1
ATOM 5441 C CA . ILE C 1 224 ? 7.301 -24.452 16.857 1.00 10.90 221 ILE C CA 1
ATOM 5442 C C . ILE C 1 224 ? 6.517 -25.701 17.240 1.00 13.38 221 ILE C C 1
ATOM 5443 O O . ILE C 1 224 ? 5.555 -26.076 16.571 1.00 13.14 221 ILE C O 1
ATOM 5448 N N . ASP C 1 225 ? 6.946 -26.348 18.318 1.00 13.34 222 ASP C N 1
ATOM 5449 C CA . ASP C 1 225 ? 6.297 -27.558 18.799 1.00 13.77 222 ASP C CA 1
ATOM 5450 C C . ASP C 1 225 ? 5.354 -27.216 19.949 1.00 13.56 222 ASP C C 1
ATOM 5451 O O . ASP C 1 225 ? 5.793 -26.775 21.012 1.00 15.52 222 ASP C O 1
ATOM 5456 N N . TYR C 1 226 ? 4.058 -27.418 19.731 1.00 9.99 223 TYR C N 1
ATOM 5457 C CA . TYR C 1 226 ? 3.059 -27.110 20.746 1.00 11.38 223 TYR C CA 1
ATOM 5458 C C . TYR C 1 226 ? 2.552 -28.317 21.527 1.00 12.59 223 TYR C C 1
ATOM 5459 O O . TYR C 1 226 ? 1.579 -28.207 22.273 1.00 14.54 223 TYR C O 1
ATOM 5468 N N . LYS C 1 227 ? 3.192 -29.467 21.370 1.00 14.30 224 LYS C N 1
ATOM 5469 C CA . LYS C 1 227 ? 2.736 -30.645 22.099 1.00 16.94 224 LYS C CA 1
ATOM 5470 C C . LYS C 1 227 ? 2.614 -30.355 23.591 1.00 17.36 224 LYS C C 1
ATOM 5471 O O . LYS C 1 227 ? 3.548 -29.846 24.212 1.00 16.91 224 LYS C O 1
ATOM 5477 N N . ASP C 1 228 ? 1.451 -30.682 24.148 1.00 17.45 225 ASP C N 1
ATOM 5478 C CA . ASP C 1 228 ? 1.155 -30.495 25.567 1.00 18.43 225 ASP C CA 1
ATOM 5479 C C . ASP C 1 228 ? 1.128 -29.049 26.066 1.00 19.10 225 ASP C C 1
ATOM 5480 O O . ASP C 1 228 ? 1.008 -28.825 27.267 1.00 18.53 225 ASP C O 1
ATOM 5485 N N . VAL C 1 229 ? 1.218 -28.072 25.166 1.00 20.39 226 VAL C N 1
ATOM 5486 C CA . VAL C 1 229 ? 1.224 -26.672 25.593 1.00 18.62 226 VAL C CA 1
ATOM 5487 C C . VAL C 1 229 ? -0.025 -26.278 26.376 1.00 18.74 226 VAL C C 1
ATOM 5488 O O . VAL C 1 229 ? 0.068 -25.581 27.390 1.00 17.43 226 VAL C O 1
ATOM 5492 N N . ALA C 1 230 ? -1.191 -26.721 25.915 1.00 17.11 227 ALA C N 1
ATOM 5493 C CA . ALA C 1 230 ? -2.438 -26.394 26.597 1.00 16.72 227 ALA C CA 1
ATOM 5494 C C . ALA C 1 230 ? -2.385 -26.820 28.063 1.00 17.45 227 ALA C C 1
ATOM 5495 O O . ALA C 1 230 ? -2.869 -26.109 28.945 1.00 17.81 227 ALA C O 1
ATOM 5497 N N . GLU C 1 231 ? -1.790 -27.979 28.320 1.00 17.29 228 GLU C N 1
ATOM 5498 C CA . GLU C 1 231 ? -1.673 -28.500 29.680 1.00 19.03 228 GLU C CA 1
ATOM 5499 C C . GLU C 1 231 ? -0.592 -27.753 30.454 1.00 18.00 228 GLU C C 1
ATOM 5500 O O . GLU C 1 231 ? -0.778 -27.379 31.614 1.00 18.63 228 GLU C O 1
ATOM 5506 N N . GLU C 1 232 ? 0.546 -27.539 29.809 1.00 16.10 229 GLU C N 1
ATOM 5507 C CA . GLU C 1 232 ? 1.646 -26.838 30.448 1.00 15.15 229 GLU C CA 1
ATOM 5508 C C . GLU C 1 232 ? 1.242 -25.432 30.890 1.00 14.90 229 GLU C C 1
ATOM 5509 O O . GLU C 1 232 ? 1.652 -24.971 31.951 1.00 12.73 229 GLU C O 1
ATOM 5515 N N . ILE C 1 233 ? 0.421 -24.758 30.090 1.00 15.02 230 ILE C N 1
ATOM 5516 C CA . ILE C 1 233 ? -0.031 -23.412 30.438 1.00 14.76 230 ILE C CA 1
ATOM 5517 C C . ILE C 1 233 ? -0.775 -23.455 31.769 1.00 16.68 230 ILE C C 1
ATOM 5518 O O . ILE C 1 233 ? -0.511 -22.653 32.670 1.00 15.62 230 ILE C O 1
ATOM 5523 N N . ARG C 1 234 ? -1.695 -24.406 31.897 1.00 17.75 231 ARG C N 1
ATOM 5524 C CA . ARG C 1 234 ? -2.467 -24.540 33.122 1.00 20.00 231 ARG C CA 1
ATOM 5525 C C . ARG C 1 234 ? -1.589 -24.889 34.319 1.00 19.95 231 ARG C C 1
ATOM 5526 O O . ARG C 1 234 ? -1.886 -24.493 35.443 1.00 20.31 231 ARG C O 1
ATOM 5534 N N . GLU C 1 235 ? -0.504 -25.619 34.089 1.00 19.35 232 GLU C N 1
ATOM 5535 C CA . GLU C 1 235 ? 0.383 -25.967 35.191 1.00 18.92 232 GLU C CA 1
ATOM 5536 C C . GLU C 1 235 ? 1.245 -24.773 35.592 1.00 17.51 232 GLU C C 1
ATOM 5537 O O . GLU C 1 235 ? 1.510 -24.555 36.772 1.00 15.65 232 GLU C O 1
ATOM 5543 N N . ALA C 1 236 ? 1.680 -24.005 34.600 1.00 17.25 233 ALA C N 1
ATOM 5544 C CA . ALA C 1 236 ? 2.551 -22.857 34.839 1.00 19.54 233 ALA C CA 1
ATOM 5545 C C . ALA C 1 236 ? 1.887 -21.575 35.324 1.00 20.67 233 ALA C C 1
ATOM 5546 O O . ALA C 1 236 ? 2.488 -20.812 36.084 1.00 20.66 233 ALA C O 1
ATOM 5548 N N . GLU C 1 237 ? 0.655 -21.340 34.886 1.00 21.95 234 GLU C N 1
ATOM 5549 C CA . GLU C 1 237 ? -0.073 -20.124 35.233 1.00 23.60 234 GLU C CA 1
ATOM 5550 C C . GLU C 1 237 ? -0.815 -20.154 36.562 1.00 25.69 234 GLU C C 1
ATOM 5551 O O . GLU C 1 237 ? -1.005 -19.057 37.138 1.00 25.61 234 GLU C O 1
ATOM 5558 N N . ASN D 1 6 ? -0.210 -5.028 7.130 1.00 28.26 3 ASN D N 1
ATOM 5559 C CA . ASN D 1 6 ? -1.177 -6.034 6.594 1.00 26.15 3 ASN D CA 1
ATOM 5560 C C . ASN D 1 6 ? -2.024 -6.548 7.750 1.00 23.27 3 ASN D C 1
ATOM 5561 O O . ASN D 1 6 ? -1.493 -7.154 8.692 1.00 20.34 3 ASN D O 1
ATOM 5566 N N . VAL D 1 7 ? -3.331 -6.304 7.681 1.00 19.09 4 VAL D N 1
ATOM 5567 C CA . VAL D 1 7 ? -4.241 -6.736 8.743 1.00 15.91 4 VAL D CA 1
ATOM 5568 C C . VAL D 1 7 ? -5.321 -7.720 8.294 1.00 13.40 4 VAL D C 1
ATOM 5569 O O . VAL D 1 7 ? -6.043 -7.473 7.331 1.00 13.02 4 VAL D O 1
ATOM 5573 N N . LEU D 1 8 ? -5.420 -8.841 8.999 1.00 12.12 5 LEU D N 1
ATOM 5574 C CA . LEU D 1 8 ? -6.441 -9.841 8.705 1.00 9.65 5 LEU D CA 1
ATOM 5575 C C . LEU D 1 8 ? -7.591 -9.559 9.663 1.00 8.72 5 LEU D C 1
ATOM 5576 O O . LEU D 1 8 ? -7.399 -9.548 10.874 1.00 8.52 5 LEU D O 1
ATOM 5581 N N . TYR D 1 9 ? -8.779 -9.316 9.120 1.00 8.19 6 TYR D N 1
ATOM 5582 C CA . TYR D 1 9 ? -9.948 -9.019 9.944 1.00 9.10 6 TYR D CA 1
ATOM 5583 C C . TYR D 1 9 ? -10.862 -10.225 10.082 1.00 9.30 6 TYR D C 1
ATOM 5584 O O . TYR D 1 9 ? -11.211 -10.867 9.093 1.00 9.84 6 TYR D O 1
ATOM 5593 N N . GLN D 1 10 ? -11.255 -10.524 11.314 1.00 7.25 7 GLN D N 1
ATOM 5594 C CA . GLN D 1 10 ? -12.151 -11.636 11.557 1.00 8.41 7 GLN D CA 1
ATOM 5595 C C . GLN D 1 10 ? -13.308 -11.229 12.465 1.00 7.97 7 GLN D C 1
ATOM 5596 O O . GLN D 1 10 ? -13.113 -10.589 13.510 1.00 7.93 7 GLN D O 1
ATOM 5602 N N . HIS D 1 11 ? -14.517 -11.583 12.044 1.00 7.62 8 HIS D N 1
ATOM 5603 C CA . HIS D 1 11 ? -15.706 -11.296 12.833 1.00 6.54 8 HIS D CA 1
ATOM 5604 C C . HIS D 1 11 ? -16.211 -12.628 13.356 1.00 6.16 8 HIS D C 1
ATOM 5605 O O . HIS D 1 11 ? -16.610 -13.499 12.576 1.00 7.05 8 HIS D O 1
ATOM 5612 N N . GLY D 1 12 ? -16.193 -12.787 14.675 1.00 5.86 9 GLY D N 1
ATOM 5613 C CA . GLY D 1 12 ? -16.632 -14.037 15.264 1.00 6.08 9 GLY D CA 1
ATOM 5614 C C . GLY D 1 12 ? -15.531 -15.060 15.076 1.00 7.14 9 GLY D C 1
ATOM 5615 O O . GLY D 1 12 ? -14.470 -14.735 14.541 1.00 8.60 9 GLY D O 1
ATOM 5616 N N . THR D 1 13 ? -15.768 -16.295 15.503 1.00 6.93 10 THR D N 1
ATOM 5617 C CA . THR D 1 13 ? -14.756 -17.337 15.365 1.00 7.73 10 THR D CA 1
ATOM 5618 C C . THR D 1 13 ? -15.340 -18.636 14.836 1.00 8.49 10 THR D C 1
ATOM 5619 O O . THR D 1 13 ? -16.542 -18.883 14.938 1.00 9.43 10 THR D O 1
ATOM 5623 N N . LEU D 1 14 ? -14.480 -19.472 14.269 1.00 8.65 11 LEU D N 1
ATOM 5624 C CA . LEU D 1 14 ? -14.923 -20.742 13.729 1.00 9.39 11 LEU D CA 1
ATOM 5625 C C . LEU D 1 14 ? -15.392 -21.640 14.875 1.00 8.86 11 LEU D C 1
ATOM 5626 O O . LEU D 1 14 ? -16.430 -22.305 14.782 1.00 8.52 11 LEU D O 1
ATOM 5631 N N . GLY D 1 15 ? -14.630 -21.633 15.963 1.00 8.50 12 GLY D N 1
ATOM 5632 C CA . GLY D 1 15 ? -14.968 -22.453 17.113 1.00 7.18 12 GLY D CA 1
ATOM 5633 C C . GLY D 1 15 ? -16.349 -22.204 17.688 1.00 5.55 12 GLY D C 1
ATOM 5634 O O . GLY D 1 15 ? -17.075 -23.146 18.002 1.00 6.45 12 GLY D O 1
ATOM 5635 N N . THR D 1 16 ? -16.715 -20.938 17.844 1.00 4.24 13 THR D N 1
ATOM 5636 C CA . THR D 1 16 ? -18.025 -20.604 18.390 1.00 6.14 13 THR D CA 1
ATOM 5637 C C . THR D 1 16 ? -19.104 -20.975 17.376 1.00 5.80 13 THR D C 1
ATOM 5638 O O . THR D 1 16 ? -20.201 -21.385 17.752 1.00 4.87 13 THR D O 1
ATOM 5642 N N . LEU D 1 17 ? -18.792 -20.838 16.090 1.00 5.46 14 LEU D N 1
ATOM 5643 C CA . LEU D 1 17 ? -19.749 -21.221 15.051 1.00 7.39 14 LEU D CA 1
ATOM 5644 C C . LEU D 1 17 ? -19.990 -22.730 15.187 1.00 8.88 14 LEU D C 1
ATOM 5645 O O . LEU D 1 17 ? -21.132 -23.193 15.216 1.00 10.38 14 LEU D O 1
ATOM 5658 N N . ALA D 1 19 ? -19.692 -24.576 17.702 1.00 10.83 16 ALA D N 1
ATOM 5659 C CA . ALA D 1 19 ? -20.381 -24.881 18.951 1.00 11.21 16 ALA D CA 1
ATOM 5660 C C . ALA D 1 19 ? -21.894 -24.723 18.855 1.00 12.66 16 ALA D C 1
ATOM 5661 O O . ALA D 1 19 ? -22.620 -25.122 19.764 1.00 13.82 16 ALA D O 1
ATOM 5663 N N . GLY D 1 20 ? -22.370 -24.128 17.766 1.00 12.46 17 GLY D N 1
ATOM 5664 C CA . GLY D 1 20 ? -23.806 -23.973 17.602 1.00 12.49 17 GLY D CA 1
ATOM 5665 C C . GLY D 1 20 ? -24.379 -22.569 17.540 1.00 11.39 17 GLY D C 1
ATOM 5666 O O . GLY D 1 20 ? -25.582 -22.417 17.325 1.00 13.26 17 GLY D O 1
ATOM 5667 N N . LEU D 1 21 ? -23.560 -21.542 17.742 1.00 10.09 18 LEU D N 1
ATOM 5668 C CA . LEU D 1 21 ? -24.077 -20.176 17.668 1.00 9.03 18 LEU D CA 1
ATOM 5669 C C . LEU D 1 21 ? -24.041 -19.727 16.211 1.00 10.40 18 LEU D C 1
ATOM 5670 O O . LEU D 1 21 ? -23.028 -19.219 15.720 1.00 9.53 18 LEU D O 1
ATOM 5675 N N . LEU D 1 22 ? -25.168 -19.914 15.527 1.00 7.63 19 LEU D N 1
ATOM 5676 C CA . LEU D 1 22 ? -25.270 -19.580 14.113 1.00 7.23 19 LEU D CA 1
ATOM 5677 C C . LEU D 1 22 ? -26.025 -18.282 13.792 1.00 7.21 19 LEU D C 1
ATOM 5678 O O . LEU D 1 22 ? -26.211 -17.943 12.614 1.00 6.70 19 LEU D O 1
ATOM 5683 N N . GLU D 1 23 ? -26.451 -17.556 14.824 1.00 5.02 20 GLU D N 1
ATOM 5684 C CA . GLU D 1 23 ? -27.157 -16.292 14.618 1.00 6.98 20 GLU D CA 1
ATOM 5685 C C . GLU D 1 23 ? -26.247 -15.323 13.850 1.00 7.17 20 GLU D C 1
ATOM 5686 O O . GLU D 1 23 ? -25.042 -15.269 14.103 1.00 6.85 20 GLU D O 1
ATOM 5692 N N . GLY D 1 24 ? -26.820 -14.567 12.917 1.00 6.54 21 GLY D N 1
ATOM 5693 C CA . GLY D 1 24 ? -26.040 -13.600 12.156 1.00 7.02 21 GLY D CA 1
ATOM 5694 C C . GLY D 1 24 ? -25.791 -12.377 13.020 1.00 8.22 21 GLY D C 1
ATOM 5695 O O . GLY D 1 24 ? -26.709 -11.880 13.669 1.00 6.81 21 GLY D O 1
ATOM 5696 N N . THR D 1 25 ? -24.565 -11.867 13.023 1.00 6.87 22 THR D N 1
ATOM 5697 C CA . THR D 1 25 ? -24.247 -10.735 13.880 1.00 7.99 22 THR D CA 1
ATOM 5698 C C . THR D 1 25 ? -23.566 -9.549 13.211 1.00 10.42 22 THR D C 1
ATOM 5699 O O . THR D 1 25 ? -23.259 -8.553 13.865 1.00 10.03 22 THR D O 1
ATOM 5703 N N . ALA D 1 26 ? -23.320 -9.656 11.913 1.00 9.05 23 ALA D N 1
ATOM 5704 C CA . ALA D 1 26 ? -22.706 -8.571 11.158 1.00 9.72 23 ALA D CA 1
ATOM 5705 C C . ALA D 1 26 ? -23.273 -8.690 9.755 1.00 10.36 23 ALA D C 1
ATOM 5706 O O . ALA D 1 26 ? -23.628 -9.780 9.317 1.00 10.00 23 ALA D O 1
ATOM 5708 N N . THR D 1 27 ? -23.362 -7.574 9.051 1.00 7.87 24 THR D N 1
ATOM 5709 C CA . THR D 1 27 ? -23.902 -7.607 7.706 1.00 9.21 24 THR D CA 1
ATOM 5710 C C . THR D 1 27 ? -22.789 -7.713 6.667 1.00 6.87 24 THR D C 1
ATOM 5711 O O . THR D 1 27 ? -21.629 -7.435 6.959 1.00 4.71 24 THR D O 1
ATOM 5715 N N . ILE D 1 28 ? -23.145 -8.128 5.457 1.00 7.14 25 ILE D N 1
ATOM 5716 C CA . ILE D 1 28 ? -22.165 -8.244 4.382 1.00 6.02 25 ILE D CA 1
ATOM 5717 C C . ILE D 1 28 ? -21.511 -6.879 4.142 1.00 7.63 25 ILE D C 1
ATOM 5718 O O . ILE D 1 28 ? -20.289 -6.771 4.024 1.00 6.11 25 ILE D O 1
ATOM 5723 N N . ASN D 1 29 ? -22.331 -5.835 4.082 1.00 7.80 26 ASN D N 1
ATOM 5724 C CA . ASN D 1 29 ? -21.821 -4.488 3.862 1.00 8.81 26 ASN D CA 1
ATOM 5725 C C . ASN D 1 29 ? -20.799 -4.088 4.923 1.00 8.51 26 ASN D C 1
ATOM 5726 O O . ASN D 1 29 ? -19.770 -3.498 4.604 1.00 8.09 26 ASN D O 1
ATOM 5731 N N . GLU D 1 30 ? -21.068 -4.411 6.184 1.00 9.79 27 GLU D N 1
ATOM 5732 C CA . GLU D 1 30 ? -20.130 -4.059 7.242 1.00 11.13 27 GLU D CA 1
ATOM 5733 C C . GLU D 1 30 ? -18.780 -4.736 7.040 1.00 11.02 27 GLU D C 1
ATOM 5734 O O . GLU D 1 30 ? -17.736 -4.098 7.197 1.00 11.56 27 GLU D O 1
ATOM 5740 N N . LEU D 1 31 ? -18.794 -6.018 6.680 1.00 9.39 28 LEU D N 1
ATOM 5741 C CA . LEU D 1 31 ? -17.545 -6.748 6.460 1.00 10.36 28 LEU D CA 1
ATOM 5742 C C . LEU D 1 31 ? -16.762 -6.187 5.267 1.00 10.67 28 LEU D C 1
ATOM 5743 O O . LEU D 1 31 ? -15.528 -6.097 5.308 1.00 9.36 28 LEU D O 1
ATOM 5748 N N . LEU D 1 32 ? -17.481 -5.799 4.216 1.00 8.72 29 LEU D N 1
ATOM 5749 C CA . LEU D 1 32 ? -16.844 -5.253 3.021 1.00 10.59 29 LEU D CA 1
ATOM 5750 C C . LEU D 1 32 ? -16.099 -3.954 3.315 1.00 11.44 29 LEU D C 1
ATOM 5751 O O . LEU D 1 32 ? -15.266 -3.511 2.524 1.00 11.95 29 LEU D O 1
ATOM 5756 N N . GLU D 1 33 ? -16.400 -3.345 4.456 1.00 10.91 30 GLU D N 1
ATOM 5757 C CA . GLU D 1 33 ? -15.715 -2.123 4.847 1.00 12.51 30 GLU D CA 1
ATOM 5758 C C . GLU D 1 33 ? -14.308 -2.470 5.347 1.00 12.10 30 GLU D C 1
ATOM 5759 O O . GLU D 1 33 ? -13.450 -1.595 5.463 1.00 9.82 30 GLU D O 1
ATOM 5765 N N . HIS D 1 34 ? -14.075 -3.749 5.635 1.00 11.09 31 HIS D N 1
ATOM 5766 C CA . HIS D 1 34 ? -12.773 -4.203 6.128 1.00 10.12 31 HIS D CA 1
ATOM 5767 C C . HIS D 1 34 ? -11.944 -4.993 5.117 1.00 10.05 31 HIS D C 1
ATOM 5768 O O . HIS D 1 34 ? -10.823 -5.405 5.417 1.00 8.87 31 HIS D O 1
ATOM 5775 N N . GLY D 1 35 ? -12.481 -5.214 3.923 1.00 8.38 32 GLY D N 1
ATOM 5776 C CA . GLY D 1 35 ? -11.710 -5.957 2.946 1.00 6.79 32 GLY D CA 1
ATOM 5777 C C . GLY D 1 35 ? -12.429 -6.252 1.652 1.00 7.28 32 GLY D C 1
ATOM 5778 O O . GLY D 1 35 ? -13.605 -5.920 1.482 1.00 8.08 32 GLY D O 1
ATOM 5779 N N . ASN D 1 36 ? -11.714 -6.897 0.737 1.00 5.68 33 ASN D N 1
ATOM 5780 C CA . ASN D 1 36 ? -12.272 -7.239 -0.560 1.00 6.7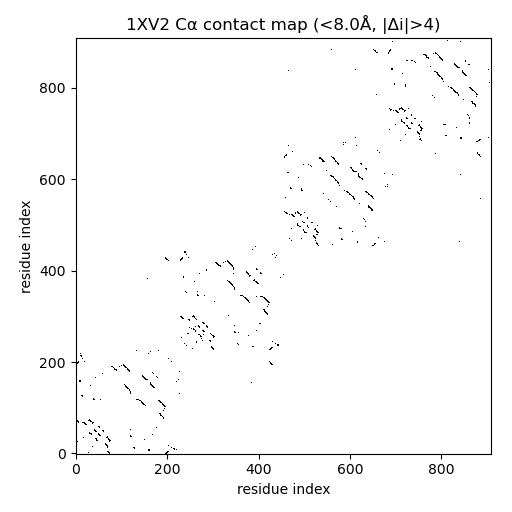5 33 ASN D CA 1
ATOM 5781 C C . ASN D 1 36 ? -12.011 -8.699 -0.927 1.00 6.50 33 ASN D C 1
ATOM 5782 O O . ASN D 1 36 ? -12.363 -9.140 -2.019 1.00 5.45 33 ASN D O 1
ATOM 5787 N N . LEU D 1 37 ? -11.381 -9.437 -0.016 1.00 5.87 34 LEU D N 1
ATOM 5788 C CA . LEU D 1 37 ? -11.096 -10.853 -0.234 1.00 6.67 34 LEU D CA 1
ATOM 5789 C C . LEU D 1 37 ? -11.319 -11.631 1.055 1.00 5.49 34 LEU D C 1
ATOM 5790 O O . LEU D 1 37 ? -10.807 -11.255 2.106 1.00 6.34 34 LEU D O 1
ATOM 5795 N N . GLY D 1 38 ? -12.082 -12.717 0.981 1.00 5.51 35 GLY D N 1
ATOM 5796 C CA . GLY D 1 38 ? -12.334 -13.488 2.187 1.00 4.72 35 GLY D CA 1
ATOM 5797 C C . GLY D 1 38 ? -13.390 -14.570 2.065 1.00 5.51 35 GLY D C 1
ATOM 5798 O O . GLY D 1 38 ? -13.854 -14.888 0.969 1.00 2.79 35 GLY D O 1
ATOM 5799 N N . ILE D 1 39 ? -13.777 -15.120 3.212 1.00 4.52 36 ILE D N 1
ATOM 5800 C CA . ILE D 1 39 ? -14.755 -16.197 3.279 1.00 6.49 36 ILE D CA 1
ATOM 5801 C C . ILE D 1 39 ? -15.706 -15.988 4.445 1.00 7.11 36 ILE D C 1
ATOM 5802 O O . ILE D 1 39 ? -15.384 -15.283 5.400 1.00 8.52 36 ILE D O 1
ATOM 5807 N N . ALA D 1 40 ? -16.873 -16.614 4.368 1.00 5.93 37 ALA D N 1
ATOM 5808 C CA . ALA D 1 40 ? -17.864 -16.509 5.435 1.00 5.50 37 ALA D CA 1
ATOM 5809 C C . ALA D 1 40 ? -19.020 -17.461 5.175 1.00 4.42 37 ALA D C 1
ATOM 5810 O O . ALA D 1 40 ? -18.914 -18.380 4.363 1.00 5.22 37 ALA D O 1
ATOM 5812 N N . THR D 1 41 ? -20.111 -17.246 5.900 1.00 6.59 38 THR D N 1
ATOM 5813 C CA . THR D 1 41 ? -21.336 -18.026 5.761 1.00 5.18 38 THR D CA 1
ATOM 5814 C C . THR D 1 41 ? -22.417 -17.084 6.279 1.00 6.42 38 THR D C 1
ATOM 5815 O O . THR D 1 41 ? -22.103 -16.038 6.853 1.00 6.17 38 THR D O 1
ATOM 5819 N N . LEU D 1 42 ? -23.677 -17.438 6.069 1.00 4.53 39 LEU D N 1
ATOM 5820 C CA . LEU D 1 42 ? -24.778 -16.598 6.527 1.00 6.74 39 LEU D CA 1
ATOM 5821 C C . LEU D 1 42 ? -25.457 -17.208 7.753 1.00 7.35 39 LEU D C 1
ATOM 5822 O O . LEU D 1 42 ? -25.056 -18.274 8.236 1.00 5.48 39 LEU D O 1
ATOM 5827 N N . THR D 1 43 ? -26.480 -16.515 8.247 1.00 8.64 40 THR D N 1
ATOM 5828 C CA . THR D 1 43 ? -27.261 -16.961 9.401 1.00 7.66 40 THR D CA 1
ATOM 5829 C C . THR D 1 43 ? -27.617 -18.443 9.263 1.00 9.61 40 THR D C 1
ATOM 5830 O O . THR D 1 43 ? -27.994 -18.903 8.177 1.00 8.62 40 THR D O 1
ATOM 5834 N N . GLY D 1 44 ? -27.484 -19.174 10.369 1.00 8.62 41 GLY D N 1
ATOM 5835 C CA . GLY D 1 44 ? -27.774 -20.596 10.389 1.00 8.18 41 GLY D CA 1
ATOM 5836 C C . GLY D 1 44 ? -26.708 -21.362 9.633 1.00 8.79 41 GLY D C 1
ATOM 5837 O O . GLY D 1 44 ? -26.885 -22.531 9.285 1.00 9.82 41 GLY D O 1
ATOM 5838 N N . SER D 1 45 ? -25.585 -20.691 9.404 1.00 7.99 42 SER D N 1
ATOM 5839 C CA . SER D 1 45 ? -24.465 -21.245 8.652 1.00 8.32 42 SER D CA 1
ATOM 5840 C C . SER D 1 45 ? -24.972 -21.728 7.304 1.00 8.50 42 SER D C 1
ATOM 5841 O O . SER D 1 45 ? -24.595 -22.801 6.815 1.00 8.45 42 SER D O 1
ATOM 5844 N N . ASP D 1 46 ? -25.839 -20.914 6.714 1.00 6.59 43 ASP D N 1
ATOM 5845 C CA . ASP D 1 46 ? -26.424 -21.213 5.421 1.00 7.50 43 ASP D CA 1
ATOM 5846 C C . ASP D 1 46 ? -25.456 -20.944 4.279 1.00 6.71 43 ASP D C 1
ATOM 5847 O O . ASP D 1 46 ? -25.226 -19.798 3.896 1.00 7.04 43 ASP D O 1
ATOM 5852 N N . GLY D 1 47 ? -24.863 -22.012 3.770 1.00 4.42 44 GLY D N 1
ATOM 5853 C CA . GLY D 1 47 ? -23.982 -21.895 2.630 1.00 5.30 44 GLY D CA 1
ATOM 5854 C C . GLY D 1 47 ? -22.574 -21.360 2.745 1.00 7.59 44 GLY D C 1
ATOM 5855 O O . GLY D 1 47 ? -21.960 -21.316 3.816 1.00 5.44 44 GLY D O 1
ATOM 5856 N N . GLU D 1 48 ? -22.078 -20.930 1.593 1.00 6.29 45 GLU D N 1
ATOM 5857 C CA . GLU D 1 48 ? -20.725 -20.436 1.465 1.00 7.21 45 GLU D CA 1
ATOM 5858 C C . GLU D 1 48 ? -20.676 -19.035 0.897 1.00 7.63 45 GLU D C 1
ATOM 5859 O O . GLU D 1 48 ? -21.233 -18.767 -0.170 1.00 8.26 45 GLU D O 1
ATOM 5865 N N . VAL D 1 49 ? -20.006 -18.143 1.610 1.00 4.71 46 VAL D N 1
ATOM 5866 C CA . VAL D 1 49 ? -19.859 -16.785 1.138 1.00 4.32 46 VAL D CA 1
ATOM 5867 C C . VAL D 1 49 ? -18.427 -16.661 0.636 1.00 5.92 46 VAL D C 1
ATOM 5868 O O . VAL D 1 49 ? -17.486 -17.163 1.269 1.00 3.98 46 VAL D O 1
ATOM 5872 N N . ILE D 1 50 ? -18.274 -16.028 -0.521 1.00 4.58 47 ILE D N 1
ATOM 5873 C CA . ILE D 1 50 ? -16.962 -15.810 -1.100 1.00 5.42 47 ILE D CA 1
ATOM 5874 C C . ILE D 1 50 ? -16.825 -14.317 -1.395 1.00 5.31 47 ILE D C 1
ATOM 5875 O O . ILE D 1 50 ? -17.622 -13.762 -2.155 1.00 3.52 47 ILE D O 1
ATOM 5880 N N . PHE D 1 51 ? -15.849 -13.664 -0.767 1.00 3.57 48 PHE D N 1
ATOM 5881 C CA . PHE D 1 51 ? -15.596 -12.246 -1.027 1.00 5.80 48 PHE D CA 1
ATOM 5882 C C . PHE D 1 51 ? -14.480 -12.282 -2.069 1.00 5.89 48 PHE D C 1
ATOM 5883 O O . PHE D 1 51 ? -13.385 -12.764 -1.797 1.00 6.57 48 PHE D O 1
ATOM 5891 N N . LEU D 1 52 ? -14.762 -11.786 -3.265 1.00 7.30 49 LEU D N 1
ATOM 5892 C CA . LEU D 1 52 ? -13.780 -11.813 -4.336 1.00 7.97 49 LEU D CA 1
ATOM 5893 C C . LEU D 1 52 ? -13.788 -10.515 -5.122 1.00 8.18 49 LEU D C 1
ATOM 5894 O O . LEU D 1 52 ? -14.827 -10.091 -5.625 1.00 8.77 49 LEU D O 1
ATOM 5899 N N . ASP D 1 53 ? -12.619 -9.896 -5.226 1.00 10.04 50 ASP D N 1
ATOM 5900 C CA . ASP D 1 53 ? -12.469 -8.635 -5.934 1.00 11.36 50 ASP D CA 1
ATOM 5901 C C . ASP D 1 53 ? -13.499 -7.602 -5.495 1.00 10.90 50 ASP D C 1
ATOM 5902 O O . ASP D 1 53 ? -14.071 -6.897 -6.322 1.00 12.28 50 ASP D O 1
ATOM 5907 N N . GLY D 1 54 ? -13.743 -7.525 -4.190 1.00 8.20 51 GLY D N 1
ATOM 5908 C CA . GLY D 1 54 ? -14.678 -6.540 -3.669 1.00 9.13 51 GLY D CA 1
ATOM 5909 C C . GLY D 1 54 ? -16.160 -6.869 -3.727 1.00 7.65 51 GLY D C 1
ATOM 5910 O O . GLY D 1 54 ? -16.986 -6.074 -3.292 1.00 8.84 51 GLY D O 1
ATOM 5911 N N . LYS D 1 55 ? -16.506 -8.031 -4.265 1.00 8.12 52 LYS D N 1
ATOM 5912 C CA . LYS D 1 55 ? -17.908 -8.431 -4.346 1.00 6.35 52 LYS D CA 1
ATOM 5913 C C . LYS D 1 55 ? -18.153 -9.617 -3.416 1.00 6.67 52 LYS D C 1
ATOM 5914 O O . LYS D 1 55 ? -17.222 -10.356 -3.086 1.00 6.56 52 LYS D O 1
ATOM 5920 N N . ALA D 1 56 ? -19.398 -9.783 -2.979 1.00 6.05 53 ALA D N 1
ATOM 5921 C CA . ALA D 1 56 ? -19.750 -10.878 -2.078 1.00 5.37 53 ALA D CA 1
ATOM 5922 C C . ALA D 1 56 ? -20.727 -11.832 -2.746 1.00 5.37 53 ALA D C 1
ATOM 5923 O O . ALA D 1 56 ? -21.825 -11.431 -3.149 1.00 6.26 53 ALA D O 1
ATOM 5925 N N . TYR D 1 57 ? -20.311 -13.090 -2.857 1.00 4.18 54 TYR D N 1
ATOM 5926 C CA . TYR D 1 57 ? -21.112 -14.135 -3.479 1.00 6.67 54 TYR D CA 1
ATOM 5927 C C . TYR D 1 57 ? -21.526 -15.175 -2.451 1.00 6.63 54 TYR D C 1
ATOM 5928 O O . TYR D 1 57 ? -20.835 -15.389 -1.451 1.00 6.12 54 TYR D O 1
ATOM 5937 N N . HIS D 1 58 ? -22.657 -15.821 -2.713 1.00 6.80 55 HIS D N 1
ATOM 5938 C CA . HIS D 1 58 ? -23.198 -16.847 -1.830 1.00 5.99 55 HIS D CA 1
ATOM 5939 C C . HIS D 1 58 ? -23.641 -18.079 -2.618 1.00 7.07 55 HIS D C 1
ATOM 5940 O O . HIS D 1 58 ? -24.454 -17.979 -3.541 1.00 5.78 55 HIS D O 1
ATOM 5947 N N . ALA D 1 59 ? -23.090 -19.233 -2.250 1.00 7.10 56 ALA D N 1
ATOM 5948 C CA . ALA D 1 59 ? -23.425 -20.510 -2.877 1.00 7.96 56 ALA D CA 1
ATOM 5949 C C . ALA D 1 59 ? -24.106 -21.346 -1.802 1.00 7.36 56 ALA D C 1
ATOM 5950 O O . ALA D 1 59 ? -23.542 -21.529 -0.717 1.00 6.51 56 ALA D O 1
ATOM 5952 N N . ASN D 1 60 ? -25.312 -21.840 -2.075 1.00 5.67 57 ASN D N 1
ATOM 5953 C CA . ASN D 1 60 ? -25.997 -22.642 -1.065 1.00 7.44 57 ASN D CA 1
ATOM 5954 C C . ASN D 1 60 ? -26.192 -24.109 -1.422 1.00 7.53 57 ASN D C 1
ATOM 5955 O O . ASN D 1 60 ? -25.793 -24.569 -2.497 1.00 7.31 57 ASN D O 1
ATOM 5960 N N . GLU D 1 61 ? -26.812 -24.832 -0.496 1.00 7.56 58 GLU D N 1
ATOM 5961 C CA . GLU D 1 61 ? -27.071 -26.260 -0.628 1.00 6.99 58 GLU D CA 1
ATOM 5962 C C . GLU D 1 61 ? -27.985 -26.635 -1.782 1.00 8.22 58 GLU D C 1
ATOM 5963 O O . GLU D 1 61 ? -28.074 -27.803 -2.139 1.00 9.72 58 GLU D O 1
ATOM 5969 N N . HIS D 1 62 ? -28.674 -25.652 -2.350 1.00 9.60 59 HIS D N 1
ATOM 5970 C CA . HIS D 1 62 ? -29.602 -25.911 -3.448 1.00 11.19 59 HIS D CA 1
ATOM 5971 C C . HIS D 1 62 ? -28.980 -25.594 -4.797 1.00 11.22 59 HIS D C 1
ATOM 5972 O O . HIS D 1 62 ? -29.684 -25.465 -5.797 1.00 10.01 59 HIS D O 1
ATOM 5979 N N . LYS D 1 63 ? -27.656 -25.472 -4.805 1.00 10.27 60 LYS D N 1
ATOM 5980 C CA . LYS D 1 63 ? -26.892 -25.157 -6.005 1.00 11.09 60 LYS D CA 1
ATOM 5981 C C . LYS D 1 63 ? -27.154 -23.746 -6.531 1.00 10.68 60 LYS D C 1
ATOM 5982 O O . LYS D 1 63 ? -26.877 -23.455 -7.691 1.00 10.20 60 LYS D O 1
ATOM 5988 N N . GLU D 1 64 ? -27.689 -22.871 -5.685 1.00 10.37 61 GLU D N 1
ATOM 5989 C CA . GLU D 1 64 ? -27.931 -21.491 -6.104 1.00 8.94 61 GLU D CA 1
ATOM 5990 C C . GLU D 1 64 ? -26.644 -20.708 -5.849 1.00 8.61 61 GLU D C 1
ATOM 5991 O O . GLU D 1 64 ? -25.933 -20.970 -4.874 1.00 6.98 61 GLU D O 1
ATOM 5997 N N . PHE D 1 65 ? -26.337 -19.772 -6.742 1.00 7.46 62 PHE D N 1
ATOM 5998 C CA . PHE D 1 65 ? -25.138 -18.950 -6.629 1.00 6.98 62 PHE D CA 1
ATOM 5999 C C . PHE D 1 65 ? -25.500 -17.535 -7.053 1.00 7.66 62 PHE D C 1
ATOM 6000 O O . PHE D 1 65 ? -25.861 -17.303 -8.209 1.00 7.09 62 PHE D O 1
ATOM 6008 N N . ILE D 1 66 ? -25.393 -16.592 -6.125 1.00 6.00 63 ILE D N 1
ATOM 6009 C CA . ILE D 1 66 ? -25.732 -15.209 -6.426 1.00 7.67 63 ILE D CA 1
ATOM 6010 C C . ILE D 1 66 ? -24.845 -14.211 -5.713 1.00 7.44 63 ILE D C 1
ATOM 6011 O O . ILE D 1 66 ? -24.174 -14.535 -4.733 1.00 6.67 63 ILE D O 1
ATOM 6016 N N . GLU D 1 67 ? -24.860 -12.983 -6.211 1.00 8.44 64 GLU D N 1
ATOM 6017 C CA . GLU D 1 67 ? -24.115 -11.921 -5.572 1.00 8.43 64 GLU D CA 1
ATOM 6018 C C . GLU D 1 67 ? -25.077 -11.416 -4.501 1.00 8.25 64 GLU D C 1
ATOM 6019 O O . GLU D 1 67 ? -26.256 -11.169 -4.779 1.00 7.96 64 GLU D O 1
ATOM 6025 N N . LEU D 1 68 ? -24.577 -11.287 -3.278 1.00 6.71 65 LEU D N 1
ATOM 6026 C CA . LEU D 1 68 ? -25.383 -10.834 -2.155 1.00 5.85 65 LEU D CA 1
ATOM 6027 C C . LEU D 1 68 ? -25.791 -9.374 -2.285 1.00 6.30 65 LEU D C 1
ATOM 6028 O O . LEU D 1 68 ? -25.107 -8.584 -2.924 1.00 6.75 65 LEU D O 1
ATOM 6033 N N . LYS D 1 69 ? -26.914 -9.029 -1.667 1.00 7.91 66 LYS D N 1
ATOM 6034 C CA . LYS D 1 69 ? -27.422 -7.667 -1.702 1.00 10.89 66 LYS D CA 1
ATOM 6035 C C . LYS D 1 69 ? -26.611 -6.772 -0.771 1.00 10.12 66 LYS D C 1
ATOM 6036 O O . LYS D 1 69 ? -26.400 -5.595 -1.060 1.00 11.09 66 LYS D O 1
ATOM 6042 N N . GLY D 1 70 ? -26.152 -7.330 0.346 1.00 10.97 67 GLY D N 1
ATOM 6043 C CA . GLY D 1 70 ? -25.358 -6.548 1.281 1.00 8.97 67 GLY D CA 1
ATOM 6044 C C . GLY D 1 70 ? -25.935 -6.478 2.681 1.00 10.86 67 GLY D C 1
ATOM 6045 O O . GLY D 1 70 ? -25.208 -6.236 3.646 1.00 8.43 67 GLY D O 1
ATOM 6046 N N . ASP D 1 71 ? -27.238 -6.711 2.802 1.00 11.50 68 ASP D N 1
ATOM 6047 C CA . ASP D 1 71 ? -27.895 -6.649 4.098 1.00 12.12 68 ASP D CA 1
ATOM 6048 C C . ASP D 1 71 ? -28.006 -8.002 4.794 1.00 11.42 68 ASP D C 1
ATOM 6049 O O . ASP D 1 71 ? -28.482 -8.081 5.927 1.00 9.94 68 ASP D O 1
ATOM 6054 N N . GLU D 1 72 ? -27.564 -9.064 4.124 1.00 9.40 69 GLU D N 1
ATOM 6055 C CA . GLU D 1 72 ? -27.608 -10.400 4.713 1.00 8.80 69 GLU D CA 1
ATOM 6056 C C . GLU D 1 72 ? -26.648 -10.417 5.909 1.00 7.66 69 GLU D C 1
ATOM 6057 O O . GLU D 1 72 ? -25.626 -9.735 5.894 1.00 6.55 69 GLU D O 1
ATOM 6063 N N . LYS D 1 73 ? -26.969 -11.197 6.937 1.00 4.53 70 LYS D N 1
ATOM 6064 C CA . LYS D 1 73 ? -26.122 -11.242 8.120 1.00 7.66 70 LYS D CA 1
ATOM 6065 C C . LYS D 1 73 ? -25.249 -12.490 8.203 1.00 7.50 70 LYS D C 1
ATOM 6066 O O . LYS D 1 73 ? -25.629 -13.554 7.720 1.00 5.45 70 LYS D O 1
ATOM 6072 N N . VAL D 1 74 ? -24.071 -12.339 8.806 1.00 7.68 71 VAL D N 1
ATOM 6073 C CA . VAL D 1 74 ? -23.128 -13.442 8.946 1.00 8.29 71 VAL D CA 1
ATOM 6074 C C . VAL D 1 74 ? -22.721 -13.692 10.404 1.00 5.85 71 VAL D C 1
ATOM 6075 O O . VAL D 1 74 ? -22.554 -12.760 11.188 1.00 3.43 71 VAL D O 1
ATOM 6079 N N . PRO D 1 75 ? -22.564 -14.969 10.780 1.00 5.64 72 PRO D N 1
ATOM 6080 C CA . PRO D 1 75 ? -22.172 -15.350 12.142 1.00 6.43 72 PRO D CA 1
ATOM 6081 C C . PRO D 1 75 ? -20.656 -15.444 12.303 1.00 7.83 72 PRO D C 1
ATOM 6082 O O . PRO D 1 75 ? -20.130 -15.386 13.415 1.00 9.61 72 PRO D O 1
ATOM 6086 N N . TYR D 1 76 ? -19.957 -15.591 11.183 1.00 7.44 73 TYR D N 1
ATOM 6087 C CA . TYR D 1 76 ? -18.502 -15.727 11.189 1.00 6.46 73 TYR D CA 1
ATOM 6088 C C . TYR D 1 76 ? -17.967 -15.326 9.821 1.00 6.79 73 TYR D C 1
ATOM 6089 O O . TYR D 1 76 ? -18.547 -15.684 8.795 1.00 6.19 73 TYR D O 1
ATOM 6098 N N . ALA D 1 77 ? -16.864 -14.585 9.811 1.00 5.25 74 ALA D N 1
ATOM 6099 C CA . ALA D 1 77 ? -16.264 -14.140 8.562 1.00 6.30 74 ALA D CA 1
ATOM 6100 C C . ALA D 1 77 ? -14.813 -13.723 8.739 1.00 6.32 74 ALA D C 1
ATOM 6101 O O . ALA D 1 77 ? -14.408 -13.288 9.817 1.00 8.26 74 ALA D O 1
ATOM 6103 N N . SER D 1 78 ? -14.036 -13.873 7.671 1.00 6.95 75 SER D N 1
ATOM 6104 C CA . SER D 1 78 ? -12.626 -13.490 7.661 1.00 7.97 75 SER D CA 1
ATOM 6105 C C . SER D 1 78 ? -12.457 -12.736 6.352 1.00 7.06 75 SER D C 1
ATOM 6106 O O . SER D 1 78 ? -12.847 -13.236 5.290 1.00 6.40 75 SER D O 1
ATOM 6109 N N . ILE D 1 79 ? -11.873 -11.545 6.414 1.00 5.68 76 ILE D N 1
ATOM 6110 C CA . ILE D 1 79 ? -11.718 -10.745 5.206 1.00 5.22 76 ILE D CA 1
ATOM 6111 C C . ILE D 1 79 ? -10.478 -9.856 5.306 1.00 5.91 76 ILE D C 1
ATOM 6112 O O . ILE D 1 79 ? -9.986 -9.576 6.410 1.00 6.01 76 ILE D O 1
ATOM 6117 N N . THR D 1 80 ? -9.965 -9.431 4.156 1.00 5.63 77 THR D N 1
ATOM 6118 C CA . THR D 1 80 ? -8.782 -8.582 4.126 1.00 5.67 77 THR D CA 1
ATOM 6119 C C . THR D 1 80 ? -8.729 -7.654 2.923 1.00 7.02 77 THR D C 1
ATOM 6120 O O . THR D 1 80 ? -9.341 -7.930 1.892 1.00 7.75 77 THR D O 1
ATOM 6124 N N . ASN D 1 81 ? -8.016 -6.540 3.073 1.00 6.12 78 ASN D N 1
ATOM 6125 C CA . ASN D 1 81 ? -7.812 -5.615 1.964 1.00 9.34 78 ASN D CA 1
ATOM 6126 C C . ASN D 1 81 ? -6.585 -6.272 1.334 1.00 9.13 78 ASN D C 1
ATOM 6127 O O . ASN D 1 81 ? -5.450 -5.998 1.718 1.00 7.83 78 ASN D O 1
ATOM 6132 N N . PHE D 1 82 ? -6.838 -7.182 0.398 1.00 9.68 79 PHE D N 1
ATOM 6133 C CA . PHE D 1 82 ? -5.788 -7.953 -0.251 1.00 9.74 79 PHE D CA 1
ATOM 6134 C C . PHE D 1 82 ? -4.756 -7.168 -1.040 1.00 12.20 79 PHE D C 1
ATOM 6135 O O . PHE D 1 82 ? -5.088 -6.371 -1.916 1.00 11.57 79 PHE D O 1
ATOM 6143 N N . LYS D 1 83 ? -3.496 -7.426 -0.719 1.00 13.74 80 LYS D N 1
ATOM 6144 C CA . LYS D 1 83 ? -2.364 -6.799 -1.378 1.00 15.44 80 LYS D CA 1
ATOM 6145 C C . LYS D 1 83 ? -1.256 -7.843 -1.396 1.00 15.51 80 LYS D C 1
ATOM 6146 O O . LYS D 1 83 ? -0.611 -8.097 -0.381 1.00 13.92 80 LYS D O 1
ATOM 6152 N N . ALA D 1 84 ? -1.057 -8.458 -2.556 1.00 15.76 81 ALA D N 1
ATOM 6153 C CA . ALA D 1 84 ? -0.038 -9.487 -2.728 1.00 16.54 81 ALA D CA 1
ATOM 6154 C C . ALA D 1 84 ? 1.378 -8.967 -2.523 1.00 18.54 81 ALA D C 1
ATOM 6155 O O . ALA D 1 84 ? 1.725 -7.885 -2.989 1.00 19.91 81 ALA D O 1
ATOM 6157 N N . SER D 1 85 ? 2.195 -9.747 -1.825 1.00 19.04 82 SER D N 1
ATOM 6158 C CA . SER D 1 85 ? 3.584 -9.376 -1.608 1.00 20.14 82 SER D CA 1
ATOM 6159 C C . SER D 1 85 ? 4.445 -10.333 -2.428 1.00 20.28 82 SER D C 1
ATOM 6160 O O . SER D 1 85 ? 5.599 -10.043 -2.738 1.00 21.04 82 SER D O 1
ATOM 6163 N N . LYS D 1 86 ? 3.866 -11.478 -2.775 1.00 18.95 83 LYS D N 1
ATOM 6164 C CA . LYS D 1 86 ? 4.555 -12.488 -3.568 1.00 18.83 83 LYS D CA 1
ATOM 6165 C C . LYS D 1 86 ? 3.586 -13.070 -4.592 1.00 17.72 83 LYS D C 1
ATOM 6166 O O . LYS D 1 86 ? 2.465 -13.445 -4.249 1.00 18.12 83 LYS D O 1
ATOM 6172 N N . THR D 1 87 ? 4.024 -13.139 -5.843 1.00 16.30 84 THR D N 1
ATOM 6173 C CA . THR D 1 87 ? 3.210 -13.674 -6.926 1.00 14.81 84 THR D CA 1
ATOM 6174 C C . THR D 1 87 ? 4.029 -14.725 -7.687 1.00 15.29 84 THR D C 1
ATOM 6175 O O . THR D 1 87 ? 5.217 -14.521 -7.936 1.00 14.79 84 THR D O 1
ATOM 6179 N N . PHE D 1 88 ? 3.404 -15.848 -8.038 1.00 13.85 85 PHE D N 1
ATOM 6180 C CA . PHE D 1 88 ? 4.094 -16.907 -8.780 1.00 12.69 85 PHE D CA 1
ATOM 6181 C C . PHE D 1 88 ? 3.129 -17.890 -9.437 1.00 10.84 85 PHE D C 1
ATOM 6182 O O . PHE D 1 88 ? 2.054 -18.172 -8.912 1.00 11.12 85 PHE D O 1
ATOM 6190 N N . PRO D 1 89 ? 3.509 -18.431 -10.603 1.00 10.25 86 PRO D N 1
ATOM 6191 C CA . PRO D 1 89 ? 2.658 -19.380 -11.320 1.00 8.97 86 PRO D CA 1
ATOM 6192 C C . PRO D 1 89 ? 2.842 -20.830 -10.877 1.00 9.05 86 PRO D C 1
ATOM 6193 O O . PRO D 1 89 ? 3.871 -21.191 -10.311 1.00 8.67 86 PRO D O 1
ATOM 6197 N N . LEU D 1 90 ? 1.831 -21.649 -11.138 1.00 9.52 87 LEU D N 1
ATOM 6198 C CA . LEU D 1 90 ? 1.880 -23.075 -10.829 1.00 10.44 87 LEU D CA 1
ATOM 6199 C C . LEU D 1 90 ? 1.081 -23.778 -11.913 1.00 11.03 87 LEU D C 1
ATOM 6200 O O . LEU D 1 90 ? 0.111 -23.225 -12.424 1.00 10.38 87 LEU D O 1
ATOM 6205 N N . GLN D 1 91 ? 1.497 -24.984 -12.282 1.00 10.84 88 GLN D N 1
ATOM 6206 C CA . GLN D 1 91 ? 0.763 -25.731 -13.284 1.00 11.61 88 GLN D CA 1
ATOM 6207 C C . GLN D 1 91 ? 0.777 -27.230 -13.026 1.00 11.12 88 GLN D C 1
ATOM 6208 O O . GLN D 1 91 ? 1.777 -27.798 -12.574 1.00 9.20 88 GLN D O 1
ATOM 6214 N N . GLN D 1 92 ? -0.369 -27.849 -13.282 1.00 11.48 89 GLN D N 1
ATOM 6215 C CA . GLN D 1 92 ? -0.538 -29.281 -13.131 1.00 13.30 89 GLN D CA 1
ATOM 6216 C C . GLN D 1 92 ? -0.058 -29.821 -11.789 1.00 12.99 89 GLN D C 1
ATOM 6217 O O . GLN D 1 92 ? 0.877 -30.613 -11.717 1.00 14.14 89 GLN D O 1
ATOM 6223 N N . LEU D 1 93 ? -0.722 -29.387 -10.724 1.00 11.14 90 LEU D N 1
ATOM 6224 C CA . LEU D 1 93 ? -0.392 -29.821 -9.378 1.00 10.33 90 LEU D CA 1
ATOM 6225 C C . LEU D 1 93 ? -1.653 -30.100 -8.568 1.00 9.66 90 LEU D C 1
ATOM 6226 O O . LEU D 1 93 ? -2.662 -29.400 -8.700 1.00 7.88 90 LEU D O 1
ATOM 6231 N N . SER D 1 94 ? -1.589 -31.125 -7.728 1.00 8.55 91 SER D N 1
ATOM 6232 C CA . SER D 1 94 ? -2.718 -31.494 -6.886 1.00 9.42 91 SER D CA 1
ATOM 6233 C C . SER D 1 94 ? -2.790 -30.510 -5.725 1.00 9.05 91 SER D C 1
ATOM 6234 O O . SER D 1 94 ? -1.849 -29.750 -5.483 1.00 9.24 91 SER D O 1
ATOM 6237 N N . GLN D 1 95 ? -3.905 -30.532 -5.005 1.00 8.84 92 GLN D N 1
ATOM 6238 C CA . GLN D 1 95 ? -4.086 -29.650 -3.861 1.00 9.52 92 GLN D CA 1
ATOM 6239 C C . GLN D 1 95 ? -2.905 -29.690 -2.882 1.00 10.19 92 GLN D C 1
ATOM 6240 O O . GLN D 1 95 ? -2.374 -28.648 -2.502 1.00 10.07 92 GLN D O 1
ATOM 6246 N N . ASP D 1 96 ? -2.481 -30.883 -2.483 1.00 11.34 93 ASP D N 1
ATOM 6247 C CA . ASP D 1 96 ? -1.367 -30.988 -1.546 1.00 12.12 93 ASP D CA 1
ATOM 6248 C C . ASP D 1 96 ? -0.046 -30.405 -2.056 1.00 11.88 93 ASP D C 1
ATOM 6249 O O . ASP D 1 96 ? 0.687 -29.774 -1.297 1.00 9.87 93 ASP D O 1
ATOM 6254 N N . ASP D 1 97 ? 0.267 -30.606 -3.333 1.00 10.64 94 ASP D N 1
ATOM 6255 C CA . ASP D 1 97 ? 1.506 -30.055 -3.870 1.00 10.65 94 ASP D CA 1
ATOM 6256 C C . ASP D 1 97 ? 1.393 -28.532 -3.973 1.00 8.94 94 ASP D C 1
ATOM 6257 O O . ASP D 1 97 ? 2.380 -27.814 -3.832 1.00 6.36 94 ASP D O 1
ATOM 6262 N N . VAL D 1 98 ? 0.185 -28.044 -4.227 1.00 8.92 95 VAL D N 1
ATOM 6263 C CA . VAL D 1 98 ? -0.041 -26.606 -4.322 1.00 8.44 95 VAL D CA 1
ATOM 6264 C C . VAL D 1 98 ? 0.135 -26.006 -2.931 1.00 8.72 95 VAL D C 1
ATOM 6265 O O . VAL D 1 98 ? 0.781 -24.971 -2.763 1.00 8.24 95 VAL D O 1
ATOM 6269 N N . PHE D 1 99 ? -0.438 -26.671 -1.935 1.00 8.29 96 PHE D N 1
ATOM 6270 C CA . PHE D 1 99 ? -0.335 -26.208 -0.557 1.00 9.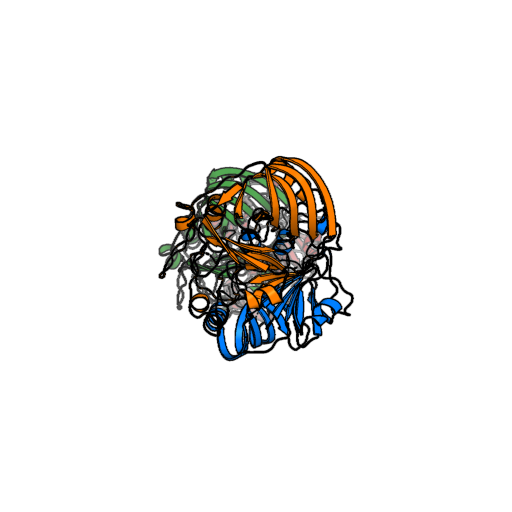29 96 PHE D CA 1
ATOM 6271 C C . PHE D 1 99 ? 1.121 -26.216 -0.105 1.00 8.64 96 PHE D C 1
ATOM 6272 O O . PHE D 1 99 ? 1.569 -25.308 0.593 1.00 9.12 96 PHE D O 1
ATOM 6280 N N . ALA D 1 100 ? 1.862 -27.238 -0.520 1.00 9.82 97 ALA D N 1
ATOM 6281 C CA . ALA D 1 100 ? 3.269 -27.342 -0.158 1.00 10.61 97 ALA D CA 1
ATOM 6282 C C . ALA D 1 100 ? 4.046 -26.158 -0.738 1.00 11.53 97 ALA D C 1
ATOM 6283 O O . ALA D 1 100 ? 4.934 -25.604 -0.082 1.00 10.62 97 ALA D O 1
ATOM 6285 N N . GLN D 1 101 ? 3.713 -25.773 -1.968 1.00 10.35 98 GLN D N 1
ATOM 6286 C CA . GLN D 1 101 ? 4.382 -24.649 -2.608 1.00 10.49 98 GLN D CA 1
ATOM 6287 C C . GLN D 1 101 ? 4.071 -23.368 -1.849 1.00 10.52 98 GLN D C 1
ATOM 6288 O O . GLN D 1 101 ? 4.977 -22.606 -1.501 1.00 10.92 98 GLN D O 1
ATOM 6294 N N . ILE D 1 102 ? 2.789 -23.132 -1.587 1.00 8.31 99 ILE D N 1
ATOM 6295 C CA . ILE D 1 102 ? 2.385 -21.935 -0.859 1.00 8.12 99 ILE D CA 1
ATOM 6296 C C . ILE D 1 102 ? 3.101 -21.866 0.494 1.00 10.23 99 ILE D C 1
ATOM 6297 O O . ILE D 1 102 ? 3.608 -20.810 0.880 1.00 7.40 99 ILE D O 1
ATOM 6302 N N . LYS D 1 103 ? 3.162 -22.987 1.210 1.00 11.44 100 LYS D N 1
ATOM 6303 C CA . LYS D 1 103 ? 3.851 -22.992 2.497 1.00 14.41 100 LYS D CA 1
ATOM 6304 C C . LYS D 1 103 ? 5.326 -22.653 2.304 1.00 14.41 100 LYS D C 1
ATOM 6305 O O . LYS D 1 103 ? 5.966 -22.094 3.192 1.00 12.54 100 LYS D O 1
ATOM 6311 N N . ASN D 1 104 ? 5.855 -22.967 1.124 1.00 15.39 101 ASN D N 1
ATOM 6312 C CA . ASN D 1 104 ? 7.245 -22.667 0.812 1.00 15.52 101 ASN D CA 1
ATOM 6313 C C . ASN D 1 104 ? 7.455 -21.188 0.508 1.00 15.60 101 ASN D C 1
ATOM 6314 O O . ASN D 1 104 ? 8.495 -20.619 0.841 1.00 14.88 101 ASN D O 1
ATOM 6319 N N . GLU D 1 105 ? 6.463 -20.566 -0.120 1.00 13.02 102 GLU D N 1
ATOM 6320 C CA . GLU D 1 105 ? 6.568 -19.163 -0.502 1.00 12.97 102 GLU D CA 1
ATOM 6321 C C . GLU D 1 105 ? 6.122 -18.148 0.548 1.00 11.97 102 GLU D C 1
ATOM 6322 O O . GLU D 1 105 ? 6.575 -17.003 0.535 1.00 13.30 102 GLU D O 1
ATOM 6336 N N . LEU D 1 107 ? 5.769 -16.149 4.101 1.00 9.02 104 LEU D N 1
ATOM 6337 C CA . LEU D 1 107 ? 6.813 -15.691 5.012 1.00 9.15 104 LEU D CA 1
ATOM 6338 C C . LEU D 1 107 ? 7.035 -16.686 6.148 1.00 7.35 104 LEU D C 1
ATOM 6339 O O . LEU D 1 107 ? 8.169 -17.012 6.472 1.00 7.47 104 LEU D O 1
ATOM 6344 N N . SER D 1 108 ? 5.953 -17.179 6.744 1.00 8.20 105 SER D N 1
ATOM 6345 C CA . SER D 1 108 ? 6.079 -18.116 7.858 1.00 7.93 105 SER D CA 1
ATOM 6346 C C . SER D 1 108 ? 4.808 -18.898 8.163 1.00 8.07 105 SER D C 1
ATOM 6347 O O . SER D 1 108 ? 3.705 -18.369 8.069 1.00 7.38 105 SER D O 1
ATOM 6350 N N . GLU D 1 109 ? 4.967 -20.159 8.548 1.00 8.65 106 GLU D N 1
ATOM 6351 C CA . GLU D 1 109 ? 3.816 -20.976 8.895 1.00 8.81 106 GLU D CA 1
ATOM 6352 C C . GLU D 1 109 ? 3.327 -20.610 10.294 1.00 6.75 106 GLU D C 1
ATOM 6353 O O . GLU D 1 109 ? 2.298 -21.108 10.750 1.00 6.95 106 GLU D O 1
ATOM 6359 N N . ASN D 1 110 ? 4.062 -19.733 10.972 1.00 5.52 107 ASN D N 1
ATOM 6360 C CA . ASN D 1 110 ? 3.671 -19.302 12.308 1.00 5.66 107 ASN D CA 1
ATOM 6361 C C . ASN D 1 110 ? 2.873 -18.002 12.234 1.00 6.26 107 ASN D C 1
ATOM 6362 O O . ASN D 1 110 ? 2.543 -17.407 13.258 1.00 6.60 107 ASN D O 1
ATOM 6367 N N . LEU D 1 111 ? 2.558 -17.577 11.013 1.00 6.90 108 LEU D N 1
ATOM 6368 C CA . LEU D 1 111 ? 1.802 -16.346 10.782 1.00 6.12 108 LEU D CA 1
ATOM 6369 C C . LEU D 1 111 ? 0.543 -16.610 9.967 1.00 6.60 108 LEU D C 1
ATOM 6370 O O . LEU D 1 111 ? 0.427 -17.638 9.300 1.00 6.39 108 LEU D O 1
ATOM 6375 N N . PHE D 1 112 ? -0.394 -15.669 10.020 1.00 5.10 109 PHE D N 1
ATOM 6376 C CA . PHE D 1 112 ? -1.608 -15.756 9.221 1.00 4.68 109 PHE D CA 1
ATOM 6377 C C . PHE D 1 112 ? -1.200 -15.245 7.838 1.00 5.21 109 PHE D C 1
ATOM 6378 O O . PHE D 1 112 ? -0.290 -14.421 7.723 1.00 4.00 109 PHE D O 1
ATOM 6386 N N . SER D 1 113 ? -1.846 -15.749 6.795 1.00 4.81 110 SER D N 1
ATOM 6387 C CA . SER D 1 113 ? -1.581 -15.289 5.439 1.00 6.04 110 SER D CA 1
ATOM 6388 C C . SER D 1 113 ? -2.837 -15.490 4.609 1.00 6.31 110 SER D C 1
ATOM 6389 O O . SER D 1 113 ? -3.688 -16.319 4.950 1.00 4.01 110 SER D O 1
ATOM 6392 N N . ALA D 1 114 ? -2.965 -14.703 3.545 1.00 5.82 111 ALA D N 1
ATOM 6393 C CA . ALA D 1 114 ? -4.111 -14.801 2.647 1.00 7.14 111 ALA D CA 1
ATOM 6394 C C . ALA D 1 114 ? -3.598 -15.274 1.293 1.00 7.91 111 ALA D C 1
ATOM 6395 O O . ALA D 1 114 ? -2.461 -14.982 0.919 1.00 7.58 111 ALA D O 1
ATOM 6397 N N . VAL D 1 115 ? -4.430 -16.011 0.565 1.00 7.88 112 VAL D N 1
ATOM 6398 C CA . VAL D 1 115 ? -4.034 -16.506 -0.743 1.00 8.11 112 VAL D CA 1
ATOM 6399 C C . VAL D 1 115 ? -5.127 -16.339 -1.791 1.00 8.07 112 VAL D C 1
ATOM 6400 O O . VAL D 1 115 ? -6.321 -16.336 -1.479 1.00 8.44 112 VAL D O 1
ATOM 6404 N N . LYS D 1 116 ? -4.700 -16.185 -3.039 1.00 8.18 113 LYS D N 1
ATOM 6405 C CA . LYS D 1 116 ? -5.615 -16.069 -4.165 1.00 8.33 113 LYS D CA 1
ATOM 6406 C C . LYS D 1 116 ? -4.994 -16.916 -5.264 1.00 8.24 113 LYS D C 1
ATOM 6407 O O . LYS D 1 116 ? -3.845 -16.702 -5.642 1.00 7.77 113 LYS D O 1
ATOM 6413 N N . ILE D 1 117 ? -5.744 -17.895 -5.752 1.00 7.13 114 ILE D N 1
ATOM 6414 C CA . ILE D 1 117 ? -5.256 -18.778 -6.807 1.00 6.93 114 ILE D CA 1
ATOM 6415 C C . ILE D 1 117 ? -6.239 -18.626 -7.956 1.00 7.73 114 ILE D C 1
ATOM 6416 O O . ILE D 1 117 ? -7.371 -19.097 -7.871 1.00 8.13 114 ILE D O 1
ATOM 6421 N N . TYR D 1 118 ? -5.811 -17.943 -9.016 1.00 8.65 115 TYR D N 1
ATOM 6422 C CA . TYR D 1 118 ? -6.673 -17.694 -10.161 1.00 8.88 115 TYR D CA 1
ATOM 6423 C C . TYR D 1 118 ? -6.187 -18.327 -11.465 1.00 8.70 115 TYR D C 1
ATOM 6424 O O . TYR D 1 118 ? -5.002 -18.263 -11.801 1.00 3.68 115 TYR D O 1
ATOM 6433 N N . GLY D 1 119 ? -7.122 -18.922 -12.201 1.00 6.99 116 GLY D N 1
ATOM 6434 C CA . GLY D 1 119 ? -6.778 -19.555 -13.459 1.00 7.89 116 GLY D CA 1
ATOM 6435 C C . GLY D 1 119 ? -7.661 -20.746 -13.792 1.00 9.00 116 GLY D C 1
ATOM 6436 O O . GLY D 1 119 ? -8.837 -20.792 -13.423 1.00 7.54 116 GLY D O 1
ATOM 6437 N N . THR D 1 120 ? -7.089 -21.715 -14.496 1.00 7.88 117 THR D N 1
ATOM 6438 C CA . THR D 1 120 ? -7.823 -22.903 -14.897 1.00 9.50 117 THR D CA 1
ATOM 6439 C C . THR D 1 120 ? -7.514 -24.059 -13.963 1.00 8.28 117 THR D C 1
ATOM 6440 O O . THR D 1 120 ? -6.370 -24.254 -13.568 1.00 9.92 117 THR D O 1
ATOM 6444 N N . PHE D 1 121 ? -8.544 -24.824 -13.620 1.00 8.89 118 PHE D N 1
ATOM 6445 C CA . PHE D 1 121 ? -8.396 -25.955 -12.716 1.00 9.23 118 PHE D CA 1
ATOM 6446 C C . PHE D 1 121 ? -8.813 -27.252 -13.387 1.00 9.28 118 PHE D C 1
ATOM 6447 O O . PHE D 1 121 ? -9.916 -27.354 -13.923 1.00 10.35 118 PHE D O 1
ATOM 6455 N N . LYS D 1 122 ? -7.936 -28.245 -13.349 1.00 9.12 119 LYS D N 1
ATOM 6456 C CA . LYS D 1 122 ? -8.260 -29.539 -13.928 1.00 12.40 119 LYS D CA 1
ATOM 6457 C C . LYS D 1 122 ? -9.440 -30.140 -13.166 1.00 11.94 119 LYS D C 1
ATOM 6458 O O . LYS D 1 122 ? -10.337 -30.737 -13.765 1.00 12.18 119 LYS D O 1
ATOM 6464 N N . HIS D 1 123 ? -9.439 -29.966 -11.845 1.00 9.87 120 HIS D N 1
ATOM 6465 C CA . HIS D 1 123 ? -10.501 -30.494 -10.984 1.00 12.06 120 HIS D CA 1
ATOM 6466 C C . HIS D 1 123 ? -10.874 -29.513 -9.869 1.00 10.42 120 HIS D C 1
ATOM 6467 O O . HIS D 1 123 ? -10.009 -28.821 -9.332 1.00 9.25 120 HIS D O 1
ATOM 6482 N N . HIS D 1 125 ? -13.503 -29.463 -6.347 1.00 9.63 122 HIS D N 1
ATOM 6483 C CA . HIS D 1 125 ? -14.395 -30.226 -5.477 1.00 7.11 122 HIS D CA 1
ATOM 6484 C C . HIS D 1 125 ? -14.818 -29.337 -4.313 1.00 7.32 122 HIS D C 1
ATOM 6485 O O . HIS D 1 125 ? -14.003 -28.969 -3.465 1.00 5.02 122 HIS D O 1
ATOM 6492 N N . VAL D 1 126 ? -16.103 -29.014 -4.263 1.00 6.78 123 VAL D N 1
ATOM 6493 C CA . VAL D 1 126 ? -16.602 -28.136 -3.222 1.00 8.77 123 VAL D CA 1
ATOM 6494 C C . VAL D 1 126 ? -17.811 -28.686 -2.474 1.00 9.63 123 VAL D C 1
ATOM 6495 O O . VAL D 1 126 ? -18.506 -29.585 -2.955 1.00 9.27 123 VAL D O 1
ATOM 6499 N N . ARG D 1 127 ? -18.042 -28.132 -1.287 1.00 9.44 124 ARG D N 1
ATOM 6500 C CA . ARG D 1 127 ? -19.187 -28.484 -0.463 1.00 9.54 124 ARG D CA 1
ATOM 6501 C C . ARG D 1 127 ? -19.942 -27.173 -0.211 1.00 10.62 124 ARG D C 1
ATOM 6502 O O . ARG D 1 127 ? -19.358 -26.082 -0.286 1.00 9.03 124 ARG D O 1
ATOM 6526 N N . PRO D 1 130 ? -25.119 -26.924 4.397 1.00 9.18 127 PRO D N 1
ATOM 6527 C CA . PRO D 1 130 ? -26.579 -26.857 4.422 1.00 9.46 127 PRO D CA 1
ATOM 6528 C C . PRO D 1 130 ? -27.008 -25.999 5.602 1.00 10.73 127 PRO D C 1
ATOM 6529 O O . PRO D 1 130 ? -26.400 -26.052 6.673 1.00 10.80 127 PRO D O 1
ATOM 6533 N N . ALA D 1 131 ? -28.047 -25.201 5.398 1.00 10.64 128 ALA D N 1
ATOM 6534 C CA . ALA D 1 131 ? -28.546 -24.323 6.444 1.00 10.65 128 ALA D CA 1
ATOM 6535 C C . ALA D 1 131 ? -29.230 -25.092 7.565 1.00 11.75 128 ALA D C 1
ATOM 6536 O O . ALA D 1 131 ? -29.798 -26.166 7.354 1.00 12.68 128 ALA D O 1
ATOM 6538 N N . GLN D 1 132 ? -29.154 -24.532 8.764 1.00 11.14 129 GLN D N 1
ATOM 6539 C CA . GLN D 1 132 ? -29.799 -25.108 9.931 1.00 12.66 129 GLN D CA 1
ATOM 6540 C C . GLN D 1 132 ? -30.883 -24.119 10.337 1.00 13.54 129 GLN D C 1
ATOM 6541 O O . GLN D 1 132 ? -30.711 -22.910 10.184 1.00 13.66 129 GLN D O 1
ATOM 6547 N N . GLN D 1 133 ? -32.005 -24.626 10.829 1.00 13.66 130 GLN D N 1
ATOM 6548 C CA . GLN D 1 133 ? -33.062 -23.748 11.306 1.00 16.60 130 GLN D CA 1
ATOM 6549 C C . GLN D 1 133 ? -33.017 -23.842 12.827 1.00 14.44 130 GLN D C 1
ATOM 6550 O O . GLN D 1 133 ? -32.638 -24.878 13.371 1.00 13.33 130 GLN D O 1
ATOM 6556 N N . PRO D 1 134 ? -33.377 -22.759 13.532 1.00 13.24 131 PRO D N 1
ATOM 6557 C CA . PRO D 1 134 ? -33.366 -22.786 15.000 1.00 13.13 131 PRO D CA 1
ATOM 6558 C C . PRO D 1 134 ? -34.347 -23.857 15.475 1.00 13.74 131 PRO D C 1
ATOM 6559 O O . PRO D 1 134 ? -35.307 -24.164 14.770 1.00 12.32 131 PRO D O 1
ATOM 6563 N N . PRO D 1 135 ? -34.095 -24.470 16.649 1.00 14.03 132 PRO D N 1
ATOM 6564 C CA . PRO D 1 135 ? -32.950 -24.216 17.532 1.00 14.52 132 PRO D CA 1
ATOM 6565 C C . PRO D 1 135 ? -31.697 -24.838 16.919 1.00 13.58 132 PRO D C 1
ATOM 6566 O O . PRO D 1 135 ? -31.720 -25.979 16.460 1.00 11.94 132 PRO D O 1
ATOM 6570 N N . TYR D 1 136 ? -30.608 -24.083 16.915 1.00 13.06 133 TYR D N 1
ATOM 6571 C CA . TYR D 1 136 ? -29.354 -24.550 16.336 1.00 13.39 133 TYR D CA 1
ATOM 6572 C C . TYR D 1 136 ? -28.641 -25.618 17.155 1.00 14.65 133 TYR D C 1
ATOM 6573 O O . TYR D 1 136 ? -28.708 -25.615 18.380 1.00 16.16 133 TYR D O 1
ATOM 6582 N N . THR D 1 137 ? -27.968 -26.535 16.464 1.00 16.08 134 THR D N 1
ATOM 6583 C CA . THR D 1 137 ? -27.194 -27.593 17.113 1.00 17.38 134 THR D CA 1
ATOM 6584 C C . THR D 1 137 ? -25.753 -27.443 16.615 1.00 16.57 134 THR D C 1
ATOM 6585 O O . THR D 1 137 ? -25.478 -26.580 15.778 1.00 15.58 134 THR D O 1
ATOM 6589 N N . ARG D 1 138 ? -24.843 -28.273 17.120 1.00 15.43 135 ARG D N 1
ATOM 6590 C CA . ARG D 1 138 ? -23.439 -28.210 16.710 1.00 15.34 135 ARG D CA 1
ATOM 6591 C C . ARG D 1 138 ? -23.328 -28.250 15.184 1.00 14.47 135 ARG D C 1
ATOM 6592 O O . ARG D 1 138 ? -24.057 -28.984 14.520 1.00 14.75 135 ARG D O 1
ATOM 6600 N N . LEU D 1 139 ? -22.409 -27.465 14.633 1.00 13.71 136 LEU D N 1
ATOM 6601 C CA . LEU D 1 139 ? -22.254 -27.384 13.187 1.00 12.19 136 LEU D CA 1
ATOM 6602 C C . LEU D 1 139 ? -21.819 -28.667 12.496 1.00 12.31 136 LEU D C 1
ATOM 6603 O O . LEU D 1 139 ? -22.166 -28.892 11.334 1.00 11.54 136 LEU D O 1
ATOM 6608 N N . ILE D 1 140 ? -21.063 -29.507 13.194 1.00 10.87 137 ILE D N 1
ATOM 6609 C CA . ILE D 1 140 ? -20.610 -30.756 12.599 1.00 10.93 137 ILE D CA 1
ATOM 6610 C C . ILE D 1 140 ? -21.806 -31.557 12.069 1.00 11.52 137 ILE D C 1
ATOM 6611 O O . ILE D 1 140 ? -21.662 -32.351 11.133 1.00 9.89 137 ILE D O 1
ATOM 6616 N N . ASP D 1 141 ? -22.986 -31.338 12.648 1.00 10.83 138 ASP D N 1
ATOM 6617 C CA . ASP D 1 141 ? -24.184 -32.045 12.189 1.00 14.60 138 ASP D CA 1
ATOM 6618 C C . ASP D 1 141 ? -24.490 -31.653 10.746 1.00 14.98 138 ASP D C 1
ATOM 6619 O O . ASP D 1 141 ? -24.920 -32.481 9.943 1.00 17.31 138 ASP D O 1
ATOM 6624 N N . SER D 1 142 ? -24.274 -30.384 10.421 1.00 14.82 139 SER D N 1
ATOM 6625 C CA . SER D 1 142 ? -24.537 -29.900 9.073 1.00 15.00 139 SER D CA 1
ATOM 6626 C C . SER D 1 142 ? -23.475 -30.408 8.102 1.00 15.62 139 SER D C 1
ATOM 6627 O O . SER D 1 142 ? -23.792 -30.863 6.999 1.00 15.20 139 SER D O 1
ATOM 6630 N N . ALA D 1 143 ? -22.215 -30.343 8.527 1.00 14.30 140 ALA D N 1
ATOM 6631 C CA . ALA D 1 143 ? -21.100 -30.792 7.702 1.00 14.97 140 ALA D CA 1
ATOM 6632 C C . ALA D 1 143 ? -21.274 -32.231 7.230 1.00 14.17 140 ALA D C 1
ATOM 6633 O O . ALA D 1 143 ? -21.046 -32.540 6.063 1.00 12.44 140 ALA D O 1
ATOM 6635 N N . ARG D 1 144 ? -21.682 -33.107 8.144 1.00 15.03 141 ARG D N 1
ATOM 6636 C CA . ARG D 1 144 ? -21.870 -34.518 7.824 1.00 15.85 141 ARG D CA 1
ATOM 6637 C C . ARG D 1 144 ? -22.902 -34.802 6.733 1.00 15.90 141 ARG D C 1
ATOM 6638 O O . ARG D 1 144 ? -22.806 -35.817 6.039 1.00 19.68 141 ARG D O 1
ATOM 6646 N N . ARG D 1 145 ? -23.882 -33.918 6.574 1.00 14.90 142 ARG D N 1
ATOM 6647 C CA . ARG D 1 145 ? -24.913 -34.111 5.555 1.00 14.09 142 ARG D CA 1
ATOM 6648 C C . ARG D 1 145 ? -24.803 -33.093 4.421 1.00 12.70 142 ARG D C 1
ATOM 6649 O O . ARG D 1 145 ? -25.769 -32.859 3.694 1.00 11.68 142 ARG D O 1
ATOM 6657 N N . GLN D 1 146 ? -23.619 -32.509 4.261 1.00 11.64 143 GLN D N 1
ATOM 6658 C CA . GLN D 1 146 ? -23.387 -31.491 3.240 1.00 11.16 143 GLN D CA 1
ATOM 6659 C C . GLN D 1 146 ? -23.403 -31.988 1.799 1.00 8.91 143 GLN D C 1
ATOM 6660 O O . GLN D 1 146 ? -22.899 -33.071 1.494 1.00 9.35 143 GLN D O 1
ATOM 6666 N N . PRO D 1 147 ? -23.996 -31.201 0.893 1.00 8.42 144 PRO D N 1
ATOM 6667 C CA . PRO D 1 147 ? -24.015 -31.621 -0.510 1.00 7.85 144 PRO D CA 1
ATOM 6668 C C . PRO D 1 147 ? -22.636 -31.236 -1.072 1.00 9.50 144 PRO D C 1
ATOM 6669 O O . PRO D 1 147 ? -21.998 -30.293 -0.579 1.00 8.30 144 PRO D O 1
ATOM 6673 N N . GLU D 1 148 ? -22.172 -31.971 -2.076 1.00 7.76 145 GLU D N 1
ATOM 6674 C CA . GLU D 1 148 ? -20.868 -31.714 -2.682 1.00 8.56 145 GLU D CA 1
ATOM 6675 C C . GLU D 1 148 ? -20.977 -31.785 -4.201 1.00 8.48 145 GLU D C 1
ATOM 6676 O O . GLU D 1 148 ? -21.763 -32.564 -4.736 1.00 7.59 145 GLU D O 1
ATOM 6682 N N . GLU D 1 149 ? -20.197 -30.962 -4.894 1.00 8.74 146 GLU D N 1
ATOM 6683 C CA . GLU D 1 149 ? -20.222 -30.964 -6.348 1.00 9.19 146 GLU D CA 1
ATOM 6684 C C . GLU D 1 149 ? -18.825 -30.853 -6.928 1.00 10.39 146 GLU D C 1
ATOM 6685 O O . GLU D 1 149 ? -18.027 -30.019 -6.494 1.00 10.69 146 GLU D O 1
ATOM 6691 N N . LYS D 1 150 ? -18.537 -31.701 -7.910 1.00 8.73 147 LYS D N 1
ATOM 6692 C CA . LYS D 1 150 ? -17.241 -31.700 -8.576 1.00 9.00 147 LYS D CA 1
ATOM 6693 C C . LYS D 1 150 ? -17.403 -31.216 -10.013 1.00 9.02 147 LYS D C 1
ATOM 6694 O O . LYS D 1 150 ? -18.433 -31.453 -10.645 1.00 10.10 147 LYS D O 1
ATOM 6700 N N . ARG D 1 151 ? -16.386 -30.522 -10.514 1.00 9.69 148 ARG D N 1
ATOM 6701 C CA . ARG D 1 151 ? -16.378 -30.011 -11.883 1.00 10.65 148 ARG D CA 1
ATOM 6702 C C . ARG D 1 151 ? -14.968 -30.266 -12.404 1.00 11.73 148 ARG D C 1
ATOM 6703 O O . ARG D 1 151 ? -14.047 -30.488 -11.608 1.00 9.34 148 ARG D O 1
ATOM 6711 N N . GLN D 1 152 ? -14.807 -30.246 -13.727 1.00 9.86 149 GLN D N 1
ATOM 6712 C CA . GLN D 1 152 ? -13.504 -30.466 -14.359 1.00 12.88 149 GLN D CA 1
ATOM 6713 C C . GLN D 1 152 ? -13.213 -29.339 -15.353 1.00 12.70 149 GLN D C 1
ATOM 6714 O O . GLN D 1 152 ? -14.135 -28.774 -15.946 1.00 12.30 149 GLN D O 1
ATOM 6720 N N . ASP D 1 153 ? -11.930 -29.023 -15.525 1.00 12.21 150 ASP D N 1
ATOM 6721 C CA . ASP D 1 153 ? -11.482 -27.978 -16.446 1.00 12.92 150 ASP D CA 1
ATOM 6722 C C . ASP D 1 153 ? -12.338 -26.720 -16.337 1.00 12.10 150 ASP D C 1
ATOM 6723 O O . ASP D 1 153 ? -13.004 -26.315 -17.289 1.00 11.11 150 ASP D O 1
ATOM 6728 N N . ILE D 1 154 ? -12.289 -26.090 -15.171 1.00 9.98 151 ILE D N 1
ATOM 6729 C CA . ILE D 1 154 ? -13.081 -24.900 -14.914 1.00 10.17 151 ILE D CA 1
ATOM 6730 C C . ILE D 1 154 ? -12.178 -23.696 -14.621 1.00 10.77 151 ILE D C 1
ATOM 6731 O O . ILE D 1 154 ? -11.055 -23.852 -14.138 1.00 12.90 151 ILE D O 1
ATOM 6736 N N . ARG D 1 155 ? -12.661 -22.499 -14.935 1.00 7.47 152 ARG D N 1
ATOM 6737 C CA . ARG D 1 155 ? -11.890 -21.282 -14.694 1.00 8.89 152 ARG D CA 1
ATOM 6738 C C . ARG D 1 155 ? -12.506 -20.464 -13.565 1.00 5.93 152 ARG D C 1
ATOM 6739 O O . ARG D 1 155 ? -13.720 -20.299 -13.495 1.00 6.99 152 ARG D O 1
ATOM 6747 N N . GLY D 1 156 ? -11.660 -19.960 -12.677 1.00 6.45 153 GLY D N 1
ATOM 6748 C CA . GLY D 1 156 ? -12.157 -19.161 -11.575 1.00 6.72 153 GLY D CA 1
ATOM 6749 C C . GLY D 1 156 ? -11.065 -18.808 -10.593 1.00 6.39 153 GLY D C 1
ATOM 6750 O O . GLY D 1 156 ? -9.880 -18.864 -10.924 1.00 8.13 153 GLY D O 1
ATOM 6751 N N . ALA D 1 157 ? -11.457 -18.461 -9.374 1.00 6.86 154 ALA D N 1
ATOM 6752 C CA . ALA D 1 157 ? -10.483 -18.093 -8.360 1.00 5.09 154 ALA D CA 1
ATOM 6753 C C . ALA D 1 157 ? -10.767 -18.689 -6.994 1.00 5.36 154 ALA D C 1
ATOM 6754 O O . ALA D 1 157 ? -11.910 -18.721 -6.538 1.00 6.15 154 ALA D O 1
ATOM 6756 N N . ILE D 1 158 ? -9.710 -19.175 -6.357 1.00 4.94 155 ILE D N 1
ATOM 6757 C CA . ILE D 1 158 ? -9.781 -19.719 -5.007 1.00 5.86 155 ILE D CA 1
ATOM 6758 C C . ILE D 1 158 ? -9.259 -18.580 -4.130 1.00 5.21 155 ILE D C 1
ATOM 6759 O O . ILE D 1 158 ? -8.288 -17.912 -4.498 1.00 5.58 155 ILE D O 1
ATOM 6764 N N . VAL D 1 159 ? -9.906 -18.345 -2.995 1.00 3.23 156 VAL D N 1
ATOM 6765 C CA . VAL D 1 159 ? -9.447 -17.325 -2.061 1.00 2.26 156 VAL D CA 1
ATOM 6766 C C . VAL D 1 159 ? -9.569 -17.916 -0.667 1.00 2.15 156 VAL D C 1
ATOM 6767 O O . VAL D 1 159 ? -10.456 -18.727 -0.404 1.00 2.70 156 VAL D O 1
ATOM 6771 N N . GLY D 1 160 ? -8.669 -17.525 0.226 1.00 1.59 157 GLY D N 1
ATOM 6772 C CA . GLY D 1 160 ? -8.724 -18.064 1.569 1.00 4.35 157 GLY D CA 1
ATOM 6773 C C . GLY D 1 160 ? -7.581 -17.599 2.434 1.00 3.92 157 GLY D C 1
ATOM 6774 O O . GLY D 1 160 ? -6.841 -16.677 2.069 1.00 3.62 157 GLY D O 1
ATOM 6775 N N . PHE D 1 161 ? -7.429 -18.258 3.577 1.00 5.40 158 PHE D N 1
ATOM 6776 C CA . PHE D 1 161 ? -6.398 -17.898 4.537 1.00 5.26 158 PHE D CA 1
ATOM 6777 C C . PHE D 1 161 ? -5.689 -19.105 5.132 1.00 6.60 158 PHE D C 1
ATOM 6778 O O . PHE D 1 161 ? -6.245 -20.200 5.200 1.00 6.81 158 PHE D O 1
ATOM 6786 N N . PHE D 1 162 ? -4.452 -18.896 5.561 1.00 6.59 159 PHE D N 1
ATOM 6787 C CA . PHE D 1 162 ? -3.692 -19.950 6.213 1.00 6.51 159 PHE D CA 1
ATOM 6788 C C . PHE D 1 162 ? -3.684 -19.514 7.667 1.00 7.21 159 PHE D C 1
ATOM 6789 O O . PHE D 1 162 ? -3.379 -18.357 7.965 1.00 8.41 159 PHE D O 1
ATOM 6797 N N . THR D 1 163 ? -4.032 -20.425 8.565 1.00 6.61 160 THR D N 1
ATOM 6798 C CA . THR D 1 163 ? -4.060 -20.112 9.989 1.00 7.22 160 THR D CA 1
ATOM 6799 C C . THR D 1 163 ? -2.959 -20.877 10.702 1.00 7.27 160 THR D C 1
ATOM 6800 O O . THR D 1 163 ? -2.865 -22.096 10.571 1.00 5.78 160 THR D O 1
ATOM 6804 N N . PRO D 1 164 ? -2.104 -20.167 11.460 1.00 8.14 161 PRO D N 1
ATOM 6805 C CA . PRO D 1 164 ? -1.012 -20.839 12.182 1.00 8.74 161 PRO D CA 1
ATOM 6806 C C . PRO D 1 164 ? -1.559 -21.807 13.227 1.00 8.36 161 PRO D C 1
ATOM 6807 O O . PRO D 1 164 ? -2.626 -21.579 13.792 1.00 8.09 161 PRO D O 1
ATOM 6811 N N . GLU D 1 165 ? -0.812 -22.878 13.488 1.00 8.42 162 GLU D N 1
ATOM 6812 C CA . GLU D 1 165 ? -1.240 -23.920 14.420 1.00 9.42 162 GLU D CA 1
ATOM 6813 C C . GLU D 1 165 ? -1.885 -23.490 15.732 1.00 10.10 162 GLU D C 1
ATOM 6814 O O . GLU D 1 165 ? -2.946 -23.999 16.097 1.00 10.04 162 GLU D O 1
ATOM 6820 N N . LEU D 1 166 ? -1.243 -22.571 16.445 1.00 7.92 163 LEU D N 1
ATOM 6821 C CA . LEU D 1 166 ? -1.747 -22.124 17.742 1.00 9.10 163 LEU D CA 1
ATOM 6822 C C . LEU D 1 166 ? -3.154 -21.531 17.681 1.00 9.79 163 LEU D C 1
ATOM 6823 O O . LEU D 1 166 ? -3.869 -21.489 18.687 1.00 10.32 163 LEU D O 1
ATOM 6828 N N . PHE D 1 167 ? -3.557 -21.082 16.500 1.00 8.83 164 PHE D N 1
ATOM 6829 C CA . PHE D 1 167 ? -4.867 -20.470 16.357 1.00 7.85 164 PHE D CA 1
ATOM 6830 C C . PHE D 1 167 ? -5.986 -21.394 15.881 1.00 8.59 164 PHE D C 1
ATOM 6831 O O . PHE D 1 167 ? -7.049 -20.923 15.477 1.00 7.57 164 PHE D O 1
ATOM 6839 N N . HIS D 1 168 ? -5.751 -22.705 15.930 1.00 8.27 165 HIS D N 1
ATOM 6840 C CA . HIS D 1 168 ? -6.782 -23.670 15.546 1.00 8.78 165 HIS D CA 1
ATOM 6841 C C . HIS D 1 168 ? -7.909 -23.464 16.557 1.00 8.90 165 HIS D C 1
ATOM 6842 O O . HIS D 1 168 ? -7.663 -23.415 17.757 1.00 10.45 165 HIS D O 1
ATOM 6849 N N . GLY D 1 169 ? -9.141 -23.340 16.079 1.00 9.71 166 GLY D N 1
ATOM 6850 C CA . GLY D 1 169 ? -10.254 -23.104 16.984 1.00 9.48 166 GLY D CA 1
ATOM 6851 C C . GLY D 1 169 ? -10.759 -21.701 16.730 1.00 9.51 166 GLY D C 1
ATOM 6852 O O . GLY D 1 169 ? -11.951 -21.482 16.530 1.00 11.72 166 GLY D O 1
ATOM 6853 N N . VAL D 1 170 ? -9.846 -20.737 16.749 1.00 9.62 167 VAL D N 1
ATOM 6854 C CA . VAL D 1 170 ? -10.199 -19.353 16.463 1.00 9.87 167 VAL D CA 1
ATOM 6855 C C . VAL D 1 170 ? -10.447 -19.386 14.960 1.00 11.84 167 VAL D C 1
ATOM 6856 O O . VAL D 1 170 ? -11.343 -18.720 14.430 1.00 10.90 167 VAL D O 1
ATOM 6860 N N . GLY D 1 171 ? -9.648 -20.213 14.294 1.00 11.58 168 GLY D N 1
ATOM 6861 C CA . GLY D 1 171 ? -9.757 -20.404 12.859 1.00 12.30 168 GLY D CA 1
ATOM 6862 C C . GLY D 1 171 ? -9.474 -21.870 12.592 1.00 11.67 168 GLY D C 1
ATOM 6863 O O . GLY D 1 171 ? -9.422 -22.667 13.522 1.00 12.08 168 GLY D O 1
ATOM 6864 N N . SER D 1 172 ? -9.298 -22.240 11.332 1.00 12.76 169 SER D N 1
ATOM 6865 C CA . SER D 1 172 ? -9.006 -23.629 11.000 1.00 14.68 169 SER D CA 1
ATOM 6866 C C . SER D 1 172 ? -7.520 -23.717 10.670 1.00 13.30 169 SER D C 1
ATOM 6867 O O . SER D 1 172 ? -7.080 -23.192 9.647 1.00 12.87 169 SER D O 1
ATOM 6870 N N . ALA D 1 173 ? -6.746 -24.362 11.541 1.00 13.29 170 ALA D N 1
ATOM 6871 C CA . ALA D 1 173 ? -5.309 -24.487 11.319 1.00 12.30 170 ALA D CA 1
ATOM 6872 C C . ALA D 1 173 ? -5.049 -24.979 9.904 1.00 10.96 170 ALA D C 1
ATOM 6873 O O . ALA D 1 173 ? -5.694 -25.910 9.427 1.00 11.15 170 ALA D O 1
ATOM 6875 N N . GLY D 1 174 ? -4.095 -24.355 9.234 1.00 8.31 171 GLY D N 1
ATOM 6876 C CA . GLY D 1 174 ? -3.805 -24.754 7.874 1.00 7.53 171 GLY D CA 1
ATOM 6877 C C . GLY D 1 174 ? -4.623 -23.907 6.917 1.00 7.57 171 GLY D C 1
ATOM 6878 O O . GLY D 1 174 ? -4.991 -22.779 7.247 1.00 6.66 171 GLY D O 1
ATOM 6879 N N . PHE D 1 175 ? -4.936 -24.456 5.748 1.00 7.62 172 PHE D N 1
ATOM 6880 C CA . PHE D 1 175 ? -5.686 -23.712 4.737 1.00 7.69 172 PHE D CA 1
ATOM 6881 C C . PHE D 1 175 ? -7.205 -23.812 4.807 1.00 7.76 172 PHE D C 1
ATOM 6882 O O . PHE D 1 175 ? -7.766 -24.881 5.010 1.00 8.98 172 PHE D O 1
ATOM 6890 N N . HIS D 1 176 ? -7.863 -22.673 4.644 1.00 7.76 173 HIS D N 1
ATOM 6891 C CA . HIS D 1 176 ? -9.318 -22.619 4.620 1.00 8.04 173 HIS D CA 1
ATOM 6892 C C . HIS D 1 176 ? -9.586 -21.776 3.389 1.00 6.59 173 HIS D C 1
ATOM 6893 O O . HIS D 1 176 ? -9.333 -20.569 3.390 1.00 6.46 173 HIS D O 1
ATOM 6900 N N . ILE D 1 177 ? -10.069 -22.418 2.329 1.00 5.49 174 ILE D N 1
ATOM 6901 C CA . ILE D 1 177 ? -10.323 -21.711 1.086 1.00 5.44 174 ILE D CA 1
ATOM 6902 C C . ILE D 1 177 ? -11.675 -21.987 0.438 1.00 5.21 174 ILE D C 1
ATOM 6903 O O . ILE D 1 177 ? -12.237 -23.076 0.560 1.00 4.15 174 ILE D O 1
ATOM 6908 N N . HIS D 1 178 ? -12.193 -20.970 -0.241 1.00 6.24 175 HIS D N 1
ATOM 6909 C CA . HIS D 1 178 ? -13.463 -21.062 -0.951 1.00 4.99 175 HIS D CA 1
ATOM 6910 C C . HIS D 1 178 ? -13.182 -20.800 -2.430 1.00 6.68 175 HIS D C 1
ATOM 6911 O O . HIS D 1 178 ? -12.101 -20.322 -2.784 1.00 7.11 175 HIS D O 1
ATOM 6918 N N . PHE D 1 179 ? -14.151 -21.101 -3.288 1.00 7.06 176 PHE D N 1
ATOM 6919 C CA . PHE D 1 179 ? -13.975 -20.923 -4.731 1.00 7.01 176 PHE D CA 1
ATOM 6920 C C . PHE D 1 179 ? -15.204 -20.324 -5.402 1.00 7.31 176 PHE D C 1
ATOM 6921 O O . PHE D 1 179 ? -16.335 -20.528 -4.950 1.00 5.60 176 PHE D O 1
ATOM 6929 N N . ALA D 1 180 ? -14.962 -19.586 -6.484 1.00 6.58 177 ALA D N 1
ATOM 6930 C CA . ALA D 1 180 ? -16.018 -18.975 -7.289 1.00 5.44 177 ALA D CA 1
ATOM 6931 C C . ALA D 1 180 ? -15.516 -18.999 -8.727 1.00 6.93 177 ALA D C 1
ATOM 6932 O O . ALA D 1 180 ? -14.402 -18.541 -9.007 1.00 7.29 177 ALA D O 1
ATOM 6934 N N . ASP D 1 181 ? -16.318 -19.533 -9.643 1.00 6.41 178 ASP D N 1
ATOM 6935 C CA . ASP D 1 181 ? -15.884 -19.587 -11.030 1.00 7.07 178 ASP D CA 1
ATOM 6936 C C . ASP D 1 181 ? -16.038 -18.231 -11.712 1.00 7.24 178 ASP D C 1
ATOM 6937 O O . ASP D 1 181 ? -16.701 -17.335 -11.193 1.00 6.55 178 ASP D O 1
ATOM 6942 N N . ASP D 1 182 ? -15.385 -18.062 -12.853 1.00 8.37 179 ASP D N 1
ATOM 6943 C CA . ASP D 1 182 ? -15.466 -16.799 -13.577 1.00 10.50 179 ASP D CA 1
ATOM 6944 C C . ASP D 1 182 ? -16.885 -16.535 -14.051 1.00 8.68 179 ASP D C 1
ATOM 6945 O O . ASP D 1 182 ? -17.268 -15.395 -14.300 1.00 7.21 179 ASP D O 1
ATOM 6950 N N . GLU D 1 183 ? -17.662 -17.603 -14.151 1.00 7.40 180 GLU D N 1
ATOM 6951 C CA . GLU D 1 183 ? -19.049 -17.532 -14.602 1.00 7.62 180 GLU D CA 1
ATOM 6952 C C . GLU D 1 183 ? -19.929 -16.908 -13.516 1.00 7.84 180 GLU D C 1
ATOM 6953 O O . GLU D 1 183 ? -20.991 -16.342 -13.803 1.00 6.71 180 GLU D O 1
ATOM 6959 N N . ARG D 1 184 ? -19.461 -17.006 -12.271 1.00 5.13 181 ARG D N 1
ATOM 6960 C CA . ARG D 1 184 ? -20.183 -16.508 -11.100 1.00 5.66 181 ARG D CA 1
ATOM 6961 C C . ARG D 1 184 ? -21.499 -17.271 -10.973 1.00 5.46 181 ARG D C 1
ATOM 6962 O O . ARG D 1 184 ? -22.563 -16.673 -10.784 1.00 4.28 181 ARG D O 1
ATOM 6970 N N . ALA D 1 185 ? -21.420 -18.595 -11.081 1.00 4.97 182 ALA D N 1
ATOM 6971 C CA . ALA D 1 185 ? -22.602 -19.447 -10.977 1.00 5.17 182 ALA D CA 1
ATOM 6972 C C . ALA D 1 185 ? -22.328 -20.767 -10.248 1.00 5.62 182 ALA D C 1
ATOM 6973 O O . ALA D 1 185 ? -23.225 -21.594 -10.099 1.00 8.18 182 ALA D O 1
ATOM 6975 N N . TYR D 1 186 ? -21.095 -20.958 -9.788 1.00 4.80 183 TYR D N 1
ATOM 6976 C CA . TYR D 1 186 ? -20.721 -22.179 -9.078 1.00 4.94 183 TYR D CA 1
ATOM 6977 C C . TYR D 1 186 ? -19.577 -21.912 -8.109 1.00 3.94 183 TYR D C 1
ATOM 6978 O O . TYR D 1 186 ? -18.649 -21.171 -8.425 1.00 5.20 183 TYR D O 1
ATOM 6987 N N . GLY D 1 187 ? -19.636 -22.528 -6.934 1.00 5.56 184 GLY D N 1
ATOM 6988 C CA . GLY D 1 187 ? -18.575 -22.338 -5.960 1.00 7.67 184 GLY D CA 1
ATOM 6989 C C . GLY D 1 187 ? -18.952 -22.818 -4.577 1.00 6.64 184 GLY D C 1
ATOM 6990 O O . GLY D 1 187 ? -20.010 -23.420 -4.395 1.00 6.86 184 GLY D O 1
ATOM 6991 N N . GLY D 1 188 ? -18.080 -22.555 -3.605 1.00 7.12 185 GLY D N 1
ATOM 6992 C CA . GLY D 1 188 ? -18.334 -22.964 -2.232 1.00 6.55 185 GLY D CA 1
ATOM 6993 C C . GLY D 1 188 ? -17.042 -23.181 -1.462 1.00 7.38 185 GLY D C 1
ATOM 6994 O O . GLY D 1 188 ? -16.004 -22.615 -1.809 1.00 6.37 185 GLY D O 1
ATOM 6995 N N . HIS D 1 189 ? -17.109 -24.002 -0.417 1.00 6.02 186 HIS D N 1
ATOM 6996 C CA . HIS D 1 189 ? -15.947 -24.323 0.407 1.00 6.02 186 HIS D CA 1
ATOM 6997 C C . HIS D 1 189 ? -15.195 -25.454 -0.300 1.00 7.25 186 HIS D C 1
ATOM 6998 O O . HIS D 1 189 ? -15.757 -26.516 -0.536 1.00 7.90 186 HIS D O 1
ATOM 7005 N N . VAL D 1 190 ? -13.928 -25.234 -0.639 1.00 7.17 187 VAL D N 1
ATOM 7006 C CA . VAL D 1 190 ? -13.165 -26.254 -1.355 1.00 7.63 187 VAL D CA 1
ATOM 7007 C C . VAL D 1 190 ? -12.612 -27.397 -0.501 1.00 8.30 187 VAL D C 1
ATOM 7008 O O . VAL D 1 190 ? -11.971 -27.187 0.539 1.00 8.68 187 VAL D O 1
ATOM 7012 N N . LEU D 1 191 ? -12.868 -28.610 -0.971 1.00 6.52 188 LEU D N 1
ATOM 7013 C CA . LEU D 1 191 ? -12.423 -29.829 -0.310 1.00 9.83 188 LEU D CA 1
ATOM 7014 C C . LEU D 1 191 ? -11.220 -30.436 -1.039 1.00 9.28 188 LEU D C 1
ATOM 7015 O O . LEU D 1 191 ? -10.424 -31.152 -0.445 1.00 7.14 188 LEU D O 1
ATOM 7020 N N . ASP D 1 192 ? -11.089 -30.139 -2.330 1.00 11.16 189 ASP D N 1
ATOM 7021 C CA . ASP D 1 192 ? -9.980 -30.672 -3.124 1.00 10.15 189 ASP D CA 1
ATOM 7022 C C . ASP D 1 192 ? -9.942 -29.989 -4.491 1.00 9.68 189 ASP D C 1
ATOM 7023 O O . ASP D 1 192 ? -10.950 -29.459 -4.950 1.00 7.06 189 ASP D O 1
ATOM 7028 N N . PHE D 1 193 ? -8.777 -29.995 -5.130 1.00 8.78 190 PHE D N 1
ATOM 7029 C CA . PHE D 1 193 ? -8.631 -29.383 -6.444 1.00 8.39 190 PHE D CA 1
ATOM 7030 C C . PHE D 1 193 ? -7.292 -29.744 -7.058 1.00 9.76 190 PHE D C 1
ATOM 7031 O O . PHE D 1 193 ? -6.412 -30.298 -6.392 1.00 9.26 190 PHE D O 1
ATOM 7039 N N . GLU D 1 194 ? -7.155 -29.448 -8.343 1.00 10.38 191 GLU D N 1
ATOM 7040 C CA . GLU D 1 194 ? -5.922 -29.709 -9.073 1.00 10.52 191 GLU D CA 1
ATOM 7041 C C . GLU D 1 194 ? -5.821 -28.576 -10.072 1.00 9.14 191 GLU D C 1
ATOM 7042 O O . GLU D 1 194 ? -6.711 -28.402 -10.901 1.00 8.66 191 GLU D O 1
ATOM 7048 N N . VAL D 1 195 ? -4.751 -27.797 -9.985 1.00 11.17 192 VAL D N 1
ATOM 7049 C CA . VAL D 1 195 ? -4.581 -26.667 -10.883 1.00 10.73 192 VAL D CA 1
ATOM 7050 C C . VAL D 1 195 ? -4.079 -27.097 -12.253 1.00 13.28 192 VAL D C 1
ATOM 7051 O O . VAL D 1 195 ? -3.326 -28.067 -12.374 1.00 12.21 192 VAL D O 1
ATOM 7055 N N . ASP D 1 196 ? -4.535 -26.388 -13.281 1.00 11.08 193 ASP D N 1
ATOM 7056 C CA . ASP D 1 196 ? -4.095 -26.643 -14.642 1.00 13.28 193 ASP D CA 1
ATOM 7057 C C . ASP D 1 196 ? -3.021 -25.574 -14.870 1.00 11.76 193 ASP D C 1
ATOM 7058 O O . ASP D 1 196 ? -1.827 -25.874 -14.890 1.00 12.60 193 ASP D O 1
ATOM 7063 N N . ASP D 1 197 ? -3.457 -24.325 -15.019 1.00 11.86 194 ASP D N 1
ATOM 7064 C CA . ASP D 1 197 ? -2.554 -23.188 -15.197 1.00 13.85 194 ASP D CA 1
ATOM 7065 C C . ASP D 1 197 ? -3.063 -22.025 -14.353 1.00 12.55 194 ASP D C 1
ATOM 7066 O O . ASP D 1 197 ? -4.077 -21.405 -14.682 1.00 11.34 194 ASP D O 1
ATOM 7071 N N . VAL D 1 198 ? -2.359 -21.725 -13.267 1.00 9.92 195 VAL D N 1
ATOM 7072 C CA . VAL D 1 198 ? -2.797 -20.654 -12.381 1.00 9.17 195 VAL D CA 1
ATOM 7073 C C . VAL D 1 198 ? -1.689 -19.723 -11.914 1.00 10.20 195 VAL D C 1
ATOM 7074 O O . VAL D 1 198 ? -0.497 -20.003 -12.075 1.00 10.19 195 VAL D O 1
ATOM 7078 N N . VAL D 1 199 ? -2.108 -18.607 -11.330 1.00 9.56 196 VAL D N 1
ATOM 7079 C CA . VAL D 1 199 ? -1.187 -17.638 -10.766 1.00 8.24 196 VAL D CA 1
ATOM 7080 C C . VAL D 1 199 ? -1.570 -17.565 -9.294 1.00 8.71 196 VAL D C 1
ATOM 7081 O O . VAL D 1 199 ? -2.752 -17.449 -8.957 1.00 9.05 196 VAL D O 1
ATOM 7085 N N . VAL D 1 200 ? -0.574 -17.654 -8.424 1.00 6.98 197 VAL D N 1
ATOM 7086 C CA . VAL D 1 200 ? -0.803 -17.602 -6.987 1.00 7.92 197 VAL D CA 1
ATOM 7087 C C . VAL D 1 200 ? -0.282 -16.290 -6.408 1.00 8.81 197 VAL D C 1
ATOM 7088 O O . VAL D 1 200 ? 0.792 -15.812 -6.783 1.00 9.51 197 VAL D O 1
ATOM 7092 N N . GLU D 1 201 ? -1.055 -15.709 -5.499 1.00 8.44 198 GLU D N 1
ATOM 7093 C CA . GLU D 1 201 ? -0.678 -14.462 -4.848 1.00 8.12 198 GLU D CA 1
ATOM 7094 C C . GLU D 1 201 ? -0.781 -14.661 -3.344 1.00 8.36 198 GLU D C 1
ATOM 7095 O O . GLU D 1 201 ? -1.769 -15.194 -2.857 1.00 8.78 198 GLU D O 1
ATOM 7101 N N . ILE D 1 202 ? 0.236 -14.233 -2.607 1.00 8.82 199 ILE D N 1
ATOM 7102 C CA . ILE D 1 202 ? 0.218 -14.384 -1.161 1.00 9.75 199 ILE D CA 1
ATOM 7103 C C . ILE D 1 202 ? 0.397 -13.049 -0.440 1.00 9.04 199 ILE D C 1
ATOM 7104 O O . ILE D 1 202 ? 1.145 -12.178 -0.893 1.00 8.59 199 ILE D O 1
ATOM 7109 N N . GLN D 1 203 ? -0.320 -12.894 0.670 1.00 6.86 200 GLN D N 1
ATOM 7110 C CA . GLN D 1 203 ? -0.231 -11.707 1.508 1.00 7.62 200 GLN D CA 1
ATOM 7111 C C . GLN D 1 203 ? 0.064 -12.217 2.922 1.00 8.04 200 GLN D C 1
ATOM 7112 O O . GLN D 1 203 ? -0.689 -13.031 3.457 1.00 6.03 200 GLN D O 1
ATOM 7118 N N . ASN D 1 204 ? 1.156 -11.755 3.520 1.00 5.64 201 ASN D N 1
ATOM 7119 C CA . ASN D 1 204 ? 1.513 -12.192 4.870 1.00 7.40 201 ASN D CA 1
ATOM 7120 C C . ASN D 1 204 ? 1.019 -11.156 5.864 1.00 8.50 201 ASN D C 1
ATOM 7121 O O . ASN D 1 204 ? 1.162 -9.955 5.632 1.00 8.77 201 ASN D O 1
ATOM 7126 N N . PHE D 1 205 ? 0.450 -11.619 6.974 1.00 7.51 202 PHE D N 1
ATOM 7127 C CA . PHE D 1 205 ? -0.085 -10.703 7.974 1.00 6.60 202 PHE D CA 1
ATOM 7128 C C . PHE D 1 205 ? 0.791 -10.477 9.196 1.00 7.70 202 PHE D C 1
ATOM 7129 O O . PHE D 1 205 ? 1.364 -11.415 9.754 1.00 6.53 202 PHE D O 1
ATOM 7137 N N . GLU D 1 206 ? 0.885 -9.215 9.601 1.00 4.59 203 GLU D N 1
ATOM 7138 C CA . GLU D 1 206 ? 1.645 -8.841 10.781 1.00 7.02 203 GLU D CA 1
ATOM 7139 C C . GLU D 1 206 ? 0.658 -8.635 11.932 1.00 6.63 203 GLU D C 1
ATOM 7140 O O . GLU D 1 206 ? 1.011 -8.768 13.106 1.00 5.13 203 GLU D O 1
ATOM 7146 N N . THR D 1 207 ? -0.585 -8.311 11.587 1.00 5.43 204 THR D N 1
ATOM 7147 C CA . THR D 1 207 ? -1.618 -8.085 12.591 1.00 6.16 204 THR D CA 1
ATOM 7148 C C . THR D 1 207 ? -2.890 -8.875 12.314 1.00 7.25 204 THR D C 1
ATOM 7149 O O . THR D 1 207 ? -3.357 -8.944 11.174 1.00 7.20 204 THR D O 1
ATOM 7153 N N . PHE D 1 208 ? -3.443 -9.468 13.367 1.00 7.18 205 PHE D N 1
ATOM 7154 C CA . PHE D 1 208 ? -4.682 -10.229 13.278 1.00 6.52 205 PHE D CA 1
ATOM 7155 C C . PHE D 1 208 ? -5.690 -9.498 14.172 1.00 8.08 205 PHE D C 1
ATOM 7156 O O . PHE D 1 208 ? -5.532 -9.466 15.396 1.00 8.15 205 PHE D O 1
ATOM 7164 N N . GLN D 1 209 ? -6.713 -8.906 13.555 1.00 4.41 206 GLN D N 1
ATOM 7165 C CA . GLN D 1 209 ? -7.736 -8.145 14.278 1.00 5.81 206 GLN D CA 1
ATOM 7166 C C . GLN D 1 209 ? -9.037 -8.937 14.445 1.00 7.40 206 GLN D C 1
ATOM 7167 O O . GLN D 1 209 ? -9.779 -9.132 13.480 1.00 6.82 206 GLN D O 1
ATOM 7173 N N . GLN D 1 210 ? -9.310 -9.365 15.678 1.00 6.01 207 GLN D N 1
ATOM 7174 C CA . GLN D 1 210 ? -10.495 -10.163 16.000 1.00 7.06 207 GLN D CA 1
ATOM 7175 C C . GLN D 1 210 ? -11.621 -9.339 16.623 1.00 7.69 207 GLN D C 1
ATOM 7176 O O . GLN D 1 210 ? -11.471 -8.762 17.704 1.00 7.58 207 GLN D O 1
ATOM 7182 N N . HIS D 1 211 ? -12.762 -9.312 15.943 1.00 7.35 208 HIS D N 1
ATOM 7183 C CA . HIS D 1 211 ? -13.913 -8.559 16.410 1.00 8.34 208 HIS D CA 1
ATOM 7184 C C . HIS D 1 211 ? -14.981 -9.496 16.969 1.00 8.44 208 HIS D C 1
ATOM 7185 O O . HIS D 1 211 ? -15.212 -10.582 16.434 1.00 7.96 208 HIS D O 1
ATOM 7192 N N . PHE D 1 212 ? -15.615 -9.068 18.056 1.00 6.85 209 PHE D N 1
ATOM 7193 C CA . PHE D 1 212 ? -16.659 -9.847 18.713 1.00 5.62 209 PHE D CA 1
ATOM 7194 C C . PHE D 1 212 ? -17.978 -9.078 18.648 1.00 6.23 209 PHE D C 1
ATOM 7195 O O . PHE D 1 212 ? -17.996 -7.851 18.785 1.00 5.41 209 PHE D O 1
ATOM 7203 N N . PRO D 1 213 ? -19.099 -9.789 18.439 1.00 7.30 210 PRO D N 1
ATOM 7204 C CA . PRO D 1 213 ? -20.422 -9.155 18.366 1.00 7.61 210 PRO D CA 1
ATOM 7205 C C . PRO D 1 213 ? -20.939 -8.873 19.779 1.00 7.82 210 PRO D C 1
ATOM 7206 O O . PRO D 1 213 ? -21.790 -9.597 20.299 1.00 8.89 210 PRO D O 1
ATOM 7210 N N . VAL D 1 214 ? -20.407 -7.821 20.393 1.00 6.37 211 VAL D N 1
ATOM 7211 C CA . VAL D 1 214 ? -20.783 -7.454 21.749 1.00 8.33 211 VAL D CA 1
ATOM 7212 C C . VAL D 1 214 ? -22.235 -7.010 21.855 1.00 10.09 211 VAL D C 1
ATOM 7213 O O . VAL D 1 214 ? -22.786 -6.955 22.949 1.00 7.50 211 VAL D O 1
ATOM 7217 N N . ASN D 1 215 ? -22.856 -6.701 20.720 1.00 10.42 212 ASN D N 1
ATOM 7218 C CA . ASN D 1 215 ? -24.241 -6.256 20.731 1.00 11.37 212 ASN D CA 1
ATOM 7219 C C . ASN D 1 215 ? -25.250 -7.371 20.452 1.00 11.18 212 ASN D C 1
ATOM 7220 O O . ASN D 1 215 ? -26.450 -7.116 20.354 1.00 8.58 212 ASN D O 1
ATOM 7225 N N . ASN D 1 216 ? -24.765 -8.602 20.317 1.00 8.49 213 ASN D N 1
ATOM 7226 C CA . ASN D 1 216 ? -25.656 -9.737 20.092 1.00 8.54 213 ASN D CA 1
ATOM 7227 C C . ASN D 1 216 ? -25.856 -10.385 21.458 1.00 7.27 213 ASN D C 1
ATOM 7228 O O . ASN D 1 216 ? -24.916 -10.947 22.024 1.00 6.03 213 ASN D O 1
ATOM 7233 N N . GLU D 1 217 ? -27.072 -10.293 21.989 1.00 6.69 214 GLU D N 1
ATOM 7234 C CA . GLU D 1 217 ? -27.373 -10.831 23.315 1.00 8.86 214 GLU D CA 1
ATOM 7235 C C . GLU D 1 217 ? -27.098 -12.310 23.498 1.00 8.06 214 GLU D C 1
ATOM 7236 O O . GLU D 1 217 ? -26.590 -12.722 24.536 1.00 7.57 214 GLU D O 1
ATOM 7242 N N . THR D 1 218 ? -27.440 -13.110 22.496 1.00 6.59 215 THR D N 1
ATOM 7243 C CA . THR D 1 218 ? -27.235 -14.552 22.573 1.00 5.44 215 THR D CA 1
ATOM 7244 C C . THR D 1 218 ? -25.758 -14.905 22.765 1.00 7.12 215 THR D C 1
ATOM 7245 O O . THR D 1 218 ? -25.412 -15.665 23.670 1.00 6.73 215 THR D O 1
ATOM 7249 N N . PHE D 1 219 ? -24.886 -14.333 21.938 1.00 7.59 216 PHE D N 1
ATOM 7250 C CA . PHE D 1 219 ? -23.452 -14.596 22.054 1.00 8.33 216 PHE D CA 1
ATOM 7251 C C . PHE D 1 219 ? -22.909 -14.174 23.416 1.00 8.45 216 PHE D C 1
ATOM 7252 O O . PHE D 1 219 ? -22.198 -14.930 24.085 1.00 9.83 216 PHE D O 1
ATOM 7260 N N . VAL D 1 220 ? -23.237 -12.952 23.816 1.00 7.80 217 VAL D N 1
ATOM 7261 C CA . VAL D 1 220 ? -22.772 -12.423 25.089 1.00 8.85 217 VAL D CA 1
ATOM 7262 C C . VAL D 1 220 ? -23.186 -13.262 26.298 1.00 8.50 217 VAL D C 1
ATOM 7263 O O . VAL D 1 220 ? -22.370 -13.529 27.176 1.00 8.13 217 VAL D O 1
ATOM 7267 N N . LYS D 1 221 ? -24.441 -13.695 26.323 1.00 7.97 218 LYS D N 1
ATOM 7268 C CA . LYS D 1 221 ? -24.978 -14.463 27.448 1.00 8.86 218 LYS D CA 1
ATOM 7269 C C . LYS D 1 221 ? -24.766 -15.971 27.391 1.00 8.31 218 LYS D C 1
ATOM 7270 O O . LYS D 1 221 ? -24.844 -16.652 28.415 1.00 7.35 218 LYS D O 1
ATOM 7276 N N . ALA D 1 222 ? -24.486 -16.489 26.201 1.00 6.09 219 ALA D N 1
ATOM 7277 C CA . ALA D 1 222 ? -24.329 -17.925 26.008 1.00 6.14 219 ALA D CA 1
ATOM 7278 C C . ALA D 1 222 ? -23.279 -18.703 26.799 1.00 8.66 219 ALA D C 1
ATOM 7279 O O . ALA D 1 222 ? -22.187 -18.214 27.090 1.00 8.51 219 ALA D O 1
ATOM 7281 N N . LYS D 1 223 ? -23.647 -19.932 27.142 1.00 8.34 220 LYS D N 1
ATOM 7282 C CA . LYS D 1 223 ? -22.755 -20.863 27.810 1.00 11.45 220 LYS D CA 1
ATOM 7283 C C . LYS D 1 223 ? -22.325 -21.680 26.602 1.00 11.38 220 LYS D C 1
ATOM 7284 O O . LYS D 1 223 ? -23.086 -22.507 26.099 1.00 10.59 220 LYS D O 1
ATOM 7290 N N . ILE D 1 224 ? -21.116 -21.425 26.117 1.00 10.54 221 ILE D N 1
ATOM 7291 C CA . ILE D 1 224 ? -20.629 -22.107 24.932 1.00 10.25 221 ILE D CA 1
ATOM 7292 C C . ILE D 1 224 ? -19.857 -23.386 25.244 1.00 12.15 221 ILE D C 1
ATOM 7293 O O . ILE D 1 224 ? -18.907 -23.384 26.024 1.00 10.79 221 ILE D O 1
ATOM 7298 N N . ASP D 1 225 ? -20.286 -24.480 24.622 1.00 13.72 222 ASP D N 1
ATOM 7299 C CA . ASP D 1 225 ? -19.673 -25.789 24.817 1.00 14.01 222 ASP D CA 1
ATOM 7300 C C . ASP D 1 225 ? -18.669 -26.096 23.710 1.00 12.39 222 ASP D C 1
ATOM 7301 O O . ASP D 1 225 ? -19.046 -26.317 22.562 1.00 10.59 222 ASP D O 1
ATOM 7306 N N . TYR D 1 226 ? -17.387 -26.111 24.060 1.00 10.65 223 TYR D N 1
ATOM 7307 C CA . TYR D 1 226 ? -16.338 -26.369 23.076 1.00 10.75 223 TYR D CA 1
ATOM 7308 C C . TYR D 1 226 ? -15.808 -27.798 23.094 1.00 12.85 223 TYR D C 1
ATOM 7309 O O . TYR D 1 226 ? -14.776 -28.083 22.487 1.00 13.60 223 TYR D O 1
ATOM 7318 N N . LYS D 1 227 ? -16.498 -28.695 23.788 1.00 14.35 224 LYS D N 1
ATOM 7319 C CA . LYS D 1 227 ? -16.045 -30.080 23.852 1.00 18.45 224 LYS D CA 1
ATOM 7320 C C . LYS D 1 227 ? -15.855 -30.669 22.454 1.00 17.85 224 LYS D C 1
ATOM 7321 O O . LYS D 1 227 ? -16.756 -30.613 21.623 1.00 18.88 224 LYS D O 1
ATOM 7327 N N . ASP D 1 228 ? -14.669 -31.219 22.209 1.00 18.03 225 ASP D N 1
ATOM 7328 C CA . ASP D 1 228 ? -14.321 -31.842 20.932 1.00 19.33 225 ASP D CA 1
ATOM 7329 C C . ASP D 1 228 ? -14.372 -30.926 19.708 1.00 18.58 225 ASP D C 1
ATOM 7330 O O . ASP D 1 228 ? -14.374 -31.405 18.575 1.00 17.15 225 ASP D O 1
ATOM 7335 N N . VAL D 1 229 ? -14.398 -29.617 19.928 1.00 19.04 226 VAL D N 1
ATOM 7336 C CA . VAL D 1 229 ? -14.453 -28.665 18.820 1.00 18.10 226 VAL D CA 1
ATOM 7337 C C . VAL D 1 229 ? -13.235 -28.786 17.904 1.00 16.63 226 VAL D C 1
ATOM 7338 O O . VAL D 1 229 ? -13.364 -28.746 16.681 1.00 15.95 226 VAL D O 1
ATOM 7342 N N . ALA D 1 230 ? -12.054 -28.944 18.493 1.00 15.74 227 ALA D N 1
ATOM 7343 C CA . ALA D 1 230 ? -10.835 -29.058 17.703 1.00 16.06 227 ALA D CA 1
ATOM 7344 C C . ALA D 1 230 ? -10.922 -30.219 16.715 1.00 15.67 227 ALA D C 1
ATOM 7345 O O . ALA D 1 230 ? -10.509 -30.092 15.557 1.00 14.10 227 ALA D O 1
ATOM 7347 N N . GLU D 1 231 ? -11.455 -31.349 17.174 1.00 15.26 228 GLU D N 1
ATOM 7348 C CA . GLU D 1 231 ? -11.595 -32.524 16.324 1.00 16.84 228 GLU D CA 1
ATOM 7349 C C . GLU D 1 231 ? -12.712 -32.323 15.303 1.00 15.77 228 GLU D C 1
ATOM 7350 O O . GLU D 1 231 ? -12.581 -32.717 14.142 1.00 16.23 228 GLU D O 1
ATOM 7356 N N . GLU D 1 232 ? -13.811 -31.712 15.735 1.00 14.03 229 GLU D N 1
ATOM 7357 C CA . GLU D 1 232 ? -14.939 -31.472 14.840 1.00 13.78 229 GLU D CA 1
ATOM 7358 C C . GLU D 1 232 ? -14.567 -30.517 13.702 1.00 13.47 229 GLU D C 1
ATOM 7359 O O . GLU D 1 232 ? -15.064 -30.647 12.575 1.00 13.73 229 GLU D O 1
ATOM 7365 N N . ILE D 1 233 ? -13.688 -29.564 13.985 1.00 11.36 230 ILE D N 1
ATOM 7366 C CA . ILE D 1 233 ? -13.269 -28.635 12.948 1.00 12.48 230 ILE D CA 1
ATOM 7367 C C . ILE D 1 233 ? -12.525 -29.421 11.872 1.00 14.21 230 ILE D C 1
ATOM 7368 O O . ILE D 1 233 ? -12.762 -29.238 10.674 1.00 14.30 230 ILE D O 1
ATOM 7373 N N . ARG D 1 234 ? -11.639 -30.312 12.307 1.00 15.54 231 ARG D N 1
ATOM 7374 C CA . ARG D 1 234 ? -10.872 -31.137 11.382 1.00 17.79 231 ARG D CA 1
ATOM 7375 C C . ARG D 1 234 ? -11.776 -32.051 10.564 1.00 17.25 231 ARG D C 1
ATOM 7376 O O . ARG D 1 234 ? -11.556 -32.235 9.370 1.00 17.74 231 ARG D O 1
ATOM 7384 N N . GLU D 1 235 ? -12.801 -32.613 11.196 1.00 18.38 232 GLU D N 1
ATOM 7385 C CA . GLU D 1 235 ? -13.717 -33.497 10.481 1.00 20.78 232 GLU D CA 1
ATOM 7386 C C . GLU D 1 235 ? -14.564 -32.738 9.456 1.00 21.49 232 GLU D C 1
ATOM 7387 O O . GLU D 1 235 ? -14.741 -33.190 8.324 1.00 21.69 232 GLU D O 1
ATOM 7393 N N . ALA D 1 236 ? -15.097 -31.589 9.856 1.00 22.52 233 ALA D N 1
ATOM 7394 C CA . ALA D 1 236 ? -15.931 -30.796 8.960 1.00 25.74 233 ALA D CA 1
ATOM 7395 C C . ALA D 1 236 ? -15.089 -30.056 7.929 1.00 28.18 233 ALA D C 1
ATOM 7396 O O . ALA D 1 236 ? -15.583 -29.670 6.871 1.00 27.84 233 ALA D O 1
ATOM 7398 N N . GLU D 1 237 ? -13.810 -29.883 8.251 1.00 31.65 234 GLU D N 1
ATOM 7399 C CA . GLU D 1 237 ? -12.864 -29.161 7.411 1.00 35.47 234 GLU D CA 1
ATOM 7400 C C . GLU D 1 237 ? -13.217 -27.687 7.508 1.00 37.20 234 GLU D C 1
ATOM 7401 O O . GLU D 1 237 ? -12.398 -26.927 8.072 1.00 37.63 234 GLU D O 1
#

B-factor: mean 18.24, std 10.22, range [1.59, 60.17]

Solvent-accessible surface area: 36841 Å² total

Secondary structure (DSSP, 8-state):
-EEEEES-TTT--------EEHHHHHTT-SEEEEEEGGGEEEEEEETTEEEEE-TTS-EEE--S--EESSEEEE----SEEEEEEEEEHHHHHHHHHH---TTS-EEEEEEEEE---B-----SSP--THHHHTT---B--SSEEEEEEEEEE-GGGBTTB-SEEEEEEEETTSS-EEEBS--EEEEEEEEEEE-SEEEEE--TT-HHHHH-----TTHHHHHHHH-/-EEEEES-TTT--------EEHHHHHTT-SEEEEEEGGGEEEEEEETTEEEEE-TTS-EEE--S--EESSEEEE----SEEEEEEEEEHHHHHHHHHH---TTS-EEEEEEEEE---B-----SSP--THHHHTT---B--SSEEEEEEEEEE-GGGBTTB-SEEEEEEEETTSS-EEEB---EEEEEEEEEEE-SEEEEE--TT-HHHHH-----TTHHHHHHH--/--EEEEES-TTT--------EEHHHHHTT-SEEEEEEGGGEEEEEEETTEEEEE-TTS-EEE--S--EESEEEEE----SEEEEEEEEEHHHHHHHHHH---TTS-EEEEEEEEE---B----PSSP--THHHHTT---B--SSEEEEEEEEEE-GGGBTTB-BEEEEEEEETTSS-EEEBS--EEEEEEEEEEE-SEEEEE--TT-HHHHH-----TTHHHHHHHH-/-EEEEES-TTT--------EEHHHHHTS-SEEEEEEGGGEEEEEEETTEEEEE-TTS-EEE--S--EES-EEEE----SEEEEEEEEEHHHHHHHHHH---TTS-EEEEEEEEE---B-----SSP--THHHHHT---B--SSEEEEEEEEEE-GGGBTTB-BEEEEEEEETTSS-EEEBS--EEEEEEEEEEE-SEEEEE--TT-HHHHH-----TTHHHHHHHH-

Radius of gyration: 38.9 Å; Cα contacts (8 Å, |Δi|>4): 2463; chains: 4; bounding box: 69×80×111 Å

Sequence (909 aa):
NVLYQHGTLGTLAGLLEGTATINELLEHGNLGIATLTGSDGEVIFLDGKAYHANEHKEFIELKGDEKVPYASITNFKASKTFPLQQLSQDDVFAQIKNELSENLFSAVKIYGTFKHHVRPAQQPPYTRLIDSARRQPEEKRQDIRGAIVGFFTPELFHGVGSAGFHIHFADDERAYGGHVLDFEVDDVVVEIQNFETFQQHFPVNNETFVKAKIDYKDVAEEIREAENVLYQHGTLGTLAGLLEGTATINELLEHGNLGIATLTGSDGEVIFLDGKAYHANEHKEFIELKGDEKVPYASITNFKASKTFPLQQLSQDDVFAQIKNELSENLFSAVKIYGTFKHHVRPAQQPPYTRLIDSARRQPEEKRQDIRGAIVGFFTPELFHGVGSAGFHIHFADDERAYGGHVLDFEVDDVVVEIQNFETFQQHFPVNNETFVKAKIDYKDVAEEIREAETNVLYQHGTLGTLAGLLEGTATINELLEHGNLGIATLTGSDGEVIFLDGKAYHANEHKEFIELKGDEKVPYASITNFKASKTFPLQQLSQDDVFAQIKNELSENLFSAVKIYGTFKHHVRPAQQPPYTRLIDSARRQPEEKRQDIRGAIVGFFTPELFHGVGSAGFHIHFADDERAYGGHVLDFEVDDVVVEIQNFETFQQHFPVNNETFVKAKIDYKDVAEEIREAENVLYQHGTLGTLAGLLEGTATINELLEHGNLGIATLTGSDGEVIFLDGKAYHANEHKEFIELKGDEKVPYASITNFKASKTFPLQQLSQDDVFAQIKNELSENLFSAVKIYGTFKHHVRPAQQPPYTRLIDSARRQPEEKRQDIRGAIVGFFTPELFHGVGSAGFHIHFADDERAYGGHVLDFEVDDVVVEIQNFETFQQHFPVNNETFVKAKIDYKDVAEEIREAE

Nearest PDB structures (foldseek):
  1xv2-assembly2_D  TM=1.002E+00  e=4.726E-48  Staphylococcus aureus
  6j3d-assembly1_B  TM=9.671E-01  e=5.661E-27  Bacillus spizizenii str. W23
  5xne-assembly1_B  TM=9.647E-01  e=7.148E-27  Bacillus subtilis subsp. subtilis str. 168
  6j92-assembly1_A  TM=9.317E-01  e=1.574E-25  Klebsiella aerogenes
  4bt2-assembly1_A  TM=9.489E-01  e=1.212E-24  Brevibacillus brevis